Protein AF-A0A812YBV9-F1 (afdb_monomer)

Radius of gyration: 34.91 Å; Cα contacts (8 Å, |Δi|>4): 1517; chains: 1; bounding box: 94×102×87 Å

Solvent-accessible surface area (backbone atoms only — not comparable to full-atom values): 44296 Å² total; per-residue (Å²): 139,91,86,86,91,82,90,82,89,90,88,86,88,86,81,89,90,88,82,91,86,84,85,88,86,89,90,85,86,88,84,88,84,90,87,86,91,86,88,88,89,87,82,95,84,65,87,70,69,68,72,64,66,73,76,70,73,86,71,90,82,85,87,87,89,86,81,87,88,87,82,89,77,95,79,56,76,72,54,57,54,49,54,56,57,49,71,78,39,89,61,60,45,80,46,83,26,73,52,50,82,64,27,49,36,17,33,36,37,33,20,19,45,65,85,72,14,74,52,34,42,52,52,52,54,54,53,58,55,66,35,81,91,50,69,100,57,62,78,91,53,64,47,63,91,50,24,34,37,38,37,47,47,18,24,72,64,32,26,15,22,57,38,85,85,35,89,47,30,79,35,88,60,35,41,22,49,70,62,44,33,78,70,53,64,63,71,82,49,50,69,59,52,50,60,49,26,72,72,56,73,44,87,54,94,57,63,23,63,40,47,71,39,65,90,35,61,23,58,76,62,44,57,82,86,28,61,45,55,42,36,70,56,66,60,59,53,52,72,66,47,49,43,30,52,40,24,27,69,53,68,70,40,80,59,93,57,80,73,58,60,63,92,81,39,73,42,51,64,53,46,50,56,54,55,73,69,29,45,30,41,37,29,36,34,48,34,33,59,55,37,30,29,44,34,63,47,26,34,37,69,56,36,48,53,54,46,51,36,19,31,68,30,65,23,35,40,36,15,21,30,21,24,16,13,30,35,10,27,28,37,63,70,52,84,64,64,52,66,63,50,36,52,77,60,36,71,71,54,44,68,24,72,28,72,43,34,37,23,23,36,28,46,64,47,69,70,73,79,61,45,63,64,36,55,52,46,13,62,59,66,72,34,33,60,42,76,22,34,72,25,16,26,41,41,31,48,55,51,45,35,33,37,31,33,66,67,62,98,68,74,78,58,97,50,81,72,39,66,51,53,53,53,47,52,53,49,49,48,60,58,47,56,71,78,51,69,63,76,82,81,77,96,62,91,68,90,62,87,62,69,58,76,24,52,45,88,60,87,90,51,41,35,30,36,35,33,20,14,64,37,43,63,17,71,52,27,41,56,53,50,53,54,46,60,75,63,42,76,84,60,98,82,58,55,97,84,52,92,34,56,89,49,24,34,37,35,38,45,49,14,30,78,53,30,30,19,24,75,37,87,84,37,82,48,35,76,37,89,50,33,47,25,50,80,80,42,66,51,83,66,50,74,66,52,49,56,60,54,46,64,83,46,78,46,83,47,90,66,67,26,64,32,60,66,25,57,68,97,64,14,22,54,43,66,70,56,46,50,99,82,22,67,44,61,39,33,70,57,65,69,56,51,52,73,66,46,52,41,30,51,41,40,20,73,54,68,67,43,78,62,92,60,77,75,56,58,66,95,82,43,71,48,56,61,50,51,49,60,53,56,73,64,23,43,30,38,34,30,33,23,56,27,28,58,53,40,32,36,43,37,60,58,25,38,36,70,56,36,52,51,51,51,51,36,23,44,65,28,63,19,37,38,37,15,21,23,23,22,18,13,19,36,8,31,30,38,73,77,50,97,57,73,47,62,49,50,36,54,72,74,39,64,66,62,43,62,31,68,33,71,45,13,31,21,22,42,29,47,66,41,53,89,81,51,66,61,54,59,58,62,43,52,64,44,30,63,45,61,64,76,36,44,49,36,45,21,35,64,21,15,28,43,42,29,46,71,68,44,40,48,79,37,30,60,58,83,79,62,77,75,42,47,61,70,64,69,80,61,84,55,66,68,50,47,59,51,53,55,50,47,52,65,53,53,87

Nearest PDB structures (foldseek):
  6iru-assembly2_B  TM=7.506E-01  e=7.934E-06  Deinococcus radiodurans R1 = ATCC 13939 = DSM 20539
  6iru-assembly1_A  TM=7.597E-01  e=1.521E-05  Deinococcus radiodurans R1 = ATCC 13939 = DSM 20539
  6a4t-assembly1_B  TM=7.300E-01  e=1.292E-05  Deinococcus radiodurans R1 = ATCC 13939 = DSM 20539
  7c9b-assembly1_A-2  TM=6.785E-01  e=6.939E-05  Xenopus laevis
  6a4s-assembly1_B  TM=6.108E-01  e=1.071E-04  Salmonella enterica subsp. enterica serovar Typhimurium str. LT2

Sequence (796 aa):
MSWQQSETDSLTDVLSSVRTLRQEDDTTMRTDRSYVSSLPPWPRIATVALSLLLILGVVLFEGRPRAAISQISHRTAESDEIEAYVSELPNAEVVDCRLTLEHQRSLVMLASTALESPAAMRKFVAMVRKLPGRREADPPSLFSGLKVLFLEDAGLLKSSFWNPADANFNNSVGLNYQKMASRSGLRLNPKMISAWTKGFSGLDGGWSYDNGADVGIGGIGFDASDFTYASIFDLCATEQQAQALFELQSQHIVPWTPMLVDSQHPCIAKFEAMLSQVSIVFANGGNPDLLGFVLMKFAPQLGEMIKRRVQNGELLYMGRSAGAMAASRDFAMTYEPNPMLSEILLDGSTDGLSLAGSCALRPHASKKLWNVPGDVFGHAAGQQTVRVANGDGLFCDQGHCIVAGKTSRSEPDAFSTSKMHLERVVQAYRHVYRGYHPKRPNLVASSMPVTPNCRLVLSGKKPLVALASSGLEAPDAREAFDSLVRDLPPTEDASTTDHYQGLKVLVLDDGALLTSSFWNSLDQDFANPNAINYVKTGVRLSPEAVRLLTKGFSGLSPGWVLNAECSGACGGLGDLGFDDGAFTHVSAFDMCATFQQKEALFRLQSQSLEPEVDMTVETNSPCIEEFYTLLEKASVLVASSGNADLLGYVYRIFAPQFGEKIVQRVQQGSLIFLGLGAGGMAFGENFAATATPSPALQTSLLKGDLQGLKLAGQCAVIPGWDSSELLWDLTSSLFQDAMQGVDIVGLPDGALLLCKRQSCEIRGSVRQRPARVLDGPDSPGAHRGRLADVMAKVFG

pLDDT: mean 75.08, std 21.55, range [24.77, 98.44]

Secondary structure (DSSP, 8-state):
---------------------------------------------STTTSTTSSSSSSS-----------------HHHHHHHHHHHTSTT-EEE-----GGGTT-EEEEESSSS-SHHHHHHHHHHHHTSTT--S--GGGTTTT--EEEE-GGGTTSHHHH-TTSTTTT-TTB--HHHHHHHH--S--HHHHHHHSTT---SSS---B-TTSTTTGGGGT--TTSEEEE-HHHHH--HHHHHHHHHHHHH----SS-----TT-HHHHHHHHHHHT-SEEEEPSS-HHHHHHIIIIISHHHHHHHHHHHHTTSSEEEEETHHHHHHSSB-TT-SS--HHHHHHTTTT--B---TTTTEEEE-S--SGGGHHHHHHHHHHHT-EEEE--TT-EEEEETTEEEEESS--S-SPPSSTTHHHHHHHHHHHHHHHGGG--PPPP------S----------TTS--EEEEESS-S-SHHHHHHHHHHHTTSPPPTT--TT-SSTT--EEEEGGGGTTSHHHH-TTSTTTT-TTB--TTTTT-SS-HHHHHHHTTT---SSSS-PBPTT--STT--GGGGT--TTSEEEE-HHHHH--HHHHHHHHHHHHH-PPPSS--S--TT-HHHHHHHHHHTT-SEEEE-SS-HHHHHHIIIIISHHHHHHHHHHHHHTSSEEEEETHHHHHHSSB--S-SS--HHIIIIISTT--B---TTSSEEEEET--TT-HHHHHHHHHHHHHHSS-EEEEE-TTEEEEEETTEEEEEE---SSPPPBS--TTSS-TTTHHHHHHHHHHH-

Foldseek 3Di:
DDDDDDDDDDDDDDDDDDDDDDDDDDDDDDDDDDDDDDDDDDDDDDPPVPVVVVPPPPDDDDDDDDDDDDDDDDDPPVVVVVVVVVVVAPPKDWDPQVDDLLLLQFWEWQAQAFLQFPWSVVLVLVLLCLAPPRDDDPQLCSCPQAAEEEAEQQFPQALLQQPPPQPCVPPPQFHHVVNCCVQAVFDCHSVLLCVLLVPQNGLDRDGFTDQCDCVHVVVRNDDNVRYHYDHLCSLFDDSLLVSQVSNCQRPVDFRPDQLAGDPPGPSNVVLVVVVVSHQEYEYTDHHLLSVLLSCVQHYVVSVVVQLSCSSVNNHRYHYYHSGSQQQAQFNLLHPRDDVSSCVRRQVVGRGHSNSSRQEGEDRQPDACLCVLLQVLLCVLQVGHYDYAHHQKIWTRRSRIIMIHGDDDPPDCHPDVLCVLLSVLLVLLCCVLVVPDFFDFDDPDQPPDFDFALLFPPQPDFKFWEKEAQFAQPFPFSLVLNVVLLVLADDDPPDDPPASAELAAEEEACLQFLQACLQQPPVQPNVPPPFFHHCVVQVQPQDNVLSCVLCVQPPGLDPDGWGDLCDDDPRHHCVPRDHDPPRYHHDHLCRLFPDSLLSSQVSCCQRPVDFRPDDQAGDPPTPSVVVLVVNVLRHQEYEYIHHELLSVLLVCVPHYVVSLVVVLVCSSNSSYHYYYYNSRSQQQAQFNSLHPRYDPSSCCRRVVPPGGHSRSSPLEGEHRQDDPVPVSSLLSVVVSCSSNPSRFYWYHHHQKMWTRTDSGIGITGDCVDDDRHSRNDQPPPPPSRPSSVSSSSVSSD

Mean predicted aligned error: 15.51 Å

Structure (mmCIF, N/CA/C/O backbone):
data_AF-A0A812YBV9-F1
#
_entry.id   AF-A0A812YBV9-F1
#
loop_
_atom_site.group_PDB
_atom_site.id
_atom_site.type_symbol
_atom_site.label_atom_id
_atom_site.label_alt_id
_atom_site.label_comp_id
_atom_site.label_asym_id
_atom_site.label_entity_id
_atom_site.label_seq_id
_atom_site.pdbx_PDB_ins_code
_atom_site.Cartn_x
_atom_site.Cartn_y
_atom_site.Cartn_z
_atom_site.occupancy
_atom_site.B_iso_or_equiv
_atom_site.auth_seq_id
_atom_site.auth_comp_id
_atom_site.auth_asym_id
_atom_site.auth_atom_id
_atom_site.pdbx_PDB_model_num
ATOM 1 N N . MET A 1 1 ? -27.232 46.373 -35.231 1.00 33.00 1 MET A N 1
ATOM 2 C CA . MET A 1 1 ? -27.794 47.556 -34.536 1.00 33.00 1 MET A CA 1
ATOM 3 C C . MET A 1 1 ? -26.759 48.041 -33.532 1.00 33.00 1 MET A C 1
ATOM 5 O O . MET A 1 1 ? -25.986 47.211 -33.073 1.00 33.00 1 MET A O 1
ATOM 9 N N . SER A 1 2 ? -26.688 49.343 -33.256 1.00 28.05 2 SER A N 1
ATOM 10 C CA . SER A 1 2 ? -25.521 49.979 -32.619 1.00 28.05 2 SER A CA 1
ATOM 11 C C . SER A 1 2 ? -25.924 51.081 -31.635 1.00 28.05 2 SER A C 1
ATOM 13 O O . SER A 1 2 ? -26.549 52.049 -32.059 1.00 28.05 2 SER A O 1
ATOM 15 N N . TRP A 1 3 ? -25.529 50.938 -30.368 1.00 28.95 3 TRP A N 1
ATOM 16 C CA . TRP A 1 3 ? -25.634 51.916 -29.271 1.00 28.95 3 TRP A CA 1
ATOM 17 C C . TRP A 1 3 ? -24.586 51.550 -28.196 1.00 28.95 3 TRP A C 1
ATOM 19 O O . TRP A 1 3 ? -24.307 50.362 -28.052 1.00 28.95 3 TRP A O 1
ATOM 29 N N . GLN A 1 4 ? -24.040 52.442 -27.359 1.00 29.94 4 GLN A N 1
ATOM 30 C CA . GLN A 1 4 ? -23.498 53.801 -27.579 1.00 29.94 4 GLN A CA 1
ATOM 31 C C . GLN A 1 4 ? -22.487 54.095 -26.428 1.00 29.94 4 GLN A C 1
ATOM 33 O O . GLN A 1 4 ? -22.398 53.307 -25.489 1.00 29.94 4 GLN A O 1
ATOM 38 N N . GLN A 1 5 ? -21.697 55.175 -26.499 1.00 31.72 5 GLN A N 1
ATOM 39 C CA . GLN A 1 5 ? -20.648 55.532 -25.520 1.00 31.72 5 GLN A CA 1
ATOM 40 C C . GLN A 1 5 ? -21.085 56.576 -24.471 1.00 31.72 5 GLN A C 1
ATOM 42 O O . GLN A 1 5 ? -21.853 5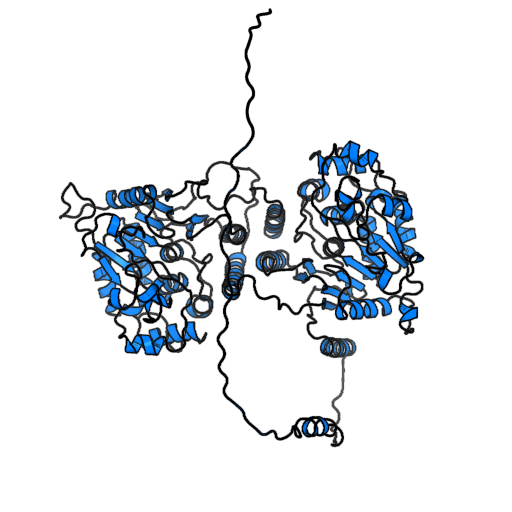7.478 -24.799 1.00 31.72 5 GLN A O 1
ATOM 47 N N . SER A 1 6 ? -20.459 56.514 -23.288 1.00 28.86 6 SER A N 1
ATOM 48 C CA . SER A 1 6 ? -20.091 57.630 -22.382 1.00 28.86 6 SER A CA 1
ATOM 49 C C . SER A 1 6 ? -18.997 57.098 -21.420 1.00 28.86 6 SER A C 1
ATOM 51 O O . SER A 1 6 ? -19.126 55.961 -20.974 1.00 28.86 6 SER A O 1
ATOM 53 N N . GLU A 1 7 ? -17.815 57.703 -21.218 1.00 30.58 7 GLU A N 1
ATOM 54 C CA . GLU A 1 7 ? -17.521 59.012 -20.577 1.00 30.58 7 GLU A CA 1
ATOM 55 C C . GLU A 1 7 ? -17.857 59.028 -19.063 1.00 30.58 7 GLU A C 1
ATOM 57 O O . GLU A 1 7 ? -18.971 58.655 -18.709 1.00 30.58 7 GLU A O 1
ATOM 62 N N . THR A 1 8 ? -16.985 59.429 -18.114 1.00 29.73 8 THR A N 1
ATOM 63 C CA . THR A 1 8 ? -15.513 59.691 -18.121 1.00 29.73 8 THR A CA 1
ATOM 64 C C . THR A 1 8 ? -14.950 59.629 -16.671 1.00 29.73 8 THR A C 1
ATOM 66 O O . THR A 1 8 ? -15.653 59.175 -15.775 1.00 29.73 8 THR A O 1
ATOM 69 N N . ASP A 1 9 ? -13.720 60.126 -16.457 1.00 28.02 9 ASP A N 1
ATOM 70 C CA . ASP A 1 9 ? -13.032 60.424 -15.180 1.00 28.02 9 ASP A CA 1
ATOM 71 C C . ASP A 1 9 ? -12.467 59.224 -14.378 1.00 28.02 9 ASP A C 1
ATOM 73 O O . ASP A 1 9 ? -13.123 58.200 -14.242 1.00 28.02 9 ASP A O 1
ATOM 77 N N . SER A 1 10 ? -11.247 59.184 -13.810 1.00 28.09 10 SER A N 1
ATOM 78 C CA . SER A 1 10 ? -10.091 60.095 -13.594 1.00 28.09 10 SER A CA 1
ATOM 79 C C . SER A 1 10 ? -9.799 60.299 -12.100 1.00 28.09 10 SER A C 1
ATOM 81 O O . SER A 1 10 ? -10.458 61.107 -11.452 1.00 28.09 10 SER A O 1
ATOM 83 N N . LEU A 1 11 ? -8.779 59.597 -11.577 1.00 24.77 11 LEU A N 1
ATOM 84 C CA . LEU A 1 11 ? -7.694 60.169 -10.754 1.00 24.77 11 LEU A CA 1
ATOM 85 C C . LEU A 1 11 ? -6.671 59.098 -10.322 1.00 24.77 11 LEU A C 1
ATOM 87 O O . LEU A 1 11 ? -7.027 57.984 -9.946 1.00 24.77 11 LEU A O 1
ATOM 91 N N . THR A 1 12 ? -5.391 59.469 -10.344 1.00 26.88 12 THR A N 1
ATOM 92 C CA . THR A 1 12 ? -4.252 58.720 -9.783 1.00 26.88 12 THR A CA 1
ATOM 93 C C . THR A 1 12 ? -3.672 59.486 -8.601 1.00 26.88 12 THR A C 1
ATOM 95 O O . THR A 1 12 ? -3.466 60.683 -8.769 1.00 26.88 12 THR A O 1
ATOM 98 N N . ASP A 1 13 ? -3.379 58.811 -7.480 1.00 28.62 13 ASP A N 1
ATOM 99 C CA . ASP A 1 13 ? -2.358 59.156 -6.457 1.00 28.62 13 ASP A CA 1
ATOM 100 C C . ASP A 1 13 ? -2.535 58.260 -5.199 1.00 28.62 13 ASP A C 1
ATOM 102 O O . ASP A 1 13 ? -3.599 57.671 -5.021 1.00 28.62 13 ASP A O 1
ATOM 106 N N . VAL A 1 14 ? -1.565 58.048 -4.291 1.00 27.23 14 VAL A N 1
ATOM 107 C CA . VAL A 1 14 ? -0.147 58.473 -4.239 1.00 27.23 14 VAL A CA 1
ATOM 108 C C . VAL A 1 14 ? 0.716 57.385 -3.561 1.00 27.23 14 VAL A C 1
ATOM 110 O O . VAL A 1 14 ? 0.198 56.524 -2.849 1.00 27.23 14 VAL A O 1
ATOM 113 N N . LEU A 1 15 ? 2.045 57.446 -3.716 1.00 26.20 15 LEU A N 1
ATOM 114 C CA . LEU A 1 15 ? 3.012 56.605 -2.990 1.00 26.20 15 LEU A CA 1
ATOM 115 C C . LEU A 1 15 ? 3.695 57.340 -1.820 1.00 26.20 15 LEU A C 1
ATOM 117 O O . LEU A 1 15 ? 4.182 58.453 -1.987 1.00 26.20 15 LEU A O 1
ATOM 121 N N . SER A 1 16 ? 3.910 56.609 -0.716 1.00 26.69 16 SER A N 1
ATOM 122 C CA . SER A 1 16 ? 4.919 56.835 0.347 1.00 26.69 16 SER A CA 1
ATOM 123 C C . SER A 1 16 ? 4.810 58.065 1.275 1.00 26.69 16 SER A C 1
ATOM 125 O O . SER A 1 16 ? 4.685 59.193 0.815 1.00 26.69 16 SER A O 1
ATOM 127 N N . SER A 1 17 ? 5.029 57.852 2.589 1.00 28.92 17 SER A N 1
ATOM 128 C CA . SER A 1 17 ? 6.101 58.499 3.399 1.00 28.92 17 SER A CA 1
ATOM 129 C C . SER A 1 17 ? 5.792 58.618 4.904 1.00 28.92 17 SER A C 1
ATOM 131 O O . SER A 1 17 ? 4.858 59.313 5.279 1.00 28.92 17 SER A O 1
ATOM 133 N N . VAL A 1 18 ? 6.682 58.095 5.764 1.00 27.64 18 VAL A N 1
ATOM 134 C CA . VAL A 1 18 ? 7.035 58.663 7.093 1.00 27.64 18 VAL A CA 1
ATOM 135 C C . VAL A 1 18 ? 8.533 58.398 7.336 1.00 27.64 18 VAL A C 1
ATOM 137 O O . VAL A 1 18 ? 9.039 57.355 6.920 1.00 27.64 18 VAL A O 1
ATOM 140 N N . ARG A 1 19 ? 9.270 59.331 7.968 1.00 32.72 19 ARG A N 1
ATOM 141 C CA . ARG A 1 19 ? 10.741 59.265 8.118 1.00 32.72 19 ARG A CA 1
ATOM 142 C C . ARG A 1 19 ? 11.244 59.859 9.455 1.00 32.72 19 ARG A C 1
ATOM 144 O O . ARG A 1 19 ? 10.968 61.014 9.743 1.00 32.72 19 ARG A O 1
ATOM 151 N N . THR A 1 20 ? 12.010 59.059 10.208 1.00 30.97 20 THR A N 1
ATOM 152 C CA . THR A 1 20 ? 13.187 59.378 11.073 1.00 30.97 20 THR A CA 1
ATOM 153 C C . THR A 1 20 ? 13.346 60.711 11.844 1.00 30.97 20 THR A C 1
ATOM 155 O O . THR A 1 20 ? 13.479 61.760 11.218 1.00 30.97 20 THR A O 1
ATOM 158 N N . LEU A 1 21 ? 13.587 60.600 13.168 1.00 29.22 21 LEU A N 1
ATOM 159 C CA . LEU A 1 21 ? 14.610 61.244 14.058 1.00 29.22 21 LEU A CA 1
ATOM 160 C C . LEU A 1 21 ? 14.295 60.821 15.525 1.00 29.22 21 LEU A C 1
ATOM 162 O O . LEU A 1 21 ? 13.163 60.414 15.765 1.00 29.22 21 LEU A O 1
ATOM 166 N N . ARG A 1 22 ? 15.152 60.834 16.566 1.00 25.98 22 ARG A N 1
ATOM 167 C CA . ARG A 1 22 ? 16.593 61.140 16.837 1.00 25.98 22 ARG A CA 1
ATOM 168 C C . ARG A 1 22 ? 17.301 59.831 17.347 1.00 25.98 22 ARG A C 1
ATOM 170 O O . ARG A 1 22 ? 16.642 58.799 17.318 1.00 25.98 22 ARG A O 1
ATOM 177 N N . GLN A 1 23 ? 18.590 59.662 17.715 1.00 27.61 23 GLN A N 1
ATOM 178 C CA . GLN A 1 23 ? 19.765 60.483 18.130 1.00 27.61 23 GLN A CA 1
ATOM 179 C C . GLN A 1 23 ? 19.870 60.838 19.646 1.00 27.61 23 GLN A C 1
ATOM 181 O O . GLN A 1 23 ? 18.860 61.143 20.264 1.00 27.61 23 GLN A O 1
ATOM 186 N N . GLU A 1 24 ? 21.113 60.864 20.171 1.00 28.58 24 GLU A N 1
ATOM 187 C CA . GLU A 1 24 ? 21.556 61.096 21.577 1.00 28.58 24 GLU A CA 1
ATOM 188 C C . GLU A 1 24 ? 21.202 59.931 22.552 1.00 28.58 24 GLU A C 1
ATOM 190 O O . GLU A 1 24 ? 20.131 59.343 22.441 1.00 28.58 24 GLU A O 1
ATOM 195 N N . ASP A 1 25 ? 22.069 59.472 23.473 1.00 29.44 25 ASP A N 1
ATOM 196 C CA . ASP A 1 25 ? 23.391 59.987 23.903 1.00 29.44 25 ASP A CA 1
ATOM 197 C C . ASP A 1 25 ? 24.413 58.877 24.312 1.00 29.44 25 ASP A C 1
ATOM 199 O O . ASP A 1 25 ? 24.128 57.684 24.194 1.00 29.44 25 ASP A O 1
ATOM 203 N N . ASP A 1 26 ? 25.622 59.279 24.728 1.00 30.64 26 ASP A N 1
ATOM 204 C CA . ASP A 1 26 ? 26.866 58.479 24.833 1.00 30.64 26 ASP A CA 1
ATOM 205 C C . ASP A 1 26 ? 27.174 57.850 26.231 1.00 30.64 26 ASP A C 1
ATOM 207 O O . ASP A 1 26 ? 26.501 58.113 27.228 1.00 30.64 26 ASP A O 1
ATOM 211 N N . THR A 1 27 ? 28.273 57.078 26.296 1.00 28.14 27 THR A N 1
ATOM 212 C CA . THR A 1 27 ? 29.226 56.802 27.408 1.00 28.14 27 THR A CA 1
ATOM 213 C C . THR A 1 27 ? 29.480 55.339 27.812 1.00 28.14 27 THR A C 1
ATOM 215 O O . THR A 1 27 ? 28.591 54.519 28.025 1.00 28.14 27 THR A O 1
ATOM 218 N N . THR A 1 28 ? 30.773 55.034 27.990 1.00 32.75 28 THR A N 1
ATOM 219 C CA . THR A 1 28 ? 31.313 53.787 28.562 1.00 32.75 28 THR A CA 1
ATOM 220 C C . THR A 1 28 ? 31.889 54.042 29.958 1.00 32.75 28 THR A C 1
ATOM 222 O O . THR A 1 28 ? 32.447 55.111 30.207 1.00 32.75 28 THR A O 1
ATOM 225 N N . MET A 1 29 ? 31.865 53.049 30.858 1.00 26.94 29 MET A N 1
ATOM 226 C CA . MET A 1 29 ? 32.710 53.089 32.061 1.00 26.94 29 MET A CA 1
ATOM 227 C C . MET A 1 29 ? 33.184 51.704 32.530 1.00 26.94 29 MET A C 1
ATOM 229 O O . MET A 1 29 ? 32.489 50.702 32.388 1.00 26.94 29 MET A O 1
ATOM 233 N N . ARG A 1 30 ? 34.406 51.666 33.077 1.00 31.64 30 ARG A N 1
ATOM 234 C CA . ARG A 1 30 ? 35.079 50.489 33.659 1.00 31.64 30 ARG A CA 1
ATOM 235 C C . ARG A 1 30 ? 34.723 50.294 35.134 1.00 31.64 30 ARG A C 1
ATOM 237 O O . ARG A 1 30 ? 34.649 51.282 35.859 1.00 31.64 30 ARG A O 1
ATOM 244 N N . THR A 1 31 ? 34.823 49.048 35.601 1.00 30.70 31 THR A N 1
ATOM 245 C CA . THR A 1 31 ? 35.398 48.732 36.925 1.00 30.70 31 THR A CA 1
ATOM 246 C C . THR A 1 31 ? 36.064 47.351 36.930 1.00 30.70 31 THR A C 1
ATOM 248 O O . THR A 1 31 ? 35.468 46.361 36.519 1.00 30.70 31 THR A O 1
ATOM 251 N N . ASP A 1 32 ? 37.303 47.278 37.419 1.00 31.11 32 ASP A N 1
ATOM 252 C CA . ASP A 1 32 ? 38.049 46.031 37.647 1.00 31.11 32 ASP A CA 1
ATOM 253 C C . ASP A 1 32 ? 37.768 45.436 39.042 1.00 31.11 32 ASP A C 1
ATOM 255 O O . ASP A 1 32 ? 37.546 46.198 39.986 1.00 31.11 32 ASP A O 1
ATOM 259 N N . ARG A 1 33 ? 37.936 44.105 39.210 1.00 30.12 33 ARG A N 1
ATOM 260 C CA . ARG A 1 33 ? 38.763 43.516 40.300 1.00 30.12 33 ARG A CA 1
ATOM 261 C C . ARG A 1 33 ? 38.971 41.987 40.234 1.00 30.12 33 ARG A C 1
ATOM 263 O O . ARG A 1 33 ? 38.121 41.196 40.618 1.00 30.12 33 ARG A O 1
ATOM 270 N N . SER A 1 34 ? 40.183 41.627 39.814 1.00 30.27 34 SER A N 1
ATOM 271 C CA . SER A 1 34 ? 41.064 40.529 40.277 1.00 30.27 34 SER A CA 1
ATOM 272 C C . SER A 1 34 ? 40.655 39.600 41.444 1.00 30.27 34 SER A C 1
ATOM 274 O O . SER A 1 34 ? 40.307 40.096 42.514 1.00 30.27 34 SER A O 1
ATOM 276 N N . TYR A 1 35 ? 40.995 38.302 41.325 1.00 31.16 35 TYR A N 1
ATOM 277 C CA . TYR A 1 35 ? 41.805 37.538 42.312 1.00 31.16 35 TYR A CA 1
ATOM 278 C C . TYR A 1 35 ? 42.536 36.336 41.636 1.00 31.16 35 TYR A C 1
ATOM 280 O O . TYR A 1 35 ? 42.328 36.098 40.450 1.00 31.16 35 TYR A O 1
ATOM 288 N N . VAL A 1 36 ? 43.474 35.660 42.325 1.00 32.19 36 VAL A N 1
ATOM 289 C CA . VAL A 1 36 ? 44.595 34.842 41.761 1.00 32.19 36 VAL A CA 1
ATOM 290 C C . VAL A 1 36 ? 44.923 33.649 42.711 1.00 32.19 36 VAL A C 1
ATOM 292 O O . VAL A 1 36 ? 44.682 33.802 43.905 1.00 32.19 36 VAL A O 1
ATOM 295 N N . SER A 1 37 ? 45.454 32.456 42.351 1.00 32.25 37 SER A N 1
ATOM 296 C CA . SER A 1 37 ? 46.045 31.914 41.095 1.00 32.25 37 SER A CA 1
ATOM 297 C C . SER A 1 37 ? 45.353 30.624 40.549 1.00 32.25 37 SER A C 1
ATOM 299 O O . SER A 1 37 ? 44.274 30.787 39.998 1.00 32.25 37 SER A O 1
ATOM 301 N N . SER A 1 38 ? 45.822 29.352 40.566 1.00 29.67 38 SER A N 1
ATOM 302 C CA . SER A 1 38 ? 46.951 28.644 41.233 1.00 29.67 38 SER A CA 1
ATOM 303 C C . SER A 1 38 ? 47.466 27.375 40.489 1.00 29.67 38 SER A C 1
ATOM 305 O O . SER A 1 38 ? 46.874 26.918 39.518 1.00 29.67 38 SER A O 1
ATOM 307 N N . LEU A 1 39 ? 48.610 26.847 40.958 1.00 31.62 39 LEU A N 1
ATOM 308 C CA . LEU A 1 39 ? 49.434 25.701 40.486 1.00 31.62 39 LEU A CA 1
ATOM 309 C C . LEU A 1 39 ? 49.022 24.327 41.097 1.00 31.62 39 LEU A C 1
ATOM 311 O O . LEU A 1 39 ? 48.274 24.365 42.076 1.00 31.62 39 LEU A O 1
ATOM 315 N N . PRO A 1 40 ? 49.579 23.145 40.688 1.00 43.44 40 PRO A N 1
ATOM 316 C CA . PRO A 1 40 ? 50.512 22.812 39.579 1.00 43.44 40 PRO A CA 1
ATOM 317 C C . PRO A 1 40 ? 50.067 21.603 38.676 1.00 43.44 40 PRO A C 1
ATOM 319 O O . PRO A 1 40 ? 49.039 20.985 38.943 1.00 43.44 40 PRO A O 1
ATOM 322 N N . PRO A 1 41 ? 50.834 21.211 37.625 1.00 57.03 41 PRO A N 1
ATOM 323 C CA . PRO A 1 41 ? 50.499 20.098 36.709 1.00 57.03 41 PRO A CA 1
ATOM 324 C C . PRO A 1 41 ? 51.338 18.805 36.885 1.00 57.03 41 PRO A C 1
ATOM 326 O O . PRO A 1 41 ? 52.509 18.880 37.248 1.00 57.03 41 PRO A O 1
ATOM 329 N N . TRP A 1 42 ? 50.785 17.633 36.517 1.00 31.58 42 TRP A N 1
ATOM 330 C CA . TRP A 1 42 ? 51.499 16.343 36.326 1.00 31.58 42 TRP A CA 1
ATOM 331 C C . TRP A 1 42 ? 51.012 15.598 35.045 1.00 31.58 42 TRP A C 1
ATOM 333 O O . TRP A 1 42 ? 49.977 15.979 34.492 1.00 31.58 42 TRP A O 1
ATOM 343 N N . PRO A 1 43 ? 51.767 14.619 34.486 1.00 47.38 43 PRO A N 1
ATOM 344 C CA . PRO A 1 43 ? 51.802 14.381 33.033 1.00 47.38 43 PRO A CA 1
ATOM 345 C C . PRO A 1 43 ? 51.012 13.167 32.499 1.00 47.38 43 PRO A C 1
ATOM 347 O O . PRO A 1 43 ? 50.704 12.211 33.206 1.00 47.38 43 PRO A O 1
ATOM 350 N N . ARG A 1 44 ? 50.771 13.169 31.178 1.00 45.00 44 ARG A N 1
ATOM 351 C CA . ARG A 1 44 ? 50.171 12.058 30.414 1.00 45.00 44 ARG A CA 1
ATOM 352 C C . ARG A 1 44 ? 51.214 10.999 30.015 1.00 45.00 44 ARG A C 1
ATOM 354 O O . ARG A 1 44 ? 51.853 11.148 28.977 1.00 45.00 44 ARG A O 1
ATOM 361 N N . ILE A 1 45 ? 51.321 9.897 30.760 1.00 40.22 45 ILE A N 1
ATOM 362 C CA . ILE A 1 45 ? 51.980 8.657 30.295 1.00 40.22 45 ILE A CA 1
ATOM 363 C C . ILE A 1 45 ? 51.107 7.452 30.686 1.00 40.22 45 ILE A C 1
ATOM 365 O O . ILE A 1 45 ? 51.241 6.912 31.777 1.00 40.22 45 ILE A O 1
ATOM 369 N N . ALA A 1 46 ? 50.184 7.056 29.802 1.00 38.50 46 ALA A N 1
ATOM 370 C CA . ALA A 1 46 ? 49.338 5.864 29.986 1.00 38.50 46 ALA A CA 1
ATOM 371 C C . ALA A 1 46 ? 48.796 5.291 28.659 1.00 38.50 46 ALA A C 1
ATOM 373 O O . ALA A 1 46 ? 48.817 4.085 28.438 1.00 38.50 46 ALA A O 1
ATOM 374 N N . THR A 1 47 ? 48.349 6.154 27.741 1.00 40.88 47 THR A N 1
ATOM 375 C CA . THR A 1 47 ? 47.506 5.771 26.587 1.00 40.88 47 THR A CA 1
ATOM 376 C C . THR A 1 47 ? 48.228 5.059 25.430 1.00 40.88 47 THR A C 1
ATOM 378 O O . THR A 1 47 ? 47.579 4.665 24.470 1.00 40.88 47 THR A O 1
ATOM 381 N N . VAL A 1 48 ? 49.554 4.889 25.487 1.00 40.25 48 VAL A N 1
ATOM 382 C CA . VAL A 1 48 ? 50.348 4.271 24.398 1.00 40.25 48 VAL A CA 1
ATOM 383 C C . VAL A 1 48 ? 50.694 2.801 24.681 1.00 40.25 48 VAL A C 1
ATOM 385 O O . VAL A 1 48 ? 50.864 2.020 23.750 1.00 40.25 48 VAL A O 1
ATOM 388 N N . ALA A 1 49 ? 50.751 2.387 25.952 1.00 36.88 49 ALA A N 1
ATOM 389 C CA . ALA A 1 49 ? 51.183 1.036 26.326 1.00 36.88 49 ALA A CA 1
ATOM 390 C C . ALA A 1 49 ? 50.134 -0.057 26.038 1.00 36.88 49 ALA A C 1
ATOM 392 O O . ALA A 1 49 ? 50.494 -1.207 25.799 1.00 36.88 49 ALA A O 1
ATOM 393 N N . LEU A 1 50 ? 48.841 0.289 26.041 1.00 39.16 50 LEU A N 1
ATOM 394 C CA . LEU A 1 50 ? 47.757 -0.693 25.908 1.00 39.16 50 LEU A CA 1
ATOM 395 C C . LEU A 1 50 ? 47.539 -1.160 24.454 1.00 39.16 50 LEU A C 1
ATOM 397 O O . LEU A 1 50 ? 47.139 -2.298 24.225 1.00 39.16 50 LEU A O 1
ATOM 401 N N . SER A 1 51 ? 47.855 -0.314 23.469 1.00 37.31 51 SER A N 1
ATOM 402 C CA . SER A 1 51 ? 47.603 -0.583 22.044 1.00 37.31 51 SER A CA 1
ATOM 403 C C . SER A 1 51 ? 48.592 -1.562 21.398 1.00 37.31 51 SER A C 1
ATOM 405 O O . SER A 1 51 ? 48.321 -2.075 20.317 1.00 37.31 51 SER A O 1
ATOM 407 N N . LEU A 1 52 ? 49.735 -1.831 22.040 1.00 36.00 52 LEU A N 1
ATOM 408 C CA . LEU A 1 52 ? 50.784 -2.722 21.519 1.00 36.00 52 LEU A CA 1
ATOM 409 C C . LEU A 1 52 ? 50.659 -4.179 21.997 1.00 36.00 52 LEU A C 1
ATOM 411 O O . LEU A 1 52 ? 51.222 -5.071 21.367 1.00 36.00 52 LEU A O 1
ATOM 415 N N . LEU A 1 53 ? 49.896 -4.444 23.063 1.00 38.91 53 LEU A N 1
ATOM 416 C CA . LEU A 1 53 ? 49.706 -5.799 23.602 1.00 38.91 53 LEU A CA 1
ATOM 417 C C . LEU A 1 53 ? 48.654 -6.631 22.847 1.00 38.91 53 LEU A C 1
ATOM 419 O O . LEU A 1 53 ? 48.683 -7.855 22.926 1.00 38.91 53 LEU A O 1
ATOM 423 N N . LEU A 1 54 ? 47.760 -5.997 22.081 1.00 40.12 54 LEU A N 1
ATOM 424 C CA . LEU A 1 54 ? 46.707 -6.684 21.316 1.00 40.12 54 LEU A CA 1
ATOM 425 C C . LEU A 1 54 ? 47.149 -7.186 19.928 1.00 40.12 54 LEU A C 1
ATOM 427 O O . LEU A 1 54 ? 46.427 -7.956 19.306 1.00 40.12 54 LEU A O 1
ATOM 431 N N . ILE A 1 55 ? 48.328 -6.784 19.441 1.00 40.84 55 ILE A N 1
ATOM 432 C CA . ILE A 1 55 ? 48.794 -7.080 18.070 1.00 40.84 55 ILE A CA 1
ATOM 433 C C . ILE A 1 55 ? 49.663 -8.357 18.000 1.00 40.84 55 ILE A C 1
ATOM 435 O O . ILE A 1 55 ? 49.871 -8.909 16.924 1.00 40.84 55 ILE A O 1
ATOM 439 N N . LEU A 1 56 ? 50.124 -8.880 19.143 1.00 31.31 56 LEU A N 1
ATOM 440 C CA . LEU A 1 56 ? 51.020 -10.049 19.228 1.00 31.31 56 LEU A CA 1
ATOM 441 C C . LEU A 1 56 ? 50.349 -11.348 19.723 1.00 31.31 56 LEU A C 1
ATOM 443 O O . LEU A 1 56 ? 51.032 -12.346 19.923 1.00 31.31 56 LEU A O 1
ATOM 447 N N . GLY A 1 57 ? 49.023 -11.358 19.904 1.00 35.22 57 GLY A N 1
ATOM 448 C CA . GLY A 1 57 ? 48.276 -12.485 20.490 1.00 35.22 57 GLY A CA 1
ATOM 449 C C . GLY A 1 57 ? 47.643 -13.487 19.511 1.00 35.22 57 GLY A C 1
ATOM 450 O O . GLY A 1 57 ? 46.869 -14.329 19.954 1.00 35.22 57 GLY A O 1
ATOM 451 N N . VAL A 1 58 ? 47.903 -13.383 18.201 1.00 34.44 58 VAL A N 1
ATOM 452 C CA . VAL A 1 58 ? 47.181 -14.144 17.145 1.00 34.44 58 VAL A CA 1
ATOM 453 C C . VAL A 1 58 ? 48.065 -15.193 16.440 1.00 34.44 58 VAL A C 1
ATOM 455 O O . VAL A 1 58 ? 47.602 -15.933 15.578 1.00 34.44 58 VAL A O 1
ATOM 458 N N . VAL A 1 59 ? 49.339 -15.314 16.824 1.00 38.78 59 VAL A N 1
ATOM 459 C CA . VAL A 1 59 ? 50.260 -16.337 16.300 1.00 38.78 59 VAL A CA 1
ATOM 460 C C . VAL A 1 59 ? 50.611 -17.318 17.421 1.00 38.78 59 VAL A C 1
ATOM 462 O O . VAL A 1 59 ? 50.906 -16.885 18.530 1.00 38.78 59 VAL A O 1
ATOM 465 N N . LEU A 1 60 ? 50.633 -18.618 17.091 1.00 31.31 60 LEU A N 1
ATOM 466 C CA . LEU A 1 60 ? 50.831 -19.785 17.973 1.00 31.31 60 LEU A CA 1
ATOM 467 C C . LEU A 1 60 ? 49.600 -20.224 18.796 1.00 31.31 60 LEU A C 1
ATOM 469 O O . LEU A 1 60 ? 49.452 -19.851 19.954 1.00 31.31 60 LEU A O 1
ATOM 473 N N . PHE A 1 61 ? 48.820 -21.168 18.251 1.00 33.25 61 PHE A N 1
ATOM 474 C CA . PHE A 1 61 ? 48.715 -22.498 18.878 1.00 33.25 61 PHE A CA 1
ATOM 475 C C . PHE A 1 61 ? 48.280 -23.592 17.883 1.00 33.25 61 PHE A C 1
ATOM 477 O O . PHE A 1 61 ? 47.469 -23.369 16.989 1.00 33.25 61 PHE A O 1
ATOM 484 N N . GLU A 1 62 ? 48.849 -24.785 18.051 1.00 31.19 62 GLU A N 1
ATOM 485 C CA . GLU A 1 62 ? 48.504 -26.035 17.351 1.00 31.19 62 GLU A CA 1
ATOM 486 C C . GLU A 1 62 ? 47.234 -26.659 17.991 1.00 31.19 62 GLU A C 1
ATOM 488 O O . GLU A 1 62 ? 46.912 -26.355 19.136 1.00 31.19 62 GLU A O 1
ATOM 493 N N . GLY A 1 63 ? 46.443 -27.555 17.388 1.00 26.27 63 GLY A N 1
ATOM 494 C CA . GLY A 1 63 ? 46.571 -28.294 16.126 1.00 26.27 63 GLY A CA 1
ATOM 495 C C . GLY A 1 63 ? 46.425 -29.814 16.350 1.00 26.27 63 GLY A C 1
ATOM 496 O O . GLY A 1 63 ? 47.251 -30.402 17.043 1.00 26.27 63 GLY A O 1
ATOM 497 N N . ARG A 1 64 ? 45.395 -30.476 15.781 1.00 28.56 64 ARG A N 1
ATOM 498 C CA . ARG A 1 64 ? 45.297 -31.958 15.644 1.00 28.56 64 ARG A CA 1
ATOM 499 C C . ARG A 1 64 ? 44.138 -32.405 14.721 1.00 28.56 64 ARG A C 1
ATOM 501 O O . ARG A 1 64 ? 43.124 -31.716 14.686 1.00 28.56 64 ARG A O 1
ATOM 508 N N . PRO A 1 65 ? 44.244 -33.552 14.010 1.00 41.72 65 PRO A N 1
ATOM 509 C CA . PRO A 1 65 ? 43.253 -33.986 13.015 1.00 41.72 65 PRO A CA 1
ATOM 510 C C . PRO A 1 65 ? 42.338 -35.142 13.472 1.00 41.72 65 PRO A C 1
ATOM 512 O O . PRO A 1 65 ? 42.692 -35.929 14.353 1.00 41.72 65 PRO A O 1
ATOM 515 N N . ARG A 1 66 ? 41.216 -35.329 12.761 1.00 28.31 66 ARG A N 1
ATOM 516 C CA . ARG A 1 66 ? 40.517 -36.620 12.574 1.00 28.31 66 ARG A CA 1
ATOM 517 C C . ARG A 1 66 ? 40.026 -36.740 11.126 1.00 28.31 66 ARG A C 1
ATOM 519 O O . ARG A 1 66 ? 39.948 -35.738 10.426 1.00 28.31 66 ARG A O 1
ATOM 526 N N . ALA A 1 67 ? 39.763 -37.966 10.673 1.00 29.45 67 ALA A N 1
ATOM 527 C CA . ALA A 1 67 ? 39.602 -38.294 9.256 1.00 29.45 67 ALA A CA 1
ATOM 528 C C . ALA A 1 67 ? 38.274 -38.999 8.926 1.00 29.45 67 ALA A C 1
ATOM 530 O O . ALA A 1 67 ? 37.707 -39.678 9.776 1.00 29.45 67 ALA A O 1
ATOM 531 N N . ALA A 1 68 ? 37.893 -38.884 7.649 1.00 29.61 68 ALA A N 1
ATOM 532 C CA . ALA A 1 68 ? 37.069 -39.796 6.847 1.00 29.61 68 ALA A CA 1
ATOM 533 C C . ALA A 1 68 ? 35.667 -40.220 7.345 1.00 29.61 68 ALA A C 1
ATOM 535 O O . ALA A 1 68 ? 35.529 -41.105 8.182 1.00 29.61 68 ALA A O 1
ATOM 536 N N . ILE A 1 69 ? 34.645 -39.756 6.616 1.00 28.42 69 ILE A N 1
ATOM 537 C CA . ILE A 1 69 ? 33.644 -40.620 5.956 1.00 28.42 69 ILE A CA 1
ATOM 538 C C . ILE A 1 69 ? 33.557 -40.159 4.488 1.00 28.42 69 ILE A C 1
ATOM 540 O O . ILE A 1 69 ? 33.796 -38.986 4.201 1.00 28.42 69 ILE A O 1
ATOM 544 N N . SER A 1 70 ? 33.249 -41.060 3.552 1.00 27.67 70 SER A N 1
ATOM 545 C CA . SER A 1 70 ? 33.084 -40.741 2.129 1.00 27.67 70 SER A CA 1
ATOM 546 C C . SER A 1 70 ? 31.894 -41.477 1.508 1.00 27.67 70 SER A C 1
ATOM 548 O O . SER A 1 70 ? 31.741 -42.673 1.738 1.00 27.67 70 SER A O 1
ATOM 550 N N . GLN A 1 71 ? 31.093 -40.763 0.700 1.00 28.88 71 GLN A N 1
ATOM 551 C CA . GLN A 1 71 ? 30.678 -41.109 -0.679 1.00 28.88 71 GLN A CA 1
ATOM 552 C C . GLN A 1 71 ? 29.366 -40.414 -1.106 1.00 28.88 71 GLN A C 1
ATOM 554 O O . GLN A 1 71 ? 28.356 -40.595 -0.446 1.00 28.88 71 GLN A O 1
ATOM 559 N N . ILE A 1 72 ? 29.404 -39.767 -2.289 1.00 28.88 72 ILE A N 1
ATOM 560 C CA . ILE A 1 72 ? 28.309 -39.615 -3.286 1.00 28.88 72 ILE A CA 1
ATOM 561 C C . ILE A 1 72 ? 27.061 -38.809 -2.811 1.00 28.88 72 ILE A C 1
ATOM 563 O O . ILE A 1 72 ? 26.448 -39.122 -1.805 1.00 28.88 72 ILE A O 1
ATOM 567 N N . SER A 1 73 ? 26.572 -37.764 -3.495 1.00 29.73 73 SER A N 1
ATOM 568 C CA . SER A 1 73 ? 26.636 -37.415 -4.928 1.00 29.73 73 SER A CA 1
ATOM 569 C C . SER A 1 73 ? 26.844 -35.906 -5.182 1.00 29.73 73 SER A C 1
ATOM 571 O O . SER A 1 73 ? 26.695 -35.086 -4.281 1.00 29.73 73 SER A O 1
ATOM 573 N N . HIS A 1 74 ? 27.170 -35.532 -6.423 1.00 32.38 74 HIS A N 1
ATOM 574 C CA . HIS A 1 74 ? 27.506 -34.162 -6.841 1.00 32.38 74 HIS A CA 1
ATOM 575 C C . HIS A 1 74 ? 26.357 -33.150 -6.650 1.00 32.38 74 HIS A C 1
ATOM 577 O O . HIS A 1 74 ? 25.355 -33.241 -7.363 1.00 32.38 74 HIS A O 1
ATOM 583 N N . ARG A 1 75 ? 26.539 -32.135 -5.781 1.0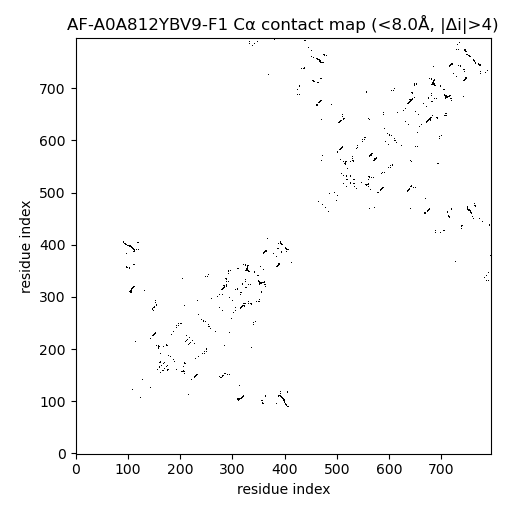0 40.09 75 ARG A N 1
ATOM 584 C CA . ARG A 1 75 ? 25.788 -30.856 -5.863 1.00 40.09 75 ARG A CA 1
ATOM 585 C C . ARG A 1 75 ? 26.308 -29.638 -5.071 1.00 40.09 75 ARG A C 1
ATOM 587 O O . ARG A 1 75 ? 25.702 -28.586 -5.207 1.00 40.09 75 ARG A O 1
ATOM 594 N N . THR A 1 76 ? 27.358 -29.742 -4.249 1.00 40.59 76 THR A N 1
ATOM 595 C CA . THR A 1 76 ? 27.667 -28.706 -3.232 1.00 40.59 76 THR A CA 1
ATOM 596 C C . THR A 1 76 ? 28.707 -27.647 -3.615 1.00 40.59 76 THR A C 1
ATOM 598 O O . THR A 1 76 ? 28.642 -26.550 -3.083 1.00 40.59 76 THR A O 1
ATOM 601 N N . ALA A 1 77 ? 29.634 -27.917 -4.542 1.00 40.91 77 ALA A N 1
ATOM 602 C CA . ALA A 1 77 ? 30.829 -27.073 -4.723 1.00 40.91 77 ALA A CA 1
ATOM 603 C C . ALA A 1 77 ? 30.553 -25.582 -5.037 1.00 40.91 77 ALA A C 1
ATOM 605 O O . ALA A 1 77 ? 31.253 -24.722 -4.517 1.00 40.91 77 ALA A O 1
ATOM 606 N N . GLU A 1 78 ? 29.524 -25.263 -5.833 1.00 45.56 78 GLU A N 1
ATOM 607 C CA . GLU A 1 78 ? 29.132 -23.867 -6.116 1.00 45.56 78 GLU A CA 1
ATOM 608 C C . GLU A 1 78 ? 28.363 -23.211 -4.951 1.00 45.56 78 GLU A C 1
ATOM 610 O O . GLU A 1 78 ? 28.360 -21.989 -4.825 1.00 45.56 78 GLU A O 1
ATOM 615 N N . SER A 1 79 ? 27.736 -24.000 -4.069 1.00 44.88 79 SER A N 1
ATOM 616 C CA . SER A 1 79 ? 27.031 -23.496 -2.880 1.00 44.88 79 SER A CA 1
ATOM 617 C C . SER A 1 79 ? 28.014 -22.927 -1.859 1.00 44.88 79 SER A C 1
ATOM 619 O O . SER A 1 79 ? 27.815 -21.830 -1.338 1.00 44.88 79 SER A O 1
ATOM 621 N N . ASP A 1 80 ? 29.093 -23.668 -1.608 1.00 42.81 80 ASP A N 1
ATOM 622 C CA . ASP A 1 80 ? 30.055 -23.367 -0.548 1.00 42.81 80 ASP A CA 1
ATOM 623 C C . ASP A 1 80 ? 30.873 -22.095 -0.882 1.00 42.81 80 ASP A C 1
ATOM 625 O O . ASP A 1 80 ? 31.163 -21.288 0.004 1.00 42.81 80 ASP A O 1
ATOM 629 N N . GLU A 1 81 ? 31.170 -21.847 -2.168 1.00 51.06 81 GLU A N 1
ATOM 630 C CA . GLU A 1 81 ? 31.769 -20.581 -2.629 1.00 51.06 81 GLU A CA 1
ATOM 631 C C . GLU A 1 81 ? 30.806 -19.387 -2.509 1.00 51.06 81 GLU A C 1
ATOM 633 O O . GLU A 1 81 ? 31.239 -18.279 -2.177 1.00 51.06 81 GLU A O 1
ATOM 638 N N . ILE A 1 82 ? 29.500 -19.586 -2.736 1.00 48.31 82 ILE A N 1
ATOM 639 C CA . ILE A 1 82 ? 28.497 -18.523 -2.577 1.00 48.31 82 ILE A CA 1
ATOM 640 C C . ILE A 1 82 ? 28.349 -18.136 -1.100 1.00 48.31 82 ILE A C 1
ATOM 642 O O . ILE A 1 82 ? 28.360 -16.940 -0.803 1.00 48.31 82 ILE A O 1
ATOM 646 N N . GLU A 1 83 ? 28.263 -19.094 -0.171 1.00 48.44 83 GLU A N 1
ATOM 647 C CA . GLU A 1 83 ? 28.201 -18.785 1.268 1.00 48.44 83 GLU A CA 1
ATOM 648 C C . GLU A 1 83 ? 29.479 -18.088 1.760 1.00 48.44 83 GLU A C 1
ATOM 650 O O . GLU A 1 83 ? 29.397 -17.059 2.441 1.00 48.44 83 GLU A O 1
ATOM 655 N N . ALA A 1 84 ? 30.658 -18.570 1.348 1.00 51.69 84 ALA A N 1
ATOM 656 C CA . ALA A 1 84 ? 31.931 -17.928 1.672 1.00 51.69 84 ALA A CA 1
ATOM 657 C C . ALA A 1 84 ? 31.987 -16.474 1.162 1.00 51.69 84 ALA A C 1
ATOM 659 O O . ALA A 1 84 ? 32.300 -15.563 1.932 1.00 51.69 84 ALA A O 1
ATOM 660 N N . TYR A 1 85 ? 31.608 -16.223 -0.095 1.00 49.16 85 TYR A N 1
ATOM 661 C CA . TYR A 1 85 ? 31.623 -14.879 -0.686 1.00 49.16 85 TYR A CA 1
ATOM 662 C C . TYR A 1 85 ? 30.543 -13.944 -0.112 1.00 49.16 85 TYR A C 1
ATOM 664 O O . TYR A 1 85 ? 30.739 -12.729 -0.042 1.00 49.16 85 TYR A O 1
ATOM 672 N N . VAL A 1 86 ? 29.391 -14.477 0.311 1.00 49.97 86 VAL A N 1
ATOM 673 C CA . VAL A 1 86 ? 28.359 -13.699 1.018 1.00 49.97 86 VAL A CA 1
ATOM 674 C C . VAL A 1 86 ? 28.859 -13.255 2.397 1.00 49.97 86 VAL A C 1
ATOM 676 O O . VAL A 1 86 ? 28.558 -12.133 2.804 1.00 49.97 86 VAL A O 1
ATOM 679 N N . SER A 1 87 ? 29.686 -14.057 3.079 1.00 51.25 87 SER A N 1
ATOM 680 C CA . SER A 1 87 ? 30.236 -13.701 4.398 1.00 51.25 87 SER A CA 1
ATOM 681 C C . SER A 1 87 ? 31.146 -12.457 4.392 1.00 51.25 87 SER A C 1
ATOM 683 O O . SER A 1 87 ? 31.194 -11.732 5.386 1.00 51.25 87 SER A O 1
ATOM 685 N N . GLU A 1 88 ? 31.803 -12.143 3.267 1.00 51.62 88 GLU A N 1
ATOM 686 C CA . GLU A 1 88 ? 32.643 -10.940 3.112 1.00 51.62 88 GLU A CA 1
ATOM 687 C C . GLU A 1 88 ? 31.846 -9.653 2.809 1.00 51.62 88 GLU A C 1
ATOM 689 O O . GLU A 1 88 ? 32.410 -8.553 2.771 1.00 51.62 88 GLU A O 1
ATOM 694 N N . LEU A 1 89 ? 30.534 -9.759 2.568 1.00 54.81 89 LEU A N 1
ATOM 695 C CA . LEU A 1 89 ? 29.666 -8.639 2.206 1.00 54.81 89 LEU A CA 1
ATOM 696 C C . LEU A 1 89 ? 28.628 -8.360 3.304 1.00 54.81 89 LEU A C 1
ATOM 698 O O . LEU A 1 89 ? 27.487 -8.821 3.199 1.00 54.81 89 LEU A O 1
ATOM 702 N N . PRO A 1 90 ? 28.957 -7.544 4.329 1.00 53.72 90 PRO A N 1
ATOM 703 C CA . PRO A 1 90 ? 27.939 -7.048 5.246 1.00 53.72 90 PRO A CA 1
ATOM 704 C C . PRO A 1 90 ? 26.828 -6.344 4.451 1.00 53.72 90 PRO A C 1
ATOM 706 O O . PRO A 1 90 ? 27.095 -5.428 3.670 1.00 53.72 90 PRO A O 1
ATOM 709 N N . ASN A 1 91 ? 25.584 -6.770 4.694 1.00 62.53 91 ASN A N 1
ATOM 710 C CA . ASN A 1 91 ? 24.346 -6.330 4.030 1.00 62.53 91 ASN A CA 1
ATOM 711 C C . ASN A 1 91 ? 24.063 -6.906 2.621 1.00 62.53 91 ASN A C 1
ATOM 713 O O . ASN A 1 91 ? 23.334 -6.280 1.853 1.00 62.53 91 ASN A O 1
ATOM 717 N N . ALA A 1 92 ? 24.578 -8.090 2.270 1.00 70.44 92 ALA A N 1
ATOM 718 C CA . ALA A 1 92 ? 24.052 -8.863 1.135 1.00 70.44 92 ALA A CA 1
ATOM 719 C C . ALA A 1 92 ? 22.788 -9.663 1.530 1.00 70.44 92 ALA A C 1
ATOM 721 O O . ALA A 1 92 ? 22.805 -10.406 2.508 1.00 70.44 92 ALA A O 1
ATOM 722 N N . GLU A 1 93 ? 21.703 -9.544 0.759 1.00 80.69 93 GLU A N 1
ATOM 723 C CA . GLU A 1 93 ? 20.421 -10.240 0.991 1.00 80.69 93 GLU A CA 1
ATOM 724 C C . GLU A 1 93 ? 20.134 -11.196 -0.178 1.00 80.69 93 GLU A C 1
ATOM 726 O O . GLU A 1 93 ? 19.966 -10.758 -1.316 1.00 80.69 93 GLU A O 1
ATOM 731 N N . VAL A 1 94 ? 20.105 -12.509 0.077 1.00 84.31 94 VAL A N 1
ATOM 732 C CA . VAL A 1 94 ? 19.763 -13.524 -0.939 1.00 84.31 94 VAL A CA 1
ATOM 733 C C . VAL A 1 94 ? 18.252 -13.514 -1.179 1.00 84.31 94 VAL A C 1
ATOM 735 O O . VAL A 1 94 ? 17.476 -13.505 -0.224 1.00 84.31 94 VAL A O 1
ATOM 738 N N . VAL A 1 95 ? 17.827 -13.539 -2.445 1.00 85.00 95 VAL A N 1
ATOM 739 C CA . VAL A 1 95 ? 16.411 -13.452 -2.835 1.00 85.00 95 VAL A CA 1
ATOM 740 C C . VAL A 1 95 ? 16.016 -14.641 -3.711 1.00 85.00 95 VAL A C 1
ATOM 742 O O . VAL A 1 95 ? 16.607 -14.863 -4.768 1.00 85.00 95 VAL A O 1
ATOM 745 N N . ASP A 1 96 ? 14.968 -15.369 -3.311 1.00 88.69 96 ASP A N 1
ATOM 746 C CA . ASP A 1 96 ? 14.342 -16.381 -4.168 1.00 88.69 96 ASP A CA 1
ATOM 747 C C . ASP A 1 96 ? 13.506 -15.718 -5.274 1.00 88.69 96 ASP A C 1
ATOM 749 O O . ASP A 1 96 ? 12.333 -15.384 -5.106 1.00 88.69 96 ASP A O 1
ATOM 753 N N . CYS A 1 97 ? 14.134 -15.547 -6.434 1.00 89.75 97 CYS A N 1
ATOM 754 C CA . CYS A 1 97 ? 13.483 -15.105 -7.664 1.00 89.75 97 CYS A CA 1
ATOM 755 C C . CYS A 1 97 ? 12.947 -16.264 -8.526 1.00 89.75 97 CYS A C 1
ATOM 757 O O . CYS A 1 97 ? 12.646 -16.052 -9.705 1.00 89.75 97 CYS A O 1
ATOM 759 N N . ARG A 1 98 ? 12.863 -17.487 -7.973 1.00 89.81 98 ARG A N 1
ATOM 760 C CA . ARG A 1 98 ? 12.383 -18.723 -8.623 1.00 89.81 98 ARG A CA 1
ATOM 761 C C . ARG A 1 98 ? 12.944 -18.922 -10.031 1.00 89.81 98 ARG A C 1
ATOM 763 O O . ARG A 1 98 ? 12.217 -19.197 -10.988 1.00 89.81 98 ARG A O 1
ATOM 770 N N . LEU A 1 99 ? 14.256 -18.728 -10.156 1.00 89.62 99 LEU A N 1
ATOM 771 C CA . LEU A 1 99 ? 14.965 -18.793 -11.427 1.00 89.62 99 LEU A CA 1
ATOM 772 C C . LEU A 1 99 ? 14.866 -20.202 -12.039 1.00 89.62 99 LEU A C 1
ATOM 774 O O . LEU A 1 99 ? 15.139 -21.210 -11.389 1.00 89.62 99 LEU A O 1
ATOM 778 N N . THR A 1 100 ? 14.448 -20.268 -13.304 1.00 90.50 100 THR A N 1
ATOM 779 C CA . THR A 1 100 ? 14.280 -21.529 -14.050 1.00 90.50 100 THR A CA 1
ATOM 780 C C . THR A 1 100 ? 15.595 -21.979 -14.701 1.00 90.50 100 THR A C 1
ATOM 782 O O . THR A 1 100 ? 16.591 -21.258 -14.674 1.00 90.50 100 THR A O 1
ATOM 785 N N . LEU A 1 101 ? 15.603 -23.146 -15.360 1.00 90.06 101 LEU A N 1
ATOM 786 C CA . LEU A 1 101 ? 16.768 -23.630 -16.122 1.00 90.06 101 LEU A CA 1
ATOM 787 C C . LEU A 1 101 ? 17.266 -22.621 -17.178 1.00 90.06 101 LEU A C 1
ATOM 789 O O . LEU A 1 101 ? 18.468 -22.514 -17.396 1.00 90.06 101 LEU A O 1
ATOM 793 N N . GLU A 1 102 ? 16.367 -21.827 -17.769 1.00 91.06 102 GLU A N 1
ATOM 794 C CA . GLU A 1 102 ? 16.706 -20.754 -18.722 1.00 91.06 102 GLU A CA 1
ATOM 795 C C . GLU A 1 102 ? 17.568 -19.639 -18.104 1.00 91.06 102 GLU A C 1
ATOM 797 O O . GLU A 1 102 ? 18.186 -18.864 -18.823 1.00 91.06 102 GLU A O 1
ATOM 802 N N . HIS A 1 103 ? 17.611 -19.541 -16.774 1.00 92.62 103 HIS A N 1
ATOM 803 C CA . HIS A 1 103 ? 18.305 -18.484 -16.042 1.00 92.62 103 HIS A CA 1
ATOM 804 C C . HIS A 1 103 ? 19.665 -18.933 -15.482 1.00 92.62 103 HIS A C 1
ATOM 806 O O . HIS A 1 103 ? 20.392 -18.123 -14.909 1.00 92.62 103 HIS A O 1
ATOM 812 N N . GLN A 1 104 ? 20.055 -20.201 -15.678 1.00 91.69 104 GLN A N 1
ATOM 813 C CA . GLN A 1 104 ? 21.326 -20.762 -15.187 1.00 91.69 104 GLN A CA 1
ATOM 814 C C . GLN A 1 104 ? 22.579 -20.161 -15.845 1.00 91.69 104 GLN A C 1
ATOM 816 O O . GLN A 1 104 ? 23.694 -20.433 -15.406 1.00 91.69 104 GLN A O 1
ATOM 821 N N . ARG A 1 105 ? 22.422 -19.341 -16.890 1.00 93.94 105 ARG A N 1
ATOM 822 C CA . ARG A 1 105 ? 23.513 -18.568 -17.507 1.00 93.94 105 ARG A CA 1
ATOM 823 C C . ARG A 1 105 ? 23.232 -17.066 -17.557 1.00 93.94 105 ARG A C 1
ATOM 825 O O . ARG A 1 105 ? 24.071 -16.322 -18.053 1.00 93.94 105 ARG A O 1
ATOM 832 N N . SER A 1 106 ? 22.092 -16.619 -17.025 1.00 95.19 106 SER A N 1
ATOM 833 C CA . SER A 1 106 ? 21.726 -15.205 -17.007 1.00 95.19 106 SER A CA 1
ATOM 834 C C . SER A 1 106 ? 22.734 -14.376 -16.220 1.00 95.19 106 SER A C 1
ATOM 836 O O . SER A 1 106 ? 23.093 -14.723 -15.094 1.00 95.19 106 SER A O 1
ATOM 838 N N . LEU A 1 107 ? 23.125 -13.246 -16.808 1.00 97.25 107 LEU A N 1
ATOM 839 C CA . LEU A 1 107 ? 23.884 -12.177 -16.167 1.00 97.25 107 LEU A CA 1
ATOM 840 C C . LEU A 1 107 ? 23.024 -10.907 -16.226 1.00 97.25 107 LEU A C 1
ATOM 842 O O . LEU A 1 107 ? 22.877 -10.293 -17.284 1.00 97.25 107 LEU A O 1
ATOM 846 N N . VAL A 1 108 ? 22.393 -10.550 -15.106 1.00 97.56 108 VAL A N 1
ATOM 847 C CA . VAL A 1 108 ? 21.363 -9.501 -15.029 1.00 97.56 108 VAL A CA 1
ATOM 848 C C . VAL A 1 108 ? 21.571 -8.625 -13.794 1.00 97.56 108 VAL A C 1
ATOM 850 O O . VAL A 1 108 ? 21.490 -9.100 -12.663 1.00 97.56 108 VAL A O 1
ATOM 853 N N . MET A 1 109 ? 21.803 -7.331 -13.997 1.00 96.12 109 MET A N 1
ATOM 854 C CA . MET A 1 109 ? 21.895 -6.329 -12.936 1.00 96.12 109 MET A CA 1
ATOM 855 C C . MET A 1 109 ? 20.726 -5.345 -13.036 1.00 96.12 109 MET A C 1
ATOM 857 O O . MET A 1 109 ? 20.593 -4.642 -14.034 1.00 96.12 109 MET A O 1
ATOM 861 N N . LEU A 1 110 ? 19.909 -5.247 -11.988 1.00 96.12 110 LEU A N 1
ATOM 862 C CA . LEU A 1 110 ? 18.748 -4.357 -11.907 1.00 96.12 110 LEU A CA 1
ATOM 863 C C . LEU A 1 110 ? 18.973 -3.326 -10.785 1.00 96.12 110 LEU A C 1
ATOM 865 O O . LEU A 1 110 ? 18.750 -3.602 -9.606 1.00 96.12 110 LEU A O 1
ATOM 869 N N . ALA A 1 111 ? 19.470 -2.144 -11.151 1.00 92.25 111 ALA A N 1
ATOM 870 C CA . ALA A 1 111 ? 19.895 -1.085 -10.237 1.00 92.25 111 ALA A CA 1
ATOM 871 C C . ALA A 1 111 ? 18.808 -0.026 -9.988 1.00 92.25 111 ALA A C 1
ATOM 873 O O . ALA A 1 111 ? 18.025 0.319 -10.877 1.00 92.25 111 ALA A O 1
ATOM 874 N N . SER A 1 112 ? 18.808 0.560 -8.790 1.00 88.94 112 SER A N 1
ATOM 875 C CA . SER A 1 112 ? 17.962 1.719 -8.483 1.00 88.94 112 SER A CA 1
ATOM 876 C C . SER A 1 112 ? 18.498 2.998 -9.140 1.00 88.94 112 SER A C 1
ATOM 878 O O . SER A 1 112 ? 17.851 3.569 -10.019 1.00 88.94 112 SER A O 1
ATOM 880 N N . THR A 1 113 ? 19.709 3.420 -8.764 1.00 86.38 113 THR A N 1
ATOM 881 C CA . THR A 1 113 ? 20.403 4.604 -9.305 1.00 86.38 113 THR A CA 1
ATOM 882 C C . THR A 1 113 ? 21.701 4.191 -10.011 1.00 86.38 113 THR A C 1
ATOM 884 O O . THR A 1 113 ? 21.740 3.140 -10.650 1.00 86.38 113 THR A O 1
ATOM 887 N N . ALA A 1 114 ? 22.745 5.024 -9.998 1.00 78.12 114 ALA A N 1
ATOM 888 C CA . ALA A 1 114 ? 24.027 4.671 -10.597 1.00 78.12 114 ALA A CA 1
ATOM 889 C C . ALA A 1 114 ? 24.783 3.631 -9.740 1.00 78.12 114 ALA A C 1
ATOM 891 O O . ALA A 1 114 ? 24.377 3.279 -8.630 1.00 78.12 114 ALA A O 1
ATOM 892 N N . LEU A 1 115 ? 25.911 3.144 -10.263 1.00 74.31 115 LEU A N 1
ATOM 893 C CA . LEU A 1 115 ? 26.784 2.139 -9.643 1.00 74.31 115 LEU A CA 1
ATOM 894 C C . LEU A 1 115 ? 27.624 2.727 -8.477 1.00 74.31 115 LEU A C 1
ATOM 896 O O . LEU A 1 115 ? 28.849 2.671 -8.455 1.00 74.31 115 LEU A O 1
ATOM 900 N N . GLU A 1 116 ? 26.949 3.339 -7.503 1.00 73.50 116 GLU A N 1
ATOM 901 C CA . GLU A 1 116 ? 27.543 4.239 -6.502 1.00 73.50 116 GLU A CA 1
ATOM 902 C C . GLU A 1 116 ? 28.137 3.547 -5.260 1.00 73.50 116 GLU A C 1
ATOM 904 O O . GLU A 1 116 ? 28.722 4.226 -4.413 1.00 73.50 116 GLU A O 1
ATOM 909 N N . SER A 1 117 ? 27.938 2.237 -5.078 1.00 79.62 117 SER A N 1
ATOM 910 C CA . SER A 1 117 ? 28.450 1.499 -3.913 1.00 79.62 117 SER A CA 1
ATOM 911 C C . SER A 1 117 ? 29.597 0.552 -4.281 1.00 79.62 117 SER A C 1
ATOM 913 O O . SER A 1 117 ? 29.514 -0.161 -5.285 1.00 79.62 117 SER A O 1
ATOM 915 N N . PRO A 1 118 ? 30.650 0.442 -3.444 1.00 83.00 118 PRO A N 1
ATOM 916 C CA . PRO A 1 118 ? 31.714 -0.539 -3.654 1.00 83.00 118 PRO A CA 1
ATOM 917 C C . PRO A 1 118 ? 31.216 -1.993 -3.690 1.00 83.00 118 PRO A C 1
ATOM 919 O O . PRO A 1 118 ? 31.828 -2.825 -4.353 1.00 83.00 118 PRO A O 1
ATOM 922 N N . ALA A 1 119 ? 30.111 -2.309 -3.003 1.00 82.88 119 ALA A N 1
ATOM 923 C CA . ALA A 1 119 ? 29.489 -3.633 -3.042 1.00 82.88 119 ALA A CA 1
ATOM 924 C C . ALA A 1 119 ? 28.854 -3.924 -4.414 1.00 82.88 119 ALA A C 1
ATOM 926 O O . ALA A 1 119 ? 29.167 -4.949 -5.024 1.00 82.88 119 ALA A O 1
ATOM 927 N N . ALA A 1 120 ? 28.042 -2.996 -4.936 1.00 82.81 120 ALA A N 1
ATOM 928 C CA . ALA A 1 120 ? 27.466 -3.099 -6.275 1.00 82.81 120 ALA A CA 1
ATOM 929 C C . ALA A 1 120 ? 28.550 -3.153 -7.364 1.00 82.81 120 ALA A C 1
ATOM 931 O O . ALA A 1 120 ? 28.469 -3.973 -8.277 1.00 82.81 120 ALA A O 1
ATOM 932 N N . MET A 1 121 ? 29.610 -2.348 -7.225 1.00 85.69 121 MET A N 1
ATOM 933 C CA . MET A 1 121 ? 30.747 -2.351 -8.148 1.00 85.69 121 MET A CA 1
ATOM 934 C C . MET A 1 121 ? 31.485 -3.696 -8.163 1.00 85.69 121 MET A C 1
ATOM 936 O O . MET A 1 121 ? 31.782 -4.219 -9.236 1.00 85.69 121 MET A O 1
ATOM 940 N N . ARG A 1 122 ? 31.737 -4.306 -6.993 1.00 86.62 122 ARG A N 1
ATOM 941 C CA . ARG A 1 122 ? 32.349 -5.646 -6.917 1.00 86.62 122 ARG A CA 1
ATOM 942 C C . ARG A 1 122 ? 31.483 -6.716 -7.585 1.00 86.62 122 ARG A C 1
ATOM 944 O O . ARG A 1 122 ? 32.031 -7.561 -8.289 1.00 86.62 122 ARG A O 1
ATOM 951 N N . LYS A 1 123 ? 30.155 -6.666 -7.421 1.00 88.44 123 LYS A N 1
ATOM 952 C CA . LYS A 1 123 ? 29.236 -7.590 -8.110 1.00 88.44 123 LYS A CA 1
ATOM 953 C C . LYS A 1 123 ? 29.221 -7.368 -9.628 1.00 88.44 123 LYS A C 1
ATOM 955 O O . LYS A 1 123 ? 29.364 -8.342 -10.358 1.00 88.44 123 LYS A O 1
ATOM 960 N N . PHE A 1 124 ? 29.172 -6.123 -10.108 1.00 89.38 124 PHE A N 1
ATOM 961 C CA . PHE A 1 124 ? 29.297 -5.814 -11.542 1.00 89.38 124 PHE A CA 1
ATOM 962 C C . PHE A 1 124 ? 30.618 -6.342 -12.136 1.00 89.38 124 PHE A C 1
ATOM 964 O O . PHE A 1 124 ? 30.605 -7.051 -13.140 1.00 89.38 124 PHE A O 1
ATOM 971 N N . VAL A 1 125 ? 31.751 -6.095 -11.468 1.00 90.00 125 VAL A N 1
ATOM 972 C CA . VAL A 1 125 ? 33.075 -6.629 -11.847 1.00 90.00 125 VAL A CA 1
ATOM 973 C C . VAL A 1 125 ? 33.094 -8.163 -11.890 1.00 90.00 125 VAL A C 1
ATOM 975 O O . VAL A 1 125 ? 33.664 -8.739 -12.817 1.00 90.00 125 VAL A O 1
ATOM 978 N N . ALA A 1 126 ? 32.464 -8.838 -10.924 1.00 89.81 126 ALA A N 1
ATOM 979 C CA . ALA A 1 126 ? 32.370 -10.298 -10.906 1.00 89.81 126 ALA A CA 1
ATOM 980 C C . ALA A 1 126 ? 31.544 -10.842 -12.087 1.00 89.81 126 ALA A C 1
ATOM 982 O O . ALA A 1 126 ? 31.978 -11.780 -12.751 1.00 89.81 126 ALA A O 1
ATOM 983 N N . MET A 1 127 ? 30.407 -10.218 -12.405 1.00 92.62 127 MET A N 1
ATOM 984 C CA . MET A 1 127 ? 29.564 -10.608 -13.543 1.00 92.62 127 MET A CA 1
ATOM 985 C C . MET A 1 127 ? 30.256 -10.349 -14.889 1.00 92.62 127 MET A C 1
ATOM 987 O O . MET A 1 127 ? 30.192 -11.185 -15.786 1.00 92.62 127 MET A O 1
ATOM 991 N N . VAL A 1 128 ? 30.992 -9.240 -15.023 1.00 92.50 128 VAL A N 1
ATOM 992 C CA . VAL A 1 128 ? 31.790 -8.942 -16.225 1.00 92.50 128 VAL A CA 1
ATOM 993 C C . VAL A 1 128 ? 32.880 -9.995 -16.466 1.00 92.50 128 VAL A C 1
ATOM 995 O O . VAL A 1 128 ? 33.136 -10.349 -17.615 1.00 92.50 128 VAL A O 1
ATOM 998 N N . ARG A 1 129 ? 33.481 -10.566 -15.411 1.00 91.50 129 ARG A N 1
ATOM 999 C CA . ARG A 1 129 ? 34.442 -11.682 -15.538 1.00 91.50 129 ARG A CA 1
ATOM 1000 C C . ARG A 1 129 ? 33.814 -12.985 -16.044 1.00 91.50 129 ARG A C 1
ATOM 1002 O O . ARG A 1 129 ? 34.546 -13.815 -16.572 1.00 91.50 129 ARG A O 1
ATOM 1009 N N . LYS A 1 130 ? 32.494 -13.160 -15.914 1.00 92.00 130 LYS A N 1
ATOM 1010 C CA . LYS A 1 130 ? 31.756 -14.337 -16.409 1.00 92.00 130 LYS A CA 1
ATOM 1011 C C . LYS A 1 130 ? 31.341 -14.230 -17.883 1.00 92.00 130 LYS A C 1
ATOM 1013 O O . LYS A 1 130 ? 30.857 -15.212 -18.441 1.00 92.00 130 LYS A O 1
ATOM 1018 N N . LEU A 1 131 ? 31.536 -13.075 -18.531 1.00 91.62 131 LEU A N 1
ATOM 1019 C CA . LEU A 1 131 ? 31.223 -12.907 -19.954 1.00 91.62 131 LEU A CA 1
ATOM 1020 C C . LEU A 1 131 ? 32.144 -13.764 -20.851 1.00 91.62 131 LEU A C 1
ATOM 1022 O O . LEU A 1 131 ? 33.350 -13.847 -20.592 1.00 91.62 131 LEU A O 1
ATOM 1026 N N . PRO A 1 132 ? 31.624 -14.359 -21.945 1.00 87.62 132 PRO A N 1
ATOM 1027 C CA . PRO A 1 132 ? 32.412 -15.192 -22.849 1.00 87.62 132 PRO A CA 1
ATOM 1028 C C . PRO A 1 132 ? 33.693 -14.514 -23.355 1.00 87.62 132 PRO A C 1
ATOM 1030 O O . PRO A 1 132 ? 33.705 -13.346 -23.738 1.00 87.62 132 PRO A O 1
ATOM 1033 N N . GLY A 1 133 ? 34.791 -15.273 -23.372 1.00 83.50 133 GLY A N 1
ATOM 1034 C CA . GLY A 1 133 ? 36.104 -14.800 -23.822 1.00 83.50 133 GLY A CA 1
ATOM 1035 C C . GLY A 1 133 ? 36.916 -14.027 -22.776 1.00 83.50 133 GLY A C 1
ATOM 1036 O O . GLY A 1 133 ? 38.105 -13.801 -23.001 1.00 83.50 133 GLY A O 1
ATOM 1037 N N . ARG A 1 134 ? 36.341 -13.671 -21.619 1.00 81.75 134 ARG A N 1
ATOM 1038 C CA . ARG A 1 134 ? 37.093 -13.074 -20.506 1.00 81.75 134 ARG A CA 1
ATOM 1039 C C . ARG A 1 134 ? 37.839 -14.174 -19.738 1.00 81.75 134 ARG A C 1
ATOM 1041 O O . ARG A 1 134 ? 37.254 -15.160 -19.302 1.00 81.75 134 ARG A O 1
ATOM 1048 N N . ARG A 1 135 ? 39.156 -14.013 -19.602 1.00 62.22 135 ARG A N 1
ATOM 1049 C CA . ARG A 1 135 ? 40.003 -14.748 -18.644 1.00 62.22 135 ARG A CA 1
ATOM 1050 C C . ARG A 1 135 ? 40.410 -13.793 -17.525 1.00 62.22 135 ARG A C 1
ATOM 1052 O O . ARG A 1 135 ? 40.182 -12.590 -17.640 1.00 62.22 135 ARG A O 1
ATOM 1059 N N . GLU A 1 136 ? 41.021 -14.316 -16.466 1.00 60.72 136 GLU A N 1
ATOM 1060 C CA . GLU A 1 136 ? 41.623 -13.488 -15.420 1.00 60.72 136 GLU A CA 1
ATOM 1061 C C . GLU A 1 136 ? 42.662 -12.540 -16.031 1.00 60.72 136 GLU A C 1
ATOM 1063 O O . GLU A 1 136 ? 43.703 -12.962 -16.530 1.00 60.72 136 GLU A O 1
ATOM 1068 N N . ALA A 1 137 ? 42.326 -11.254 -16.032 1.00 56.16 137 ALA A N 1
ATOM 1069 C CA . ALA A 1 137 ? 43.126 -10.175 -16.581 1.00 56.16 137 ALA A CA 1
ATOM 1070 C C . ALA A 1 137 ? 43.176 -9.037 -15.555 1.00 56.16 137 ALA A C 1
ATOM 1072 O O . ALA A 1 137 ? 42.219 -8.841 -14.792 1.00 56.16 137 ALA A O 1
ATOM 1073 N N . ASP A 1 138 ? 44.289 -8.303 -15.520 1.00 58.62 138 ASP A N 1
ATOM 1074 C CA . ASP A 1 138 ? 44.512 -7.253 -14.525 1.00 58.62 138 ASP A CA 1
ATOM 1075 C C . ASP A 1 138 ? 43.400 -6.191 -14.569 1.00 58.62 138 ASP A C 1
ATOM 1077 O O . ASP A 1 138 ? 42.933 -5.854 -15.664 1.00 58.62 138 ASP A O 1
ATOM 1081 N N . PRO A 1 139 ? 42.983 -5.613 -13.422 1.00 59.00 139 PRO A N 1
ATOM 1082 C CA . PRO A 1 139 ? 41.817 -4.730 -13.349 1.00 59.00 139 PRO A CA 1
ATOM 1083 C C . PRO A 1 139 ? 41.732 -3.612 -14.409 1.00 59.00 139 PRO A C 1
ATOM 1085 O O . PRO A 1 139 ? 40.637 -3.431 -14.939 1.00 59.00 139 PRO A O 1
ATOM 1088 N N . PRO A 1 140 ? 42.825 -2.916 -14.805 1.00 60.12 140 PRO A N 1
ATOM 1089 C CA . PRO A 1 140 ? 42.770 -1.889 -15.856 1.00 60.12 140 PRO A CA 1
ATOM 1090 C C . PRO A 1 140 ? 42.400 -2.420 -17.251 1.00 60.12 140 PRO A C 1
ATOM 1092 O O . PRO A 1 140 ? 41.996 -1.651 -18.113 1.00 60.12 140 PRO A O 1
ATOM 1095 N N . SER A 1 141 ? 42.552 -3.725 -17.490 1.00 68.44 141 SER A N 1
ATOM 1096 C CA . SER A 1 141 ? 42.255 -4.378 -18.771 1.00 68.44 141 SER A CA 1
ATOM 1097 C C . SER A 1 141 ? 40.877 -5.049 -18.819 1.00 68.44 141 SER A C 1
ATOM 1099 O O . SER A 1 141 ? 40.421 -5.423 -19.899 1.00 68.44 141 SER A O 1
ATOM 1101 N N . LEU A 1 142 ? 40.187 -5.177 -17.675 1.00 83.69 142 LEU A N 1
ATOM 1102 C CA . LEU A 1 142 ? 38.954 -5.963 -17.548 1.00 83.69 142 LEU A CA 1
ATOM 1103 C C . LEU A 1 142 ? 37.856 -5.523 -18.526 1.00 83.69 142 LEU A C 1
ATOM 1105 O O . LEU A 1 142 ? 37.212 -6.374 -19.144 1.00 83.69 142 LEU A O 1
ATOM 1109 N N . PHE A 1 143 ? 37.665 -4.210 -18.670 1.00 88.56 143 PHE A N 1
ATOM 1110 C CA . PHE A 1 143 ? 36.638 -3.623 -19.532 1.00 88.56 143 PHE A CA 1
ATOM 1111 C C . PHE A 1 143 ? 37.089 -3.445 -20.988 1.00 88.56 143 PHE A C 1
ATOM 1113 O O . PHE A 1 143 ? 36.250 -3.284 -21.870 1.00 88.56 143 PHE A O 1
ATOM 1120 N N . SER A 1 144 ? 38.393 -3.548 -21.270 1.00 86.44 144 SER A N 1
ATOM 1121 C CA . SER A 1 144 ? 38.953 -3.280 -22.598 1.00 86.44 144 SER A CA 1
ATOM 1122 C C . SER A 1 144 ? 38.315 -4.171 -23.670 1.00 86.44 144 SER A C 1
ATOM 1124 O O . SER A 1 144 ? 38.258 -5.401 -23.538 1.00 86.44 144 SER A O 1
ATOM 1126 N N . GLY A 1 145 ? 37.781 -3.552 -24.724 1.00 87.56 145 GLY A N 1
ATOM 1127 C CA . GLY A 1 145 ? 37.104 -4.255 -25.815 1.00 87.56 145 GLY A CA 1
ATOM 1128 C C . GLY A 1 145 ? 35.774 -4.920 -25.436 1.00 87.56 145 GLY A C 1
ATOM 1129 O O . GLY A 1 145 ? 35.290 -5.755 -26.199 1.00 87.56 145 GLY A O 1
ATOM 1130 N N . LEU A 1 146 ? 35.180 -4.606 -24.280 1.00 93.25 146 LEU A N 1
ATOM 1131 C CA . LEU A 1 146 ? 33.736 -4.772 -24.098 1.00 93.25 146 LEU A CA 1
ATOM 1132 C C . LEU A 1 146 ? 33.040 -3.627 -24.833 1.00 93.25 146 LEU A C 1
ATOM 1134 O O . LEU A 1 146 ? 33.459 -2.480 -24.723 1.00 93.25 146 LEU A O 1
ATOM 1138 N N . LYS A 1 147 ? 31.951 -3.919 -25.542 1.00 96.00 147 LYS A N 1
ATOM 1139 C CA . LYS A 1 147 ? 31.087 -2.888 -26.131 1.00 96.00 147 LYS A CA 1
ATOM 1140 C C . LYS A 1 147 ? 29.721 -2.897 -25.453 1.00 96.00 147 LYS A C 1
ATOM 1142 O O . LYS A 1 147 ? 29.240 -3.955 -25.034 1.00 96.00 147 LYS A O 1
ATOM 1147 N N . VAL A 1 148 ? 29.116 -1.720 -25.339 1.00 95.75 148 VAL A N 1
ATOM 1148 C CA . VAL A 1 148 ? 27.888 -1.463 -24.577 1.00 95.75 148 VAL A CA 1
ATOM 1149 C C . VAL A 1 148 ? 26.843 -0.824 -25.488 1.00 95.75 148 VAL A C 1
ATOM 1151 O O . VAL A 1 148 ? 27.146 0.144 -26.183 1.00 95.75 148 VAL A O 1
ATOM 1154 N N . LEU A 1 149 ? 25.610 -1.332 -25.467 1.00 96.38 149 LEU A N 1
ATOM 1155 C CA . LEU A 1 149 ? 24.461 -0.723 -26.142 1.00 96.38 149 LEU A CA 1
ATOM 1156 C C . LEU A 1 149 ? 23.549 -0.047 -25.113 1.00 96.38 149 LEU A C 1
ATOM 1158 O O . LEU A 1 149 ? 22.883 -0.735 -24.340 1.00 96.38 149 LEU A O 1
ATOM 1162 N N . PHE A 1 150 ? 23.496 1.284 -25.119 1.00 93.44 150 PHE A N 1
ATOM 1163 C CA . PHE A 1 150 ? 22.506 2.049 -24.362 1.00 93.44 150 PHE A CA 1
ATOM 1164 C C . PHE A 1 150 ? 21.149 2.042 -25.069 1.00 93.44 150 PHE A C 1
ATOM 1166 O O . PHE A 1 150 ? 21.063 2.383 -26.250 1.00 93.44 150 PHE A O 1
ATOM 1173 N N . LEU A 1 151 ? 20.097 1.698 -24.324 1.00 94.88 151 LEU A N 1
ATOM 1174 C CA . LEU A 1 151 ? 18.695 1.827 -24.716 1.00 94.88 151 LEU A CA 1
ATOM 1175 C C . LEU A 1 151 ? 18.076 3.003 -23.956 1.00 94.88 151 LEU A C 1
ATOM 1177 O O . LEU A 1 151 ? 17.903 2.951 -22.734 1.00 94.88 151 LEU A O 1
ATOM 1181 N N . GLU A 1 152 ? 17.762 4.062 -24.695 1.00 91.44 152 GLU A N 1
ATOM 1182 C CA . GLU A 1 152 ? 17.382 5.372 -24.152 1.00 91.44 152 GLU A CA 1
ATOM 1183 C C . GLU A 1 152 ? 15.870 5.651 -24.229 1.00 91.44 152 GLU A C 1
ATOM 1185 O O . GLU A 1 152 ? 15.407 6.722 -23.836 1.00 91.44 152 GLU A O 1
ATOM 1190 N N . ASP A 1 153 ? 15.079 4.685 -24.710 1.00 92.81 153 ASP A N 1
ATOM 1191 C CA . ASP A 1 153 ? 13.641 4.833 -24.976 1.00 92.81 153 ASP A CA 1
ATOM 1192 C C . ASP A 1 153 ? 12.832 5.329 -23.769 1.00 92.81 153 ASP A C 1
ATOM 1194 O O . ASP A 1 153 ? 11.919 6.132 -23.937 1.00 92.81 153 ASP A O 1
ATOM 1198 N N . ALA A 1 154 ? 13.209 4.942 -22.544 1.00 87.38 154 ALA A N 1
ATOM 1199 C CA . ALA A 1 154 ? 12.568 5.410 -21.311 1.00 87.38 154 ALA A CA 1
ATOM 1200 C C . ALA A 1 154 ? 12.581 6.949 -21.142 1.00 87.38 154 ALA A C 1
ATOM 1202 O O . ALA A 1 154 ? 11.783 7.487 -20.373 1.00 87.38 154 ALA A O 1
ATOM 1203 N N . GLY A 1 155 ? 13.483 7.666 -21.824 1.00 86.50 155 GLY A N 1
ATOM 1204 C CA . GLY A 1 155 ? 13.662 9.112 -21.677 1.00 86.50 155 GLY A CA 1
ATOM 1205 C C . GLY A 1 155 ? 12.878 10.001 -22.641 1.00 86.50 155 GLY A C 1
ATOM 1206 O O . GLY A 1 155 ? 12.746 11.193 -22.368 1.00 86.50 155 GLY A O 1
ATOM 1207 N N . LEU A 1 156 ? 12.331 9.460 -23.738 1.00 84.62 156 LEU A N 1
ATOM 1208 C CA . LEU A 1 156 ? 11.819 10.268 -24.863 1.00 84.62 156 LEU A CA 1
ATOM 1209 C C . LEU A 1 156 ? 10.668 11.227 -24.493 1.00 84.62 156 LEU A C 1
ATOM 1211 O O . LEU A 1 156 ? 10.468 12.234 -25.171 1.00 84.62 156 LEU A O 1
ATOM 1215 N N . LEU A 1 157 ? 9.908 10.911 -23.439 1.00 79.12 157 LEU A N 1
ATOM 1216 C CA . LEU A 1 157 ? 8.715 11.658 -23.012 1.00 79.12 157 LEU A CA 1
ATOM 1217 C C . LEU A 1 157 ? 8.970 12.703 -21.915 1.00 79.12 157 LEU A C 1
ATOM 1219 O O . LEU A 1 157 ? 8.072 13.498 -21.629 1.00 79.12 157 LEU A O 1
ATOM 1223 N N . LYS A 1 158 ? 10.169 12.750 -21.318 1.00 81.75 158 LYS A N 1
ATOM 1224 C CA . LYS A 1 158 ? 10.510 13.816 -20.362 1.00 81.75 158 LYS A CA 1
ATOM 1225 C C . LYS A 1 158 ? 10.734 15.124 -21.121 1.00 81.75 158 LYS A C 1
ATOM 1227 O O . LYS A 1 158 ? 11.393 15.141 -22.159 1.00 81.75 158 LYS A O 1
ATOM 1232 N N . SER A 1 159 ? 10.204 16.234 -20.617 1.00 81.31 159 SER A N 1
ATOM 1233 C CA . SER A 1 159 ? 10.297 17.558 -21.259 1.00 81.31 159 SER A CA 1
ATOM 1234 C C . SER A 1 159 ? 11.737 17.986 -21.523 1.00 81.31 159 SER A C 1
ATOM 1236 O O . SER A 1 159 ? 12.066 18.406 -22.631 1.00 81.31 159 SER A O 1
ATOM 1238 N N . SER A 1 160 ? 12.616 17.790 -20.542 1.00 84.19 160 SER A N 1
ATOM 1239 C CA . SER A 1 160 ? 14.059 18.041 -20.623 1.00 84.19 160 SER A CA 1
ATOM 1240 C C . SER A 1 160 ? 14.784 17.282 -21.738 1.00 84.19 160 SER A C 1
ATOM 1242 O O . SER A 1 160 ? 15.889 17.672 -22.116 1.00 84.19 160 SER A O 1
ATOM 1244 N N . PHE A 1 161 ? 14.172 16.245 -22.318 1.00 85.50 161 PHE A N 1
ATOM 1245 C CA . PHE A 1 161 ? 14.726 15.570 -23.481 1.00 85.50 161 PHE A CA 1
ATOM 1246 C C . PHE A 1 161 ? 14.648 16.443 -24.742 1.00 85.50 161 PHE A C 1
ATOM 1248 O O . PHE A 1 161 ? 15.619 16.529 -25.493 1.00 85.50 161 PHE A O 1
ATOM 1255 N N . TRP A 1 162 ? 13.517 17.108 -24.992 1.00 84.38 162 TRP A N 1
ATOM 1256 C CA . TRP A 1 162 ? 13.228 17.744 -26.286 1.00 84.38 162 TRP A CA 1
ATOM 1257 C C . TRP A 1 162 ? 12.906 19.243 -26.215 1.00 84.38 162 TRP A C 1
ATOM 1259 O O . TRP A 1 162 ? 13.040 19.920 -27.232 1.00 84.38 162 TRP A O 1
ATOM 1269 N N . ASN A 1 163 ? 12.517 19.781 -25.056 1.00 84.75 163 ASN A N 1
ATOM 1270 C CA . ASN A 1 163 ? 12.111 21.176 -24.874 1.00 84.75 163 ASN A CA 1
ATOM 1271 C C . ASN A 1 163 ? 13.275 22.051 -24.353 1.00 84.75 163 ASN A C 1
ATOM 1273 O O . ASN A 1 163 ? 13.618 21.946 -23.175 1.00 84.75 163 ASN A O 1
ATOM 1277 N N . PRO A 1 164 ? 13.841 22.981 -25.154 1.00 85.50 164 PRO A N 1
ATOM 1278 C CA . PRO A 1 164 ? 14.944 23.843 -24.715 1.00 85.50 164 PRO A CA 1
ATOM 1279 C C . PRO A 1 164 ? 14.583 24.868 -23.629 1.00 85.50 164 PRO A C 1
ATOM 1281 O O . PRO A 1 164 ? 15.485 25.513 -23.098 1.00 85.50 164 PRO A O 1
ATOM 1284 N N . ALA A 1 165 ? 13.293 25.050 -23.322 1.00 85.19 165 ALA A N 1
ATOM 1285 C CA . ALA A 1 165 ? 12.825 25.900 -22.227 1.00 85.19 165 ALA A CA 1
ATOM 1286 C C . ALA A 1 165 ? 12.742 25.163 -20.874 1.00 85.19 165 ALA A C 1
ATOM 1288 O O . ALA A 1 165 ? 12.493 25.801 -19.852 1.00 85.19 165 ALA A O 1
ATOM 1289 N N . ASP A 1 166 ? 12.951 23.841 -20.841 1.00 85.69 166 ASP A N 1
ATOM 1290 C CA . ASP A 1 166 ? 13.061 23.091 -19.589 1.00 85.69 166 ASP A CA 1
ATOM 1291 C C . ASP A 1 166 ? 14.390 23.417 -18.887 1.00 85.69 166 ASP A C 1
ATOM 1293 O O . ASP A 1 166 ? 15.462 23.348 -19.494 1.00 85.69 166 ASP A O 1
ATOM 1297 N N . ALA A 1 167 ? 14.336 23.730 -17.590 1.00 87.25 167 ALA A N 1
ATOM 1298 C CA . ALA A 1 167 ? 15.516 24.080 -16.795 1.00 87.25 167 ALA A CA 1
ATOM 1299 C C . ALA A 1 167 ? 16.599 22.980 -16.784 1.00 87.25 167 ALA A C 1
ATOM 1301 O O . ALA A 1 167 ? 17.782 23.274 -16.608 1.00 87.25 167 ALA A O 1
ATOM 1302 N N . ASN A 1 168 ? 16.215 21.721 -17.010 1.00 85.62 168 ASN A N 1
ATOM 1303 C CA . ASN A 1 168 ? 17.105 20.565 -17.036 1.00 85.62 168 ASN A CA 1
ATOM 1304 C C . ASN A 1 168 ? 17.591 20.204 -18.449 1.00 85.62 168 ASN A C 1
ATOM 1306 O O . ASN A 1 168 ? 18.457 19.340 -18.574 1.00 85.62 168 ASN A O 1
ATOM 1310 N N . PHE A 1 169 ? 17.101 20.853 -19.515 1.00 87.50 169 PHE A N 1
ATOM 1311 C CA . PHE A 1 169 ? 17.504 20.539 -20.895 1.00 87.50 169 PHE A CA 1
ATOM 1312 C C . PHE A 1 169 ? 19.019 20.668 -21.108 1.00 87.50 169 PHE A C 1
ATOM 1314 O O . PHE A 1 169 ? 19.637 19.835 -21.768 1.00 87.50 169 PHE A O 1
ATOM 1321 N N . ASN A 1 170 ? 19.638 21.688 -20.507 1.00 88.00 170 ASN A N 1
ATOM 1322 C CA . ASN A 1 170 ? 21.083 21.931 -20.579 1.00 88.00 170 ASN A CA 1
ATOM 1323 C C . ASN A 1 170 ? 21.879 21.258 -19.442 1.00 88.00 170 ASN A C 1
ATOM 1325 O O . ASN A 1 170 ? 23.054 21.572 -19.246 1.00 88.00 170 ASN A O 1
ATOM 1329 N N . ASN A 1 171 ? 21.273 20.340 -18.680 1.00 86.31 171 ASN A N 1
ATOM 1330 C CA . ASN A 1 171 ? 21.954 19.640 -17.592 1.00 86.31 171 ASN A CA 1
ATOM 1331 C C . ASN A 1 171 ? 23.148 18.831 -18.142 1.00 86.31 171 ASN A C 1
ATOM 1333 O O . ASN A 1 171 ? 23.019 18.054 -19.094 1.00 86.31 171 ASN A O 1
ATOM 1337 N N . SER A 1 172 ? 24.335 19.006 -17.555 1.00 84.94 172 SER A N 1
ATOM 1338 C CA . SER A 1 172 ? 25.564 18.337 -18.001 1.00 84.94 172 SER A CA 1
ATOM 1339 C C . SER A 1 172 ? 25.457 16.813 -17.905 1.00 84.94 172 SER A C 1
ATOM 1341 O O . SER A 1 172 ? 25.842 16.131 -18.855 1.00 84.94 172 SER A O 1
ATOM 1343 N N . VAL A 1 173 ? 24.837 16.298 -16.837 1.00 84.31 173 VAL A N 1
ATOM 1344 C CA . VAL A 1 173 ? 24.602 14.859 -16.608 1.00 84.31 173 VAL A CA 1
ATOM 1345 C C . VAL A 1 173 ? 23.254 14.370 -17.154 1.00 84.31 173 VAL A C 1
ATOM 1347 O O . VAL A 1 173 ? 22.929 13.192 -17.036 1.00 84.31 173 VAL A O 1
ATOM 1350 N N . GLY A 1 174 ? 22.447 15.259 -17.742 1.00 85.31 174 GLY A N 1
ATOM 1351 C CA . GLY A 1 174 ? 21.189 14.909 -18.401 1.00 85.31 174 GLY A CA 1
ATOM 1352 C C . GLY A 1 174 ? 21.381 14.516 -19.862 1.00 85.31 174 GLY A C 1
ATOM 1353 O O . GLY A 1 174 ? 22.177 15.119 -20.576 1.00 85.31 174 GLY A O 1
ATOM 1354 N N . LEU A 1 175 ? 20.640 13.521 -20.328 1.00 84.94 175 LEU A N 1
ATOM 1355 C CA . LEU A 1 175 ? 20.518 13.170 -21.733 1.00 84.94 175 LEU A CA 1
ATOM 1356 C C . LEU A 1 175 ? 19.398 14.007 -22.362 1.00 84.94 175 LEU A C 1
ATOM 1358 O O . LEU A 1 175 ? 18.297 14.090 -21.824 1.00 84.94 175 LEU A O 1
ATOM 1362 N N . ASN A 1 176 ? 19.677 14.598 -23.520 1.00 87.19 176 ASN A N 1
ATOM 1363 C CA . ASN A 1 176 ? 18.697 15.327 -24.317 1.00 87.19 176 ASN A CA 1
ATOM 1364 C C . ASN A 1 176 ? 18.806 14.924 -25.796 1.00 87.19 176 ASN A C 1
ATOM 1366 O O . ASN A 1 176 ? 19.750 14.235 -26.202 1.00 87.19 176 ASN A O 1
ATOM 1370 N N . TYR A 1 177 ? 17.867 15.392 -26.615 1.00 83.00 177 TYR A N 1
ATOM 1371 C CA . TYR A 1 177 ? 17.815 15.104 -28.042 1.00 83.00 177 TYR A CA 1
ATOM 1372 C C . TYR A 1 177 ? 19.107 15.497 -28.767 1.00 83.00 177 TYR A C 1
ATOM 1374 O O . TYR A 1 177 ? 19.553 14.772 -29.647 1.00 83.00 177 TYR A O 1
ATOM 1382 N N . GLN A 1 178 ? 19.749 16.614 -28.410 1.00 83.50 178 GLN A N 1
ATOM 1383 C CA . GLN A 1 178 ? 20.985 17.059 -29.068 1.00 83.50 178 GLN A CA 1
ATOM 1384 C C . GLN A 1 178 ? 22.154 16.103 -28.774 1.00 83.50 178 GLN A C 1
ATOM 1386 O O . GLN A 1 178 ? 22.907 15.745 -29.687 1.00 83.50 178 GLN A O 1
ATOM 1391 N N . LYS A 1 179 ? 22.273 15.629 -27.526 1.00 85.88 179 LYS A N 1
ATOM 1392 C CA . LYS A 1 179 ? 23.260 14.614 -27.120 1.00 85.88 179 LYS A CA 1
ATOM 1393 C C . LYS A 1 179 ? 22.979 13.262 -27.778 1.00 85.88 179 LYS A C 1
ATOM 1395 O O . LYS A 1 179 ? 23.905 12.633 -28.276 1.00 85.88 179 LYS A O 1
ATOM 1400 N N . MET A 1 180 ? 21.719 12.830 -27.859 1.00 82.94 180 MET A N 1
ATOM 1401 C CA . MET A 1 180 ? 21.385 11.589 -28.566 1.00 82.94 180 MET A CA 1
ATOM 1402 C C . MET A 1 180 ? 21.573 11.691 -30.082 1.00 82.94 180 MET A C 1
ATOM 1404 O O . MET A 1 180 ? 22.175 10.796 -30.670 1.00 82.94 180 MET A O 1
ATOM 1408 N N . ALA A 1 181 ? 21.098 12.751 -30.734 1.00 85.12 181 ALA A N 1
ATOM 1409 C CA . ALA A 1 181 ? 21.163 12.896 -32.188 1.00 85.12 181 ALA A CA 1
ATOM 1410 C C . ALA A 1 181 ? 22.609 12.947 -32.697 1.00 85.12 181 ALA A C 1
ATOM 1412 O O . ALA A 1 181 ? 22.917 12.319 -33.707 1.00 85.12 181 ALA A O 1
ATOM 1413 N N . SER A 1 182 ? 23.510 13.609 -31.961 1.00 83.94 182 SER A N 1
ATOM 1414 C CA . SER A 1 182 ? 24.946 13.639 -32.278 1.00 83.94 182 SER A CA 1
ATOM 1415 C C . SER A 1 182 ? 25.669 12.300 -32.057 1.00 83.94 182 SER A C 1
ATOM 1417 O O . SER A 1 182 ? 26.701 12.075 -32.684 1.00 83.94 182 SER A O 1
ATOM 1419 N N . ARG A 1 183 ? 25.130 11.397 -31.222 1.00 83.25 183 ARG A N 1
ATOM 1420 C CA . ARG A 1 183 ? 25.698 10.060 -30.939 1.00 83.25 183 ARG A CA 1
ATOM 1421 C C . ARG A 1 183 ? 25.086 8.918 -31.759 1.00 83.25 183 ARG A C 1
ATOM 1423 O O . ARG A 1 183 ? 25.779 7.955 -32.063 1.00 83.25 183 ARG A O 1
ATOM 1430 N N . SER A 1 184 ? 23.792 8.997 -32.071 1.00 75.12 184 SER A N 1
ATOM 1431 C CA . SER A 1 184 ? 22.983 7.880 -32.602 1.00 75.12 184 SER A CA 1
ATOM 1432 C C . SER A 1 184 ? 22.269 8.176 -33.926 1.00 75.12 184 SER A C 1
ATOM 1434 O O . SER A 1 184 ? 21.780 7.252 -34.574 1.00 75.12 184 SER A O 1
ATOM 1436 N N . GLY A 1 185 ? 22.222 9.444 -34.357 1.00 79.19 185 GLY A N 1
ATOM 1437 C CA . GLY A 1 185 ? 21.544 9.840 -35.593 1.00 79.19 185 GLY A CA 1
ATOM 1438 C C . GLY A 1 185 ? 20.014 9.782 -35.517 1.00 79.19 185 GLY A C 1
ATOM 1439 O O . GLY A 1 185 ? 19.390 9.352 -36.485 1.00 79.19 185 GLY A O 1
ATOM 1440 N N . LEU A 1 186 ? 19.428 10.192 -34.380 1.00 82.19 186 LEU A N 1
ATOM 1441 C CA . LEU A 1 186 ? 17.972 10.271 -34.188 1.00 82.19 186 LEU A CA 1
ATOM 1442 C C . LEU A 1 186 ? 17.254 10.998 -35.335 1.00 82.19 186 LEU A C 1
ATOM 1444 O O . LEU A 1 186 ? 17.738 12.010 -35.858 1.00 82.19 186 LEU A O 1
ATOM 1448 N N . ARG A 1 187 ? 16.057 10.511 -35.664 1.00 85.31 187 ARG A N 1
ATOM 1449 C CA . ARG A 1 187 ? 15.173 11.045 -36.709 1.00 85.31 187 ARG A CA 1
ATOM 1450 C C . ARG A 1 187 ? 14.184 12.089 -36.172 1.00 85.31 187 ARG A C 1
ATOM 1452 O O . ARG A 1 187 ? 13.858 13.041 -36.884 1.00 85.31 187 ARG A O 1
ATOM 1459 N N . LEU A 1 188 ? 13.703 11.929 -34.938 1.00 81.81 188 LEU A N 1
ATOM 1460 C CA . LEU A 1 188 ? 12.566 12.673 -34.370 1.00 81.81 188 LEU A CA 1
ATOM 1461 C C . LEU A 1 188 ? 12.924 14.079 -33.851 1.00 81.81 188 LEU A C 1
ATOM 1463 O O . LEU A 1 188 ? 12.934 14.332 -32.649 1.00 81.81 188 LEU A O 1
ATOM 1467 N N . ASN A 1 189 ? 13.215 15.022 -34.752 1.00 82.94 189 ASN A N 1
ATOM 1468 C CA . ASN A 1 189 ? 13.736 16.333 -34.344 1.00 82.94 189 ASN A CA 1
ATOM 1469 C C . ASN A 1 189 ? 12.759 17.179 -33.479 1.00 82.94 189 ASN A C 1
ATOM 1471 O O . ASN A 1 189 ? 11.539 17.097 -33.656 1.00 82.94 189 ASN A O 1
ATOM 1475 N N . PRO A 1 190 ? 13.262 18.081 -32.604 1.00 82.62 190 PRO A N 1
ATOM 1476 C CA . PRO A 1 190 ? 12.432 18.773 -31.611 1.00 82.62 190 PRO A CA 1
ATOM 1477 C C . PRO A 1 190 ? 11.334 19.682 -32.174 1.00 82.62 190 PRO A C 1
ATOM 1479 O O . PRO A 1 190 ? 10.381 19.983 -31.460 1.00 82.62 190 PRO A O 1
ATOM 1482 N N . LYS A 1 191 ? 11.428 20.122 -33.439 1.00 85.81 191 LYS A N 1
ATOM 1483 C CA . LYS A 1 191 ? 10.358 20.913 -34.073 1.00 85.81 191 LYS A CA 1
ATOM 1484 C C . LYS A 1 191 ? 9.138 20.054 -34.400 1.00 85.81 191 LYS A C 1
ATOM 1486 O O . LYS A 1 191 ? 8.023 20.555 -34.313 1.00 85.81 191 LYS A O 1
ATOM 1491 N N . MET A 1 192 ? 9.350 18.784 -34.755 1.00 88.75 192 MET A N 1
ATOM 1492 C CA . MET A 1 192 ? 8.272 17.815 -34.976 1.00 88.75 192 MET A CA 1
ATOM 1493 C C . MET A 1 192 ? 7.583 17.524 -33.644 1.00 88.75 192 MET A C 1
ATOM 1495 O O . MET A 1 192 ? 6.382 17.744 -33.519 1.00 88.75 192 MET A O 1
ATOM 1499 N N . ILE A 1 193 ? 8.372 17.178 -32.617 1.00 85.56 193 ILE A N 1
ATOM 1500 C CA . ILE A 1 193 ? 7.865 16.933 -31.261 1.00 85.56 193 ILE A CA 1
ATOM 1501 C C . ILE A 1 193 ? 7.073 18.148 -30.753 1.00 85.56 193 ILE A C 1
ATOM 1503 O O . ILE A 1 193 ? 5.905 17.994 -30.425 1.00 85.56 193 ILE A O 1
ATOM 1507 N N . SER A 1 194 ? 7.629 19.365 -30.787 1.00 83.50 194 SER A N 1
ATOM 1508 C CA . SER A 1 194 ? 6.933 20.592 -30.354 1.00 83.50 194 SER A CA 1
ATOM 1509 C C . SER A 1 194 ? 5.660 20.924 -31.148 1.00 83.50 194 SER A C 1
ATOM 1511 O O . SER A 1 194 ? 4.820 21.663 -30.632 1.00 83.50 194 SER A O 1
ATOM 1513 N N . ALA A 1 195 ? 5.505 20.433 -32.382 1.00 88.06 195 ALA A N 1
ATOM 1514 C CA . ALA A 1 195 ? 4.282 20.618 -33.163 1.00 88.06 195 ALA A CA 1
ATOM 1515 C C . ALA A 1 195 ? 3.205 19.604 -32.745 1.00 88.06 195 ALA A C 1
ATOM 1517 O O . ALA A 1 195 ? 2.053 19.985 -32.535 1.00 88.06 195 ALA A O 1
ATOM 1518 N N . TRP A 1 196 ? 3.591 18.340 -32.554 1.00 89.75 196 TRP A N 1
ATOM 1519 C CA . TRP A 1 196 ? 2.713 17.263 -32.084 1.00 89.75 196 TRP A CA 1
ATOM 1520 C C . TRP A 1 196 ? 2.291 17.442 -30.619 1.00 89.75 196 TRP A C 1
ATOM 1522 O O . TRP A 1 196 ? 1.146 17.171 -30.268 1.00 89.75 196 TRP A O 1
ATOM 1532 N N . THR A 1 197 ? 3.181 17.948 -29.761 1.00 82.00 197 THR A N 1
ATOM 1533 C CA . THR A 1 197 ? 2.903 18.165 -28.333 1.00 82.00 197 THR A CA 1
ATOM 1534 C C . THR A 1 197 ? 2.163 19.467 -28.035 1.00 82.00 197 THR A C 1
ATOM 1536 O O . THR A 1 197 ? 1.721 19.664 -26.906 1.00 82.00 197 THR A O 1
ATOM 1539 N N . LYS A 1 198 ? 2.032 20.377 -29.013 1.00 82.50 198 LYS A N 1
ATOM 1540 C CA . LYS A 1 198 ? 1.338 21.679 -28.896 1.00 82.50 198 LYS A CA 1
ATOM 1541 C C . LYS A 1 198 ? 1.750 22.522 -27.670 1.00 82.50 198 LYS A C 1
ATOM 1543 O O . LYS A 1 198 ? 0.970 23.339 -27.188 1.00 82.50 198 LYS A O 1
ATOM 1548 N N . GLY A 1 199 ? 2.982 22.347 -27.181 1.00 70.81 199 GLY A N 1
ATOM 1549 C CA . GLY A 1 199 ? 3.516 23.044 -26.002 1.00 70.81 199 GLY A CA 1
ATOM 1550 C C . GLY A 1 199 ? 3.343 22.321 -24.657 1.00 70.81 199 GLY A C 1
ATOM 1551 O O . GLY A 1 199 ? 3.681 22.899 -23.628 1.00 70.81 199 GLY A O 1
ATOM 1552 N N . PHE A 1 200 ? 2.859 21.074 -24.642 1.00 74.12 200 PHE A N 1
ATOM 1553 C CA . PHE A 1 200 ? 2.795 20.225 -23.444 1.00 74.12 200 PHE A CA 1
ATOM 1554 C C . PHE A 1 200 ? 4.163 20.092 -22.755 1.00 74.12 200 PHE A C 1
ATOM 1556 O O . PHE A 1 200 ? 5.170 19.775 -23.386 1.00 74.12 200 PHE A O 1
ATOM 1563 N N . SER A 1 201 ? 4.191 20.311 -21.440 1.00 65.94 201 SER A N 1
ATOM 1564 C CA . SER A 1 201 ? 5.408 20.434 -20.629 1.00 65.94 201 SER A CA 1
ATOM 1565 C C . SER A 1 201 ? 5.968 19.107 -20.102 1.00 65.94 201 SER A C 1
ATOM 1567 O O . SER A 1 201 ? 6.684 19.120 -19.107 1.00 65.94 201 SER A O 1
ATOM 1569 N N . GLY A 1 202 ? 5.657 17.974 -20.740 1.00 64.56 202 GLY A N 1
ATOM 1570 C CA . GLY A 1 202 ? 6.038 16.643 -20.254 1.00 64.56 202 GLY A CA 1
ATOM 1571 C C . GLY A 1 202 ? 5.168 16.136 -19.095 1.00 64.56 202 GLY A C 1
ATOM 1572 O O . GLY A 1 202 ? 4.360 16.868 -18.527 1.00 64.56 202 GLY A O 1
ATOM 1573 N N . LEU A 1 203 ? 5.336 14.852 -18.769 1.00 56.47 203 LEU A N 1
ATOM 1574 C CA . LEU A 1 203 ? 4.624 14.151 -17.686 1.00 56.47 203 LEU A CA 1
ATOM 1575 C C . LEU A 1 203 ? 5.113 14.513 -16.288 1.00 56.47 203 LEU A C 1
ATOM 1577 O O . LEU A 1 203 ? 4.348 14.507 -15.327 1.00 56.47 203 LEU A O 1
ATOM 1581 N N . ASP A 1 204 ? 6.419 14.721 -16.180 1.00 58.56 204 ASP A N 1
ATOM 1582 C CA . ASP A 1 204 ? 7.147 14.773 -14.928 1.00 58.56 204 ASP A CA 1
ATOM 1583 C C . ASP A 1 204 ? 8.266 15.812 -15.007 1.00 58.56 204 ASP A C 1
ATOM 1585 O O . ASP A 1 204 ? 8.802 16.104 -16.078 1.00 58.56 204 ASP A O 1
ATOM 1589 N N . GLY A 1 205 ? 8.611 16.372 -13.849 1.00 57.38 205 GLY A N 1
ATOM 1590 C CA . GLY A 1 205 ? 9.807 17.187 -13.698 1.00 57.38 205 GLY A CA 1
ATOM 1591 C C . GLY A 1 205 ? 11.013 16.290 -13.443 1.00 57.38 205 GLY A C 1
ATOM 1592 O O . GLY A 1 205 ? 11.100 15.655 -12.393 1.00 57.38 205 GLY A O 1
ATOM 1593 N N . GLY A 1 206 ? 11.965 16.273 -14.370 1.00 67.94 206 GLY A N 1
ATOM 1594 C CA . GLY A 1 206 ? 13.171 15.462 -14.249 1.00 67.94 206 GLY A CA 1
ATOM 1595 C C . GLY A 1 206 ? 13.957 15.393 -15.550 1.00 67.94 206 GLY A C 1
ATOM 1596 O O . GLY A 1 206 ? 13.738 16.174 -16.476 1.00 67.94 206 GLY A O 1
ATOM 1597 N N . TRP A 1 207 ? 14.893 14.450 -15.627 1.00 75.25 207 TRP A N 1
ATOM 1598 C CA . TRP A 1 207 ? 15.661 14.146 -16.834 1.00 75.25 207 TRP A CA 1
ATOM 1599 C C . TRP A 1 207 ? 16.120 12.689 -16.820 1.00 75.25 207 TRP A C 1
ATOM 1601 O O . TRP A 1 207 ? 16.397 12.123 -15.761 1.00 75.25 207 TRP A O 1
ATOM 1611 N N . SER A 1 208 ? 16.258 12.078 -17.997 1.00 83.12 208 SER A N 1
ATOM 1612 C CA . SER A 1 208 ? 17.015 10.830 -18.111 1.00 83.12 208 SER A CA 1
ATOM 1613 C C . SER A 1 208 ? 18.495 11.162 -18.012 1.00 83.12 208 SER A C 1
ATOM 1615 O O . SER A 1 208 ? 18.990 12.030 -18.718 1.00 83.12 208 SER A O 1
ATOM 1617 N N . TYR A 1 209 ? 19.210 10.531 -17.088 1.00 85.62 209 TYR A N 1
ATOM 1618 C CA . TYR A 1 209 ? 20.620 10.833 -16.830 1.00 85.62 209 TYR A CA 1
ATOM 1619 C C . TYR A 1 209 ? 21.525 10.027 -17.776 1.00 85.62 209 TYR A C 1
ATOM 1621 O O . TYR A 1 209 ? 21.289 8.835 -17.981 1.00 85.62 209 TYR A O 1
ATOM 1629 N N . ASP A 1 210 ? 22.561 10.667 -18.314 1.00 86.38 210 ASP A N 1
ATOM 1630 C CA . ASP A 1 210 ? 23.509 10.143 -19.304 1.00 86.38 210 ASP A CA 1
ATOM 1631 C C . ASP A 1 210 ? 24.545 9.205 -18.655 1.00 86.38 210 ASP A C 1
ATOM 1633 O O . ASP A 1 210 ? 25.561 9.642 -18.118 1.00 86.38 210 ASP A O 1
ATOM 1637 N N . ASN A 1 211 ? 24.279 7.894 -18.665 1.00 83.06 211 ASN A N 1
ATOM 1638 C CA . ASN A 1 211 ? 25.144 6.914 -17.992 1.00 83.06 211 ASN A CA 1
ATOM 1639 C C . ASN A 1 211 ? 26.461 6.639 -18.732 1.00 83.06 211 ASN A C 1
ATOM 1641 O O . ASN A 1 211 ? 27.339 6.012 -18.145 1.00 83.06 211 ASN A O 1
ATOM 1645 N N . GLY A 1 212 ? 26.607 7.064 -19.990 1.00 82.38 212 GLY A N 1
ATOM 1646 C CA . GLY A 1 212 ? 27.852 6.903 -20.747 1.00 82.38 212 GLY A CA 1
ATOM 1647 C C . GLY A 1 212 ? 28.885 7.998 -20.480 1.00 82.38 212 GLY A C 1
ATOM 1648 O O . GLY A 1 212 ? 30.027 7.875 -20.910 1.00 82.38 212 GLY A O 1
ATOM 1649 N N . ALA A 1 213 ? 28.503 9.058 -19.763 1.00 81.50 213 ALA A N 1
ATOM 1650 C CA . ALA A 1 213 ? 29.421 10.092 -19.304 1.00 81.50 213 ALA A CA 1
ATOM 1651 C C . ALA A 1 213 ? 30.308 9.610 -18.137 1.00 81.50 213 ALA A C 1
ATOM 1653 O O . ALA A 1 213 ? 29.997 8.632 -17.452 1.00 81.50 213 ALA A O 1
ATOM 1654 N N . ASP A 1 214 ? 31.371 10.366 -17.855 1.00 74.56 214 ASP A N 1
ATOM 1655 C CA . ASP A 1 214 ? 32.369 10.134 -16.795 1.00 74.56 214 ASP A CA 1
ATOM 1656 C C . ASP A 1 214 ? 31.767 9.954 -15.388 1.00 74.56 214 ASP A C 1
ATOM 1658 O O . ASP A 1 214 ? 32.381 9.360 -14.509 1.00 74.56 214 ASP A O 1
ATOM 1662 N N . VAL A 1 215 ? 30.556 10.469 -15.159 1.00 72.00 215 VAL A N 1
ATOM 1663 C CA . VAL A 1 215 ? 29.816 10.348 -13.889 1.00 72.00 215 VAL A CA 1
ATOM 1664 C C . VAL A 1 215 ? 29.000 9.050 -13.767 1.00 72.00 215 VAL A C 1
ATOM 1666 O O . VAL A 1 215 ? 28.540 8.716 -12.676 1.00 72.00 215 VAL A O 1
ATOM 1669 N N . GLY A 1 216 ? 28.805 8.333 -14.877 1.00 79.62 216 GLY A N 1
ATOM 1670 C CA . GLY A 1 216 ? 28.131 7.038 -14.957 1.00 79.62 216 GLY A CA 1
ATOM 1671 C C . GLY A 1 216 ? 29.121 5.883 -15.130 1.00 79.62 216 GLY A C 1
ATOM 1672 O O . GLY A 1 216 ? 30.158 5.832 -14.473 1.00 79.62 216 GLY A O 1
ATOM 1673 N N . ILE A 1 217 ? 28.817 4.945 -16.033 1.00 81.00 217 ILE A N 1
ATOM 1674 C CA . ILE A 1 217 ? 29.710 3.821 -16.358 1.00 81.00 217 ILE A CA 1
ATOM 1675 C C . ILE A 1 217 ? 30.862 4.202 -17.306 1.00 81.00 217 ILE A C 1
ATOM 1677 O O . ILE A 1 217 ? 31.736 3.375 -17.543 1.00 81.00 217 ILE A O 1
ATOM 1681 N N . GLY A 1 218 ? 30.935 5.447 -17.795 1.00 81.81 218 GLY A N 1
ATOM 1682 C CA . GLY A 1 218 ? 32.177 5.972 -18.379 1.00 81.81 218 GLY A CA 1
ATOM 1683 C C . GLY A 1 218 ? 33.301 6.043 -17.336 1.00 81.81 218 GLY A C 1
ATOM 1684 O O . GLY A 1 218 ? 34.415 5.579 -17.570 1.00 81.81 218 GLY A O 1
ATOM 1685 N N . GLY A 1 219 ? 32.985 6.507 -16.121 1.00 82.19 219 GLY A N 1
ATOM 1686 C CA . GLY A 1 219 ? 33.955 6.724 -15.038 1.00 82.19 219 GLY A CA 1
ATOM 1687 C C . GLY A 1 219 ? 34.605 5.476 -14.434 1.00 82.19 219 GLY A C 1
ATOM 1688 O O . GLY A 1 219 ? 35.425 5.611 -13.528 1.00 82.19 219 GLY A O 1
ATOM 1689 N N . ILE A 1 220 ? 34.247 4.270 -14.891 1.00 82.31 220 ILE A N 1
ATOM 1690 C CA . ILE A 1 220 ? 34.730 3.001 -14.315 1.00 82.31 220 ILE A CA 1
ATOM 1691 C C . ILE A 1 220 ? 35.718 2.247 -15.216 1.00 82.31 220 ILE A C 1
ATOM 1693 O O . ILE A 1 220 ? 36.145 1.155 -14.850 1.00 82.31 220 ILE A O 1
ATOM 1697 N N . GLY A 1 221 ? 36.127 2.836 -16.348 1.00 82.25 221 GLY A N 1
ATOM 1698 C CA . GLY A 1 221 ? 37.184 2.299 -17.218 1.00 82.25 221 GLY A CA 1
ATOM 1699 C C . GLY A 1 221 ? 36.725 1.782 -18.585 1.00 82.25 221 GLY A C 1
ATOM 1700 O O . GLY A 1 221 ? 37.426 0.965 -19.175 1.00 82.25 221 GLY A O 1
ATOM 1701 N N . PHE A 1 222 ? 35.572 2.239 -19.078 1.00 87.69 222 PHE A N 1
ATOM 1702 C CA . PHE A 1 222 ? 35.174 2.099 -20.484 1.00 87.69 222 PHE A CA 1
ATOM 1703 C C . PHE A 1 222 ? 35.611 3.341 -21.267 1.00 87.69 222 PHE A C 1
ATOM 1705 O O . PHE A 1 222 ? 35.471 4.461 -20.770 1.00 87.69 222 PHE A O 1
ATOM 1712 N N . ASP A 1 223 ? 36.080 3.170 -22.501 1.00 88.00 223 ASP A N 1
ATOM 1713 C CA . ASP A 1 223 ? 36.354 4.304 -23.383 1.00 88.00 223 ASP A CA 1
ATOM 1714 C C . ASP A 1 223 ? 35.046 4.883 -23.937 1.00 88.00 223 ASP A C 1
ATOM 1716 O O . ASP A 1 223 ? 34.077 4.168 -24.194 1.00 88.00 223 ASP A O 1
ATOM 1720 N N . ALA A 1 224 ? 35.036 6.177 -24.275 1.00 86.31 224 ALA A N 1
ATOM 1721 C CA . ALA A 1 224 ? 33.896 6.800 -24.961 1.00 86.31 224 ALA A CA 1
ATOM 1722 C C . ALA A 1 224 ? 33.529 6.104 -26.297 1.00 86.31 224 ALA A C 1
ATOM 1724 O O . ALA A 1 224 ? 32.402 6.230 -26.772 1.00 86.31 224 ALA A O 1
ATOM 1725 N N . SER A 1 225 ? 34.468 5.350 -26.889 1.00 90.25 225 SER A N 1
ATOM 1726 C CA . SER A 1 225 ? 34.265 4.538 -28.100 1.00 90.25 225 SER A CA 1
ATOM 1727 C C . SER A 1 225 ? 33.654 3.150 -27.846 1.00 90.25 225 SER A C 1
ATOM 1729 O O . SER A 1 225 ? 33.395 2.409 -28.800 1.00 90.25 225 SER A O 1
ATOM 1731 N N . ASP A 1 226 ? 33.440 2.759 -26.587 1.00 92.38 226 ASP A N 1
ATOM 1732 C CA . ASP A 1 226 ? 32.800 1.490 -26.220 1.00 92.38 226 ASP A CA 1
ATOM 1733 C C . ASP A 1 226 ? 31.268 1.568 -26.221 1.00 92.38 226 ASP A C 1
ATOM 1735 O O . ASP A 1 226 ? 30.595 0.537 -26.291 1.00 92.38 226 ASP A O 1
ATOM 1739 N N . PHE A 1 227 ? 30.714 2.783 -26.212 1.00 92.25 227 PHE A N 1
ATOM 1740 C CA . PHE A 1 227 ? 29.282 3.045 -26.111 1.00 92.25 227 PHE A CA 1
ATOM 1741 C C . PHE A 1 227 ? 28.616 3.262 -27.476 1.00 92.25 227 PHE A C 1
ATOM 1743 O O . PHE A 1 227 ? 28.872 4.245 -28.171 1.00 92.25 227 PHE A O 1
ATOM 1750 N N . THR A 1 228 ? 27.682 2.379 -27.821 1.00 92.75 228 THR A N 1
ATOM 1751 C CA . THR A 1 228 ? 26.678 2.593 -28.873 1.00 92.75 228 THR A CA 1
ATOM 1752 C C . THR A 1 228 ? 25.374 3.043 -28.218 1.00 92.75 228 THR A C 1
ATOM 1754 O O . THR A 1 228 ? 24.973 2.481 -27.204 1.00 92.75 228 THR A O 1
ATOM 1757 N N . TYR A 1 229 ? 24.692 4.037 -28.787 1.00 91.56 229 TYR A N 1
ATOM 1758 C CA . TYR A 1 229 ? 23.436 4.573 -28.250 1.00 91.56 229 TYR A CA 1
ATOM 1759 C C . TYR A 1 229 ? 22.292 4.305 -29.226 1.00 91.56 229 TYR A C 1
ATOM 1761 O O . TYR A 1 229 ? 22.442 4.541 -30.427 1.00 91.56 229 TYR A O 1
ATOM 1769 N N . ALA A 1 230 ? 21.146 3.858 -28.719 1.00 92.75 230 ALA A N 1
ATOM 1770 C CA . ALA A 1 23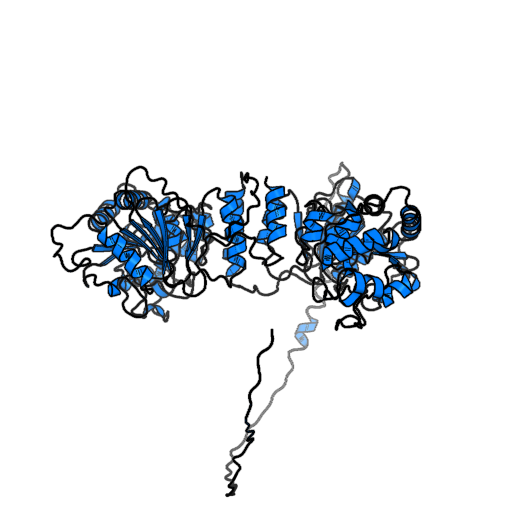0 ? 19.943 3.636 -29.507 1.00 92.75 230 ALA A CA 1
ATOM 1771 C C . ALA A 1 230 ? 18.672 4.034 -28.742 1.00 92.75 230 ALA A C 1
ATOM 1773 O O . ALA A 1 230 ? 18.572 3.900 -27.524 1.00 92.75 230 ALA A O 1
ATOM 1774 N N . SER A 1 231 ? 17.667 4.463 -29.500 1.00 93.62 231 SER A N 1
ATOM 1775 C CA . SER A 1 231 ? 16.261 4.313 -29.134 1.00 93.62 231 SER A CA 1
ATOM 1776 C C . SER A 1 231 ? 15.667 3.323 -30.129 1.00 93.62 231 SER A C 1
ATOM 1778 O O . SER A 1 231 ? 15.764 3.541 -31.337 1.00 93.62 231 SER A O 1
ATOM 1780 N N . ILE A 1 232 ? 15.087 2.225 -29.649 1.00 95.62 232 ILE A N 1
ATOM 1781 C CA . ILE A 1 232 ? 14.373 1.257 -30.493 1.00 95.62 232 ILE A CA 1
ATOM 1782 C C . ILE A 1 232 ? 13.156 1.929 -31.142 1.00 95.62 232 ILE A C 1
ATOM 1784 O O . ILE A 1 232 ? 12.862 1.672 -32.312 1.00 95.62 232 ILE A O 1
ATOM 1788 N N . PHE A 1 233 ? 12.488 2.839 -30.429 1.00 95.44 233 PHE A N 1
ATOM 1789 C CA . PHE A 1 233 ? 11.366 3.599 -30.964 1.00 95.44 233 PHE A CA 1
ATOM 1790 C C . PHE A 1 233 ? 11.787 4.516 -32.123 1.00 95.44 233 PHE A C 1
ATOM 1792 O O . PHE A 1 233 ? 11.257 4.365 -33.220 1.00 95.44 233 PHE A O 1
ATOM 1799 N N . ASP A 1 234 ? 12.790 5.387 -31.957 1.00 92.69 234 ASP A N 1
ATOM 1800 C CA . ASP A 1 234 ? 13.299 6.223 -33.061 1.00 92.69 234 ASP A CA 1
ATOM 1801 C C . ASP A 1 234 ? 13.907 5.380 -34.195 1.00 92.69 234 ASP A C 1
ATOM 1803 O O . ASP A 1 234 ? 13.781 5.743 -35.363 1.00 92.69 234 ASP A O 1
ATOM 1807 N N . LEU A 1 235 ? 14.492 4.213 -33.902 1.00 93.44 235 LEU A N 1
ATOM 1808 C CA . LEU A 1 235 ? 15.053 3.314 -34.915 1.00 93.44 235 LEU A CA 1
ATOM 1809 C C . LEU A 1 235 ? 13.981 2.634 -35.785 1.00 93.44 235 LEU A C 1
ATOM 1811 O O . LEU A 1 235 ? 14.218 2.420 -36.976 1.00 93.44 235 LEU A O 1
ATOM 1815 N N . CYS A 1 236 ? 12.828 2.283 -35.209 1.00 96.06 236 CYS A N 1
ATOM 1816 C CA . CYS A 1 236 ? 11.800 1.477 -35.872 1.00 96.06 236 CYS A CA 1
ATOM 1817 C C . CYS A 1 236 ? 10.534 2.245 -36.279 1.00 96.06 236 CYS A C 1
ATOM 1819 O O . CYS A 1 236 ? 9.911 1.864 -37.266 1.00 96.06 236 CYS A O 1
ATOM 1821 N N . ALA A 1 237 ? 10.140 3.306 -35.573 1.00 96.00 237 ALA A N 1
ATOM 1822 C CA . ALA A 1 237 ? 8.866 3.984 -35.810 1.00 96.00 237 ALA A CA 1
ATOM 1823 C C . ALA A 1 237 ? 8.800 4.695 -37.168 1.00 96.00 237 ALA A C 1
ATOM 1825 O O . ALA A 1 237 ? 9.767 5.282 -37.659 1.00 96.00 237 ALA A O 1
ATOM 1826 N N . THR A 1 238 ? 7.618 4.695 -37.767 1.00 95.06 238 THR A N 1
ATOM 1827 C CA . THR A 1 238 ? 7.252 5.681 -38.786 1.00 95.06 238 THR A CA 1
ATOM 1828 C C . THR A 1 238 ? 7.007 7.043 -38.133 1.00 95.06 238 THR A C 1
ATOM 1830 O O . THR A 1 238 ? 6.695 7.133 -36.945 1.00 95.06 238 THR A O 1
ATOM 1833 N N . GLU A 1 239 ? 7.088 8.118 -38.919 1.00 94.38 239 GLU A N 1
ATOM 1834 C CA . GLU A 1 239 ? 6.730 9.466 -38.455 1.00 94.38 239 GLU A CA 1
ATOM 1835 C C . GLU A 1 239 ? 5.295 9.517 -37.898 1.00 94.38 239 GLU A C 1
ATOM 1837 O O . GLU A 1 239 ? 5.052 10.149 -36.877 1.00 94.38 239 GLU A O 1
ATOM 1842 N N . GLN A 1 240 ? 4.372 8.760 -38.503 1.00 95.62 240 GLN A N 1
ATOM 1843 C CA . GLN A 1 240 ? 2.982 8.644 -38.057 1.00 95.62 240 GLN A CA 1
ATOM 1844 C C . GLN A 1 240 ? 2.852 7.953 -36.693 1.00 95.62 240 GLN A C 1
ATOM 1846 O O . GLN A 1 240 ? 2.078 8.411 -35.860 1.00 95.62 240 GLN A O 1
ATOM 1851 N N . GLN A 1 241 ? 3.606 6.875 -36.439 1.00 96.00 241 GLN A N 1
ATOM 1852 C CA . GLN A 1 241 ? 3.621 6.202 -35.131 1.00 96.00 241 GLN A CA 1
ATOM 1853 C C . GLN A 1 241 ? 4.250 7.091 -34.050 1.00 96.00 241 GLN A C 1
ATOM 1855 O O . GLN A 1 241 ? 3.770 7.117 -32.920 1.00 96.00 241 GLN A O 1
ATOM 1860 N N . ALA A 1 242 ? 5.292 7.855 -34.389 1.00 93.62 242 ALA A N 1
ATOM 1861 C CA . ALA A 1 242 ? 5.891 8.808 -33.461 1.00 93.62 242 ALA A CA 1
ATOM 1862 C C . ALA A 1 242 ? 4.951 9.978 -33.142 1.00 93.62 242 ALA A C 1
ATOM 1864 O O . ALA A 1 242 ? 4.755 10.289 -31.968 1.00 93.62 242 ALA A O 1
ATOM 1865 N N . GLN A 1 243 ? 4.307 10.563 -34.156 1.00 93.25 243 GLN A N 1
ATOM 1866 C CA . GLN A 1 243 ? 3.254 11.558 -33.968 1.00 93.25 243 GLN A CA 1
ATOM 1867 C C . GLN A 1 243 ? 2.134 11.006 -33.078 1.00 93.25 243 GLN A C 1
ATOM 1869 O O . GLN A 1 243 ? 1.781 11.641 -32.090 1.00 93.25 243 GLN A O 1
ATOM 1874 N N . ALA A 1 244 ? 1.627 9.806 -33.370 1.00 93.88 244 ALA A N 1
ATOM 1875 C CA . ALA A 1 244 ? 0.566 9.180 -32.588 1.00 93.88 244 ALA A CA 1
ATOM 1876 C C . ALA A 1 244 ? 0.975 8.896 -31.133 1.00 93.88 244 ALA A C 1
ATOM 1878 O O . ALA A 1 244 ? 0.160 9.097 -30.237 1.00 93.88 244 ALA A O 1
ATOM 1879 N N . LEU A 1 245 ? 2.232 8.508 -30.866 1.00 91.69 245 LEU A N 1
ATOM 1880 C CA . LEU A 1 245 ? 2.744 8.400 -29.495 1.00 91.69 245 LEU A CA 1
ATOM 1881 C C . LEU A 1 245 ? 2.722 9.762 -28.788 1.00 91.69 245 LEU A C 1
ATOM 1883 O O . LEU A 1 245 ? 2.189 9.860 -27.686 1.00 91.69 245 LEU A O 1
ATOM 1887 N N . PHE A 1 246 ? 3.272 10.814 -29.403 1.00 88.25 246 PHE A N 1
ATOM 1888 C CA . PHE A 1 246 ? 3.324 12.141 -28.781 1.00 88.25 246 PHE A CA 1
ATOM 1889 C C . PHE A 1 246 ? 1.938 12.790 -28.633 1.00 88.25 246 PHE A C 1
ATOM 1891 O O . PHE A 1 246 ? 1.715 13.483 -27.641 1.00 88.25 246 PHE A O 1
ATOM 1898 N N . GLU A 1 247 ? 0.991 12.554 -29.544 1.00 88.44 247 GLU A N 1
ATOM 1899 C CA . GLU A 1 247 ? -0.390 13.057 -29.451 1.00 88.44 247 GLU A CA 1
ATOM 1900 C C . GLU A 1 247 ? -1.246 12.272 -28.444 1.00 88.44 247 GLU A C 1
ATOM 1902 O O . GLU A 1 247 ? -1.984 12.890 -27.672 1.00 88.44 247 GLU A O 1
ATOM 1907 N N . LEU A 1 248 ? -1.083 10.946 -28.345 1.00 84.94 248 LEU A N 1
ATOM 1908 C CA . LEU A 1 248 ? -1.626 10.158 -27.230 1.00 84.94 248 LEU A CA 1
ATOM 1909 C C . LEU A 1 248 ? -1.155 10.720 -25.893 1.00 84.94 248 LEU A C 1
ATOM 1911 O O . LEU A 1 248 ? -1.932 10.826 -24.946 1.00 84.94 248 LEU A O 1
ATOM 1915 N N . GLN A 1 249 ? 0.118 11.100 -25.819 1.00 78.19 249 GLN A N 1
ATOM 1916 C CA . GLN A 1 249 ? 0.704 11.521 -24.564 1.00 78.19 249 GLN A CA 1
ATOM 1917 C C . GLN A 1 249 ? 0.340 12.958 -24.160 1.00 78.19 249 GLN A C 1
ATOM 1919 O O . GLN A 1 249 ? -0.040 13.200 -23.020 1.00 78.19 249 GLN A O 1
ATOM 1924 N N . SER A 1 250 ? 0.424 13.904 -25.094 1.00 80.12 250 SER A N 1
ATOM 1925 C CA . SER A 1 250 ? 0.209 15.336 -24.830 1.00 80.12 250 SER A CA 1
ATOM 1926 C C . SER A 1 250 ? -1.248 15.795 -24.921 1.00 80.12 250 SER A C 1
ATOM 1928 O O . SER A 1 250 ? -1.591 16.844 -24.378 1.00 80.12 250 SER A O 1
ATOM 1930 N N . GLN A 1 251 ? -2.091 15.055 -25.646 1.00 81.25 251 GLN A N 1
ATOM 1931 C CA . GLN A 1 251 ? -3.464 15.452 -25.984 1.00 81.25 251 GLN A CA 1
ATOM 1932 C C . GLN A 1 251 ? -4.495 14.339 -25.735 1.00 81.25 251 GLN A C 1
ATOM 1934 O O . GLN A 1 251 ? -5.672 14.532 -26.031 1.00 81.25 251 GLN A O 1
ATOM 1939 N N . HIS A 1 252 ? -4.070 13.185 -25.208 1.00 81.69 252 HIS A N 1
ATOM 1940 C CA . HIS A 1 252 ? -4.922 12.018 -24.946 1.00 81.69 252 HIS A CA 1
ATOM 1941 C C . HIS A 1 252 ? -5.599 11.434 -26.208 1.00 81.69 252 HIS A C 1
ATOM 1943 O O . HIS A 1 252 ? -6.644 10.790 -26.126 1.00 81.69 252 HIS A O 1
ATOM 1949 N N . ILE A 1 253 ? -4.997 11.636 -27.388 1.00 82.06 253 ILE A N 1
ATOM 1950 C CA . ILE A 1 253 ? -5.529 11.168 -28.678 1.00 82.06 253 ILE A CA 1
ATOM 1951 C C . ILE A 1 253 ? -5.130 9.705 -28.921 1.00 82.06 253 ILE A C 1
ATOM 1953 O O . ILE A 1 253 ? -3.955 9.393 -29.092 1.00 82.06 253 ILE A O 1
ATOM 1957 N N . VAL A 1 254 ? -6.111 8.801 -28.987 1.00 85.19 254 VAL A N 1
ATOM 1958 C CA . VAL A 1 254 ? -5.884 7.378 -29.306 1.00 85.19 254 VAL A CA 1
ATOM 1959 C C . VAL A 1 254 ? -5.171 7.233 -30.669 1.00 85.19 254 VAL A C 1
ATOM 1961 O O . VAL A 1 254 ? -5.628 7.830 -31.648 1.00 85.19 254 VAL A O 1
ATOM 1964 N N . PRO A 1 255 ? -4.089 6.433 -30.777 1.00 90.69 255 PRO A N 1
ATOM 1965 C CA . PRO A 1 255 ? -3.370 6.221 -32.030 1.00 90.69 255 PRO A CA 1
ATOM 1966 C C . PRO A 1 255 ? -4.253 5.703 -33.169 1.00 90.69 255 PRO A C 1
ATOM 1968 O O . PRO A 1 255 ? -4.854 4.635 -33.093 1.00 90.69 255 PRO A O 1
ATOM 1971 N N . TRP A 1 256 ? -4.257 6.438 -34.279 1.00 91.94 256 TRP A N 1
ATOM 1972 C CA . TRP A 1 256 ? -4.941 6.087 -35.532 1.00 91.94 256 TRP A CA 1
ATOM 1973 C C . TRP A 1 256 ? -4.114 5.163 -36.445 1.00 91.94 256 TRP A C 1
ATOM 1975 O O . TRP A 1 256 ? -4.514 4.884 -37.574 1.00 91.94 256 TRP A O 1
ATOM 1985 N N . THR A 1 257 ? -2.937 4.724 -35.992 1.00 95.19 257 THR A N 1
ATOM 1986 C CA . THR A 1 257 ? -1.992 3.891 -36.748 1.00 95.19 257 THR A CA 1
ATOM 1987 C C . THR A 1 257 ? -1.520 2.714 -35.885 1.00 95.19 257 THR A C 1
ATOM 1989 O O . THR A 1 257 ? -1.370 2.897 -34.674 1.00 95.19 257 THR A O 1
ATOM 1992 N N . PRO A 1 258 ? -1.297 1.505 -36.442 1.00 94.50 258 PRO A N 1
ATOM 1993 C CA . PRO A 1 258 ? -0.875 0.346 -35.657 1.00 94.50 258 PRO A CA 1
ATOM 1994 C C . PRO A 1 258 ? 0.458 0.579 -34.939 1.00 94.50 258 PRO A C 1
ATOM 1996 O O . PRO A 1 258 ? 1.479 0.862 -35.565 1.00 94.50 258 PRO A O 1
ATOM 1999 N N . MET A 1 259 ? 0.471 0.404 -33.620 1.00 95.81 259 MET A N 1
ATOM 2000 C CA . MET A 1 259 ? 1.642 0.640 -32.768 1.00 95.81 259 MET A CA 1
ATOM 2001 C C . MET A 1 259 ? 2.479 -0.638 -32.578 1.00 95.81 259 MET A C 1
ATOM 2003 O O . MET A 1 259 ? 2.816 -1.018 -31.461 1.00 95.81 259 MET A O 1
ATOM 2007 N N . LEU A 1 260 ? 2.805 -1.294 -33.697 1.00 96.00 260 LEU A N 1
ATOM 2008 C CA . LEU A 1 260 ? 3.573 -2.541 -33.798 1.00 96.00 260 LEU A CA 1
ATOM 2009 C C . LEU A 1 260 ? 4.582 -2.447 -34.959 1.00 96.00 260 LEU A C 1
ATOM 2011 O O . LEU A 1 260 ? 4.307 -1.823 -35.987 1.00 96.00 260 LEU A O 1
ATOM 2015 N N . VAL A 1 261 ? 5.737 -3.090 -34.801 1.00 95.62 261 VAL A N 1
ATOM 2016 C CA . VAL A 1 261 ? 6.798 -3.230 -35.806 1.00 95.62 261 VAL A CA 1
ATOM 2017 C C . VAL A 1 261 ? 6.706 -4.611 -36.459 1.00 95.62 261 VAL A C 1
ATOM 2019 O O . VAL A 1 261 ? 6.678 -5.641 -35.779 1.00 95.62 261 VAL A O 1
ATOM 2022 N N . ASP A 1 262 ? 6.682 -4.633 -37.793 1.00 93.75 262 ASP A N 1
ATOM 2023 C CA . ASP A 1 262 ? 6.706 -5.873 -38.571 1.00 93.75 262 ASP A CA 1
ATOM 2024 C C . ASP A 1 262 ? 8.043 -6.619 -38.402 1.00 93.75 262 ASP A C 1
ATOM 2026 O O . ASP A 1 262 ? 9.111 -6.006 -38.331 1.00 93.75 262 ASP A O 1
ATOM 2030 N N . SER A 1 263 ? 8.007 -7.954 -38.367 1.00 92.62 263 SER A N 1
ATOM 2031 C CA . SER A 1 263 ? 9.203 -8.785 -38.160 1.00 92.62 263 SER A CA 1
ATOM 2032 C C . SER A 1 263 ? 10.235 -8.694 -39.292 1.00 92.62 263 SER A C 1
ATOM 2034 O O . SER A 1 263 ? 11.400 -9.021 -39.070 1.00 92.62 263 SER A O 1
ATOM 2036 N N . GLN A 1 264 ? 9.837 -8.230 -40.478 1.00 95.56 264 GLN A N 1
ATOM 2037 C CA . GLN A 1 264 ? 10.700 -7.981 -41.636 1.00 95.56 264 GLN A CA 1
ATOM 2038 C C . GLN A 1 264 ? 11.152 -6.513 -41.733 1.00 95.56 264 GLN A C 1
ATOM 2040 O O . GLN A 1 264 ? 11.867 -6.149 -42.671 1.00 95.56 264 GLN A O 1
ATOM 2045 N N . HIS A 1 265 ? 10.747 -5.642 -40.799 1.00 96.44 265 HIS A N 1
ATOM 2046 C CA . HIS A 1 265 ? 11.083 -4.222 -40.859 1.00 96.44 265 HIS A CA 1
ATOM 2047 C C . HIS A 1 265 ? 12.613 -4.013 -40.785 1.00 96.44 265 HIS A C 1
ATOM 2049 O O . HIS A 1 265 ? 13.255 -4.566 -39.889 1.00 96.44 265 HIS A O 1
ATOM 2055 N N . PRO A 1 266 ? 13.239 -3.183 -41.649 1.00 96.69 266 PRO A N 1
ATOM 2056 C CA . PRO A 1 266 ? 14.703 -3.061 -41.711 1.00 96.69 266 PRO A CA 1
ATOM 2057 C C . PRO A 1 266 ? 15.397 -2.628 -40.409 1.00 96.69 266 PRO A C 1
ATOM 2059 O O . PRO A 1 266 ? 16.599 -2.850 -40.254 1.00 96.69 266 PRO A O 1
ATOM 2062 N N . CYS A 1 267 ? 14.665 -2.041 -39.453 1.00 96.38 267 CYS A N 1
ATOM 2063 C CA . CYS A 1 267 ? 15.216 -1.759 -38.128 1.00 96.38 267 CYS A CA 1
ATOM 2064 C C . CYS A 1 267 ? 15.610 -3.031 -37.359 1.00 96.38 267 CYS A C 1
ATOM 2066 O O . CYS A 1 267 ? 16.542 -2.964 -36.562 1.00 96.38 267 CYS A O 1
ATOM 2068 N N . ILE A 1 268 ? 14.948 -4.170 -37.606 1.00 97.56 268 ILE A N 1
ATOM 2069 C CA . ILE A 1 268 ? 15.165 -5.425 -36.878 1.00 97.56 268 ILE A CA 1
ATOM 2070 C C . ILE A 1 268 ? 16.580 -5.942 -37.149 1.00 97.56 268 ILE A C 1
ATOM 2072 O O . ILE A 1 268 ? 17.378 -6.058 -36.224 1.00 97.56 268 ILE A O 1
ATOM 2076 N N . ALA A 1 269 ? 16.940 -6.118 -38.425 1.00 96.94 269 ALA A N 1
ATOM 2077 C CA . ALA A 1 269 ? 18.289 -6.520 -38.829 1.00 96.94 269 ALA A CA 1
ATOM 2078 C C . ALA A 1 269 ? 19.362 -5.483 -38.434 1.00 96.94 269 ALA A C 1
ATOM 2080 O O . ALA A 1 269 ? 20.481 -5.847 -38.073 1.00 96.94 269 ALA A O 1
ATOM 2081 N N . LYS A 1 270 ? 19.032 -4.179 -38.449 1.00 96.38 270 LYS A N 1
ATOM 2082 C CA . LYS A 1 270 ? 19.945 -3.127 -37.967 1.00 96.38 270 LYS A CA 1
ATOM 2083 C C . LYS A 1 270 ? 20.174 -3.218 -36.451 1.00 96.38 270 LYS A C 1
ATOM 2085 O O . LYS A 1 270 ? 21.302 -3.017 -36.005 1.00 96.38 270 LYS A O 1
ATOM 2090 N N . PHE A 1 271 ? 19.143 -3.522 -35.663 1.00 96.75 271 PHE A N 1
ATOM 2091 C CA . PHE A 1 271 ? 19.269 -3.716 -34.219 1.00 96.75 271 PHE A CA 1
ATOM 2092 C C . PHE A 1 271 ? 20.014 -5.008 -33.887 1.00 96.75 271 PHE A C 1
ATOM 2094 O O . PHE A 1 271 ? 20.921 -4.975 -33.063 1.00 96.75 271 PHE A O 1
ATOM 2101 N N . GLU A 1 272 ? 19.707 -6.113 -34.566 1.00 97.31 272 GLU A N 1
ATOM 2102 C CA . GLU A 1 272 ? 20.424 -7.386 -34.436 1.00 97.31 272 GLU A CA 1
ATOM 2103 C C . GLU A 1 272 ? 21.925 -7.217 -34.722 1.00 97.31 272 GLU A C 1
ATOM 2105 O O . GLU A 1 272 ? 22.758 -7.672 -33.937 1.00 97.31 272 GLU A O 1
ATOM 2110 N N . ALA A 1 273 ? 22.284 -6.469 -35.772 1.00 96.94 273 ALA A N 1
ATOM 2111 C CA . ALA A 1 273 ? 23.675 -6.148 -36.080 1.00 96.94 273 ALA A CA 1
ATOM 2112 C C . ALA A 1 273 ? 24.366 -5.355 -34.952 1.00 96.94 273 ALA A C 1
ATOM 2114 O O . ALA A 1 273 ? 25.480 -5.711 -34.570 1.00 96.94 273 ALA A O 1
ATOM 2115 N N . MET A 1 274 ? 23.712 -4.341 -34.367 1.00 96.31 274 MET A N 1
ATOM 2116 C CA . MET A 1 274 ? 24.254 -3.613 -33.204 1.00 96.31 274 MET A CA 1
ATOM 2117 C C . MET A 1 274 ? 24.367 -4.520 -31.970 1.00 96.31 274 MET A C 1
ATOM 2119 O O . MET A 1 274 ? 25.402 -4.537 -31.306 1.00 96.31 274 MET A O 1
ATOM 2123 N N . LEU A 1 275 ? 23.335 -5.320 -31.690 1.00 97.38 275 LEU A N 1
ATOM 2124 C CA . LEU A 1 275 ? 23.287 -6.241 -30.556 1.00 97.38 275 LEU A CA 1
ATOM 2125 C C . LEU A 1 275 ? 24.405 -7.292 -30.650 1.00 97.38 275 LEU A C 1
ATOM 2127 O O . LEU A 1 275 ? 25.055 -7.588 -29.650 1.00 97.38 275 LEU A O 1
ATOM 2131 N N . SER A 1 276 ? 24.675 -7.824 -31.847 1.00 96.62 276 SER A N 1
ATOM 2132 C CA . SER A 1 276 ? 25.722 -8.830 -32.090 1.00 96.62 276 SER A CA 1
ATOM 2133 C C . SER A 1 276 ? 27.141 -8.353 -31.754 1.00 96.62 276 SER A C 1
ATOM 2135 O O . SER A 1 276 ? 28.009 -9.175 -31.471 1.00 96.62 276 SER A O 1
ATOM 2137 N N . GLN A 1 277 ? 27.373 -7.036 -31.749 1.00 96.06 277 GLN A N 1
ATOM 2138 C CA . GLN A 1 277 ? 28.682 -6.425 -31.503 1.00 96.06 277 GLN A CA 1
ATOM 2139 C C . GLN A 1 277 ? 28.907 -6.044 -30.032 1.00 96.06 277 GLN A C 1
ATOM 2141 O O . GLN A 1 277 ? 30.025 -5.672 -29.679 1.00 96.06 277 GLN A O 1
ATOM 2146 N N . VAL A 1 278 ? 27.884 -6.137 -29.171 1.00 97.25 278 VAL A N 1
ATOM 2147 C CA . VAL A 1 278 ? 27.966 -5.735 -27.757 1.00 97.25 278 VAL A CA 1
ATOM 2148 C C . VAL A 1 278 ? 27.972 -6.908 -26.782 1.00 97.25 278 VAL A C 1
ATOM 2150 O O . VAL A 1 278 ? 27.376 -7.963 -27.009 1.00 97.25 278 VAL A O 1
ATOM 2153 N N . SER A 1 279 ? 28.661 -6.686 -25.663 1.00 96.88 279 SER A N 1
ATOM 2154 C CA . SER A 1 279 ? 28.763 -7.594 -24.514 1.00 96.88 279 SER A CA 1
ATOM 2155 C C . SER A 1 279 ? 27.829 -7.187 -23.370 1.00 96.88 279 SER A C 1
ATOM 2157 O O . SER A 1 279 ? 27.556 -7.995 -22.483 1.00 96.88 279 SER A O 1
ATOM 2159 N N . ILE A 1 280 ? 27.342 -5.940 -23.386 1.00 97.31 280 ILE A N 1
ATOM 2160 C CA . ILE A 1 280 ? 26.437 -5.370 -22.383 1.00 97.31 280 ILE A CA 1
ATOM 2161 C C . ILE A 1 280 ? 25.297 -4.624 -23.093 1.00 97.31 280 ILE A C 1
ATOM 2163 O O . ILE A 1 280 ? 25.551 -3.808 -23.980 1.00 97.31 280 ILE A O 1
ATOM 2167 N N . VAL A 1 281 ? 24.051 -4.847 -22.675 1.00 97.69 281 VAL A N 1
ATOM 2168 C CA . VAL A 1 281 ? 22.926 -3.929 -22.930 1.00 97.69 281 VAL A CA 1
ATOM 2169 C C . VAL A 1 281 ? 22.650 -3.154 -21.649 1.00 97.69 281 VAL A C 1
ATOM 2171 O O . VAL A 1 281 ? 22.455 -3.760 -20.598 1.00 97.69 281 VAL A O 1
ATOM 2174 N N . PHE A 1 282 ? 22.614 -1.825 -21.738 1.00 96.00 282 PHE A N 1
ATOM 2175 C CA . PHE A 1 282 ? 22.250 -0.941 -20.636 1.00 96.00 282 PHE A CA 1
ATOM 2176 C C . PHE A 1 282 ? 20.923 -0.243 -20.949 1.00 96.00 282 PHE A C 1
ATOM 2178 O O . PHE A 1 282 ? 20.865 0.594 -21.846 1.00 96.00 282 PHE A O 1
ATOM 2185 N N . ALA A 1 283 ? 19.861 -0.523 -20.197 1.00 95.44 283 ALA A N 1
ATOM 2186 C CA . ALA A 1 283 ? 18.589 0.188 -20.315 1.00 95.44 283 ALA A CA 1
ATOM 2187 C C . ALA A 1 283 ? 18.483 1.327 -19.295 1.00 95.44 283 ALA A C 1
ATOM 2189 O O . ALA A 1 283 ? 18.672 1.128 -18.088 1.00 95.44 283 ALA A O 1
ATOM 2190 N N . ASN A 1 284 ? 18.181 2.530 -19.782 1.00 90.62 284 ASN A N 1
ATOM 2191 C CA . ASN A 1 284 ? 18.187 3.729 -18.956 1.00 90.62 284 ASN A CA 1
ATOM 2192 C C . ASN A 1 284 ? 16.928 3.870 -18.070 1.00 90.62 284 ASN A C 1
ATOM 2194 O O . ASN A 1 284 ? 15.886 3.254 -18.288 1.00 90.62 284 ASN A O 1
ATOM 2198 N N . GLY A 1 285 ? 17.051 4.719 -17.051 1.00 88.38 285 GLY A N 1
ATOM 2199 C CA . GLY A 1 285 ? 15.954 5.220 -16.238 1.00 88.38 285 GLY A CA 1
ATOM 2200 C C . GLY A 1 285 ? 15.175 6.331 -16.940 1.00 88.38 285 GLY A C 1
ATOM 2201 O O . GLY A 1 285 ? 15.702 7.069 -17.778 1.00 88.38 285 GLY A O 1
ATOM 2202 N N . GLY A 1 286 ? 13.912 6.451 -16.556 1.00 87.44 286 GLY A N 1
ATOM 2203 C CA . GLY A 1 286 ? 12.913 7.312 -17.167 1.00 87.44 286 GLY A CA 1
ATOM 2204 C C . GLY A 1 286 ? 11.532 6.721 -16.897 1.00 87.44 286 GLY A C 1
ATOM 2205 O O . GLY A 1 286 ? 11.341 6.102 -15.852 1.00 87.44 286 GLY A O 1
ATOM 2206 N N . ASN A 1 287 ? 10.617 6.824 -17.856 1.00 87.38 287 ASN A N 1
ATOM 2207 C CA . ASN A 1 287 ? 9.297 6.214 -17.753 1.00 87.38 287 ASN A CA 1
ATOM 2208 C C . ASN A 1 287 ? 9.343 4.707 -18.123 1.00 87.38 287 ASN A C 1
ATOM 2210 O O . ASN A 1 287 ? 9.767 4.372 -19.235 1.00 87.38 287 ASN A O 1
ATOM 2214 N N . PRO A 1 288 ? 8.908 3.780 -17.242 1.00 90.25 288 PRO A N 1
ATOM 2215 C CA . PRO A 1 288 ? 8.951 2.343 -17.528 1.00 90.25 288 PRO A CA 1
ATOM 2216 C C . PRO A 1 288 ? 7.874 1.872 -18.501 1.00 90.25 288 PRO A C 1
ATOM 2218 O O . PRO A 1 288 ? 8.076 0.850 -19.145 1.00 90.25 288 PRO A O 1
ATOM 2221 N N . ASP A 1 289 ? 6.773 2.606 -18.655 1.00 88.31 289 ASP A N 1
ATOM 2222 C CA . ASP A 1 289 ? 5.656 2.188 -19.509 1.00 88.31 289 ASP A CA 1
ATOM 2223 C C . ASP A 1 289 ? 6.008 2.342 -20.976 1.00 88.31 289 ASP A C 1
ATOM 2225 O O . ASP A 1 289 ? 5.679 1.478 -21.781 1.00 88.31 289 ASP A O 1
ATOM 2229 N N . LEU A 1 290 ? 6.737 3.408 -21.318 1.00 92.12 290 LEU A N 1
ATOM 2230 C CA . LEU A 1 290 ? 7.295 3.571 -22.652 1.00 92.12 290 LEU A CA 1
ATOM 2231 C C . LEU A 1 290 ? 8.315 2.470 -22.961 1.00 92.12 290 LEU A C 1
ATOM 2233 O O . LEU A 1 290 ? 8.248 1.872 -24.030 1.00 92.12 290 LEU A O 1
ATOM 2237 N N . LEU A 1 291 ? 9.225 2.153 -22.035 1.00 94.75 291 LEU A N 1
ATOM 2238 C CA . LEU A 1 291 ? 10.211 1.093 -22.262 1.00 94.75 291 LEU A CA 1
ATOM 2239 C C . LEU A 1 291 ? 9.559 -0.301 -22.339 1.00 94.75 291 LEU A C 1
ATOM 2241 O O . LEU A 1 291 ? 9.930 -1.104 -23.194 1.00 94.75 291 LEU A O 1
ATOM 2245 N N . GLY A 1 292 ? 8.560 -0.570 -21.496 1.00 94.06 292 GLY A N 1
ATOM 2246 C CA . GLY A 1 292 ? 7.735 -1.776 -21.543 1.00 94.06 292 GLY A CA 1
ATOM 2247 C C . GLY A 1 292 ? 6.951 -1.878 -22.851 1.00 94.06 292 GLY A C 1
ATOM 2248 O O . GLY A 1 292 ? 7.044 -2.885 -23.542 1.00 94.06 292 GLY A O 1
ATOM 2249 N N . PHE A 1 293 ? 6.262 -0.816 -23.272 1.00 95.25 293 PHE A N 1
ATOM 2250 C CA . PHE A 1 293 ? 5.595 -0.763 -24.576 1.00 95.25 293 PHE A CA 1
ATOM 2251 C C . PHE A 1 293 ? 6.586 -1.047 -25.715 1.00 95.25 293 PHE A C 1
ATOM 2253 O O . PHE A 1 293 ? 6.333 -1.924 -26.542 1.00 95.25 293 PHE A O 1
ATOM 2260 N N . VAL A 1 294 ? 7.742 -0.376 -25.720 1.00 97.38 294 VAL A N 1
ATOM 2261 C CA . VAL A 1 294 ? 8.780 -0.539 -26.748 1.00 97.38 294 VAL A CA 1
ATOM 2262 C C . VAL A 1 294 ? 9.271 -1.988 -26.844 1.00 97.38 294 VAL A C 1
ATOM 2264 O O . VAL A 1 294 ? 9.375 -2.519 -27.951 1.00 97.38 294 VAL A O 1
ATOM 2267 N N . LEU A 1 295 ? 9.525 -2.643 -25.707 1.00 97.38 295 LEU A N 1
ATOM 2268 C CA . LEU A 1 295 ? 10.102 -3.991 -25.650 1.00 97.38 295 LEU A CA 1
ATOM 2269 C C . LEU A 1 295 ? 9.081 -5.144 -25.696 1.00 97.38 295 LEU A C 1
ATOM 2271 O O . LEU A 1 295 ? 9.483 -6.245 -26.059 1.00 97.38 295 LEU A O 1
ATOM 2275 N N . MET A 1 296 ? 7.803 -4.925 -25.351 1.00 95.94 296 MET A N 1
ATOM 2276 C CA . MET A 1 296 ? 6.782 -5.993 -25.239 1.00 95.94 296 MET A CA 1
ATOM 2277 C C . MET A 1 296 ? 5.653 -5.920 -26.271 1.00 95.94 296 MET A C 1
ATOM 2279 O O . MET A 1 296 ? 4.989 -6.927 -26.517 1.00 95.94 296 MET A O 1
ATOM 2283 N N . LYS A 1 297 ? 5.382 -4.740 -26.839 1.00 95.69 297 LYS A N 1
ATOM 2284 C CA . LYS A 1 297 ? 4.203 -4.489 -27.693 1.00 95.69 297 LYS A CA 1
ATOM 2285 C C . LYS A 1 297 ? 4.588 -3.907 -29.047 1.00 95.69 297 LYS A C 1
ATOM 2287 O O . LYS A 1 297 ? 4.117 -4.385 -30.070 1.00 95.69 297 LYS A O 1
ATOM 2292 N N . PHE A 1 298 ? 5.482 -2.922 -29.052 1.00 97.62 298 PHE A N 1
ATOM 2293 C CA . PHE A 1 298 ? 5.942 -2.243 -30.257 1.00 97.62 298 PHE A CA 1
ATOM 2294 C C . PHE A 1 298 ? 6.929 -3.094 -31.057 1.00 97.62 298 PHE A C 1
ATOM 2296 O O . PHE A 1 298 ? 6.670 -3.399 -32.215 1.00 97.62 298 PHE A O 1
ATOM 2303 N N . ALA A 1 299 ? 8.044 -3.505 -30.448 1.00 97.69 299 ALA A N 1
ATOM 2304 C CA . ALA A 1 299 ? 9.074 -4.328 -31.081 1.00 97.69 299 ALA A CA 1
ATOM 2305 C C . ALA A 1 299 ? 9.386 -5.586 -30.238 1.00 97.69 299 ALA A C 1
ATOM 2307 O O . ALA A 1 299 ? 10.540 -5.791 -29.842 1.00 97.69 299 ALA A O 1
ATOM 2308 N N . PRO A 1 300 ? 8.383 -6.445 -29.944 1.00 96.88 300 PRO A N 1
ATOM 2309 C CA . PRO A 1 300 ? 8.537 -7.611 -29.062 1.00 96.88 300 PRO A CA 1
ATOM 2310 C C . PRO A 1 300 ? 9.639 -8.579 -29.506 1.00 96.88 300 PRO A C 1
ATOM 2312 O O . PRO A 1 300 ? 10.273 -9.237 -28.682 1.00 96.88 300 PRO A O 1
ATOM 2315 N N . GLN A 1 301 ? 9.917 -8.636 -30.810 1.00 97.38 301 GLN A N 1
ATOM 2316 C CA . GLN A 1 301 ? 10.984 -9.450 -31.385 1.00 97.38 301 GLN A CA 1
ATOM 2317 C C . GLN A 1 301 ? 12.368 -9.005 -30.876 1.00 97.38 301 GLN A C 1
ATOM 2319 O O . GLN A 1 301 ? 13.237 -9.847 -30.666 1.00 97.38 301 GLN A O 1
ATOM 2324 N N . LEU A 1 302 ? 12.569 -7.704 -30.633 1.00 98.12 302 LEU A N 1
ATOM 2325 C CA . LEU A 1 302 ? 13.831 -7.151 -30.129 1.00 98.12 302 LEU A CA 1
ATOM 2326 C C . LEU A 1 302 ? 13.985 -7.346 -28.615 1.00 98.12 302 LEU A C 1
ATOM 2328 O O . LEU A 1 302 ? 15.082 -7.661 -28.153 1.00 98.12 302 LEU A O 1
ATOM 2332 N N . GLY A 1 303 ? 12.890 -7.242 -27.854 1.00 97.81 303 GLY A N 1
ATOM 2333 C CA . GLY A 1 303 ? 12.865 -7.631 -26.439 1.00 97.81 303 GLY A CA 1
ATOM 2334 C C . GLY A 1 303 ? 13.248 -9.102 -26.247 1.00 97.81 303 GLY A C 1
ATOM 2335 O O . GLY A 1 303 ? 14.120 -9.420 -25.437 1.00 97.81 303 GLY A O 1
ATOM 2336 N N . GLU A 1 304 ? 12.682 -9.990 -27.067 1.00 98.06 304 GLU A N 1
ATOM 2337 C CA . GLU A 1 304 ? 13.007 -11.421 -27.090 1.00 98.06 304 GLU A CA 1
ATOM 2338 C C . GLU A 1 304 ? 14.455 -11.704 -27.548 1.00 98.06 304 GLU A C 1
ATOM 2340 O O . GLU A 1 304 ? 15.114 -12.567 -26.967 1.00 98.06 304 GLU A O 1
ATOM 2345 N N . MET A 1 305 ? 15.010 -10.958 -28.515 1.00 98.25 305 MET A N 1
ATOM 2346 C CA . MET A 1 305 ? 16.437 -11.066 -28.881 1.00 98.25 305 MET A CA 1
ATOM 2347 C C . MET A 1 305 ? 17.370 -10.730 -27.709 1.00 98.25 305 MET A C 1
ATOM 2349 O O . MET A 1 305 ? 18.328 -11.465 -27.458 1.00 98.25 305 MET A O 1
ATOM 2353 N N . ILE A 1 306 ? 17.092 -9.640 -26.981 1.00 98.44 306 ILE A N 1
ATOM 2354 C CA . ILE A 1 306 ? 17.857 -9.256 -25.783 1.00 98.44 306 ILE A CA 1
ATOM 2355 C C . ILE A 1 306 ? 17.732 -10.360 -24.730 1.00 98.44 306 ILE A C 1
ATOM 2357 O O . ILE A 1 306 ? 18.745 -10.890 -24.271 1.00 98.44 306 ILE A O 1
ATOM 2361 N N . LYS A 1 307 ? 16.496 -10.750 -24.393 1.00 98.25 307 LYS A N 1
ATOM 2362 C CA . LYS A 1 307 ? 16.195 -11.780 -23.392 1.00 98.25 307 LYS A CA 1
ATOM 2363 C C . LYS A 1 307 ? 16.929 -13.089 -23.671 1.00 98.25 307 LYS A C 1
ATOM 2365 O O . LYS A 1 307 ? 17.602 -13.600 -22.780 1.00 98.25 307 LYS A O 1
ATOM 2370 N N . ARG A 1 308 ? 16.858 -13.604 -24.899 1.00 98.00 308 ARG A N 1
ATOM 2371 C CA . ARG A 1 308 ? 17.479 -14.880 -25.275 1.00 98.00 308 ARG A CA 1
ATOM 2372 C C . ARG A 1 308 ? 18.997 -14.860 -25.124 1.00 98.00 308 ARG A C 1
ATOM 2374 O O . ARG A 1 308 ? 19.565 -15.801 -24.578 1.00 98.00 308 ARG A O 1
ATOM 2381 N N . ARG A 1 309 ? 19.665 -13.786 -25.560 1.00 97.88 309 ARG A N 1
ATOM 2382 C CA . ARG A 1 309 ? 21.129 -13.672 -25.428 1.00 97.88 309 ARG A CA 1
ATOM 2383 C C . ARG A 1 309 ? 21.574 -13.509 -23.974 1.00 97.88 309 ARG A C 1
ATOM 2385 O O . ARG A 1 309 ? 22.623 -14.033 -23.604 1.00 97.88 309 ARG A O 1
ATOM 2392 N N . VAL A 1 310 ? 20.756 -12.868 -23.139 1.00 97.69 310 VAL A N 1
ATOM 2393 C CA . VAL A 1 310 ? 20.955 -12.826 -21.682 1.00 97.69 310 VAL A CA 1
ATOM 2394 C C . VAL A 1 310 ? 20.797 -14.220 -21.070 1.00 97.69 310 VAL A C 1
ATOM 2396 O O . VAL A 1 310 ? 21.712 -14.680 -20.395 1.00 97.69 310 VAL A O 1
ATOM 2399 N N . GLN A 1 311 ? 19.698 -14.926 -21.355 1.00 96.12 311 GLN A N 1
ATOM 2400 C CA . GLN A 1 311 ? 19.435 -16.288 -20.863 1.00 96.12 311 GLN A CA 1
ATOM 2401 C C . GLN A 1 311 ? 20.505 -17.305 -21.311 1.00 96.12 311 GLN A C 1
ATOM 2403 O O . GLN A 1 311 ? 20.862 -18.208 -20.557 1.00 96.12 311 GLN A O 1
ATOM 2408 N N . ASN A 1 312 ? 21.095 -17.127 -22.498 1.00 95.94 312 ASN A N 1
ATOM 2409 C CA . ASN A 1 312 ? 22.217 -17.941 -22.975 1.00 95.94 312 ASN A CA 1
ATOM 2410 C C . ASN A 1 312 ? 23.556 -17.659 -22.258 1.00 95.94 312 ASN A C 1
ATOM 2412 O O . ASN A 1 312 ? 24.465 -18.490 -22.347 1.00 95.94 312 ASN A O 1
ATOM 2416 N N . GLY A 1 313 ? 23.697 -16.518 -21.572 1.00 95.19 313 GLY A N 1
ATOM 2417 C CA . GLY A 1 313 ? 24.963 -16.023 -21.011 1.00 95.19 313 GLY A CA 1
ATOM 2418 C C . GLY A 1 313 ? 25.885 -15.335 -22.025 1.00 95.19 313 GLY A C 1
ATOM 2419 O O . GLY A 1 313 ? 27.078 -15.183 -21.778 1.00 95.19 313 GLY A O 1
ATOM 2420 N N . GLU A 1 314 ? 25.359 -14.921 -23.179 1.00 96.19 314 GLU A N 1
ATOM 2421 C CA . GLU A 1 314 ? 26.113 -14.215 -24.227 1.00 96.19 314 GLU A CA 1
ATOM 2422 C C . GLU A 1 314 ? 26.185 -12.696 -24.008 1.00 96.19 314 GLU A C 1
ATOM 2424 O O . GLU A 1 314 ? 26.930 -12.007 -24.708 1.00 96.19 314 GLU A O 1
ATOM 2429 N N . LEU A 1 315 ? 25.350 -12.168 -23.110 1.00 97.12 315 LEU A N 1
ATOM 2430 C CA . LEU A 1 315 ? 25.070 -10.745 -22.964 1.00 97.12 315 LEU A CA 1
ATOM 2431 C C . LEU A 1 315 ? 24.756 -10.417 -21.499 1.00 97.12 315 LEU A C 1
ATOM 2433 O O . LEU A 1 315 ? 23.864 -11.022 -20.907 1.00 97.12 315 LEU A O 1
ATOM 2437 N N . LEU A 1 316 ? 25.449 -9.431 -20.928 1.00 97.69 316 LEU A N 1
ATOM 2438 C CA . LEU A 1 316 ? 25.085 -8.848 -19.635 1.00 97.69 316 LEU A CA 1
ATOM 2439 C C . LEU A 1 316 ? 23.939 -7.852 -19.847 1.00 97.69 316 LEU A C 1
ATOM 2441 O O . LEU A 1 316 ? 24.077 -6.912 -20.632 1.00 97.69 316 LEU A O 1
ATOM 2445 N N . TYR A 1 317 ? 22.834 -8.012 -19.124 1.00 98.00 317 TYR A N 1
ATOM 2446 C CA . TYR A 1 317 ? 21.828 -6.956 -19.017 1.00 98.00 317 TYR A CA 1
ATOM 2447 C C . TYR A 1 317 ? 22.105 -6.081 -17.799 1.00 98.00 317 TYR A C 1
ATOM 2449 O O . TYR A 1 317 ? 22.252 -6.589 -16.687 1.00 98.00 317 TYR A O 1
ATOM 2457 N N . MET A 1 318 ? 22.098 -4.766 -17.987 1.00 96.25 318 MET A N 1
ATOM 2458 C CA . MET A 1 318 ? 22.091 -3.786 -16.911 1.00 96.25 318 MET A CA 1
ATOM 2459 C C . MET A 1 318 ? 20.889 -2.853 -17.077 1.00 96.25 318 MET A C 1
ATOM 2461 O O . MET A 1 318 ? 20.748 -2.176 -18.087 1.00 96.25 318 MET A O 1
ATOM 2465 N N . GLY A 1 319 ? 20.011 -2.798 -16.085 1.00 95.06 319 GLY A N 1
ATOM 2466 C CA . GLY A 1 319 ? 18.885 -1.871 -16.047 1.00 95.06 319 GLY A CA 1
ATOM 2467 C C . GLY A 1 319 ? 19.050 -0.870 -14.915 1.00 95.06 319 GLY A C 1
ATOM 2468 O O . GLY A 1 319 ? 19.456 -1.257 -13.819 1.00 95.06 319 GLY A O 1
ATOM 2469 N N . ARG A 1 320 ? 18.692 0.398 -15.140 1.00 91.94 320 ARG A N 1
ATOM 2470 C CA . ARG A 1 320 ? 18.563 1.407 -14.075 1.00 91.94 320 ARG A CA 1
ATOM 2471 C C . ARG A 1 320 ? 17.135 1.931 -14.001 1.00 91.94 320 ARG A C 1
ATOM 2473 O O . ARG A 1 320 ? 16.593 2.330 -15.027 1.00 91.94 320 ARG A O 1
ATOM 2480 N N . SER A 1 321 ? 16.557 2.017 -12.801 1.00 91.75 321 SER A N 1
ATOM 2481 C CA . SER A 1 321 ? 15.211 2.573 -12.581 1.00 91.75 321 SER A CA 1
ATOM 2482 C C . SER A 1 321 ? 14.181 1.922 -13.526 1.00 91.75 321 SER A C 1
ATOM 2484 O O . SER A 1 321 ? 14.011 0.708 -13.450 1.00 91.75 321 SER A O 1
ATOM 2486 N N . ALA A 1 322 ? 13.556 2.641 -14.465 1.00 91.56 322 ALA A N 1
ATOM 2487 C CA . ALA A 1 322 ? 12.699 2.048 -15.503 1.00 91.56 322 ALA A CA 1
ATOM 2488 C C . ALA A 1 322 ? 13.324 0.863 -16.262 1.00 91.56 322 ALA A C 1
ATOM 2490 O O . ALA A 1 322 ? 12.675 -0.174 -16.398 1.00 91.56 322 ALA A O 1
ATOM 2491 N N . GLY A 1 323 ? 14.586 0.967 -16.689 1.00 95.38 323 GLY A N 1
ATOM 2492 C CA . GLY A 1 323 ? 15.320 -0.144 -17.304 1.00 95.38 323 GLY A CA 1
ATOM 2493 C C . GLY A 1 323 ? 15.505 -1.344 -16.376 1.00 95.38 323 GLY A C 1
ATOM 2494 O O . GLY A 1 323 ? 15.590 -2.477 -16.832 1.00 95.38 323 GLY A O 1
ATOM 2495 N N . ALA A 1 324 ? 15.516 -1.120 -15.062 1.00 96.00 324 ALA A N 1
ATOM 2496 C CA . ALA A 1 324 ? 15.550 -2.187 -14.069 1.00 96.00 324 ALA A CA 1
ATOM 2497 C C . ALA A 1 324 ? 14.161 -2.835 -13.881 1.00 96.00 324 ALA A C 1
ATOM 2499 O O . ALA A 1 324 ? 14.058 -4.049 -13.718 1.00 96.00 324 ALA A O 1
ATOM 2500 N N . MET A 1 325 ? 13.087 -2.0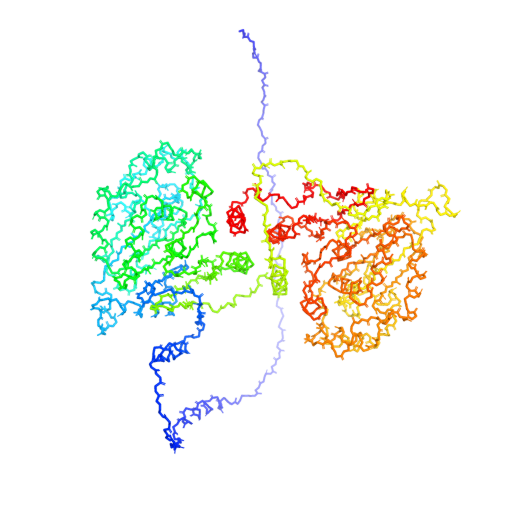41 -13.955 1.00 95.06 325 MET A N 1
ATOM 2501 C CA . MET A 1 325 ? 11.702 -2.511 -13.833 1.00 95.06 325 MET A CA 1
ATOM 2502 C C . MET A 1 325 ? 11.242 -3.316 -15.053 1.00 95.06 325 MET A C 1
ATOM 2504 O O . MET A 1 325 ? 10.778 -4.442 -14.889 1.00 95.06 325 MET A O 1
ATOM 2508 N N . ALA A 1 326 ? 11.425 -2.787 -16.267 1.00 96.19 326 ALA A N 1
ATOM 2509 C CA . ALA A 1 326 ? 10.997 -3.430 -17.516 1.00 96.19 326 ALA A CA 1
ATOM 2510 C C . ALA A 1 326 ? 11.731 -4.758 -17.806 1.00 96.19 326 ALA A C 1
ATOM 2512 O O . ALA A 1 326 ? 11.239 -5.592 -18.564 1.00 96.19 326 ALA A O 1
ATOM 2513 N N . ALA A 1 327 ? 12.894 -4.975 -17.184 1.00 97.31 327 ALA A N 1
ATOM 2514 C CA . ALA A 1 327 ? 13.639 -6.232 -17.232 1.00 97.31 327 ALA A CA 1
ATOM 2515 C C . ALA A 1 327 ? 13.277 -7.236 -16.129 1.00 97.31 327 ALA A C 1
ATOM 2517 O O . ALA A 1 327 ? 13.585 -8.424 -16.250 1.00 97.31 327 ALA A O 1
ATOM 2518 N N . SER A 1 328 ? 12.639 -6.767 -15.056 1.00 96.44 328 SER A N 1
ATOM 2519 C CA . SER A 1 328 ? 12.121 -7.615 -13.984 1.00 96.44 328 SER A CA 1
ATOM 2520 C C . SER A 1 328 ? 10.883 -8.397 -14.457 1.00 96.44 328 SER A C 1
ATOM 2522 O O . SER A 1 328 ? 10.552 -8.401 -15.646 1.00 96.44 328 SER A O 1
ATOM 2524 N N . ARG A 1 329 ? 10.203 -9.103 -13.552 1.00 95.44 329 ARG A N 1
ATOM 2525 C CA . ARG A 1 329 ? 8.955 -9.806 -13.865 1.00 95.44 329 ARG A CA 1
ATOM 2526 C C . ARG A 1 329 ? 7.821 -8.851 -14.244 1.00 95.44 329 ARG A C 1
ATOM 2528 O O .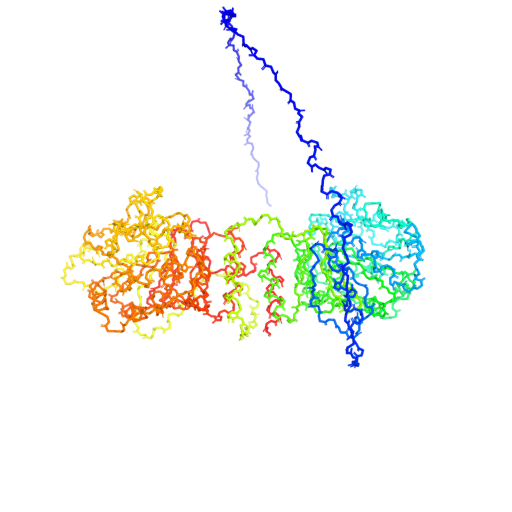 ARG A 1 329 ? 7.042 -9.176 -15.133 1.00 95.44 329 ARG A O 1
ATOM 2535 N N . ASP A 1 330 ? 7.732 -7.705 -13.572 1.00 92.12 330 ASP A N 1
ATOM 2536 C CA . ASP A 1 330 ? 6.585 -6.801 -13.655 1.00 92.12 330 ASP A CA 1
ATOM 2537 C C . ASP A 1 330 ? 6.987 -5.362 -13.288 1.00 92.12 330 ASP A C 1
ATOM 2539 O O . ASP A 1 330 ? 7.723 -5.145 -12.320 1.00 92.12 330 ASP A O 1
ATOM 2543 N N . PHE A 1 331 ? 6.516 -4.374 -14.053 1.00 90.81 331 PHE A N 1
ATOM 2544 C CA . PHE A 1 331 ? 6.806 -2.950 -13.849 1.00 90.81 331 PHE A CA 1
ATOM 2545 C C . PHE A 1 331 ? 5.640 -2.135 -13.251 1.00 90.81 331 PHE A C 1
ATOM 2547 O O . PHE A 1 331 ? 5.722 -0.905 -13.187 1.00 90.81 331 PHE A O 1
ATOM 2554 N N . ALA A 1 332 ? 4.589 -2.785 -12.735 1.00 83.88 332 ALA A N 1
ATOM 2555 C CA . ALA A 1 332 ? 3.440 -2.124 -12.103 1.00 83.88 332 ALA A CA 1
ATOM 2556 C C . ALA A 1 332 ? 3.812 -1.193 -10.937 1.00 83.88 332 ALA A C 1
ATOM 2558 O O . ALA A 1 332 ? 3.188 -0.148 -10.759 1.00 83.88 332 ALA A O 1
ATOM 2559 N N . MET A 1 333 ? 4.849 -1.536 -10.164 1.00 79.12 333 MET A N 1
ATOM 2560 C CA . MET A 1 333 ? 5.288 -0.813 -8.959 1.00 79.12 333 MET A CA 1
ATOM 2561 C C . MET A 1 333 ? 6.034 0.511 -9.248 1.00 79.12 333 MET A C 1
ATOM 2563 O O . MET A 1 333 ? 6.956 0.886 -8.524 1.00 79.12 333 MET A O 1
ATOM 2567 N N . THR A 1 334 ? 5.694 1.216 -10.326 1.00 77.38 334 THR A N 1
ATOM 2568 C CA . THR A 1 334 ? 6.348 2.478 -10.703 1.00 77.38 334 THR A CA 1
ATOM 2569 C C . THR A 1 334 ? 5.780 3.673 -9.935 1.00 77.38 334 THR A C 1
ATOM 2571 O O . THR A 1 334 ? 4.631 3.671 -9.502 1.00 77.38 334 THR A O 1
ATOM 2574 N N . TYR A 1 335 ? 6.593 4.722 -9.785 1.00 66.75 335 TYR A N 1
ATOM 2575 C CA . TYR A 1 335 ? 6.142 6.034 -9.312 1.00 66.75 335 TYR A CA 1
ATOM 2576 C C . TYR A 1 335 ? 5.828 7.011 -10.456 1.00 66.75 335 TYR A C 1
ATOM 2578 O O . TYR A 1 335 ? 5.215 8.042 -10.203 1.00 66.75 335 TYR A O 1
ATOM 2586 N N . GLU A 1 336 ? 6.182 6.674 -11.701 1.00 64.75 336 GLU A N 1
ATOM 2587 C CA . GLU A 1 336 ? 5.866 7.446 -12.913 1.00 64.75 336 GLU A CA 1
ATOM 2588 C C . GLU A 1 336 ? 4.841 6.698 -13.795 1.00 64.75 336 GLU A C 1
ATOM 2590 O O . GLU A 1 336 ? 5.158 6.375 -14.942 1.00 64.75 336 GLU A O 1
ATOM 2595 N N . PRO A 1 337 ? 3.640 6.329 -13.300 1.00 65.44 337 PRO A N 1
ATOM 2596 C CA . PRO A 1 337 ? 2.651 5.686 -14.148 1.00 65.44 337 PRO A CA 1
ATOM 2597 C C . PRO A 1 337 ? 2.068 6.677 -15.153 1.00 65.44 337 PRO A C 1
ATOM 2599 O O . PRO A 1 337 ? 1.659 7.785 -14.808 1.00 65.44 337 PRO A O 1
ATOM 2602 N N . ASN A 1 338 ? 1.990 6.241 -16.401 1.00 70.44 338 ASN A N 1
ATOM 2603 C CA . ASN A 1 338 ? 1.321 6.920 -17.493 1.00 70.44 338 ASN A CA 1
ATOM 2604 C C . ASN A 1 338 ? 0.044 6.141 -17.864 1.00 70.44 338 ASN A C 1
ATOM 2606 O O . ASN A 1 338 ? 0.146 5.138 -18.580 1.00 70.44 338 ASN A O 1
ATOM 2610 N N . PRO A 1 339 ? -1.149 6.558 -17.391 1.00 64.06 339 PRO A N 1
ATOM 2611 C CA . PRO A 1 339 ? -2.396 5.828 -17.626 1.00 64.06 339 PRO A CA 1
ATOM 2612 C C . PRO A 1 339 ? -2.677 5.593 -19.113 1.00 64.06 339 PRO A C 1
ATOM 2614 O O . PRO A 1 339 ? -2.975 4.470 -19.504 1.00 64.06 339 PRO A O 1
ATOM 2617 N N . MET A 1 340 ? -2.452 6.605 -19.958 1.00 71.06 340 MET A N 1
ATOM 2618 C CA . MET A 1 340 ? -2.714 6.522 -21.399 1.00 71.06 340 MET A CA 1
ATOM 2619 C C . MET A 1 340 ? -1.833 5.481 -22.107 1.00 71.06 340 MET A C 1
ATOM 2621 O O . MET A 1 340 ? -2.322 4.758 -22.971 1.00 71.06 340 MET A O 1
ATOM 2625 N N . LEU A 1 341 ? -0.552 5.344 -21.731 1.00 76.44 341 LEU A N 1
ATOM 2626 C CA . LEU A 1 341 ? 0.286 4.244 -22.240 1.00 76.44 341 LEU A CA 1
ATOM 2627 C C . LEU A 1 341 ? -0.161 2.892 -21.659 1.00 76.44 341 LEU A C 1
ATOM 2629 O O . LEU A 1 341 ? -0.199 1.898 -22.382 1.00 76.44 341 LEU A O 1
ATOM 2633 N N . SER A 1 342 ? -0.529 2.866 -20.372 1.00 73.31 342 SER A N 1
ATOM 2634 C CA . SER A 1 342 ? -1.016 1.679 -19.651 1.00 73.31 342 SER A CA 1
ATOM 2635 C C . SER A 1 342 ? -2.235 1.039 -20.308 1.00 73.31 342 SER A C 1
ATOM 2637 O O . SER A 1 342 ? -2.298 -0.181 -20.445 1.00 73.31 342 SER A O 1
ATOM 2639 N N . GLU A 1 343 ? -3.212 1.863 -20.669 1.00 72.44 343 GLU A N 1
ATOM 2640 C CA . GLU A 1 343 ? -4.513 1.426 -21.159 1.00 72.44 343 GLU A CA 1
ATOM 2641 C C . GLU A 1 343 ? -4.460 1.136 -22.662 1.00 72.44 343 GLU A C 1
ATOM 2643 O O . GLU A 1 343 ? -4.812 0.040 -23.088 1.00 72.44 343 GLU A O 1
ATOM 2648 N N . ILE A 1 344 ? -3.950 2.082 -23.461 1.00 77.06 344 ILE A N 1
ATOM 2649 C CA . ILE A 1 344 ? -4.122 2.087 -24.925 1.00 77.06 344 ILE A CA 1
ATOM 2650 C C . ILE A 1 344 ? -2.953 1.446 -25.688 1.00 77.06 344 ILE A C 1
ATOM 2652 O O . ILE A 1 344 ? -3.143 1.001 -26.817 1.00 77.06 344 ILE A O 1
ATOM 2656 N N . LEU A 1 345 ? -1.745 1.390 -25.110 1.00 85.88 345 LEU A N 1
ATOM 2657 C CA . LEU A 1 345 ? -0.575 0.765 -25.756 1.00 85.88 345 LEU A CA 1
ATOM 2658 C C . LEU A 1 345 ? -0.115 -0.538 -25.095 1.00 85.88 345 LEU A C 1
ATOM 2660 O O . LEU A 1 345 ? 0.556 -1.349 -25.735 1.00 85.88 345 LEU A O 1
ATOM 2664 N N . LEU A 1 346 ? -0.442 -0.729 -23.819 1.00 82.69 346 LEU A N 1
ATOM 2665 C CA . LEU A 1 346 ? -0.066 -1.906 -23.040 1.00 82.69 346 LEU A CA 1
ATOM 2666 C C . LEU A 1 346 ? -1.235 -2.878 -22.797 1.00 82.69 346 LEU A C 1
ATOM 2668 O O . LEU A 1 346 ? -0.985 -4.011 -22.382 1.00 82.69 346 LEU A O 1
ATOM 2672 N N . ASP A 1 347 ? -2.484 -2.495 -23.077 1.00 80.94 347 ASP A N 1
ATOM 2673 C CA . ASP A 1 347 ? -3.700 -3.278 -22.783 1.00 80.94 347 ASP A CA 1
ATOM 2674 C C . ASP A 1 347 ? -3.791 -3.710 -21.299 1.00 80.94 347 ASP A C 1
ATOM 2676 O O . ASP A 1 347 ? -4.178 -4.837 -20.977 1.00 80.94 347 ASP A O 1
ATOM 2680 N N . GLY A 1 348 ? -3.322 -2.869 -20.370 1.00 71.25 348 GLY A N 1
ATOM 2681 C CA . GLY A 1 348 ? -3.220 -3.213 -18.947 1.00 71.25 348 GLY A CA 1
ATOM 2682 C C . GLY A 1 348 ? -2.184 -4.305 -18.624 1.00 71.25 348 GLY A C 1
ATOM 2683 O O . GLY A 1 348 ? -2.252 -4.935 -17.565 1.00 71.25 348 GLY A O 1
ATOM 2684 N N . SER A 1 349 ? -1.231 -4.591 -19.518 1.00 83.94 349 SER A N 1
ATOM 2685 C CA . SER A 1 349 ? -0.056 -5.425 -19.227 1.00 83.94 349 SER A CA 1
ATOM 2686 C C . SER A 1 349 ? 1.079 -4.587 -18.641 1.00 83.94 349 SER A C 1
ATOM 2688 O O . SER A 1 349 ? 1.483 -3.572 -19.198 1.00 83.94 349 SER A O 1
ATOM 2690 N N . THR A 1 350 ? 1.616 -5.049 -17.517 1.00 88.62 350 THR A N 1
ATOM 2691 C CA . THR A 1 350 ? 2.844 -4.541 -16.894 1.00 88.62 350 THR A CA 1
ATOM 2692 C C . THR A 1 350 ? 3.944 -5.606 -16.904 1.00 88.62 350 THR A C 1
ATOM 2694 O O . THR A 1 350 ? 4.927 -5.501 -16.175 1.00 88.62 350 THR A O 1
ATOM 2697 N N . ASP A 1 351 ? 3.781 -6.645 -17.730 1.00 92.50 351 ASP A N 1
ATOM 2698 C CA . ASP A 1 351 ? 4.685 -7.787 -17.830 1.00 92.50 351 ASP A CA 1
ATOM 2699 C C . ASP A 1 351 ? 6.064 -7.337 -18.347 1.00 92.50 351 ASP A C 1
ATOM 2701 O O . ASP A 1 351 ? 6.186 -6.749 -19.423 1.00 92.50 351 ASP A O 1
ATOM 2705 N N . GLY A 1 352 ? 7.117 -7.607 -17.575 1.00 95.06 352 GLY A N 1
ATOM 2706 C CA . GLY A 1 352 ? 8.501 -7.323 -17.954 1.00 95.06 352 GLY A CA 1
ATOM 2707 C C . GLY A 1 352 ? 9.179 -8.496 -18.673 1.00 95.06 352 GLY A C 1
ATOM 2708 O O . GLY A 1 352 ? 8.646 -9.609 -18.740 1.00 95.06 352 GLY A O 1
ATOM 2709 N N . LEU A 1 353 ? 10.419 -8.289 -19.147 1.00 97.19 353 LEU A N 1
ATOM 2710 C CA . LEU A 1 353 ? 11.216 -9.321 -19.842 1.00 97.19 353 LEU A CA 1
ATOM 2711 C C . LEU A 1 353 ? 11.419 -10.583 -18.980 1.00 97.19 353 LEU A C 1
ATOM 2713 O O . LEU A 1 353 ? 11.779 -11.637 -19.508 1.00 97.19 353 LEU A O 1
ATOM 2717 N N . SER A 1 354 ? 11.188 -10.485 -17.663 1.00 96.38 354 SER A N 1
ATOM 2718 C CA . SER A 1 354 ? 11.334 -11.567 -16.689 1.00 96.38 354 SER A CA 1
ATOM 2719 C C . SER A 1 354 ? 12.768 -12.107 -16.610 1.00 96.38 354 SER A C 1
ATOM 2721 O O . SER A 1 354 ? 12.967 -13.277 -16.307 1.00 96.38 354 SER A O 1
ATOM 2723 N N . LEU A 1 355 ? 13.783 -11.260 -16.846 1.00 97.12 355 LEU A N 1
ATOM 2724 C CA . LEU A 1 355 ? 15.204 -11.656 -16.805 1.00 97.12 355 LEU A CA 1
ATOM 2725 C C . LEU A 1 355 ? 15.658 -12.071 -15.394 1.00 97.12 355 LEU A C 1
ATOM 2727 O O . LEU A 1 355 ? 16.627 -12.812 -15.243 1.00 97.12 355 LEU A O 1
ATOM 2731 N N . ALA A 1 356 ? 14.940 -11.604 -14.370 1.00 95.81 356 ALA A N 1
ATOM 2732 C CA . ALA A 1 356 ? 15.067 -12.017 -12.976 1.00 95.81 356 ALA A CA 1
ATOM 2733 C C . ALA A 1 356 ? 13.944 -12.996 -12.555 1.00 95.81 356 ALA A C 1
ATOM 2735 O O . ALA A 1 356 ? 13.460 -12.933 -11.427 1.00 95.81 356 ALA A O 1
ATOM 2736 N N . GLY A 1 357 ? 13.481 -13.872 -13.455 1.00 94.56 357 GLY A N 1
ATOM 2737 C CA . GLY A 1 357 ? 12.465 -14.892 -13.167 1.00 94.56 357 GLY A CA 1
ATOM 2738 C C . GLY A 1 357 ? 11.155 -14.311 -12.633 1.00 94.56 357 GLY A C 1
ATOM 2739 O O . GLY A 1 357 ? 10.495 -13.532 -13.319 1.00 94.56 357 GLY A O 1
ATOM 2740 N N . SER A 1 358 ? 10.769 -14.690 -11.410 1.00 93.56 358 SER A N 1
ATOM 2741 C CA . SER A 1 358 ? 9.558 -14.193 -10.740 1.00 93.56 358 SER A CA 1
ATOM 2742 C C . SER A 1 358 ? 9.770 -12.926 -9.904 1.00 93.56 358 SER A C 1
ATOM 2744 O O . SER A 1 358 ? 8.844 -12.530 -9.197 1.00 93.56 358 SER A O 1
ATOM 2746 N N . CYS A 1 359 ? 10.953 -12.302 -9.923 1.00 94.62 359 CYS A N 1
ATOM 2747 C CA . CYS A 1 359 ? 11.203 -11.078 -9.158 1.00 94.62 359 CYS A CA 1
ATOM 2748 C C . CYS A 1 359 ? 10.730 -9.821 -9.893 1.00 94.62 359 CYS A C 1
ATOM 2750 O O . CYS A 1 359 ? 11.236 -9.511 -10.971 1.00 94.62 359 CYS A O 1
ATOM 2752 N N . ALA A 1 360 ? 9.821 -9.061 -9.280 1.00 93.44 360 ALA A N 1
ATOM 2753 C CA . ALA A 1 360 ? 9.409 -7.733 -9.736 1.00 93.44 360 ALA A CA 1
ATOM 2754 C C . ALA A 1 360 ? 10.104 -6.645 -8.913 1.00 93.44 360 ALA A C 1
ATOM 2756 O O . ALA A 1 360 ? 10.201 -6.747 -7.685 1.00 93.44 360 ALA A O 1
ATOM 2757 N N . LEU A 1 361 ? 10.615 -5.608 -9.579 1.00 92.00 361 LEU A N 1
ATOM 2758 C CA . LEU A 1 361 ? 11.523 -4.649 -8.950 1.00 92.00 361 LEU A CA 1
ATOM 2759 C C . LEU A 1 361 ? 10.838 -3.323 -8.597 1.00 92.00 361 LEU A C 1
ATOM 2761 O O . LEU A 1 361 ? 10.273 -2.653 -9.460 1.00 92.00 361 LEU A O 1
ATOM 2765 N N . ARG A 1 362 ? 11.002 -2.878 -7.348 1.00 90.12 362 ARG A N 1
ATOM 2766 C CA . ARG A 1 362 ? 10.793 -1.489 -6.926 1.00 90.12 362 ARG A CA 1
ATOM 2767 C C . ARG A 1 362 ? 12.157 -0.801 -6.743 1.00 90.12 362 ARG A C 1
ATOM 2769 O O . ARG A 1 362 ? 12.737 -0.917 -5.660 1.00 90.12 362 ARG A O 1
ATOM 2776 N N . PRO A 1 363 ? 12.680 -0.077 -7.754 1.00 86.62 363 PRO A N 1
ATOM 2777 C CA . PRO A 1 363 ? 13.789 0.857 -7.556 1.00 86.62 363 PRO A CA 1
ATOM 2778 C C . PRO A 1 363 ? 13.324 2.044 -6.700 1.00 86.62 363 PRO A C 1
ATOM 2780 O O . PRO A 1 363 ? 12.125 2.212 -6.473 1.00 86.62 363 PRO A O 1
ATOM 2783 N N . HIS A 1 364 ? 14.249 2.893 -6.256 1.00 83.44 364 HIS A N 1
ATOM 2784 C CA . HIS A 1 364 ? 13.982 4.079 -5.429 1.00 83.44 364 HIS A CA 1
ATOM 2785 C C . HIS A 1 364 ? 13.142 3.784 -4.174 1.00 83.44 364 HIS A C 1
ATOM 2787 O O . HIS A 1 364 ? 12.260 4.561 -3.804 1.00 83.44 364 HIS A O 1
ATOM 2793 N N . ALA A 1 365 ? 13.405 2.651 -3.519 1.00 77.12 365 ALA A N 1
ATOM 2794 C CA . ALA A 1 365 ? 12.722 2.237 -2.298 1.00 77.12 365 ALA A CA 1
ATOM 2795 C C . ALA A 1 365 ? 13.217 3.015 -1.060 1.00 77.12 365 ALA A C 1
ATOM 2797 O O . ALA A 1 365 ? 13.809 2.442 -0.147 1.00 77.12 365 ALA A O 1
ATOM 2798 N N . SER A 1 366 ? 12.974 4.327 -1.029 1.00 63.81 366 SER A N 1
ATOM 2799 C CA . SER A 1 366 ? 13.047 5.130 0.194 1.00 63.81 366 SER A CA 1
ATOM 2800 C C . SER A 1 366 ? 11.706 5.085 0.936 1.00 63.81 366 SER A C 1
ATOM 2802 O O . SER A 1 366 ? 10.640 5.157 0.319 1.00 63.81 366 SER A O 1
ATOM 2804 N N . LYS A 1 367 ? 11.767 5.011 2.274 1.00 54.56 367 LYS A N 1
ATOM 2805 C CA . LYS A 1 367 ? 10.619 4.881 3.199 1.00 54.56 367 LYS A CA 1
ATOM 2806 C C . LYS A 1 367 ? 9.821 3.567 3.054 1.00 54.56 367 LYS A C 1
ATOM 2808 O O . LYS A 1 367 ? 9.646 3.007 1.976 1.00 54.56 367 LYS A O 1
ATOM 2813 N N . LYS A 1 368 ? 9.230 3.101 4.162 1.00 53.78 368 LYS A N 1
ATOM 2814 C CA . LYS A 1 368 ? 8.441 1.849 4.229 1.00 53.78 368 LYS A CA 1
ATOM 2815 C C . LYS A 1 368 ? 7.082 1.881 3.506 1.00 53.78 368 LYS A C 1
ATOM 2817 O O . LYS A 1 368 ? 6.368 0.883 3.529 1.00 53.78 368 LYS A O 1
ATOM 2822 N N . LEU A 1 369 ? 6.715 2.986 2.849 1.00 53.56 369 LEU A N 1
ATOM 2823 C CA . LEU A 1 369 ? 5.403 3.170 2.208 1.00 53.56 369 LEU A CA 1
ATOM 2824 C C . LEU A 1 369 ? 5.108 2.107 1.127 1.00 53.56 369 LEU A C 1
ATOM 2826 O O . LEU A 1 369 ? 3.971 1.682 0.966 1.00 53.56 369 LEU A O 1
ATOM 2830 N N . TRP A 1 370 ? 6.146 1.626 0.433 1.00 63.53 370 TRP A N 1
ATOM 2831 C CA . TRP A 1 370 ? 6.045 0.575 -0.590 1.00 63.53 370 TRP A CA 1
ATOM 2832 C C . TRP A 1 370 ? 6.158 -0.855 -0.031 1.00 63.53 370 TRP A C 1
ATOM 2834 O O . TRP A 1 370 ? 6.225 -1.815 -0.804 1.00 63.53 370 TRP A O 1
ATOM 2844 N N . ASN A 1 371 ? 6.168 -1.030 1.296 1.00 67.25 371 ASN A N 1
ATOM 2845 C CA . ASN A 1 371 ? 6.181 -2.356 1.915 1.00 67.25 371 ASN A CA 1
ATOM 2846 C C . ASN A 1 371 ? 4.821 -3.036 1.734 1.00 67.25 371 ASN A C 1
ATOM 2848 O O . ASN A 1 371 ? 4.734 -3.933 0.901 1.00 67.25 371 ASN A O 1
ATOM 2852 N N . VAL A 1 372 ? 3.751 -2.553 2.383 1.00 61.97 372 VAL A N 1
ATOM 2853 C CA . VAL A 1 372 ? 2.411 -3.169 2.266 1.00 61.97 372 VAL A CA 1
ATOM 2854 C C . VAL A 1 372 ? 1.984 -3.374 0.806 1.00 61.97 372 VAL A C 1
ATOM 2856 O O . VAL A 1 372 ? 1.746 -4.525 0.441 1.00 61.97 372 VAL A O 1
ATOM 2859 N N . PRO A 1 373 ? 1.956 -2.348 -0.073 1.00 64.44 373 PRO A N 1
ATOM 2860 C CA . PRO A 1 373 ? 1.382 -2.527 -1.405 1.00 64.44 373 PRO A CA 1
ATOM 2861 C C . PRO A 1 373 ? 2.213 -3.487 -2.266 1.00 64.44 373 PRO A C 1
ATOM 2863 O O . PRO A 1 373 ? 1.660 -4.275 -3.024 1.00 64.44 373 PRO A O 1
ATOM 2866 N N . GLY A 1 374 ? 3.541 -3.485 -2.098 1.00 73.56 374 GLY A N 1
ATOM 2867 C CA . GLY A 1 374 ? 4.430 -4.412 -2.796 1.00 73.56 374 GLY A CA 1
ATOM 2868 C C . GLY A 1 374 ? 4.383 -5.851 -2.263 1.00 73.56 374 GLY A C 1
ATOM 2869 O O . GLY A 1 374 ? 4.549 -6.782 -3.045 1.00 73.56 374 GLY A O 1
ATOM 2870 N N . ASP A 1 375 ? 4.159 -6.066 -0.961 1.00 68.62 375 ASP A N 1
ATOM 2871 C CA . ASP A 1 375 ? 4.098 -7.416 -0.373 1.00 68.62 375 ASP A CA 1
ATOM 2872 C C . ASP A 1 375 ? 2.767 -8.086 -0.725 1.00 68.62 375 ASP A C 1
ATOM 2874 O O . ASP A 1 375 ? 2.737 -9.270 -1.057 1.00 68.62 375 ASP A O 1
ATOM 2878 N N . VAL A 1 376 ? 1.685 -7.302 -0.723 1.00 65.44 376 VAL A N 1
ATOM 2879 C CA . VAL A 1 376 ? 0.360 -7.723 -1.191 1.00 65.44 376 VAL A CA 1
ATOM 2880 C C . VAL A 1 376 ? 0.407 -8.036 -2.686 1.00 65.44 376 VAL A C 1
ATOM 2882 O O . VAL A 1 376 ? 0.012 -9.132 -3.069 1.00 65.44 376 VAL A O 1
ATOM 2885 N N . PHE A 1 377 ? 0.978 -7.147 -3.511 1.00 69.62 377 PHE A N 1
ATOM 2886 C CA . PHE A 1 377 ? 1.132 -7.371 -4.953 1.00 69.62 377 PHE A CA 1
ATOM 2887 C C . PHE A 1 377 ? 1.944 -8.636 -5.263 1.00 69.62 377 PHE A C 1
ATOM 2889 O O . PHE A 1 377 ? 1.496 -9.480 -6.036 1.00 69.62 377 PHE A O 1
ATOM 2896 N N . GLY A 1 378 ? 3.110 -8.800 -4.627 1.00 73.38 378 GLY A N 1
ATOM 2897 C CA . GLY A 1 378 ? 3.959 -9.974 -4.829 1.00 73.38 378 GLY A CA 1
ATOM 2898 C C . GLY A 1 378 ? 3.234 -11.267 -4.457 1.00 73.38 378 GLY A C 1
ATOM 2899 O O . GLY A 1 378 ? 3.176 -12.200 -5.258 1.00 73.38 378 GLY A O 1
ATOM 2900 N N . HIS A 1 379 ? 2.596 -11.301 -3.282 1.00 65.25 379 HIS A N 1
ATOM 2901 C CA . HIS A 1 379 ? 1.822 -12.462 -2.845 1.00 65.25 379 HIS A CA 1
ATOM 2902 C C . HIS A 1 379 ? 0.681 -12.801 -3.816 1.00 65.25 379 HIS A C 1
ATOM 2904 O O . HIS A 1 379 ? 0.546 -13.959 -4.209 1.00 65.25 379 HIS A O 1
ATOM 2910 N N . ALA A 1 380 ? -0.083 -11.791 -4.237 1.00 60.62 380 ALA A N 1
ATOM 2911 C CA . ALA A 1 380 ? -1.214 -11.926 -5.147 1.00 60.62 380 ALA A CA 1
ATOM 2912 C C . ALA A 1 380 ? -0.796 -12.450 -6.528 1.00 60.62 380 ALA A C 1
ATOM 2914 O O . ALA A 1 380 ? -1.358 -13.420 -7.030 1.00 60.62 380 ALA A O 1
ATOM 2915 N N . ALA A 1 381 ? 0.241 -11.853 -7.121 1.00 69.00 381 ALA A N 1
ATOM 2916 C CA . ALA A 1 381 ? 0.710 -12.194 -8.461 1.00 69.00 381 ALA A CA 1
ATOM 2917 C C . ALA A 1 381 ? 1.556 -13.482 -8.503 1.00 69.00 381 ALA A C 1
ATOM 2919 O O . ALA A 1 381 ? 2.034 -13.881 -9.568 1.00 69.00 381 ALA A O 1
ATOM 2920 N N . GLY A 1 382 ? 1.798 -14.115 -7.349 1.00 76.50 382 GLY A N 1
ATOM 2921 C CA . GLY A 1 382 ? 2.729 -15.234 -7.208 1.00 76.50 382 GLY A CA 1
ATOM 2922 C C . GLY A 1 382 ? 4.195 -14.839 -7.433 1.00 76.50 382 GLY A C 1
ATOM 2923 O O . GLY A 1 382 ? 5.024 -15.715 -7.684 1.00 76.50 382 GLY A O 1
ATOM 2924 N N . GLN A 1 383 ? 4.519 -13.549 -7.351 1.00 86.25 383 GLN A N 1
ATOM 2925 C CA . GLN A 1 383 ? 5.821 -12.947 -7.643 1.00 86.25 383 GLN A CA 1
ATOM 2926 C C . GLN A 1 383 ? 6.613 -12.654 -6.356 1.00 86.25 383 GLN A C 1
ATOM 2928 O O . GLN A 1 383 ? 6.068 -12.634 -5.254 1.00 86.25 383 GLN A O 1
ATOM 2933 N N . GLN A 1 384 ? 7.913 -12.392 -6.486 1.00 87.69 384 GLN A N 1
ATOM 2934 C CA . GLN A 1 384 ? 8.741 -11.898 -5.385 1.00 87.69 384 GLN A CA 1
ATOM 2935 C C . GLN A 1 384 ? 9.003 -10.402 -5.580 1.00 87.69 384 GLN A C 1
ATOM 2937 O O . GLN A 1 384 ? 9.737 -9.998 -6.479 1.00 87.69 384 GLN A O 1
ATOM 2942 N N . THR A 1 385 ? 8.426 -9.562 -4.726 1.00 89.19 385 THR A N 1
ATOM 2943 C CA . THR A 1 385 ? 8.708 -8.122 -4.751 1.00 89.19 385 THR A CA 1
ATOM 2944 C C . THR A 1 385 ? 10.091 -7.846 -4.172 1.00 89.19 385 THR A C 1
ATOM 2946 O O . THR A 1 385 ? 10.382 -8.217 -3.032 1.00 89.19 385 THR A O 1
ATOM 2949 N N . VAL A 1 386 ? 10.941 -7.163 -4.938 1.00 90.31 386 VAL A N 1
ATOM 2950 C CA . VAL A 1 386 ? 12.296 -6.776 -4.528 1.00 90.31 386 VAL A CA 1
ATOM 2951 C C . VAL A 1 386 ? 12.394 -5.262 -4.449 1.00 90.31 386 VAL A C 1
ATOM 2953 O O . VAL A 1 386 ? 12.166 -4.560 -5.432 1.00 90.31 386 VAL A O 1
ATOM 2956 N N . ARG A 1 387 ? 12.742 -4.749 -3.268 1.00 88.06 387 ARG A N 1
ATOM 2957 C CA . ARG A 1 387 ? 12.830 -3.313 -2.978 1.00 88.06 387 ARG A CA 1
ATOM 2958 C C . ARG A 1 387 ? 14.288 -2.896 -2.918 1.00 88.06 387 ARG A C 1
ATOM 2960 O O . ARG A 1 387 ? 15.051 -3.467 -2.147 1.00 88.06 387 ARG A O 1
ATOM 2967 N N . VAL A 1 388 ? 14.658 -1.908 -3.724 1.00 87.00 388 VAL A N 1
ATOM 2968 C CA . VAL A 1 388 ? 16.049 -1.499 -3.935 1.00 87.00 388 VAL A CA 1
ATOM 2969 C C . VAL A 1 388 ? 16.181 0.003 -3.676 1.00 87.00 388 VAL A C 1
ATOM 2971 O O . VAL A 1 388 ? 15.554 0.816 -4.363 1.00 87.00 388 VAL A O 1
ATOM 2974 N N . ALA A 1 389 ? 16.969 0.382 -2.668 1.00 84.50 389 ALA A N 1
ATOM 2975 C CA . ALA A 1 389 ? 17.222 1.782 -2.324 1.00 84.50 389 ALA A CA 1
ATOM 2976 C C . ALA A 1 389 ? 18.254 2.425 -3.274 1.00 84.50 389 ALA A C 1
ATOM 2978 O O . ALA A 1 389 ? 18.805 1.778 -4.163 1.00 84.50 389 ALA A O 1
ATOM 2979 N N . ASN A 1 390 ? 18.485 3.733 -3.158 1.00 84.81 390 ASN A N 1
ATOM 2980 C CA . ASN A 1 390 ? 19.430 4.441 -4.032 1.00 84.81 390 ASN A CA 1
ATOM 2981 C C . ASN A 1 390 ? 20.886 4.045 -3.704 1.00 84.81 390 ASN A C 1
ATOM 2983 O O . ASN A 1 390 ? 21.299 4.083 -2.549 1.00 84.81 390 ASN A O 1
ATOM 2987 N N . GLY A 1 391 ? 21.666 3.687 -4.727 1.00 83.81 391 GLY A N 1
ATOM 2988 C CA . GLY A 1 391 ? 23.002 3.087 -4.599 1.00 83.81 391 GLY A CA 1
ATOM 2989 C C . GLY A 1 391 ? 23.022 1.556 -4.454 1.00 83.81 391 GLY A C 1
ATOM 2990 O O . GLY A 1 391 ? 24.113 0.973 -4.380 1.00 83.81 391 GLY A O 1
ATOM 2991 N N . ASP A 1 392 ? 21.846 0.919 -4.459 1.00 88.25 392 ASP A N 1
ATOM 2992 C CA . ASP A 1 392 ? 21.660 -0.531 -4.354 1.00 88.25 392 ASP A CA 1
ATOM 2993 C C . ASP A 1 392 ? 21.208 -1.139 -5.702 1.00 88.25 392 ASP A C 1
ATOM 2995 O O . ASP A 1 392 ? 20.719 -0.442 -6.606 1.00 88.25 392 ASP A O 1
ATOM 2999 N N . GLY A 1 393 ? 21.347 -2.461 -5.837 1.00 91.06 393 GLY A N 1
ATOM 3000 C CA . GLY A 1 393 ? 20.874 -3.237 -6.987 1.00 91.06 393 GLY A CA 1
ATOM 3001 C C . GLY A 1 393 ? 20.508 -4.680 -6.633 1.00 91.06 393 GLY A C 1
ATOM 3002 O O . GLY A 1 393 ? 21.004 -5.226 -5.648 1.00 91.06 393 GLY A O 1
ATOM 3003 N N . LEU A 1 394 ? 19.660 -5.297 -7.459 1.00 94.31 394 LEU A N 1
ATOM 3004 C CA . LEU A 1 394 ? 19.469 -6.748 -7.521 1.00 94.31 394 LEU A CA 1
ATOM 3005 C C . LEU A 1 394 ? 20.415 -7.320 -8.587 1.00 94.31 394 LEU A C 1
ATOM 3007 O O . LEU A 1 394 ? 20.400 -6.880 -9.737 1.00 94.31 394 LEU A O 1
ATOM 3011 N N . PHE A 1 395 ? 21.222 -8.302 -8.206 1.00 94.81 395 PHE A N 1
ATOM 3012 C CA . PHE A 1 395 ? 22.206 -8.969 -9.055 1.00 94.81 395 PHE A CA 1
ATOM 3013 C C . PHE A 1 395 ? 21.791 -10.425 -9.212 1.00 94.81 395 PHE A C 1
ATOM 3015 O O . PHE A 1 395 ? 21.825 -11.173 -8.235 1.00 94.81 395 PHE A O 1
ATOM 3022 N N . CYS A 1 396 ? 21.392 -10.812 -10.419 1.00 95.31 396 CYS A N 1
ATOM 3023 C CA . CYS A 1 396 ? 21.033 -12.178 -10.766 1.00 95.31 396 CYS A CA 1
ATOM 3024 C C . CYS A 1 396 ? 22.097 -12.771 -11.698 1.00 95.31 396 CYS A C 1
ATOM 3026 O O . CYS A 1 396 ? 22.405 -12.214 -12.755 1.00 95.31 396 CYS A O 1
ATOM 3028 N N . ASP A 1 397 ? 22.684 -13.879 -11.264 1.00 91.31 397 ASP A N 1
ATOM 3029 C CA . ASP A 1 397 ? 23.907 -14.471 -11.796 1.00 91.31 397 ASP A CA 1
ATOM 3030 C C . ASP A 1 397 ? 23.799 -16.000 -11.664 1.00 91.31 397 ASP A C 1
ATOM 3032 O O . ASP A 1 397 ? 23.627 -16.522 -10.560 1.00 91.31 397 ASP A O 1
ATOM 3036 N N . GLN A 1 398 ? 23.827 -16.709 -12.797 1.00 84.75 398 GLN A N 1
ATOM 3037 C CA . GLN A 1 398 ? 23.870 -18.180 -12.883 1.00 84.75 398 GLN A CA 1
ATOM 3038 C C . GLN A 1 398 ? 22.831 -18.928 -12.015 1.00 84.75 398 GLN A C 1
ATOM 3040 O O . GLN A 1 398 ? 23.127 -19.939 -11.386 1.00 84.75 398 GLN A O 1
ATOM 3045 N N . GLY A 1 399 ? 21.580 -18.459 -11.995 1.00 83.06 399 GLY A N 1
ATOM 3046 C CA . GLY A 1 399 ? 20.496 -19.101 -11.237 1.00 83.06 399 GLY A CA 1
ATOM 3047 C C . GLY A 1 399 ? 20.324 -18.622 -9.788 1.00 83.06 399 GLY A C 1
ATOM 3048 O O . GLY A 1 399 ? 19.378 -19.056 -9.133 1.00 83.06 399 GLY A O 1
ATOM 3049 N N . HIS A 1 400 ? 21.142 -17.680 -9.310 1.00 89.12 400 HIS A N 1
ATOM 3050 C CA . HIS A 1 400 ? 21.013 -17.058 -7.985 1.00 89.12 400 HIS A CA 1
ATOM 3051 C C . HIS A 1 400 ? 20.763 -15.548 -8.092 1.00 89.12 400 HIS A C 1
ATOM 3053 O O . HIS A 1 400 ? 21.284 -14.905 -8.999 1.00 89.12 400 HIS A O 1
ATOM 3059 N N . CYS A 1 401 ? 20.006 -14.964 -7.155 1.00 93.00 401 CYS A N 1
ATOM 3060 C CA . CYS A 1 401 ? 19.785 -13.516 -7.068 1.00 93.00 401 CYS A CA 1
ATOM 3061 C C . CYS A 1 401 ? 20.124 -12.972 -5.671 1.00 93.00 401 CYS A C 1
ATOM 3063 O O . CYS A 1 401 ? 19.767 -13.570 -4.654 1.00 93.00 401 CYS A O 1
ATOM 3065 N N . ILE A 1 402 ? 20.807 -11.826 -5.618 1.00 90.69 402 ILE A N 1
ATOM 3066 C CA . ILE A 1 402 ? 21.266 -11.168 -4.384 1.00 90.69 402 ILE A CA 1
ATOM 3067 C C . ILE A 1 402 ? 21.037 -9.656 -4.492 1.00 90.69 402 ILE A C 1
ATOM 3069 O O . ILE A 1 402 ? 21.413 -9.053 -5.497 1.00 90.69 402 ILE A O 1
ATOM 3073 N N . VAL A 1 403 ? 20.481 -9.020 -3.460 1.00 87.94 403 VAL A N 1
ATOM 3074 C CA . VAL A 1 403 ? 20.493 -7.555 -3.306 1.00 87.94 403 VAL A CA 1
ATOM 3075 C C . VAL A 1 403 ? 21.782 -7.129 -2.600 1.00 87.94 403 VAL A C 1
ATOM 3077 O O . VAL A 1 403 ? 22.169 -7.721 -1.592 1.00 87.94 403 VAL A O 1
ATOM 3080 N N . ALA A 1 404 ? 22.458 -6.110 -3.133 1.00 86.12 404 ALA A N 1
ATOM 3081 C CA . ALA A 1 404 ? 23.668 -5.526 -2.548 1.00 86.12 404 ALA A CA 1
ATOM 3082 C C . ALA A 1 404 ? 23.748 -4.017 -2.835 1.00 86.12 404 ALA A C 1
ATOM 3084 O O . ALA A 1 404 ? 23.249 -3.552 -3.864 1.00 86.12 404 ALA A O 1
ATOM 3085 N N . GLY A 1 405 ? 24.393 -3.239 -1.958 1.00 80.69 405 GLY A N 1
ATOM 3086 C CA . GLY A 1 405 ? 24.355 -1.782 -2.095 1.00 80.69 405 GLY A CA 1
ATOM 3087 C C . GLY A 1 405 ? 25.080 -0.953 -1.031 1.00 80.69 405 GLY A C 1
ATOM 3088 O O . GLY A 1 405 ? 26.058 -1.405 -0.431 1.00 80.69 405 GLY A O 1
ATOM 3089 N N . LYS A 1 406 ? 24.612 0.287 -0.834 1.00 66.56 406 LYS A N 1
ATOM 3090 C CA . LYS A 1 406 ? 25.020 1.210 0.241 1.00 66.56 406 LYS A CA 1
ATOM 3091 C C . LYS A 1 406 ? 24.339 0.880 1.568 1.00 66.56 406 LYS A C 1
ATOM 3093 O O . LYS A 1 406 ? 24.950 1.063 2.619 1.00 66.56 406 LYS A O 1
ATOM 3098 N N . THR A 1 407 ? 23.076 0.463 1.522 1.00 57.53 407 THR A N 1
ATOM 3099 C CA . THR A 1 407 ? 22.185 0.498 2.687 1.00 57.53 407 THR A CA 1
ATOM 3100 C C . THR A 1 407 ? 21.970 -0.868 3.336 1.00 57.53 407 THR A C 1
ATOM 3102 O O . THR A 1 407 ? 21.325 -1.748 2.775 1.00 57.53 407 THR A O 1
ATOM 3105 N N . SER A 1 408 ? 22.359 -0.995 4.609 1.00 47.72 408 SER A N 1
ATOM 3106 C CA . SER A 1 408 ? 21.445 -1.654 5.548 1.00 47.72 408 SER A CA 1
ATOM 3107 C C . SER A 1 408 ? 20.180 -0.789 5.652 1.00 47.72 408 SER A C 1
ATOM 3109 O O . SER A 1 408 ? 20.232 0.423 5.434 1.00 47.72 408 SER A O 1
ATOM 3111 N N . ARG A 1 409 ? 19.015 -1.376 5.952 1.00 52.59 409 ARG A N 1
ATOM 3112 C CA . ARG A 1 409 ? 17.734 -0.637 6.008 1.00 52.59 409 ARG A CA 1
ATOM 3113 C C . ARG A 1 409 ? 17.623 0.189 7.306 1.00 52.59 409 ARG A C 1
ATOM 3115 O O . ARG A 1 409 ? 16.768 -0.087 8.142 1.00 52.59 409 ARG A O 1
ATOM 3122 N N . SER A 1 410 ? 18.538 1.145 7.487 1.00 40.56 410 SER A N 1
ATOM 3123 C CA . SER A 1 410 ? 18.812 1.862 8.741 1.00 40.56 410 SER A CA 1
ATOM 3124 C C . SER A 1 410 ? 18.574 3.376 8.684 1.00 40.56 410 SER A C 1
ATOM 3126 O O . SER A 1 410 ? 19.027 4.086 9.582 1.00 40.56 410 SER A O 1
ATOM 3128 N N . GLU A 1 411 ? 17.885 3.895 7.661 1.00 43.00 411 GLU A N 1
ATOM 3129 C CA . GLU A 1 411 ? 17.227 5.198 7.817 1.00 43.00 411 GLU A CA 1
ATOM 3130 C C . GLU A 1 411 ? 16.269 5.099 9.019 1.00 43.00 411 GLU A C 1
ATOM 3132 O O . GLU A 1 411 ? 15.500 4.132 9.085 1.00 43.00 411 GLU A O 1
ATOM 3137 N N . PRO A 1 412 ? 16.295 6.045 9.978 1.00 39.47 412 PRO A N 1
ATOM 3138 C CA . PRO A 1 412 ? 15.308 6.076 11.046 1.00 39.47 412 PRO A CA 1
ATOM 3139 C C . PRO A 1 412 ? 13.904 6.117 10.448 1.00 39.47 412 PRO A C 1
ATOM 3141 O O . PRO A 1 412 ? 13.642 6.887 9.522 1.00 39.47 412 PRO A O 1
ATOM 3144 N N . ASP A 1 413 ? 12.999 5.292 10.972 1.00 41.44 413 ASP A N 1
ATOM 3145 C CA . ASP A 1 413 ? 11.621 5.282 10.499 1.00 41.44 413 ASP A CA 1
ATOM 3146 C C . ASP A 1 413 ? 11.012 6.685 10.604 1.00 41.44 413 ASP A C 1
ATOM 3148 O O . ASP A 1 413 ? 10.940 7.253 11.694 1.00 41.44 413 ASP A O 1
ATOM 3152 N N . ALA A 1 414 ? 10.477 7.197 9.488 1.00 39.91 414 ALA A N 1
ATOM 3153 C CA . ALA A 1 414 ? 9.696 8.442 9.448 1.00 39.91 414 ALA A CA 1
ATOM 3154 C C . ALA A 1 414 ? 8.457 8.413 10.373 1.00 39.91 414 ALA A C 1
ATOM 3156 O O . ALA A 1 414 ? 7.835 9.437 10.626 1.00 39.91 414 ALA A O 1
ATOM 3157 N N . PHE A 1 415 ? 8.134 7.229 10.889 1.00 43.44 415 PHE A N 1
ATOM 3158 C CA . PHE A 1 415 ? 7.243 6.979 12.004 1.00 43.44 415 PHE A CA 1
ATOM 3159 C C . PHE A 1 415 ? 7.836 5.844 12.855 1.00 43.44 415 PHE A C 1
ATOM 3161 O O . PHE A 1 415 ? 7.618 4.663 12.581 1.00 43.44 415 PHE A O 1
ATOM 3168 N N . SER A 1 416 ? 8.608 6.196 13.887 1.00 38.94 416 SER A N 1
ATOM 3169 C CA . SER A 1 416 ? 9.261 5.265 14.829 1.00 38.94 416 SER A CA 1
ATOM 3170 C C . SER A 1 416 ? 8.271 4.419 15.644 1.00 38.94 416 SER A C 1
ATOM 3172 O O . SER A 1 416 ? 8.636 3.366 16.161 1.00 38.94 416 SER A O 1
ATOM 3174 N N . THR A 1 417 ? 7.003 4.829 15.690 1.00 44.31 417 THR A N 1
ATOM 3175 C CA . THR A 1 417 ? 5.852 4.060 16.189 1.00 44.31 417 THR A CA 1
ATOM 3176 C C . THR A 1 417 ? 5.297 3.041 15.176 1.00 44.31 417 THR A C 1
ATOM 3178 O O . THR A 1 417 ? 4.711 2.031 15.568 1.00 44.31 417 THR A O 1
ATOM 3181 N N . SER A 1 418 ? 5.510 3.242 13.867 1.00 43.16 418 SER A N 1
ATOM 3182 C CA . SER A 1 418 ? 4.800 2.510 12.799 1.00 43.16 418 SER A CA 1
ATOM 3183 C C . SER A 1 418 ? 5.176 1.050 12.617 1.00 43.16 418 SER A C 1
ATOM 3185 O O . SER A 1 418 ? 4.452 0.342 11.918 1.00 43.16 418 SER A O 1
ATOM 3187 N N . LYS A 1 419 ? 6.279 0.564 13.203 1.00 44.94 419 LYS A N 1
ATOM 3188 C CA . LYS A 1 419 ? 6.671 -0.844 13.035 1.00 44.94 419 LYS A CA 1
ATOM 3189 C C . LYS A 1 419 ? 5.524 -1.778 13.460 1.00 44.94 419 LYS A C 1
ATOM 3191 O O . LYS A 1 419 ? 5.228 -2.737 12.752 1.00 44.94 419 LYS A O 1
ATOM 3196 N N . MET A 1 420 ? 4.817 -1.406 14.530 1.00 47.06 420 MET A N 1
ATOM 3197 C CA . MET A 1 420 ? 3.615 -2.089 15.015 1.00 47.06 420 MET A CA 1
ATOM 3198 C C . MET A 1 420 ? 2.436 -1.991 14.031 1.00 47.06 420 MET A C 1
ATOM 3200 O O . MET A 1 420 ? 1.776 -2.994 13.769 1.00 47.06 420 MET A O 1
ATOM 3204 N N . HIS A 1 421 ? 2.191 -0.813 13.440 1.00 47.94 421 HIS A N 1
ATOM 3205 C CA . HIS A 1 421 ? 1.144 -0.630 12.423 1.00 47.94 421 HIS A CA 1
ATOM 3206 C C . HIS A 1 421 ? 1.426 -1.467 11.164 1.00 47.94 421 HIS A C 1
ATOM 3208 O O . HIS A 1 421 ? 0.530 -2.125 10.646 1.00 47.94 421 HIS A O 1
ATOM 3214 N N . LEU A 1 422 ? 2.673 -1.480 10.679 1.00 50.31 422 LEU A N 1
ATOM 3215 C CA . LEU A 1 422 ? 3.069 -2.217 9.479 1.00 50.31 422 LEU A CA 1
ATOM 3216 C C . LEU A 1 422 ? 2.886 -3.729 9.664 1.00 50.31 422 LEU A C 1
ATOM 3218 O O . LEU A 1 422 ? 2.305 -4.387 8.802 1.00 50.31 422 LEU A O 1
ATOM 3222 N N . GLU A 1 423 ? 3.348 -4.273 10.790 1.00 53.44 423 GLU A N 1
ATOM 3223 C CA . GLU A 1 423 ? 3.186 -5.695 11.109 1.00 53.44 423 GLU A CA 1
ATOM 3224 C C . GLU A 1 423 ? 1.701 -6.067 11.249 1.00 53.44 423 GLU A C 1
ATOM 3226 O O . GLU A 1 423 ? 1.276 -7.081 10.687 1.00 53.44 423 GLU A O 1
ATOM 3231 N N . ARG A 1 424 ? 0.880 -5.206 11.872 1.00 53.94 424 ARG A N 1
ATOM 3232 C CA . ARG A 1 424 ? -0.582 -5.365 11.919 1.00 53.94 424 ARG A CA 1
ATOM 3233 C C . ARG A 1 424 ? -1.226 -5.384 10.540 1.00 53.94 424 ARG A C 1
ATOM 3235 O O . ARG A 1 424 ? -2.004 -6.294 10.271 1.00 53.94 424 ARG A O 1
ATOM 3242 N N . VAL A 1 425 ? -0.942 -4.397 9.689 1.00 52.75 425 VAL A N 1
ATOM 3243 C CA . VAL A 1 425 ? -1.559 -4.289 8.357 1.00 52.75 425 VAL A CA 1
ATOM 3244 C C . VAL A 1 425 ? -1.192 -5.514 7.519 1.00 52.75 425 VAL A C 1
ATOM 3246 O O . VAL A 1 425 ? -2.071 -6.135 6.927 1.00 52.75 425 VAL A O 1
ATOM 3249 N N . VAL A 1 426 ? 0.068 -5.959 7.560 1.00 53.72 426 VAL A N 1
ATOM 3250 C CA . VAL A 1 426 ? 0.495 -7.202 6.896 1.00 53.72 426 VAL A CA 1
ATOM 3251 C C . VAL A 1 426 ? -0.229 -8.436 7.459 1.00 53.72 426 VAL A C 1
ATOM 3253 O O . VAL A 1 426 ? -0.626 -9.301 6.679 1.00 53.72 426 VAL A O 1
ATOM 3256 N N . GLN A 1 427 ? -0.452 -8.540 8.774 1.00 56.41 427 GLN A N 1
ATOM 3257 C CA . GLN A 1 427 ? -1.250 -9.631 9.355 1.00 56.41 427 GLN A CA 1
ATOM 3258 C C . GLN A 1 427 ? -2.728 -9.581 8.924 1.00 56.41 427 GLN A C 1
ATOM 3260 O O . GLN A 1 427 ? -3.267 -10.605 8.507 1.00 56.41 427 GLN A O 1
ATOM 3265 N N . ALA A 1 428 ? -3.372 -8.412 8.987 1.00 55.09 428 ALA A N 1
ATOM 3266 C CA . ALA A 1 428 ? -4.777 -8.231 8.619 1.00 55.09 428 ALA A CA 1
ATOM 3267 C C . ALA A 1 428 ? -5.017 -8.583 7.142 1.00 55.09 428 ALA A C 1
ATOM 3269 O O . ALA A 1 428 ? -5.934 -9.337 6.819 1.00 55.09 428 ALA A O 1
ATOM 3270 N N . TYR A 1 429 ? -4.126 -8.140 6.251 1.00 59.19 429 TYR A N 1
ATOM 3271 C CA . TYR A 1 429 ? -4.165 -8.510 4.838 1.00 59.19 429 TYR A CA 1
ATOM 3272 C C . TYR A 1 429 ? -3.943 -10.014 4.636 1.00 59.19 429 TYR A C 1
ATOM 3274 O O . TYR A 1 429 ? -4.715 -10.643 3.920 1.00 59.19 429 TYR A O 1
ATOM 3282 N N . ARG A 1 430 ? -2.953 -10.629 5.303 1.00 55.22 430 ARG A N 1
ATOM 3283 C CA . ARG A 1 430 ? -2.723 -12.090 5.241 1.00 55.22 430 ARG A CA 1
ATOM 3284 C C . ARG A 1 430 ? -3.907 -12.918 5.745 1.00 55.22 430 ARG A C 1
ATOM 3286 O O . ARG A 1 430 ? -4.054 -14.060 5.317 1.00 55.22 430 ARG A O 1
ATOM 3293 N N . HIS A 1 431 ? -4.717 -12.381 6.657 1.00 56.09 431 HIS A N 1
ATOM 3294 C CA . HIS A 1 431 ? -5.950 -13.021 7.107 1.00 56.09 431 HIS A CA 1
ATOM 3295 C C . HIS A 1 431 ? -7.031 -12.933 6.021 1.00 56.09 431 HIS A C 1
ATOM 3297 O O . HIS A 1 431 ? -7.548 -13.960 5.587 1.00 56.09 431 HIS A O 1
ATOM 3303 N N . VAL A 1 432 ? -7.346 -11.720 5.556 1.00 54.94 432 VAL A N 1
ATOM 3304 C CA . VAL A 1 432 ? -8.496 -11.471 4.670 1.00 54.94 432 VAL A CA 1
ATOM 3305 C C . VAL A 1 432 ? -8.246 -11.947 3.230 1.00 54.94 432 VAL A C 1
ATOM 3307 O O . VAL A 1 432 ? -9.115 -12.579 2.634 1.00 54.94 432 VAL A O 1
ATOM 3310 N N . TYR A 1 433 ? -7.040 -11.765 2.682 1.00 53.50 433 TYR A N 1
ATOM 3311 C CA . TYR A 1 433 ? -6.707 -12.205 1.318 1.00 53.50 433 TYR A CA 1
ATOM 3312 C C . TYR A 1 433 ? -6.513 -13.724 1.159 1.00 53.50 433 TYR A C 1
ATOM 3314 O O . TYR A 1 433 ? -6.326 -14.200 0.041 1.00 53.50 433 TYR A O 1
ATOM 3322 N N . ARG A 1 434 ? -6.595 -14.519 2.237 1.00 48.72 434 ARG A N 1
ATOM 3323 C CA . ARG A 1 434 ? -6.278 -15.964 2.230 1.00 48.72 434 ARG A CA 1
ATOM 3324 C C . ARG A 1 434 ? -7.229 -16.839 1.391 1.00 48.72 434 ARG A C 1
ATOM 3326 O O . ARG A 1 434 ? -6.953 -18.020 1.197 1.00 48.72 434 ARG A O 1
ATOM 3333 N N . GLY A 1 435 ? -8.330 -16.271 0.906 1.00 43.50 435 GLY A N 1
ATOM 3334 C CA . GLY A 1 435 ? -9.290 -16.904 -0.006 1.00 43.50 435 GLY A CA 1
ATOM 3335 C C . GLY A 1 435 ? -10.121 -15.879 -0.781 1.00 43.50 435 GLY A C 1
ATOM 3336 O O . GLY A 1 435 ? -11.307 -16.097 -1.011 1.00 43.50 435 GLY A O 1
ATOM 3337 N N . TYR A 1 436 ? -9.530 -14.724 -1.097 1.00 39.88 436 TYR A N 1
ATOM 3338 C CA . TYR A 1 436 ? -10.239 -13.600 -1.703 1.00 39.88 436 TYR A CA 1
ATOM 3339 C C . TYR A 1 436 ? -10.426 -13.766 -3.217 1.00 39.88 436 TYR A C 1
ATOM 3341 O O . TYR A 1 436 ? -9.471 -14.040 -3.942 1.00 39.88 436 TYR A O 1
ATOM 3349 N N . HIS A 1 437 ? -11.650 -13.518 -3.689 1.00 38.72 437 HIS A N 1
ATOM 3350 C CA . HIS A 1 437 ? -11.993 -13.417 -5.109 1.00 38.72 437 HIS A CA 1
ATOM 3351 C C . HIS A 1 437 ? -12.814 -12.134 -5.346 1.00 38.72 437 HIS A C 1
ATOM 3353 O O . HIS A 1 437 ? -13.981 -12.091 -4.938 1.00 38.72 437 HIS A O 1
ATOM 3359 N N . PRO A 1 438 ? -12.244 -11.077 -5.952 1.00 36.78 438 PRO A N 1
ATOM 3360 C CA . PRO A 1 438 ? -12.928 -9.819 -6.204 1.00 36.78 438 PRO A CA 1
ATOM 3361 C C . PRO A 1 438 ? -14.048 -10.015 -7.223 1.00 36.78 438 PRO A C 1
ATOM 3363 O O . PRO A 1 438 ? -14.080 -10.965 -8.007 1.00 36.78 438 PRO A O 1
ATOM 3366 N N . LYS A 1 439 ? -14.955 -9.045 -7.262 1.00 36.69 439 LYS A N 1
ATOM 3367 C CA . LYS A 1 439 ? -15.852 -8.861 -8.403 1.00 36.69 439 LYS A CA 1
ATOM 3368 C C . LYS A 1 439 ? -15.198 -7.838 -9.320 1.00 36.69 439 LYS A C 1
ATOM 3370 O O . LYS A 1 439 ? -14.676 -6.842 -8.830 1.00 36.69 439 LYS A O 1
ATOM 3375 N N . ARG A 1 440 ? -15.233 -8.075 -10.634 1.00 31.64 440 ARG A N 1
ATOM 3376 C CA . ARG A 1 440 ? -14.692 -7.125 -11.617 1.00 31.64 440 ARG A CA 1
ATOM 3377 C C . ARG A 1 440 ? -15.294 -5.731 -11.388 1.00 31.64 440 ARG A C 1
ATOM 3379 O O . ARG A 1 440 ? -16.522 -5.647 -11.280 1.00 31.64 440 ARG A O 1
ATOM 3386 N N . PRO A 1 441 ? -14.482 -4.662 -11.328 1.00 31.94 441 PRO A N 1
ATOM 3387 C CA . PRO A 1 441 ? -15.007 -3.315 -11.180 1.00 31.94 441 PRO A CA 1
ATOM 3388 C C . PRO A 1 441 ? -15.826 -2.940 -12.419 1.00 31.94 441 PRO A C 1
ATOM 3390 O O . PRO A 1 441 ? -15.357 -3.041 -13.552 1.00 31.94 441 PRO A O 1
ATOM 3393 N N . ASN A 1 442 ? -17.060 -2.484 -12.204 1.00 27.23 442 ASN A N 1
ATOM 3394 C CA . ASN A 1 442 ? -17.793 -1.758 -13.234 1.00 27.23 442 ASN A CA 1
ATOM 3395 C C . ASN A 1 442 ? -17.248 -0.329 -13.255 1.00 27.23 442 ASN A C 1
ATOM 3397 O O . ASN A 1 442 ? -17.532 0.439 -12.337 1.00 27.23 442 ASN A O 1
ATOM 3401 N N . LEU A 1 443 ? -16.487 0.017 -14.295 1.00 25.95 443 LEU A N 1
ATOM 3402 C CA . LEU A 1 443 ? -15.946 1.361 -14.522 1.00 25.95 443 LEU A CA 1
ATOM 3403 C C . LEU A 1 443 ? -17.080 2.361 -14.809 1.00 25.95 443 LEU A C 1
ATOM 3405 O O . LEU A 1 443 ? -17.410 2.657 -15.957 1.00 25.95 443 LEU A O 1
ATOM 3409 N N . VAL A 1 444 ? -17.707 2.861 -13.744 1.00 27.39 444 VAL A N 1
ATOM 3410 C CA . VAL A 1 444 ? -18.731 3.909 -13.773 1.00 27.39 444 VAL A CA 1
ATOM 3411 C C . VAL A 1 444 ? -18.397 4.918 -12.680 1.00 27.39 444 VAL A C 1
ATOM 3413 O O . VAL A 1 444 ? -18.700 4.695 -11.510 1.00 27.39 444 VAL A O 1
ATOM 3416 N N . ALA A 1 445 ? -17.790 6.038 -13.077 1.00 29.22 445 ALA A N 1
ATOM 3417 C CA . ALA A 1 445 ? -17.418 7.137 -12.189 1.00 29.22 445 ALA A CA 1
ATOM 3418 C C . ALA A 1 445 ? -18.667 7.793 -11.560 1.00 29.22 445 ALA A C 1
ATOM 3420 O O . ALA A 1 445 ? -19.243 8.748 -12.088 1.00 29.22 445 ALA A O 1
ATOM 3421 N N . SER A 1 446 ? -19.112 7.250 -10.428 1.00 28.03 446 SER A N 1
ATOM 3422 C CA . SER A 1 446 ? -20.302 7.692 -9.701 1.00 28.03 446 SER A CA 1
ATOM 3423 C C . SER A 1 446 ? -19.957 8.832 -8.743 1.00 28.03 446 SER A C 1
ATOM 3425 O O . SER A 1 446 ? -19.750 8.617 -7.552 1.00 28.03 446 SER A O 1
ATOM 3427 N N . SER A 1 447 ? -19.971 10.069 -9.242 1.00 27.95 447 SER A N 1
ATOM 3428 C CA . SER A 1 447 ? -19.732 11.297 -8.460 1.00 27.95 447 SER A CA 1
ATOM 3429 C C . SER A 1 447 ? -20.851 11.676 -7.467 1.00 27.95 447 SER A C 1
ATOM 3431 O O . SER A 1 447 ? -20.909 12.812 -6.993 1.00 27.95 447 SER A O 1
ATOM 3433 N N . MET A 1 448 ? -21.745 10.741 -7.133 1.00 29.27 448 MET A N 1
ATOM 3434 C CA . MET A 1 448 ? -22.739 10.912 -6.071 1.00 29.27 448 MET A CA 1
ATOM 3435 C C . MET A 1 448 ? -22.110 10.636 -4.697 1.00 29.27 448 MET A C 1
ATOM 3437 O O . MET A 1 448 ? -21.303 9.714 -4.582 1.00 29.27 448 MET A O 1
ATOM 3441 N N . PRO A 1 449 ? -22.484 11.380 -3.637 1.00 37.00 449 PRO A N 1
ATOM 3442 C CA . PRO A 1 449 ? -22.052 11.061 -2.282 1.00 37.00 449 PRO A CA 1
ATOM 3443 C C . PRO A 1 449 ? -22.609 9.688 -1.891 1.00 37.00 449 PRO A C 1
ATOM 3445 O O . PRO A 1 449 ? -23.819 9.523 -1.729 1.00 37.00 449 PRO A O 1
ATOM 3448 N N . VAL A 1 450 ? -21.725 8.698 -1.773 1.00 46.75 450 VAL A N 1
ATOM 3449 C CA . VAL A 1 450 ? -22.097 7.340 -1.377 1.00 46.75 450 VAL A CA 1
ATOM 3450 C C . VAL A 1 450 ? -22.530 7.371 0.085 1.00 46.75 450 VAL A C 1
ATOM 3452 O O . VAL A 1 450 ? -21.699 7.462 0.987 1.00 46.75 450 VAL A O 1
ATOM 3455 N N . THR A 1 451 ? -23.839 7.291 0.328 1.00 56.00 451 THR A N 1
ATOM 3456 C CA . THR A 1 451 ? -24.358 6.903 1.642 1.00 56.00 451 THR A CA 1
ATOM 3457 C C . THR A 1 451 ? -23.780 5.523 1.957 1.00 56.00 451 THR A C 1
ATOM 3459 O O . THR A 1 451 ? -23.975 4.620 1.136 1.00 56.00 451 THR A O 1
ATOM 3462 N N . PRO A 1 452 ? -23.067 5.330 3.082 1.00 61.34 452 PRO A N 1
ATOM 3463 C CA . PRO A 1 452 ? -22.435 4.052 3.368 1.00 61.34 452 PRO A CA 1
ATOM 3464 C C . PRO A 1 452 ? -23.490 2.949 3.397 1.00 61.34 452 PRO A C 1
ATOM 3466 O O . PRO A 1 452 ? -24.521 3.060 4.067 1.00 61.34 452 PRO A O 1
ATOM 3469 N N . ASN A 1 453 ? -23.233 1.870 2.666 1.00 70.44 453 ASN A N 1
ATOM 3470 C CA . ASN A 1 453 ? -24.108 0.713 2.533 1.00 70.44 453 ASN A CA 1
ATOM 3471 C C . ASN A 1 453 ? -23.933 -0.203 3.761 1.00 70.44 453 ASN A C 1
ATOM 3473 O O . ASN A 1 453 ? -23.826 -1.424 3.642 1.00 70.44 453 ASN A O 1
ATOM 3477 N N . CYS A 1 454 ? -23.969 0.412 4.953 1.00 76.25 454 CYS A N 1
ATOM 3478 C CA . CYS A 1 454 ? -24.011 -0.202 6.277 1.00 76.25 454 CYS A CA 1
ATOM 3479 C C . CYS A 1 454 ? -25.301 -1.009 6.437 1.00 76.25 454 CYS A C 1
ATOM 3481 O O . CYS A 1 454 ? -26.245 -0.615 7.130 1.00 76.25 454 CYS A O 1
ATOM 3483 N N . ARG A 1 455 ? -25.380 -2.150 5.754 1.00 71.94 455 ARG A N 1
ATOM 3484 C CA . ARG A 1 455 ? -26.511 -3.062 5.860 1.00 71.94 455 ARG A CA 1
ATOM 3485 C C . ARG A 1 455 ? -26.487 -3.666 7.248 1.00 71.94 455 ARG A C 1
ATOM 3487 O O . ARG A 1 455 ? -25.765 -4.617 7.532 1.00 71.94 455 ARG A O 1
ATOM 3494 N N . LEU A 1 456 ? -27.303 -3.088 8.116 1.00 65.88 456 LEU A N 1
ATOM 3495 C CA . LEU A 1 456 ? -27.683 -3.669 9.389 1.00 65.88 456 LEU A CA 1
ATOM 3496 C C . LEU A 1 456 ? -28.377 -5.002 9.076 1.00 65.88 456 LEU A C 1
ATOM 3498 O O . LEU A 1 456 ? -29.545 -5.023 8.690 1.00 65.88 456 LEU A O 1
ATOM 3502 N N . VAL A 1 457 ? -27.652 -6.119 9.229 1.00 56.19 457 VAL A N 1
ATOM 3503 C CA . VAL A 1 457 ? -28.111 -7.508 8.976 1.00 56.19 457 VAL A CA 1
ATOM 3504 C C . VAL A 1 457 ? -29.113 -7.973 10.058 1.00 56.19 457 VAL A C 1
ATOM 3506 O O . VAL A 1 457 ? -29.164 -9.129 10.466 1.00 56.19 457 VAL A O 1
ATOM 3509 N N . LEU A 1 458 ? -29.893 -7.029 10.582 1.00 57.31 458 LEU A N 1
ATOM 3510 C CA . LEU A 1 458 ? -30.641 -7.096 11.826 1.00 57.31 458 LEU A CA 1
ATOM 3511 C C . LEU A 1 458 ? -32.132 -7.135 11.486 1.00 57.31 458 LEU A C 1
ATOM 3513 O O . LEU A 1 458 ? -32.770 -6.118 11.189 1.00 57.31 458 LEU A O 1
ATOM 3517 N N . SER A 1 459 ? -32.683 -8.345 11.465 1.00 51.00 459 SER A N 1
ATOM 3518 C CA . SER A 1 459 ? -34.046 -8.610 11.016 1.00 51.00 459 SER A CA 1
ATOM 3519 C C . SER A 1 459 ? -35.101 -8.053 11.983 1.00 51.00 459 SER A C 1
ATOM 3521 O O . SER A 1 459 ? -35.369 -8.598 13.051 1.00 51.00 459 SER A O 1
ATOM 3523 N N . GLY A 1 460 ? -35.772 -6.977 11.560 1.00 57.75 460 GLY A N 1
ATOM 3524 C CA . GLY A 1 460 ? -37.085 -6.584 12.085 1.00 57.75 460 GLY A CA 1
ATOM 3525 C C . GLY A 1 460 ? -37.118 -5.703 13.339 1.00 57.75 460 GLY A C 1
ATOM 3526 O O . GLY A 1 460 ? -38.184 -5.592 13.941 1.00 57.75 460 GLY A O 1
ATOM 3527 N N . LYS A 1 461 ? -36.012 -5.062 13.744 1.00 66.12 461 LYS A N 1
ATOM 3528 C CA . LYS A 1 461 ? -35.990 -4.123 14.887 1.00 66.12 461 LYS A CA 1
ATOM 3529 C C . LYS A 1 461 ? -35.238 -2.819 14.582 1.00 66.12 461 LYS A C 1
ATOM 3531 O O . LYS A 1 461 ? -34.636 -2.676 13.520 1.00 66.12 461 LYS A O 1
ATOM 3536 N N . LYS A 1 462 ? -35.330 -1.846 15.497 1.00 83.00 462 LYS A N 1
ATOM 3537 C CA . LYS A 1 462 ? -34.738 -0.503 15.382 1.00 83.00 462 LYS A CA 1
ATOM 3538 C C . LYS A 1 462 ? -33.455 -0.402 16.235 1.00 83.00 462 LYS A C 1
ATOM 3540 O O . LYS A 1 462 ? -33.567 -0.047 17.405 1.00 83.00 462 LYS A O 1
ATOM 3545 N N . PRO A 1 463 ? -32.256 -0.679 15.694 1.00 88.25 463 PRO A N 1
ATOM 3546 C CA . PRO A 1 463 ? -31.022 -0.352 16.401 1.00 88.25 463 PRO A CA 1
ATOM 3547 C C . PRO A 1 463 ? -30.872 1.167 16.558 1.00 88.25 463 PRO A C 1
ATOM 3549 O O . PRO A 1 463 ? -31.316 1.925 15.686 1.00 88.25 463 PRO A O 1
ATOM 3552 N N . LEU A 1 464 ? -30.246 1.580 17.663 1.00 92.69 464 LEU A N 1
ATOM 3553 C CA . LEU A 1 464 ? -29.914 2.967 18.000 1.00 92.69 464 LEU A CA 1
ATOM 3554 C C . LEU A 1 464 ? -28.410 3.051 18.290 1.00 92.69 464 LEU A C 1
ATOM 3556 O O . LEU A 1 464 ? -27.958 2.718 19.384 1.00 92.69 464 LEU A O 1
ATOM 3560 N N . VAL A 1 465 ? -27.626 3.428 17.281 1.00 93.88 465 VAL A N 1
ATOM 3561 C CA . VAL A 1 465 ? -26.158 3.366 17.315 1.00 93.88 465 VAL A CA 1
ATOM 3562 C C . VAL A 1 465 ? -25.571 4.676 16.797 1.00 93.88 465 VAL A C 1
ATOM 3564 O O . VAL A 1 465 ? -25.987 5.173 15.752 1.00 93.88 465 VAL A O 1
ATOM 3567 N N . ALA A 1 466 ? -24.569 5.201 17.493 1.00 94.19 466 ALA A N 1
ATOM 3568 C CA . ALA A 1 466 ? -23.678 6.249 17.015 1.00 94.19 466 ALA A CA 1
ATOM 3569 C C . ALA A 1 466 ? -22.223 5.798 17.204 1.00 94.19 466 ALA A C 1
ATOM 3571 O O . ALA A 1 466 ? -21.845 5.357 18.289 1.00 94.19 466 ALA A O 1
ATOM 3572 N N . LEU A 1 467 ? -21.400 5.908 16.162 1.00 91.81 467 LEU A N 1
ATOM 3573 C CA . LEU A 1 467 ? -19.948 5.712 16.245 1.00 91.81 467 LEU A CA 1
ATOM 3574 C C . LEU A 1 467 ? -19.284 7.051 15.904 1.00 91.81 467 LEU A C 1
ATOM 3576 O O . LEU A 1 467 ? -19.443 7.518 14.781 1.00 91.81 467 LEU A O 1
ATOM 3580 N N . ALA A 1 468 ? -18.601 7.687 16.853 1.00 88.88 468 ALA A N 1
ATOM 3581 C CA . ALA A 1 468 ? -18.032 9.030 16.723 1.00 88.88 468 ALA A CA 1
ATOM 3582 C C . ALA A 1 468 ? -16.496 9.014 16.728 1.00 88.88 468 ALA A C 1
ATOM 3584 O O . ALA A 1 468 ? -15.881 8.122 17.318 1.00 88.88 468 ALA A O 1
ATOM 3585 N N . SER A 1 469 ? -15.880 10.019 16.098 1.00 84.06 469 SER A N 1
ATOM 3586 C CA . SER A 1 469 ? -14.418 10.169 16.076 1.00 84.06 469 SER A CA 1
ATOM 3587 C C . SER A 1 469 ? -13.837 10.381 17.477 1.00 84.06 469 SER A C 1
ATOM 3589 O O . SER A 1 469 ? -13.028 9.592 17.969 1.00 84.06 469 SER A O 1
ATOM 3591 N N . SER A 1 470 ? -14.318 11.440 18.122 1.00 78.81 470 SER A N 1
ATOM 3592 C CA . SER A 1 470 ? -13.739 12.092 19.295 1.00 78.81 470 SER A CA 1
ATOM 3593 C C . SER A 1 470 ? -14.798 12.238 20.390 1.00 78.81 470 SER A C 1
ATOM 3595 O O . SER A 1 470 ? -14.714 11.590 21.435 1.00 78.81 470 SER A O 1
ATOM 3597 N N . GLY A 1 471 ? -15.834 13.026 20.102 1.00 81.12 471 GLY A N 1
ATOM 3598 C CA . GLY A 1 471 ? -16.992 13.289 20.948 1.00 81.12 471 GLY A CA 1
ATOM 3599 C C . GLY A 1 471 ? -18.186 13.783 20.124 1.00 81.12 471 GLY A C 1
ATOM 3600 O O . GLY A 1 471 ? -18.377 13.392 18.969 1.00 81.12 471 GLY A O 1
ATOM 3601 N N . LEU A 1 472 ? -19.012 14.628 20.742 1.00 85.81 472 LEU A N 1
ATOM 3602 C CA . LEU A 1 472 ? -20.185 15.282 20.156 1.00 85.81 472 LEU A CA 1
ATOM 3603 C C . LEU A 1 472 ? -20.016 16.815 20.159 1.00 85.81 472 LEU A C 1
ATOM 3605 O O . LEU A 1 472 ? -20.957 17.569 20.396 1.00 85.81 472 LEU A O 1
ATOM 3609 N N . GLU A 1 473 ? -18.807 17.319 19.917 1.00 81.88 473 GLU A N 1
ATOM 3610 C CA . GLU A 1 473 ? -18.485 18.752 19.876 1.00 81.88 473 GLU A CA 1
ATOM 3611 C C . GLU A 1 473 ? -19.185 19.517 18.735 1.00 81.88 473 GLU A C 1
ATOM 3613 O O . GLU A 1 473 ? -19.413 20.722 18.844 1.00 81.88 473 GLU A O 1
ATOM 3618 N N . ALA A 1 474 ? -19.576 18.833 17.656 1.00 84.50 474 ALA A N 1
ATOM 3619 C CA . ALA A 1 474 ? -20.286 19.439 16.531 1.00 84.50 474 ALA A CA 1
ATOM 3620 C C . ALA A 1 474 ? -21.806 19.538 16.785 1.00 84.50 474 ALA A C 1
ATOM 3622 O O . ALA A 1 474 ? -22.415 18.526 17.137 1.00 84.50 474 ALA A O 1
ATOM 3623 N N . PRO A 1 475 ? -22.467 20.685 16.521 1.00 87.31 475 PRO A N 1
ATOM 3624 C CA . PRO A 1 475 ? -23.920 20.824 16.683 1.00 87.31 475 PRO A CA 1
ATOM 3625 C C . PRO A 1 475 ? -24.728 19.753 15.933 1.00 87.31 475 PRO A C 1
ATOM 3627 O O . PRO A 1 475 ? -25.587 19.105 16.523 1.00 87.31 475 PRO A O 1
ATOM 3630 N N . ASP A 1 476 ? -24.380 19.488 14.673 1.00 85.25 476 ASP A N 1
ATOM 3631 C CA . ASP A 1 476 ? -24.988 18.459 13.823 1.00 85.25 476 ASP A CA 1
ATOM 3632 C C . ASP A 1 476 ? -24.828 17.033 14.399 1.00 85.25 476 ASP A C 1
ATOM 3634 O O . ASP A 1 476 ? -25.659 16.161 14.145 1.00 85.25 476 ASP A O 1
ATOM 3638 N N . ALA A 1 477 ? -23.769 16.779 15.179 1.00 86.81 477 ALA A N 1
ATOM 3639 C CA . ALA A 1 477 ? -23.553 15.509 15.878 1.00 86.81 477 ALA A CA 1
ATOM 3640 C C . ALA A 1 477 ? -24.398 15.412 17.163 1.00 86.81 477 ALA A C 1
ATOM 3642 O O . ALA A 1 477 ? -24.919 14.337 17.467 1.00 86.81 477 ALA A O 1
ATOM 3643 N N . ARG A 1 478 ? -24.609 16.531 17.875 1.00 90.00 478 ARG A N 1
ATOM 3644 C CA . ARG A 1 478 ? -25.546 16.608 19.013 1.00 90.00 478 ARG A CA 1
ATOM 3645 C C . ARG A 1 478 ? -26.982 16.367 18.560 1.00 90.00 478 ARG A C 1
ATOM 3647 O O . ARG A 1 478 ? -27.634 15.479 19.094 1.00 90.00 478 ARG A O 1
ATOM 3654 N N . GLU A 1 479 ? -27.439 17.050 17.508 1.00 90.94 479 GLU A N 1
ATOM 3655 C CA . GLU A 1 479 ? -28.792 16.861 16.956 1.00 90.94 479 GLU A CA 1
ATOM 3656 C C . GLU A 1 479 ? -29.023 15.413 16.476 1.00 90.94 479 GLU A C 1
ATOM 3658 O O . GLU A 1 479 ? -30.098 14.834 16.679 1.00 90.94 479 GLU A O 1
ATOM 3663 N N . ALA A 1 480 ? -27.996 14.796 15.880 1.00 90.25 480 ALA A N 1
ATOM 3664 C CA . ALA A 1 480 ? -28.016 13.390 15.492 1.00 90.25 480 ALA A CA 1
ATOM 3665 C C . ALA A 1 480 ? -28.187 12.456 16.705 1.00 90.25 480 ALA A C 1
ATOM 3667 O O . ALA A 1 480 ? -29.004 11.530 16.647 1.00 90.25 480 ALA A O 1
ATOM 3668 N N . PHE A 1 481 ? -27.478 12.722 17.808 1.00 93.19 481 PHE A N 1
ATOM 3669 C CA . PHE A 1 481 ? -27.590 11.961 19.053 1.00 93.19 481 PHE A CA 1
ATOM 3670 C C . PHE A 1 481 ? -28.931 12.191 19.770 1.00 93.19 481 PHE A C 1
ATOM 3672 O O . PHE A 1 481 ? -29.592 11.212 20.124 1.00 93.19 481 PHE A O 1
ATOM 3679 N N . ASP A 1 482 ? -29.421 13.435 19.858 1.00 92.81 482 ASP A N 1
ATOM 3680 C CA . ASP A 1 482 ? -30.782 13.743 20.331 1.00 92.81 482 ASP A CA 1
ATOM 3681 C C . ASP A 1 482 ? -31.831 12.925 19.559 1.00 92.81 482 ASP A C 1
ATOM 3683 O O . ASP A 1 482 ? -32.864 12.516 20.094 1.00 92.81 482 ASP A O 1
ATOM 3687 N N . SER A 1 483 ? -31.594 12.687 18.263 1.00 92.81 483 SER A N 1
ATOM 3688 C CA . SER A 1 483 ? -32.491 11.886 17.434 1.00 92.81 483 SER A CA 1
ATOM 3689 C C . SER A 1 483 ? -32.543 10.415 17.864 1.00 92.81 483 SER A C 1
ATOM 3691 O O . SER A 1 483 ? -33.576 9.782 17.643 1.00 92.81 483 SER A O 1
ATOM 3693 N N . LEU A 1 484 ? -31.490 9.860 18.474 1.00 92.88 484 LEU A N 1
ATOM 3694 C CA . LEU A 1 484 ? -31.526 8.525 19.084 1.00 92.88 484 LEU A CA 1
ATOM 3695 C C . LEU A 1 484 ? -32.322 8.551 20.389 1.00 92.88 484 LEU A C 1
ATOM 3697 O O . LEU A 1 484 ? -33.185 7.698 20.583 1.00 92.88 484 LEU A O 1
ATOM 3701 N N . VAL A 1 485 ? -32.087 9.561 21.234 1.00 93.12 485 VAL A N 1
ATOM 3702 C CA . VAL A 1 485 ? -32.787 9.751 22.517 1.00 93.12 485 VAL A CA 1
ATOM 3703 C C . VAL A 1 485 ? -34.299 9.865 22.305 1.00 93.12 485 VAL A C 1
ATOM 3705 O O . VAL A 1 485 ? -35.068 9.154 22.945 1.00 93.12 485 VAL A O 1
ATOM 3708 N N . ARG A 1 486 ? -34.735 10.641 21.305 1.00 91.38 486 ARG A N 1
ATOM 3709 C CA . ARG A 1 486 ? -36.149 10.760 20.893 1.00 91.38 486 ARG A CA 1
ATOM 3710 C C . ARG A 1 486 ? -36.760 9.485 20.274 1.00 91.38 486 ARG A C 1
ATOM 3712 O O . ARG A 1 486 ? -37.953 9.485 19.978 1.00 91.38 486 ARG A O 1
ATOM 3719 N N . ASP A 1 487 ? -35.983 8.422 20.041 1.00 90.25 487 ASP A N 1
ATOM 3720 C CA . ASP A 1 487 ? -36.466 7.113 19.560 1.00 90.25 487 ASP A CA 1
ATOM 3721 C C . ASP A 1 487 ? -36.437 6.005 20.635 1.00 90.25 487 ASP A C 1
ATOM 3723 O O . ASP A 1 487 ? -36.914 4.901 20.350 1.00 90.25 487 ASP A O 1
ATOM 3727 N N . LEU A 1 488 ? -35.923 6.278 21.844 1.00 89.19 488 LEU A N 1
ATOM 3728 C CA . LEU A 1 488 ? -36.029 5.362 22.987 1.00 89.19 488 LEU A CA 1
ATOM 3729 C C . LEU A 1 488 ? -37.499 5.179 23.426 1.00 89.19 488 LEU A C 1
ATOM 3731 O O . LEU A 1 488 ? -38.333 6.066 23.218 1.00 89.19 488 LEU A O 1
ATOM 3735 N N . PRO A 1 489 ? -37.842 4.049 24.075 1.00 86.62 489 PRO A N 1
ATOM 3736 C CA . PRO A 1 489 ? -39.089 3.933 24.824 1.00 86.62 489 PRO A CA 1
ATOM 3737 C C . PRO A 1 489 ? -39.154 5.001 25.932 1.00 86.62 489 PRO A C 1
ATOM 3739 O O . PRO A 1 489 ? -38.143 5.217 26.603 1.00 86.62 489 PRO A O 1
ATOM 3742 N N . PRO A 1 490 ? -40.310 5.650 26.167 1.00 80.88 490 PRO A N 1
ATOM 3743 C CA . PRO A 1 490 ? -40.451 6.595 27.271 1.00 80.88 490 PRO A CA 1
ATOM 3744 C C . PRO A 1 490 ? -40.284 5.880 28.618 1.00 80.88 490 PRO A C 1
ATOM 3746 O O . PRO A 1 490 ? -40.865 4.815 28.836 1.00 80.88 490 PRO A O 1
ATOM 3749 N N . THR A 1 491 ? -39.506 6.475 29.520 1.00 78.44 491 THR A N 1
ATOM 3750 C CA . THR A 1 491 ? -39.402 6.052 30.923 1.00 78.44 491 THR A CA 1
ATOM 3751 C C . THR A 1 491 ? -40.613 6.548 31.719 1.00 78.44 491 THR A C 1
ATOM 3753 O O . THR A 1 491 ? -41.233 7.550 31.362 1.00 78.44 491 THR A O 1
ATOM 3756 N N . GLU A 1 492 ? -40.969 5.853 32.805 1.00 74.56 492 GLU A N 1
ATOM 3757 C CA . GLU A 1 492 ? -42.159 6.191 33.609 1.00 74.56 492 GLU A CA 1
ATOM 3758 C C . GLU A 1 492 ? -42.042 7.563 34.311 1.00 74.56 492 GLU A C 1
ATOM 3760 O O . GLU A 1 492 ? -43.057 8.210 34.559 1.00 74.56 492 GLU A O 1
ATOM 3765 N N . ASP A 1 493 ? -40.812 8.039 34.543 1.00 67.69 493 ASP A N 1
ATOM 3766 C CA . ASP A 1 493 ? -40.493 9.324 35.185 1.00 67.69 493 ASP A CA 1
ATOM 3767 C C . ASP A 1 493 ? -40.283 10.503 34.202 1.00 67.69 493 ASP A C 1
ATOM 3769 O O . ASP A 1 493 ? -39.977 11.618 34.630 1.00 67.69 493 ASP A O 1
ATOM 3773 N N . ALA A 1 494 ? -40.418 10.296 32.884 1.00 61.44 494 ALA A N 1
ATOM 3774 C CA . ALA A 1 494 ? -40.087 11.306 31.871 1.00 61.44 494 ALA A CA 1
ATOM 3775 C C . ALA A 1 494 ? -41.037 12.524 31.885 1.00 61.44 494 ALA A C 1
ATOM 3777 O O . ALA A 1 494 ? -42.091 12.532 31.239 1.00 61.44 494 ALA A O 1
ATOM 3778 N N . SER A 1 495 ? -40.640 13.599 32.575 1.00 60.97 495 SER A N 1
ATOM 3779 C CA . SER A 1 495 ? -41.339 14.887 32.496 1.00 60.97 495 SER A CA 1
ATOM 3780 C C . SER A 1 495 ? -41.213 15.492 31.088 1.00 60.97 495 SER A C 1
ATOM 3782 O O . SER A 1 495 ? -40.166 15.423 30.449 1.00 60.97 495 SER A O 1
ATOM 3784 N N . THR A 1 496 ? -42.290 16.078 30.557 1.00 59.66 496 THR A N 1
ATOM 3785 C CA . THR A 1 496 ? -42.447 16.292 29.102 1.00 59.66 496 THR A CA 1
ATOM 3786 C C . THR A 1 496 ? -41.625 17.444 28.498 1.00 59.66 496 THR A C 1
ATOM 3788 O O . THR A 1 496 ? -41.949 17.904 27.403 1.00 59.66 496 THR A O 1
ATOM 3791 N N . THR A 1 497 ? -40.617 17.962 29.200 1.00 69.06 497 THR A N 1
ATOM 3792 C CA . THR A 1 497 ? -39.839 19.153 28.800 1.00 69.06 497 THR A CA 1
ATOM 3793 C C . THR A 1 497 ? -38.331 18.945 28.732 1.00 69.06 497 THR A C 1
ATOM 3795 O O . THR A 1 497 ? -37.654 19.795 28.163 1.00 69.06 497 THR A O 1
ATOM 3798 N N . ASP A 1 498 ? -37.807 17.845 29.271 1.00 80.62 498 ASP A N 1
ATOM 3799 C CA . ASP A 1 498 ? -36.386 17.503 29.200 1.00 80.62 498 ASP A CA 1
ATOM 3800 C C . ASP A 1 498 ? -36.245 16.034 28.784 1.00 80.62 498 ASP A C 1
ATOM 3802 O O . ASP A 1 498 ? -36.882 15.152 29.357 1.00 80.62 498 ASP A O 1
ATOM 3806 N N . HIS A 1 499 ? -35.464 15.777 27.736 1.00 83.44 499 HIS A N 1
ATOM 3807 C CA . HIS A 1 499 ? -35.289 14.439 27.171 1.00 83.44 499 HIS A CA 1
ATOM 3808 C C . HIS A 1 499 ? -34.169 13.634 27.843 1.00 83.44 499 HIS A C 1
ATOM 3810 O O . HIS A 1 499 ? -34.044 12.446 27.548 1.00 83.44 499 HIS A O 1
ATOM 3816 N N . TYR A 1 500 ? -33.365 14.256 28.710 1.00 88.31 500 TYR A N 1
ATOM 3817 C CA . TYR A 1 500 ? -32.169 13.650 29.298 1.00 88.31 500 TYR A CA 1
ATOM 3818 C C . TYR A 1 500 ? -32.323 13.267 30.776 1.00 88.31 500 TYR A C 1
ATOM 3820 O O . TYR A 1 500 ? -31.679 12.317 31.229 1.00 88.31 500 TYR A O 1
ATOM 3828 N N . GLN A 1 501 ? -33.212 13.941 31.511 1.00 86.31 501 GLN A N 1
ATOM 3829 C CA . GLN A 1 501 ? -33.480 13.662 32.927 1.00 86.31 501 GLN A CA 1
ATOM 3830 C C . GLN A 1 501 ? -33.915 12.210 33.168 1.00 86.31 501 GLN A C 1
ATOM 3832 O O . GLN A 1 501 ? -34.774 11.665 32.470 1.00 86.31 501 GLN A O 1
ATOM 3837 N N . GLY A 1 502 ? -33.324 11.574 34.181 1.00 86.81 502 GLY A N 1
ATOM 3838 C CA . GLY A 1 502 ? -33.650 10.200 34.574 1.00 86.81 502 GLY A CA 1
ATOM 3839 C C . GLY A 1 502 ? -33.059 9.100 33.682 1.00 86.81 502 GLY A C 1
ATOM 3840 O O . GLY A 1 502 ? -33.034 7.943 34.111 1.00 86.81 502 GLY A O 1
ATOM 3841 N N . LEU A 1 503 ? -32.518 9.419 32.498 1.00 93.06 503 LEU A N 1
ATOM 3842 C CA . LEU A 1 503 ? -31.746 8.456 31.707 1.00 93.06 503 LEU A CA 1
ATOM 3843 C C . LEU A 1 503 ? -30.473 8.043 32.457 1.00 93.06 503 LEU A C 1
ATOM 3845 O O . LEU A 1 503 ? -29.890 8.827 33.210 1.00 93.06 503 LEU A O 1
ATOM 3849 N N . LYS A 1 504 ? -30.019 6.804 32.240 1.00 95.88 504 LYS A N 1
ATOM 3850 C CA . LYS A 1 504 ? -28.777 6.290 32.840 1.00 95.88 504 LYS A CA 1
ATOM 3851 C C . LYS A 1 504 ? -27.755 5.893 31.787 1.00 95.88 504 LYS A C 1
ATOM 3853 O O . LYS A 1 504 ? -28.089 5.243 30.794 1.00 95.88 504 LYS A O 1
ATOM 3858 N N . VAL A 1 505 ? -26.513 6.294 32.030 1.00 95.69 505 VAL A N 1
ATOM 3859 C CA . VAL A 1 505 ? -25.369 6.136 31.134 1.00 95.69 505 VAL A CA 1
ATOM 3860 C C . VAL A 1 505 ? -24.378 5.174 31.777 1.00 95.69 505 VAL A C 1
ATOM 3862 O O . VAL A 1 505 ? -23.834 5.461 32.840 1.00 95.69 505 VAL A O 1
ATOM 3865 N N . LEU A 1 506 ? -24.127 4.036 31.135 1.00 96.31 506 LEU A N 1
ATOM 3866 C CA . LEU A 1 506 ? -23.050 3.122 31.515 1.00 96.31 506 LEU A CA 1
ATOM 3867 C C . LEU A 1 506 ? -21.838 3.406 30.620 1.00 96.31 506 LEU A C 1
ATOM 3869 O O . LEU A 1 506 ? -21.983 3.428 29.397 1.00 96.31 506 LEU A O 1
ATOM 3873 N N . VAL A 1 507 ? -20.665 3.641 31.204 1.00 94.94 507 VAL A N 1
ATOM 3874 C CA . VAL A 1 507 ? -19.432 3.989 30.478 1.00 94.94 507 VAL A CA 1
ATOM 3875 C C . VAL A 1 507 ? -18.431 2.843 30.596 1.00 94.94 507 VAL A C 1
ATOM 3877 O O . VAL A 1 507 ? -18.101 2.426 31.702 1.00 94.94 507 VAL A O 1
ATOM 3880 N N . LEU A 1 508 ? -17.978 2.315 29.456 1.00 94.88 508 LEU A N 1
ATOM 3881 C CA . LEU A 1 508 ? -17.058 1.182 29.362 1.00 94.88 508 LEU A CA 1
ATOM 3882 C C . LEU A 1 508 ? -15.612 1.673 29.221 1.00 94.88 508 LEU A C 1
ATOM 3884 O O . LEU A 1 508 ? -15.177 2.087 28.142 1.00 94.88 508 LEU A O 1
ATOM 3888 N N . ASP A 1 509 ? -14.859 1.584 30.313 1.00 92.12 509 ASP A N 1
ATOM 3889 C CA . ASP A 1 509 ? -13.510 2.145 30.457 1.00 92.12 509 ASP A CA 1
ATOM 3890 C C . ASP A 1 509 ? -12.383 1.186 30.050 1.00 92.12 509 ASP A C 1
ATOM 3892 O O . ASP A 1 509 ? -11.206 1.537 30.130 1.00 92.12 509 ASP A O 1
ATOM 3896 N N . ASP A 1 510 ? -12.711 -0.026 29.592 1.00 92.31 510 ASP A N 1
ATOM 3897 C CA . ASP A 1 510 ? -11.726 -1.059 29.234 1.00 92.31 510 ASP A CA 1
ATOM 3898 C C . ASP A 1 510 ? -10.698 -0.579 28.192 1.00 92.31 510 ASP A C 1
ATOM 3900 O O . ASP A 1 510 ? -9.537 -0.978 28.244 1.00 92.31 510 ASP A O 1
ATOM 3904 N N . GLY A 1 511 ? -11.089 0.329 27.290 1.00 84.00 511 GLY A N 1
ATOM 3905 C CA . GLY A 1 511 ? -10.186 0.945 26.311 1.00 84.00 511 GLY A CA 1
ATOM 3906 C C . GLY A 1 511 ? -9.074 1.804 26.932 1.00 84.00 511 GLY A C 1
ATOM 3907 O O . GLY A 1 511 ? -8.012 1.948 26.320 1.00 84.00 511 GLY A O 1
ATOM 3908 N N . ALA A 1 512 ? -9.274 2.330 28.145 1.00 85.12 512 ALA A N 1
ATOM 3909 C CA . ALA A 1 512 ? -8.336 3.221 28.830 1.00 85.12 512 ALA A CA 1
ATOM 3910 C C . ALA A 1 512 ? -7.233 2.491 29.611 1.00 85.12 512 ALA A C 1
ATOM 3912 O O . ALA A 1 512 ? -6.167 3.065 29.823 1.00 85.12 512 ALA A O 1
ATOM 3913 N N . LEU A 1 513 ? -7.433 1.220 29.985 1.00 83.75 513 LEU A N 1
ATOM 3914 C CA . LEU A 1 513 ? -6.540 0.464 30.886 1.00 83.75 513 LEU A CA 1
ATOM 3915 C C . LEU A 1 513 ? -5.052 0.428 30.464 1.00 83.75 513 LEU A C 1
ATOM 3917 O O . LEU A 1 513 ? -4.189 0.157 31.300 1.00 83.75 513 LEU A O 1
ATOM 3921 N N . LEU A 1 514 ? -4.742 0.675 29.184 1.00 78.38 514 LEU A N 1
ATOM 3922 C CA . LEU A 1 514 ? -3.391 0.595 28.609 1.00 78.38 514 LEU A CA 1
ATOM 3923 C C . LEU A 1 514 ? -2.757 1.952 28.236 1.00 78.38 514 LEU A C 1
ATOM 3925 O O . LEU A 1 514 ? -1.624 1.966 27.738 1.00 78.38 514 LEU A O 1
ATOM 3929 N N . THR A 1 515 ? -3.427 3.088 28.472 1.00 78.75 515 THR A N 1
ATOM 3930 C CA . THR A 1 515 ? -2.792 4.415 28.333 1.00 78.75 515 THR A CA 1
ATOM 3931 C C . THR A 1 515 ? -1.996 4.752 29.594 1.00 78.75 515 THR A C 1
ATOM 3933 O O . THR A 1 515 ? -2.371 4.349 30.692 1.00 78.75 515 THR A O 1
ATOM 3936 N N . SER A 1 516 ? -0.882 5.481 29.472 1.00 75.94 516 SER A N 1
ATOM 3937 C CA . SER A 1 516 ? -0.098 5.919 30.641 1.00 75.94 516 SER A CA 1
ATOM 3938 C C . SER A 1 516 ? -0.924 6.831 31.552 1.00 75.94 516 SER A C 1
ATOM 3940 O O . SER A 1 516 ? -0.991 6.614 32.760 1.00 75.94 516 SER A O 1
ATOM 3942 N N . SER A 1 517 ? -1.635 7.777 30.944 1.00 77.75 517 SER A N 1
ATOM 3943 C CA . SER A 1 517 ? -2.567 8.731 31.553 1.00 77.75 517 SER A CA 1
ATOM 3944 C C . SER A 1 517 ? -3.659 8.110 32.432 1.00 77.75 517 SER A C 1
ATOM 3946 O O . SER A 1 517 ? -4.133 8.772 33.353 1.00 77.75 517 SER A O 1
ATOM 3948 N N . PHE A 1 518 ? -4.035 6.843 32.217 1.00 82.44 518 PHE A N 1
ATOM 3949 C CA . PHE A 1 518 ? -5.038 6.172 33.046 1.00 82.44 518 PHE A CA 1
ATOM 3950 C C . PHE A 1 518 ? -4.508 5.777 34.435 1.00 82.44 518 PHE A C 1
ATOM 3952 O O . PHE A 1 518 ? -5.269 5.772 35.406 1.00 82.44 518 PHE A O 1
ATOM 3959 N N . TRP A 1 519 ? -3.217 5.437 34.549 1.00 82.25 519 TRP A N 1
ATOM 3960 C CA . TRP A 1 519 ? -2.636 4.813 35.749 1.00 82.25 519 TRP A CA 1
ATOM 3961 C C . TRP A 1 519 ? -1.412 5.528 36.337 1.00 82.25 519 TRP A C 1
ATOM 3963 O O . TRP A 1 519 ? -1.125 5.376 37.526 1.00 82.25 519 TRP A O 1
ATOM 3973 N N . ASN A 1 520 ? -0.677 6.301 35.540 1.00 81.06 520 ASN A N 1
ATOM 3974 C CA . ASN A 1 520 ? 0.546 6.974 35.957 1.00 81.06 520 ASN A CA 1
ATOM 3975 C C . ASN A 1 520 ? 0.242 8.376 36.498 1.00 81.06 520 ASN A C 1
ATOM 3977 O O . ASN A 1 520 ? 0.095 9.317 35.728 1.00 81.06 520 ASN A O 1
ATOM 3981 N N . SER A 1 521 ? 0.252 8.560 37.819 1.00 82.50 521 SER A N 1
ATOM 3982 C CA . SER A 1 521 ? 0.030 9.878 38.439 1.00 82.50 521 SER A CA 1
ATOM 3983 C C . SER A 1 521 ? 1.163 10.899 38.233 1.00 82.50 521 SER A C 1
ATOM 3985 O O . SER A 1 521 ? 1.113 11.981 38.814 1.00 82.50 521 SER A O 1
ATOM 3987 N N . LEU A 1 522 ? 2.208 10.551 37.472 1.00 81.75 522 LEU A N 1
ATOM 3988 C CA . LEU A 1 522 ? 3.254 11.468 36.996 1.00 81.75 522 LEU A CA 1
ATOM 3989 C C . LEU A 1 522 ? 3.055 11.876 35.525 1.00 81.75 522 LEU A C 1
ATOM 3991 O O . LEU A 1 522 ? 3.818 12.692 35.014 1.00 81.75 522 LEU A O 1
ATOM 3995 N N . ASP A 1 523 ? 2.069 11.295 34.839 1.00 80.75 523 ASP A N 1
ATOM 3996 C CA . ASP A 1 523 ? 1.644 11.726 33.511 1.00 80.75 523 ASP A CA 1
ATOM 3997 C C . ASP A 1 523 ? 0.886 13.057 33.634 1.00 80.75 523 ASP A C 1
ATOM 3999 O O . ASP A 1 523 ? 0.026 13.212 34.506 1.00 80.75 523 ASP A O 1
ATOM 4003 N N . GLN A 1 524 ? 1.207 14.027 32.774 1.00 81.75 524 GLN A N 1
ATOM 4004 C CA . GLN A 1 524 ? 0.586 15.356 32.803 1.00 81.75 524 GLN A CA 1
ATOM 4005 C C . GLN A 1 524 ? -0.940 15.281 32.628 1.00 81.75 524 GLN A C 1
ATOM 4007 O O . GLN A 1 524 ? -1.669 16.082 33.216 1.00 81.75 524 GLN A O 1
ATOM 4012 N N . ASP A 1 525 ? -1.422 14.295 31.866 1.00 79.94 525 ASP A N 1
ATOM 4013 C CA . ASP A 1 525 ? -2.837 14.153 31.548 1.00 79.94 525 ASP A CA 1
ATOM 4014 C C . ASP A 1 525 ? -3.604 13.346 32.608 1.00 79.94 525 ASP A C 1
ATOM 4016 O O . ASP A 1 525 ? -4.831 13.397 32.638 1.00 79.94 525 ASP A O 1
ATOM 4020 N N . PHE A 1 526 ? -2.929 12.676 33.552 1.00 83.00 526 PHE A N 1
ATOM 4021 C CA . PHE A 1 526 ? -3.601 11.979 34.662 1.00 83.00 526 PHE A CA 1
ATOM 4022 C C . PHE A 1 526 ? -4.415 12.945 35.539 1.00 83.00 526 PHE A C 1
ATOM 4024 O O . PHE A 1 526 ? -5.491 12.600 36.031 1.00 83.00 526 PHE A O 1
ATOM 4031 N N . ALA A 1 527 ? -3.902 14.165 35.731 1.00 83.94 527 ALA A N 1
ATOM 4032 C CA . ALA A 1 527 ? -4.545 15.223 36.510 1.00 83.94 527 ALA A CA 1
ATOM 4033 C C . ALA A 1 527 ? -5.539 16.076 35.694 1.00 83.94 527 ALA A C 1
ATOM 4035 O O . ALA A 1 527 ? -6.198 16.950 36.258 1.00 83.94 527 ALA A O 1
ATOM 4036 N N . ASN A 1 528 ? -5.663 15.840 34.384 1.00 81.38 528 ASN A N 1
ATOM 4037 C CA . ASN A 1 528 ? -6.591 16.566 33.524 1.00 81.38 528 ASN A CA 1
ATOM 4038 C C . ASN A 1 528 ? -8.042 16.280 33.981 1.00 81.38 528 ASN A C 1
ATOM 4040 O O . ASN A 1 528 ? -8.420 15.107 34.102 1.00 81.38 528 ASN A O 1
ATOM 4044 N N . PRO A 1 529 ? -8.887 17.298 34.251 1.00 80.75 529 PRO A N 1
ATOM 4045 C CA . PRO A 1 529 ? -10.278 17.079 34.662 1.00 80.75 529 PRO A CA 1
ATOM 4046 C C . PRO A 1 529 ? -11.058 16.249 33.634 1.00 80.75 529 PRO A C 1
ATOM 4048 O O . PRO A 1 529 ? -11.875 15.414 34.021 1.00 80.75 529 PRO A O 1
ATOM 4051 N N . ASN A 1 530 ? -10.707 16.375 32.356 1.00 80.69 530 ASN A N 1
ATOM 4052 C CA . ASN A 1 530 ? -11.401 15.763 31.231 1.00 80.69 530 ASN A CA 1
ATOM 4053 C C . ASN A 1 530 ? -10.972 14.305 30.970 1.00 80.69 530 ASN A C 1
ATOM 4055 O O . ASN A 1 530 ? -11.651 13.606 30.224 1.00 80.69 530 ASN A O 1
ATOM 4059 N N . ALA A 1 531 ? -9.858 13.840 31.550 1.00 80.56 531 ALA A N 1
ATOM 4060 C CA . ALA A 1 531 ? -9.296 12.513 31.282 1.00 80.56 531 ALA A CA 1
ATOM 4061 C C . ALA A 1 531 ? -9.866 11.409 32.181 1.00 80.56 531 ALA A C 1
ATOM 4063 O O . ALA A 1 531 ? -10.060 11.621 33.378 1.00 80.56 531 ALA A O 1
ATOM 4064 N N . ILE A 1 532 ? -10.068 10.209 31.637 1.00 82.00 532 ILE A N 1
ATOM 4065 C CA . ILE A 1 532 ? -10.386 9.009 32.423 1.00 82.00 532 ILE A CA 1
ATOM 4066 C C . ILE A 1 532 ? -9.111 8.482 33.102 1.00 82.00 532 ILE A C 1
ATOM 4068 O O . ILE A 1 532 ? -8.084 8.296 32.451 1.00 82.00 532 ILE A O 1
ATOM 4072 N N . ASN A 1 533 ? -9.183 8.207 34.407 1.00 84.69 533 ASN A N 1
ATOM 4073 C CA . ASN A 1 533 ? -8.124 7.550 35.178 1.00 84.69 533 ASN A CA 1
ATOM 4074 C C . ASN A 1 533 ? -8.724 6.591 36.225 1.00 84.69 533 ASN A C 1
ATOM 4076 O O . ASN A 1 533 ? -9.909 6.701 36.551 1.00 84.69 533 ASN A O 1
ATOM 4080 N N . TYR A 1 534 ? -7.918 5.675 36.775 1.00 82.06 534 TYR A N 1
ATOM 4081 C CA . TYR A 1 534 ? -8.408 4.624 37.688 1.00 82.06 534 TYR A CA 1
ATOM 4082 C C . TYR A 1 534 ? -9.091 5.146 38.968 1.00 82.06 534 TYR A C 1
ATOM 4084 O O . TYR A 1 534 ? -9.887 4.431 39.574 1.00 82.06 534 TYR A O 1
ATOM 4092 N N . VAL A 1 535 ? -8.787 6.381 39.386 1.00 79.94 535 VAL A N 1
ATOM 4093 C CA . VAL A 1 535 ? -9.385 7.014 40.574 1.00 79.94 535 VAL A CA 1
ATOM 4094 C C . VAL A 1 535 ? -10.802 7.499 40.269 1.00 79.94 535 VAL A C 1
ATOM 4096 O O . VAL A 1 535 ? -11.685 7.350 41.110 1.00 79.94 535 VAL A O 1
ATOM 4099 N N . LYS A 1 536 ? -11.036 8.045 39.068 1.00 79.44 536 LYS A N 1
ATOM 4100 C CA . LYS A 1 536 ? -12.365 8.498 38.624 1.00 79.44 536 LYS A CA 1
ATOM 4101 C C . LYS A 1 536 ? -13.300 7.329 38.310 1.00 79.44 536 LYS A C 1
ATOM 4103 O O . LYS A 1 536 ? -14.473 7.392 38.651 1.00 79.44 536 LYS A O 1
ATOM 4108 N N . THR A 1 537 ? -12.786 6.252 37.712 1.00 78.19 537 THR A N 1
ATOM 4109 C CA . THR A 1 537 ? -13.608 5.103 37.288 1.00 78.19 537 THR A CA 1
ATOM 4110 C C . THR A 1 537 ? -14.012 4.152 38.415 1.00 78.19 537 THR A C 1
ATOM 4112 O O . THR A 1 537 ? -14.757 3.206 38.172 1.00 78.19 537 THR A O 1
ATOM 4115 N N . GLY A 1 538 ? -13.512 4.346 39.642 1.00 72.56 538 GLY A N 1
ATOM 4116 C CA . GLY A 1 538 ? -13.797 3.447 40.767 1.00 72.56 538 GLY A CA 1
ATOM 4117 C C . GLY A 1 538 ? -13.256 2.021 40.580 1.00 72.56 538 GLY A C 1
ATOM 4118 O O . GLY A 1 538 ? -13.797 1.078 41.160 1.00 72.56 538 GLY A O 1
ATOM 4119 N N . VAL A 1 539 ? -12.212 1.855 39.759 1.00 76.06 539 VAL A N 1
ATOM 4120 C CA . VAL A 1 539 ? -11.600 0.555 39.437 1.00 76.06 539 VAL A CA 1
ATOM 4121 C C . VAL A 1 539 ? -11.113 -0.168 40.703 1.00 76.06 539 VAL A C 1
ATOM 4123 O O . VAL A 1 539 ? -10.559 0.435 41.621 1.00 76.06 539 VAL A O 1
ATOM 4126 N N . ARG A 1 540 ? -11.322 -1.490 40.758 1.00 78.19 540 ARG A N 1
ATOM 4127 C CA . ARG A 1 540 ? -11.126 -2.347 41.944 1.00 78.19 540 ARG A CA 1
ATOM 4128 C C . ARG A 1 540 ? -9.653 -2.621 42.274 1.00 78.19 540 ARG A C 1
ATOM 4130 O O . ARG A 1 540 ? -9.359 -3.150 43.346 1.00 78.19 540 ARG A O 1
ATOM 4137 N N . LEU A 1 541 ? -8.720 -2.296 41.377 1.00 75.19 541 LEU A N 1
ATOM 4138 C CA . LEU A 1 541 ? -7.280 -2.338 41.652 1.00 75.19 541 LEU A CA 1
ATOM 4139 C C . LEU A 1 541 ? -6.866 -1.184 42.581 1.00 75.19 541 LEU A C 1
ATOM 4141 O O . LEU A 1 541 ? -7.078 -0.018 42.259 1.00 75.19 541 LEU A O 1
ATOM 4145 N N . SER A 1 542 ? -6.193 -1.492 43.696 1.00 78.06 542 SER A N 1
ATOM 4146 C CA . SER A 1 542 ? -5.605 -0.449 44.552 1.00 78.06 542 SER A CA 1
ATOM 4147 C C . SER A 1 542 ? -4.448 0.282 43.844 1.00 78.06 542 SER A C 1
ATOM 4149 O O . SER A 1 542 ? -3.807 -0.311 42.968 1.00 78.06 542 SER A O 1
ATOM 4151 N N . PRO A 1 543 ? -4.098 1.520 44.248 1.00 75.50 543 PRO A N 1
ATOM 4152 C CA . PRO A 1 543 ? -2.937 2.244 43.718 1.00 75.50 543 PRO A CA 1
ATOM 4153 C C . PRO A 1 543 ? -1.635 1.427 43.745 1.00 75.50 543 PRO A C 1
ATOM 4155 O O . PRO A 1 543 ? -0.820 1.495 42.825 1.00 75.50 543 PRO A O 1
ATOM 4158 N N . GLU A 1 544 ? -1.432 0.622 44.790 1.00 79.56 544 GLU A N 1
ATOM 4159 C CA . GLU A 1 544 ? -0.269 -0.252 44.955 1.00 79.56 544 GLU A CA 1
ATOM 4160 C C . GLU A 1 544 ? -0.295 -1.424 43.977 1.00 79.56 544 GLU A C 1
ATOM 4162 O O . GLU A 1 544 ? 0.756 -1.767 43.433 1.00 79.56 544 GLU A O 1
ATOM 4167 N N . ALA A 1 545 ? -1.472 -2.015 43.745 1.00 79.00 545 ALA A N 1
ATOM 4168 C CA . ALA A 1 545 ? -1.661 -3.070 42.758 1.00 79.00 545 ALA A CA 1
ATOM 4169 C C . ALA A 1 545 ? -1.406 -2.527 41.348 1.00 79.00 545 ALA A C 1
ATOM 4171 O O . ALA A 1 545 ? -0.568 -3.078 40.640 1.00 79.00 545 ALA A O 1
ATOM 4172 N N . VAL A 1 546 ? -2.021 -1.397 40.980 1.00 73.62 546 VAL A N 1
ATOM 4173 C CA . VAL A 1 546 ? -1.761 -0.693 39.713 1.00 73.62 546 VAL A CA 1
ATOM 4174 C C . VAL A 1 546 ? -0.257 -0.459 39.529 1.00 73.62 546 VAL A C 1
ATOM 4176 O O . VAL A 1 546 ? 0.324 -0.950 38.566 1.00 73.62 546 VAL A O 1
ATOM 4179 N N . ARG A 1 547 ? 0.408 0.190 40.496 1.00 76.19 547 ARG A N 1
ATOM 4180 C CA . ARG A 1 547 ? 1.851 0.493 40.448 1.00 76.19 547 ARG A CA 1
ATOM 4181 C C . ARG A 1 547 ? 2.746 -0.754 40.403 1.00 76.19 547 ARG A C 1
ATOM 4183 O O . ARG A 1 547 ? 3.876 -0.671 39.925 1.00 76.19 547 ARG A O 1
ATOM 4190 N N . LEU A 1 548 ? 2.296 -1.889 40.941 1.00 79.56 548 LEU A N 1
ATOM 4191 C CA . LEU A 1 548 ? 3.021 -3.159 40.861 1.00 79.56 548 LEU A CA 1
ATOM 4192 C C . LEU A 1 548 ? 2.891 -3.777 39.465 1.00 79.56 548 LEU A C 1
ATOM 4194 O O . LEU A 1 548 ? 3.903 -4.175 38.891 1.00 79.56 548 LEU A O 1
ATOM 4198 N N . LEU A 1 549 ? 1.673 -3.814 38.918 1.00 75.62 549 LEU A N 1
ATOM 4199 C CA . LEU A 1 549 ? 1.374 -4.398 37.610 1.00 75.62 549 LEU A CA 1
ATOM 4200 C C . LEU A 1 549 ? 1.965 -3.580 36.452 1.00 75.62 549 LEU A C 1
ATOM 4202 O O . LEU A 1 549 ? 2.455 -4.154 35.484 1.00 75.62 549 LEU A O 1
ATOM 4206 N N . THR A 1 550 ? 1.990 -2.249 36.561 1.00 71.00 550 THR A N 1
ATOM 4207 C CA . THR A 1 550 ? 2.553 -1.353 35.533 1.00 71.00 550 THR A CA 1
ATOM 4208 C C . THR A 1 550 ? 4.047 -1.067 35.719 1.00 71.00 550 THR A C 1
ATOM 4210 O O . THR A 1 550 ? 4.622 -0.241 35.008 1.00 71.00 550 THR A O 1
ATOM 4213 N N . LYS A 1 551 ? 4.727 -1.750 36.650 1.00 77.44 551 LYS A N 1
ATOM 4214 C CA . LYS A 1 551 ? 6.147 -1.528 36.954 1.00 77.44 551 LYS A CA 1
ATOM 4215 C C . LYS A 1 551 ? 7.047 -1.872 35.757 1.00 77.44 551 LYS A C 1
ATOM 4217 O O . LYS A 1 551 ? 7.416 -3.025 35.555 1.00 77.44 551 LYS A O 1
ATOM 4222 N N . GLY A 1 552 ? 7.474 -0.845 35.023 1.00 67.94 552 GLY A N 1
ATOM 4223 C CA . GLY A 1 552 ? 8.291 -0.980 33.809 1.00 67.94 552 GLY A CA 1
ATOM 4224 C C . GLY A 1 552 ? 7.485 -0.950 32.507 1.00 67.94 552 GLY A C 1
ATOM 4225 O O . GLY A 1 552 ? 8.077 -0.999 31.434 1.00 67.94 552 GLY A O 1
ATOM 4226 N N . PHE A 1 553 ? 6.160 -0.816 32.585 1.00 71.81 553 PHE A N 1
ATOM 4227 C CA . PHE A 1 553 ? 5.316 -0.459 31.449 1.00 71.81 553 PHE A CA 1
ATOM 4228 C C . PHE A 1 553 ? 5.382 1.057 31.208 1.00 71.81 553 PHE A C 1
ATOM 4230 O O . PHE A 1 553 ? 5.455 1.835 32.157 1.00 71.81 553 PHE A O 1
ATOM 4237 N N . SER A 1 554 ? 5.340 1.487 29.946 1.00 64.62 554 SER A N 1
ATOM 4238 C CA . SER A 1 554 ? 5.345 2.906 29.552 1.00 64.62 554 SER A CA 1
ATOM 4239 C C . SER A 1 554 ? 3.987 3.424 29.064 1.00 64.62 554 SER A C 1
ATOM 4241 O O . SER A 1 554 ? 3.877 4.601 28.739 1.00 64.62 554 SER A O 1
ATOM 4243 N N . GLY A 1 555 ? 2.970 2.558 28.971 1.00 62.38 555 GLY A N 1
ATOM 4244 C CA . GLY A 1 555 ? 1.781 2.809 28.151 1.00 62.38 555 GLY A CA 1
ATOM 4245 C C . GLY A 1 555 ? 2.039 2.532 26.662 1.00 62.38 555 GLY A C 1
ATOM 4246 O O . GLY A 1 555 ? 3.190 2.488 26.220 1.00 62.38 555 GLY A O 1
ATOM 4247 N N . LEU A 1 556 ? 0.962 2.323 25.895 1.00 56.28 556 LEU A N 1
ATOM 4248 C CA . LEU A 1 556 ? 1.024 2.075 24.440 1.00 56.28 556 LEU A CA 1
ATOM 4249 C C . LEU A 1 556 ? 0.948 3.346 23.578 1.00 56.28 556 LEU A C 1
ATOM 4251 O O . LEU A 1 556 ? 1.347 3.319 22.417 1.00 56.28 556 LEU A O 1
ATOM 4255 N N . SER A 1 557 ? 0.413 4.439 24.123 1.00 54.94 557 SER A N 1
ATOM 4256 C CA . SER A 1 557 ? 0.231 5.710 23.418 1.00 54.94 557 SER A CA 1
ATOM 4257 C C . SER A 1 557 ? 0.433 6.877 24.384 1.00 54.94 557 SER A C 1
ATOM 4259 O O . SER A 1 557 ? -0.050 6.783 25.516 1.00 54.94 557 SER A O 1
ATOM 4261 N N . PRO A 1 558 ? 1.072 7.983 23.958 1.00 47.09 558 PRO A N 1
ATOM 4262 C CA . PRO A 1 558 ? 0.872 9.273 24.608 1.00 47.09 558 PRO A CA 1
ATOM 4263 C C . PRO A 1 558 ? -0.588 9.732 24.433 1.00 47.09 558 PRO A C 1
ATOM 4265 O O . PRO A 1 558 ? -1.272 9.302 23.498 1.00 47.09 558 PRO A O 1
ATOM 4268 N N . GLY A 1 559 ? -1.045 10.625 25.311 1.00 56.88 559 GLY A N 1
ATOM 4269 C CA . GLY A 1 559 ? -2.408 11.162 25.312 1.00 56.88 559 GLY A CA 1
ATOM 4270 C C . GLY A 1 559 ? -3.357 10.453 26.282 1.00 56.88 559 GLY A C 1
ATOM 4271 O O . GLY A 1 559 ? -2.978 9.538 27.018 1.00 56.88 559 GLY A O 1
ATOM 4272 N N . TRP A 1 560 ? -4.609 10.908 26.304 1.00 65.12 560 TRP A N 1
ATOM 4273 C CA . TRP A 1 560 ? -5.617 10.545 27.301 1.00 65.12 560 TRP A CA 1
ATOM 4274 C C . TRP A 1 560 ? -6.940 10.115 26.680 1.00 65.12 560 TRP A C 1
ATOM 4276 O O . TRP A 1 560 ? -7.310 10.546 25.591 1.00 65.12 560 TRP A O 1
ATOM 4286 N N . VAL A 1 561 ? -7.663 9.261 27.406 1.00 76.12 561 VAL A N 1
ATOM 4287 C CA . VAL A 1 561 ? -9.035 8.885 27.058 1.00 76.12 561 VAL A CA 1
ATOM 4288 C C . VAL A 1 561 ? -9.983 9.963 27.567 1.00 76.12 561 VAL A C 1
ATOM 4290 O O . VAL A 1 561 ? -9.953 10.311 28.748 1.00 76.12 561 VAL A O 1
ATOM 4293 N N . LEU A 1 562 ? -10.812 10.490 26.666 1.00 78.19 562 LEU A N 1
ATOM 4294 C CA . LEU A 1 562 ? -11.856 11.468 26.969 1.00 78.19 562 LEU A CA 1
ATOM 4295 C C . LEU A 1 562 ? -12.906 10.861 27.902 1.00 78.19 562 LEU A C 1
ATOM 4297 O O . LEU A 1 562 ? -13.478 9.817 27.592 1.00 78.19 562 LEU A O 1
ATOM 4301 N N . ASN A 1 563 ? -13.185 11.534 29.018 1.00 82.12 563 ASN A N 1
ATOM 4302 C CA . ASN A 1 563 ? -14.321 11.203 29.866 1.00 82.12 563 ASN A CA 1
ATOM 4303 C C . ASN A 1 563 ? -15.630 11.545 29.138 1.00 82.12 563 ASN A C 1
ATOM 4305 O O . ASN A 1 563 ? -15.816 12.676 28.687 1.00 82.12 563 ASN A O 1
ATOM 4309 N N . ALA A 1 564 ? -16.548 10.580 29.064 1.00 82.81 564 ALA A N 1
ATOM 4310 C CA . ALA A 1 564 ? -17.876 10.760 28.489 1.00 82.81 564 ALA A CA 1
ATOM 4311 C C . ALA A 1 564 ? -18.698 11.842 29.217 1.00 82.81 564 ALA A C 1
ATOM 4313 O O . ALA A 1 564 ? -19.523 12.496 28.586 1.00 82.81 564 ALA A O 1
ATOM 4314 N N . GLU A 1 565 ? -18.446 12.076 30.507 1.00 85.25 565 GLU A N 1
ATOM 4315 C CA . GLU A 1 565 ? -19.083 13.124 31.324 1.00 85.25 565 GLU A CA 1
ATOM 4316 C C . GLU A 1 565 ? -18.638 14.553 30.943 1.00 85.25 565 GLU A C 1
ATOM 4318 O O . GLU A 1 565 ? -19.248 15.531 31.367 1.00 85.25 565 GLU A O 1
ATOM 4323 N N . CYS A 1 566 ? -17.551 14.700 30.178 1.00 79.88 566 CYS A N 1
ATOM 4324 C CA . CYS A 1 566 ? -16.842 15.969 30.024 1.00 79.88 566 CYS A CA 1
ATOM 4325 C C . CYS A 1 566 ? -17.680 17.076 29.351 1.00 79.88 566 CYS A C 1
ATOM 4327 O O . CYS A 1 566 ? -18.278 16.860 28.297 1.00 79.88 566 CYS A O 1
ATOM 4329 N N . SER A 1 567 ? -17.660 18.286 29.920 1.00 71.25 567 SER A N 1
ATOM 4330 C CA . SER A 1 567 ? -18.409 19.456 29.439 1.00 71.25 567 SER A CA 1
ATOM 4331 C C . SER A 1 567 ? -17.522 20.575 28.869 1.00 71.25 567 SER A C 1
ATOM 4333 O O . SER A 1 567 ? -16.323 20.689 29.143 1.00 71.25 567 SER A O 1
ATOM 4335 N N . GLY A 1 568 ? -18.113 21.421 28.029 1.00 74.75 568 GLY A N 1
ATOM 4336 C CA . GLY A 1 568 ? -17.460 22.513 27.322 1.00 74.75 568 GLY A CA 1
ATOM 4337 C C . GLY A 1 568 ? -16.588 22.035 26.159 1.00 74.75 568 GLY A C 1
ATOM 4338 O O . GLY A 1 568 ? -17.046 21.362 25.238 1.00 74.75 568 GLY A O 1
ATOM 4339 N N . ALA A 1 569 ? -15.309 22.419 26.175 1.00 59.78 569 ALA A N 1
ATOM 4340 C CA . ALA A 1 569 ? -14.403 22.331 25.021 1.00 59.78 569 ALA A CA 1
ATOM 4341 C C . ALA A 1 569 ? -14.067 20.902 24.531 1.00 59.78 569 ALA A C 1
ATOM 4343 O O . ALA A 1 569 ? -13.401 20.755 23.511 1.00 59.78 569 ALA A O 1
ATOM 4344 N N . CYS A 1 570 ? -14.502 19.869 25.252 1.00 66.94 570 CYS A N 1
ATOM 4345 C CA . CYS A 1 570 ? -14.320 18.449 24.932 1.00 66.94 570 CYS A CA 1
ATOM 4346 C C . CYS A 1 570 ? -15.549 17.784 24.286 1.00 66.94 570 CYS A C 1
ATOM 4348 O O . CYS A 1 570 ? -15.425 16.673 23.782 1.00 66.94 570 CYS A O 1
ATOM 4350 N N . GLY A 1 571 ? -16.728 18.421 24.319 1.00 67.00 571 GLY A N 1
ATOM 4351 C CA . GLY A 1 571 ? -17.933 17.917 23.653 1.00 67.00 571 GLY A CA 1
ATOM 4352 C C . GLY A 1 571 ? -18.456 16.551 24.119 1.00 67.00 571 GLY A C 1
ATOM 4353 O O . GLY A 1 571 ? -19.004 15.820 23.297 1.00 67.00 571 GLY A O 1
ATOM 4354 N N . GLY A 1 572 ? -18.292 16.186 25.394 1.00 79.31 572 GLY A N 1
ATOM 4355 C CA . GLY A 1 572 ? -18.883 14.968 25.959 1.00 79.31 572 GLY A CA 1
ATOM 4356 C C . GLY A 1 572 ? -20.399 15.073 26.184 1.00 79.31 572 GLY A C 1
ATOM 4357 O O . GLY A 1 572 ? -21.047 16.055 25.822 1.00 79.31 572 GLY A O 1
ATOM 4358 N N . LEU A 1 573 ? -20.982 14.045 26.803 1.00 85.19 573 LEU A N 1
ATOM 4359 C CA . LEU A 1 573 ? -22.418 13.964 27.093 1.00 85.19 573 LEU A CA 1
ATOM 4360 C C . LEU A 1 573 ? -22.873 14.940 28.188 1.00 85.19 573 LEU A C 1
ATOM 4362 O O . LEU A 1 573 ? -24.045 15.308 28.196 1.00 85.19 573 LEU A O 1
ATOM 4366 N N . GLY A 1 574 ? -21.982 15.403 29.073 1.00 83.50 574 GLY A N 1
ATOM 4367 C CA . GLY A 1 574 ? -22.325 16.403 30.099 1.00 83.50 574 GLY A CA 1
ATOM 4368 C C . GLY A 1 574 ? -22.869 17.715 29.515 1.00 83.50 574 GLY A C 1
ATOM 4369 O O . GLY A 1 574 ? -23.674 18.397 30.140 1.00 83.50 574 GLY A O 1
ATOM 4370 N N . ASP A 1 575 ? -22.511 18.025 28.267 1.00 84.12 575 ASP A N 1
ATOM 4371 C CA . ASP A 1 575 ? -23.011 19.177 27.510 1.00 84.12 575 ASP A CA 1
ATOM 4372 C C . ASP A 1 575 ? -24.467 19.042 27.016 1.00 84.12 575 ASP A C 1
ATOM 4374 O O . ASP A 1 575 ? -25.014 20.006 26.477 1.00 84.12 575 ASP A O 1
ATOM 4378 N N . LEU A 1 576 ? -25.083 17.860 27.145 1.00 84.81 576 LEU A N 1
ATOM 4379 C CA . LEU A 1 576 ? -26.433 17.571 26.642 1.00 84.81 576 LEU A CA 1
ATOM 4380 C C . LEU A 1 576 ? -27.532 17.672 27.713 1.00 84.81 576 LEU A C 1
ATOM 4382 O O . LEU A 1 576 ? -28.706 17.627 27.364 1.00 84.81 576 LEU A O 1
ATOM 4386 N N . GLY A 1 577 ? -27.176 17.844 28.992 1.00 86.06 577 GLY A N 1
ATOM 4387 C CA . GLY A 1 577 ? -28.149 17.967 30.089 1.00 86.06 577 GLY A CA 1
ATOM 4388 C C . GLY A 1 577 ? -28.494 16.659 30.813 1.00 86.06 577 GLY A C 1
ATOM 4389 O O . GLY A 1 577 ? -29.542 16.572 31.444 1.00 86.06 577 GLY A O 1
ATOM 4390 N N . PHE A 1 578 ? -27.628 15.642 30.750 1.00 88.88 578 PHE A N 1
ATOM 4391 C CA . PHE A 1 578 ? -27.712 14.503 31.673 1.00 88.88 578 PHE A CA 1
ATOM 4392 C C . PHE A 1 578 ? -27.474 14.955 33.125 1.00 88.88 578 PHE A C 1
ATOM 4394 O O . PHE A 1 578 ? -26.644 15.827 33.374 1.00 88.88 578 PHE A O 1
ATOM 4401 N N . ASP A 1 579 ? -28.156 14.321 34.084 1.00 86.44 579 ASP A N 1
ATOM 4402 C CA . ASP A 1 579 ? -27.943 14.565 35.517 1.00 86.44 579 ASP A CA 1
ATOM 4403 C C . ASP A 1 579 ? -26.486 14.260 35.940 1.00 86.44 579 ASP A C 1
ATOM 4405 O O . ASP A 1 579 ? -25.915 13.261 35.499 1.00 86.44 579 ASP A O 1
ATOM 4409 N N . ASP A 1 580 ? -25.933 14.999 36.914 1.00 79.50 580 ASP A N 1
ATOM 4410 C CA . ASP A 1 580 ? -24.619 14.699 37.536 1.00 79.50 580 ASP A CA 1
ATOM 4411 C C . ASP A 1 580 ? -24.530 13.255 38.094 1.00 79.50 580 ASP A C 1
ATOM 4413 O O . ASP A 1 580 ? -23.449 12.699 38.270 1.00 79.50 580 ASP A O 1
ATOM 4417 N N . GLY A 1 581 ? -25.683 12.635 38.386 1.00 87.69 581 GLY A N 1
ATOM 4418 C CA . GLY A 1 581 ? -25.839 11.239 38.816 1.00 87.69 581 GLY A CA 1
ATOM 4419 C C . GLY A 1 581 ? -26.447 10.313 37.751 1.00 87.69 581 GLY A C 1
ATOM 4420 O O . GLY A 1 581 ? -27.129 9.337 38.092 1.00 87.69 581 GLY A O 1
ATOM 4421 N N . ALA A 1 582 ? -26.309 10.636 36.463 1.00 91.50 582 ALA A N 1
ATOM 4422 C CA . ALA A 1 582 ? -26.731 9.778 35.353 1.00 91.50 582 ALA A CA 1
ATOM 4423 C C . ALA A 1 582 ? -25.693 8.704 34.999 1.00 91.50 582 ALA A C 1
ATOM 4425 O O . ALA A 1 582 ? -26.067 7.632 34.518 1.00 91.50 582 ALA A O 1
ATOM 4426 N N . PHE A 1 583 ? -24.413 8.992 35.234 1.00 93.44 583 PHE A N 1
ATOM 4427 C CA . PHE A 1 583 ? -23.284 8.195 34.770 1.00 93.44 583 PHE A CA 1
ATOM 4428 C C . PHE A 1 583 ? -22.896 7.084 35.753 1.00 93.44 583 PHE A C 1
ATOM 4430 O O . PHE A 1 583 ? -23.095 7.164 36.966 1.00 93.44 583 PHE A O 1
ATOM 4437 N N . THR A 1 584 ? -22.356 5.994 35.218 1.00 94.50 584 THR A N 1
ATOM 4438 C CA . THR A 1 584 ? -21.747 4.901 35.976 1.00 94.50 584 THR A CA 1
ATOM 4439 C C . THR A 1 584 ? -20.585 4.354 35.161 1.00 94.50 584 THR A C 1
ATOM 4441 O O . THR A 1 584 ? -20.782 3.833 34.065 1.00 94.50 584 THR A O 1
ATOM 4444 N N . HIS A 1 585 ? -19.378 4.486 35.699 1.00 92.75 585 HIS A N 1
ATOM 4445 C CA . HIS A 1 585 ? -18.151 3.978 35.097 1.00 92.75 585 HIS A CA 1
ATOM 4446 C C . HIS A 1 585 ? -17.943 2.494 35.416 1.00 92.75 585 HIS A C 1
ATOM 4448 O O . HIS A 1 585 ? -18.270 2.031 36.514 1.00 92.75 585 HIS A O 1
ATOM 4454 N N . VAL A 1 586 ? -17.428 1.733 34.449 1.00 93.44 586 VAL A N 1
ATOM 4455 C CA . VAL A 1 586 ? -17.124 0.310 34.607 1.00 93.44 586 VAL A CA 1
ATOM 4456 C C . VAL A 1 586 ? -16.044 -0.145 33.624 1.00 93.44 586 VAL A C 1
ATOM 4458 O O . VAL A 1 586 ? -16.084 0.150 32.434 1.00 93.44 586 VAL A O 1
ATOM 4461 N N . SER A 1 587 ? -15.107 -0.962 34.099 1.00 93.62 587 SER A N 1
ATOM 4462 C CA . SER A 1 587 ? -14.298 -1.830 33.239 1.00 93.62 587 SER A CA 1
ATOM 4463 C C . SER A 1 587 ? -14.769 -3.266 33.447 1.00 93.62 587 SER A C 1
ATOM 4465 O O . SER A 1 587 ? -14.718 -3.786 34.565 1.00 93.62 587 SER A O 1
ATOM 4467 N N . ALA A 1 588 ? -15.247 -3.913 32.383 1.00 93.81 588 ALA A N 1
ATOM 4468 C CA . ALA A 1 588 ? -15.673 -5.309 32.439 1.00 93.81 588 ALA A CA 1
ATOM 4469 C C . ALA A 1 588 ? -14.486 -6.248 32.702 1.00 93.81 588 ALA A C 1
ATOM 4471 O O . ALA A 1 588 ? -14.625 -7.231 33.434 1.00 93.81 588 ALA A O 1
ATOM 4472 N N . PHE A 1 589 ? -13.303 -5.925 32.169 1.00 94.50 589 PHE A N 1
ATOM 4473 C CA . PHE A 1 589 ? -12.080 -6.658 32.476 1.00 94.50 589 PHE A CA 1
ATOM 4474 C C . PHE A 1 589 ? -11.682 -6.492 33.945 1.00 94.50 589 PHE A C 1
ATOM 4476 O O . PHE A 1 589 ? -11.419 -7.484 34.618 1.00 94.50 589 PHE A O 1
ATOM 4483 N N . ASP A 1 590 ? -11.691 -5.275 34.493 1.00 92.12 590 ASP A N 1
ATOM 4484 C CA . ASP A 1 590 ? -11.335 -5.069 35.898 1.00 92.12 590 ASP A CA 1
ATOM 4485 C C . ASP A 1 590 ? -12.356 -5.681 36.874 1.00 92.12 590 ASP A C 1
ATOM 4487 O O . ASP A 1 590 ? -11.960 -6.269 37.884 1.00 92.12 590 ASP A O 1
ATOM 4491 N N . MET A 1 591 ? -13.653 -5.614 36.565 1.00 92.56 591 MET A N 1
ATOM 4492 C CA . MET A 1 591 ? -14.700 -6.206 37.403 1.00 92.56 591 MET A CA 1
ATOM 4493 C C . MET A 1 591 ? -14.562 -7.733 37.516 1.00 92.56 591 MET A C 1
ATOM 4495 O O . MET A 1 591 ? -14.775 -8.279 38.602 1.00 92.56 591 MET A O 1
ATOM 4499 N N . CYS A 1 592 ? -14.227 -8.403 36.408 1.00 95.25 592 CYS A N 1
ATOM 4500 C CA . CYS A 1 592 ? -14.289 -9.860 36.278 1.00 95.25 592 CYS A CA 1
ATOM 4501 C C . CYS A 1 592 ? -12.942 -10.592 36.341 1.00 95.25 592 CYS A C 1
ATOM 4503 O O . CYS A 1 592 ? -12.923 -11.765 36.712 1.00 95.25 592 CYS A O 1
ATOM 4505 N N . ALA A 1 593 ? -11.833 -9.968 35.937 1.00 94.31 593 ALA A N 1
ATOM 4506 C CA . ALA A 1 593 ? -10.553 -10.662 35.830 1.00 94.31 593 ALA A CA 1
ATOM 4507 C C . ALA A 1 593 ? -9.937 -10.952 37.206 1.00 94.31 593 ALA A C 1
ATOM 4509 O O . ALA A 1 593 ? -9.954 -10.125 38.124 1.00 94.31 593 ALA A O 1
ATOM 4510 N N . THR A 1 594 ? -9.308 -12.117 37.325 1.00 93.38 594 THR A N 1
ATOM 4511 C CA . THR A 1 594 ? -8.445 -12.450 38.464 1.00 93.38 594 THR A CA 1
ATOM 4512 C C . THR A 1 594 ? -7.206 -11.548 38.496 1.00 93.38 594 THR A C 1
ATOM 4514 O O . THR A 1 594 ? -6.805 -10.972 37.482 1.00 93.38 594 THR A O 1
ATOM 4517 N N . PHE A 1 595 ? -6.544 -11.439 39.654 1.00 89.88 595 PHE A N 1
ATOM 4518 C CA . PHE A 1 595 ? -5.288 -10.684 39.760 1.00 89.88 595 PHE A CA 1
ATOM 4519 C C . PHE A 1 595 ? -4.228 -11.208 38.773 1.00 89.88 595 PHE A C 1
ATOM 4521 O O . PHE A 1 595 ? -3.536 -10.424 38.130 1.00 89.88 595 PHE A O 1
ATOM 4528 N N . GLN A 1 596 ? -4.163 -12.529 38.596 1.00 92.38 596 GLN A N 1
ATOM 4529 C CA . GLN A 1 596 ? -3.249 -13.212 37.685 1.00 92.38 596 GLN A CA 1
ATOM 4530 C C . GLN A 1 596 ? -3.540 -12.886 36.213 1.00 92.38 596 GLN A C 1
ATOM 4532 O O . GLN A 1 596 ? -2.605 -12.661 35.453 1.00 92.38 596 GLN A O 1
ATOM 4537 N N . GLN A 1 597 ? -4.811 -12.799 35.807 1.00 94.69 597 GLN A N 1
ATOM 4538 C CA . GLN A 1 597 ? -5.192 -12.375 34.450 1.00 94.69 597 GLN A CA 1
ATOM 4539 C C . GLN A 1 597 ? -4.839 -10.907 34.185 1.00 94.69 597 GLN A C 1
ATOM 4541 O O . GLN A 1 597 ? -4.356 -10.570 33.103 1.00 94.69 597 GLN A O 1
ATOM 4546 N N . LYS A 1 598 ? -5.021 -10.029 35.181 1.00 91.06 598 LYS A N 1
ATOM 4547 C CA . LYS A 1 598 ? -4.591 -8.623 35.095 1.00 91.06 598 LYS A CA 1
ATOM 4548 C C . LYS A 1 598 ? -3.070 -8.528 34.969 1.00 91.06 598 LYS A C 1
ATOM 4550 O O . LYS A 1 598 ? -2.574 -7.817 34.099 1.00 91.06 598 LYS A O 1
ATOM 4555 N N . GLU A 1 599 ? -2.324 -9.289 35.770 1.00 87.12 599 GLU A N 1
ATOM 4556 C CA . GLU A 1 599 ? -0.865 -9.355 35.668 1.00 87.12 599 GLU A CA 1
ATOM 4557 C C . GLU A 1 599 ? -0.395 -9.918 34.321 1.00 87.12 599 GLU A C 1
ATOM 4559 O O . GLU A 1 599 ? 0.491 -9.332 33.700 1.00 87.12 599 GLU A O 1
ATOM 4564 N N . ALA A 1 600 ? -1.019 -10.985 33.819 1.00 90.38 600 ALA A N 1
ATOM 4565 C CA . ALA A 1 600 ? -0.726 -11.541 32.502 1.00 90.38 600 ALA A CA 1
ATOM 4566 C C . ALA A 1 600 ? -0.972 -10.521 31.378 1.00 90.38 600 ALA A C 1
ATOM 4568 O O . ALA A 1 600 ? -0.133 -10.397 30.488 1.00 90.38 600 ALA A O 1
ATOM 4569 N N . LEU A 1 601 ? -2.051 -9.728 31.445 1.00 89.31 601 LEU A N 1
ATOM 4570 C CA . LEU A 1 601 ? -2.299 -8.643 30.490 1.00 89.31 601 LEU A CA 1
ATOM 4571 C C . LEU A 1 601 ? -1.169 -7.598 30.518 1.00 89.31 601 LEU A C 1
ATOM 4573 O O . LEU A 1 601 ? -0.594 -7.295 29.473 1.00 89.31 601 LEU A O 1
ATOM 4577 N N . PHE A 1 602 ? -0.802 -7.074 31.693 1.00 84.12 602 PHE A N 1
ATOM 4578 C CA . PHE A 1 602 ? 0.263 -6.066 31.791 1.00 84.12 602 PHE A CA 1
ATOM 4579 C C . PHE A 1 602 ? 1.655 -6.622 31.437 1.00 84.12 602 PHE A C 1
ATOM 4581 O O . PHE A 1 602 ? 2.446 -5.908 30.813 1.00 84.12 602 PHE A O 1
ATOM 4588 N N . ARG A 1 603 ? 1.962 -7.892 31.739 1.00 82.62 603 ARG A N 1
ATOM 4589 C CA . ARG A 1 603 ? 3.188 -8.574 31.272 1.00 82.62 603 ARG A CA 1
ATOM 4590 C C . ARG A 1 603 ? 3.200 -8.737 29.749 1.00 82.62 603 ARG A C 1
ATOM 4592 O O . ARG A 1 603 ? 4.199 -8.393 29.121 1.00 82.62 603 ARG A O 1
ATOM 4599 N N . LEU A 1 604 ? 2.092 -9.166 29.144 1.00 82.81 604 LEU A N 1
ATOM 4600 C CA . LEU A 1 604 ? 1.956 -9.275 27.688 1.00 82.81 604 LEU A CA 1
ATOM 4601 C C . LEU A 1 604 ? 2.179 -7.919 27.000 1.00 82.81 604 LEU A C 1
ATOM 4603 O O . LEU A 1 604 ? 2.862 -7.859 25.984 1.00 82.81 604 LEU A O 1
ATOM 4607 N N . GLN A 1 605 ? 1.665 -6.820 27.564 1.00 76.94 605 GLN A N 1
ATOM 4608 C CA . GLN A 1 605 ? 1.845 -5.480 26.982 1.00 76.94 605 GLN A CA 1
ATOM 4609 C C . GLN A 1 605 ? 3.229 -4.865 27.220 1.00 76.94 605 GLN A C 1
ATOM 4611 O O . GLN A 1 605 ? 3.734 -4.159 26.352 1.00 76.94 605 GLN A O 1
ATOM 4616 N N . SER A 1 606 ? 3.848 -5.104 28.379 1.00 72.06 606 SER A N 1
ATOM 4617 C CA . SER A 1 606 ? 5.153 -4.513 28.721 1.00 72.06 606 SER A CA 1
ATOM 4618 C C . SER A 1 606 ? 6.355 -5.318 28.223 1.00 72.06 606 SER A C 1
ATOM 4620 O O . SER A 1 606 ? 7.423 -4.745 28.021 1.00 72.06 606 SER A O 1
ATOM 4622 N N . GLN A 1 607 ? 6.207 -6.635 28.062 1.00 78.25 607 GLN A N 1
ATOM 4623 C CA . GLN A 1 607 ? 7.319 -7.570 27.840 1.00 78.25 607 GLN A CA 1
ATOM 4624 C C . GLN A 1 607 ? 7.077 -8.549 26.676 1.00 78.25 607 GLN A C 1
ATOM 4626 O O . GLN A 1 607 ? 7.957 -9.356 26.384 1.00 78.25 607 GLN A O 1
ATOM 4631 N N . SER A 1 608 ? 5.913 -8.502 26.012 1.00 77.00 608 SER A N 1
ATOM 4632 C CA . SER A 1 608 ? 5.504 -9.462 24.968 1.00 77.00 608 SER A CA 1
ATOM 4633 C C . SER A 1 608 ? 5.549 -10.929 25.425 1.00 77.00 608 SER A C 1
ATOM 4635 O O . SER A 1 608 ? 5.840 -11.827 24.636 1.00 77.00 608 SER A O 1
ATOM 4637 N N . LEU A 1 609 ? 5.280 -11.175 26.712 1.00 80.12 609 LEU A N 1
ATOM 4638 C CA . LEU A 1 609 ? 5.189 -12.518 27.286 1.00 80.12 609 LEU A CA 1
ATOM 4639 C C . LEU A 1 609 ? 3.781 -13.087 27.096 1.00 80.12 609 LEU A C 1
ATOM 4641 O O . LEU A 1 609 ? 2.802 -12.452 27.484 1.00 80.12 609 LEU A O 1
ATOM 4645 N N . GLU A 1 610 ? 3.694 -14.295 26.539 1.00 87.44 610 GLU A N 1
ATOM 4646 C CA . GLU A 1 610 ? 2.440 -15.051 26.440 1.00 87.44 610 GLU A CA 1
ATOM 4647 C C . GLU A 1 610 ? 1.798 -15.264 27.830 1.00 87.44 610 GLU A C 1
ATOM 4649 O O . GLU A 1 610 ? 2.522 -15.509 28.801 1.00 87.44 610 GLU A O 1
ATOM 4654 N N . PRO A 1 611 ? 0.458 -15.203 27.957 1.00 92.25 611 PRO A N 1
ATOM 4655 C CA . PRO A 1 611 ? -0.229 -15.451 29.222 1.00 92.25 611 PRO A CA 1
ATOM 4656 C C . PRO A 1 611 ? 0.031 -16.853 29.792 1.00 92.25 611 PRO A C 1
ATOM 4658 O O . PRO A 1 611 ? -0.197 -17.865 29.135 1.00 92.25 611 PRO A O 1
ATOM 4661 N N . GLU A 1 612 ? 0.425 -16.912 31.065 1.00 93.88 612 GLU A N 1
ATOM 4662 C CA . GLU A 1 612 ? 0.604 -18.161 31.829 1.00 93.88 612 GLU A CA 1
ATOM 4663 C C . GLU A 1 612 ? -0.727 -18.733 32.378 1.00 93.88 612 GLU A C 1
ATOM 4665 O O . GLU A 1 612 ? -0.740 -19.789 33.011 1.00 93.88 612 GLU A O 1
ATOM 4670 N N . VAL A 1 613 ? -1.848 -18.034 32.164 1.00 95.62 613 VAL A N 1
ATOM 4671 C CA . VAL A 1 613 ? -3.192 -18.361 32.673 1.00 95.62 613 VAL A CA 1
ATOM 4672 C C . VAL A 1 613 ? -4.235 -18.299 31.558 1.00 95.62 613 VAL A C 1
ATOM 4674 O O . VAL A 1 613 ? -4.006 -17.665 30.528 1.00 95.62 613 VAL A O 1
ATOM 4677 N N . ASP A 1 614 ? -5.396 -18.924 31.770 1.00 95.19 614 ASP A N 1
ATOM 4678 C CA . ASP A 1 614 ? -6.545 -18.750 30.876 1.00 95.19 614 ASP A CA 1
ATOM 4679 C C . ASP A 1 614 ? -6.983 -17.275 30.867 1.00 95.19 614 ASP A C 1
ATOM 4681 O O . ASP A 1 614 ? -7.060 -16.628 31.914 1.00 95.19 614 ASP A O 1
ATOM 4685 N N . MET A 1 615 ? -7.258 -16.742 29.680 1.00 96.06 615 MET A N 1
ATOM 4686 C CA . MET A 1 615 ? -7.609 -15.343 29.427 1.00 96.06 615 MET A CA 1
ATOM 4687 C C . MET A 1 615 ? -9.084 -15.225 29.009 1.00 96.06 615 MET A C 1
ATOM 4689 O O . MET A 1 615 ? -9.443 -14.506 28.078 1.00 96.06 615 MET A O 1
ATOM 4693 N N . THR A 1 616 ? -9.939 -15.958 29.722 1.00 95.56 616 THR A N 1
ATOM 4694 C CA . THR A 1 616 ? -11.404 -15.936 29.629 1.00 95.56 616 THR A CA 1
ATOM 4695 C C . THR A 1 616 ? -12.033 -15.805 31.021 1.00 95.56 616 THR A C 1
ATOM 4697 O O . THR A 1 616 ? -11.393 -16.092 32.037 1.00 95.56 616 THR A O 1
ATOM 4700 N N . VAL A 1 617 ? -13.277 -15.326 31.102 1.00 95.00 617 VAL A N 1
ATOM 4701 C CA . VAL A 1 617 ? -14.054 -15.308 32.350 1.00 95.00 617 VAL A CA 1
ATOM 4702 C C . VAL A 1 617 ? -14.863 -16.598 32.493 1.00 95.00 617 VAL A C 1
ATOM 470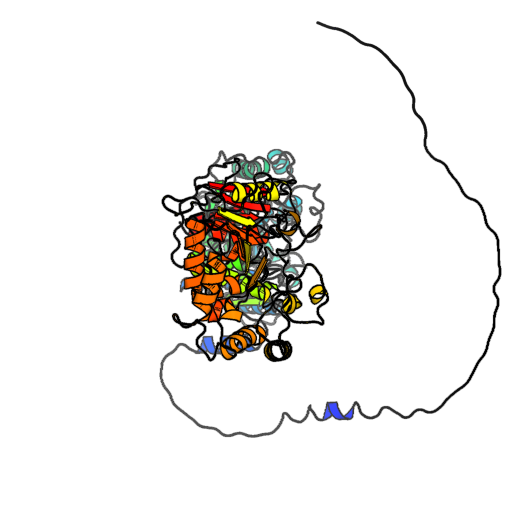4 O O . VAL A 1 617 ? -15.461 -17.082 31.533 1.00 95.00 617 VAL A O 1
ATOM 4707 N N . GLU A 1 618 ? -14.939 -17.139 33.708 1.00 91.88 618 GLU A N 1
ATOM 4708 C CA . GLU A 1 618 ? -15.827 -18.265 34.003 1.00 91.88 618 GLU A CA 1
ATOM 4709 C C . GLU A 1 618 ? -17.295 -17.874 33.762 1.00 91.88 618 GLU A C 1
ATOM 4711 O O . GLU A 1 618 ? -17.771 -16.867 34.292 1.00 91.88 618 GLU A O 1
ATOM 4716 N N . THR A 1 619 ? -18.044 -18.695 33.018 1.00 90.06 619 THR A N 1
ATOM 4717 C CA . THR A 1 619 ? -19.433 -18.403 32.593 1.00 90.06 619 THR A CA 1
ATOM 4718 C C . THR A 1 619 ? -20.422 -18.205 33.741 1.00 90.06 619 THR A C 1
ATOM 4720 O O . THR A 1 619 ? -21.511 -17.684 33.526 1.00 90.06 619 THR A O 1
ATOM 4723 N N . ASN A 1 620 ? -20.052 -18.639 34.947 1.00 90.94 620 ASN A N 1
ATOM 4724 C CA . ASN A 1 620 ? -20.872 -18.589 36.155 1.00 90.94 620 ASN A CA 1
ATOM 4725 C C . ASN A 1 620 ? -20.325 -17.572 37.180 1.00 90.94 620 ASN A C 1
ATOM 4727 O O . ASN A 1 620 ? -20.716 -17.604 38.348 1.00 90.94 620 ASN A O 1
ATOM 4731 N N . SER A 1 621 ? -19.385 -16.706 36.779 1.00 93.06 621 SER A N 1
ATOM 4732 C CA . SER A 1 621 ? -18.777 -15.710 37.664 1.00 93.06 621 SER A CA 1
ATOM 4733 C C . SER A 1 621 ? -19.815 -14.686 38.154 1.00 93.06 621 SER A C 1
ATOM 4735 O O . SER A 1 621 ? -20.526 -14.112 37.326 1.00 93.06 621 SER A O 1
ATOM 4737 N N . PRO A 1 622 ? -19.883 -14.367 39.465 1.00 94.31 622 PRO A N 1
ATOM 4738 C CA . PRO A 1 622 ? -20.821 -13.374 40.002 1.00 94.31 622 PRO A CA 1
ATOM 4739 C C . PRO A 1 622 ? -20.720 -11.975 39.372 1.00 94.31 622 PRO A C 1
ATOM 4741 O O . PRO A 1 622 ? -21.696 -11.228 39.394 1.00 94.31 622 PRO A O 1
ATOM 4744 N N . CYS A 1 623 ? -19.575 -11.626 38.770 1.00 95.69 623 CYS A N 1
ATOM 4745 C CA . CYS A 1 623 ? -19.418 -10.367 38.037 1.00 95.69 623 CYS A CA 1
ATOM 4746 C C . CYS A 1 623 ? -20.342 -10.271 36.804 1.00 95.69 623 CYS A C 1
ATOM 4748 O O . CYS A 1 623 ? -20.637 -9.173 36.343 1.00 95.69 623 CYS A O 1
ATOM 4750 N N . ILE A 1 624 ? -20.820 -11.401 36.265 1.00 95.75 624 ILE A N 1
ATOM 4751 C CA . ILE A 1 624 ? -21.692 -11.422 35.084 1.00 95.75 624 ILE A CA 1
ATOM 4752 C C . ILE A 1 624 ? -23.077 -10.876 35.435 1.00 95.75 624 ILE A C 1
ATOM 4754 O O . ILE A 1 624 ? -23.581 -9.990 34.749 1.00 95.75 624 ILE A O 1
ATOM 4758 N N . GLU A 1 625 ? -23.649 -11.333 36.550 1.00 95.56 625 GLU A N 1
ATOM 4759 C CA . GLU A 1 625 ? -24.919 -10.822 37.078 1.00 95.56 625 GLU A CA 1
ATOM 4760 C C . GLU A 1 625 ? -24.795 -9.365 37.554 1.00 95.56 625 GLU A C 1
ATOM 4762 O O . GLU A 1 625 ? -25.728 -8.576 37.393 1.00 95.56 625 GLU A O 1
ATOM 4767 N N . GLU A 1 626 ? -23.631 -8.970 38.083 1.00 96.19 626 GLU A N 1
ATOM 4768 C CA . GLU A 1 626 ? -23.331 -7.573 38.421 1.00 96.19 626 GLU A CA 1
ATOM 4769 C C . GLU A 1 626 ? -23.323 -6.682 37.164 1.00 96.19 626 GLU A C 1
ATOM 4771 O O . GLU A 1 626 ? -24.064 -5.698 37.104 1.00 96.19 626 GLU A O 1
ATOM 4776 N N . PHE A 1 627 ? -22.574 -7.058 36.121 1.00 96.38 627 PHE A N 1
ATOM 4777 C CA . PHE A 1 627 ? -22.533 -6.328 34.851 1.00 96.38 627 PHE A CA 1
ATOM 4778 C C . PHE A 1 627 ? -23.904 -6.286 34.159 1.00 96.38 627 PHE A C 1
ATOM 4780 O O . PHE A 1 627 ? -24.314 -5.229 33.680 1.00 96.38 627 PHE A O 1
ATOM 4787 N N . TYR A 1 628 ? -24.664 -7.385 34.156 1.00 97.31 628 TYR A N 1
ATOM 4788 C CA . TYR A 1 628 ? -26.040 -7.399 33.645 1.00 97.31 628 TYR A CA 1
ATOM 4789 C C . TYR A 1 628 ? -26.977 -6.495 34.460 1.00 97.31 628 TYR A C 1
ATOM 4791 O O . TYR A 1 628 ? -27.801 -5.795 33.873 1.00 97.31 628 TYR A O 1
ATOM 4799 N N . THR A 1 629 ? -26.820 -6.428 35.785 1.00 97.19 629 THR A N 1
ATOM 4800 C CA . THR A 1 629 ? -27.599 -5.528 36.656 1.00 97.19 629 THR A CA 1
ATOM 4801 C C . THR A 1 629 ? -27.300 -4.048 36.393 1.00 97.19 629 THR A C 1
ATOM 4803 O O . THR A 1 629 ? -28.191 -3.209 36.551 1.00 97.19 629 THR A O 1
ATOM 4806 N N . LEU A 1 630 ? -26.073 -3.705 35.987 1.00 96.94 630 LEU A N 1
ATOM 4807 C CA . LEU A 1 630 ? -25.724 -2.359 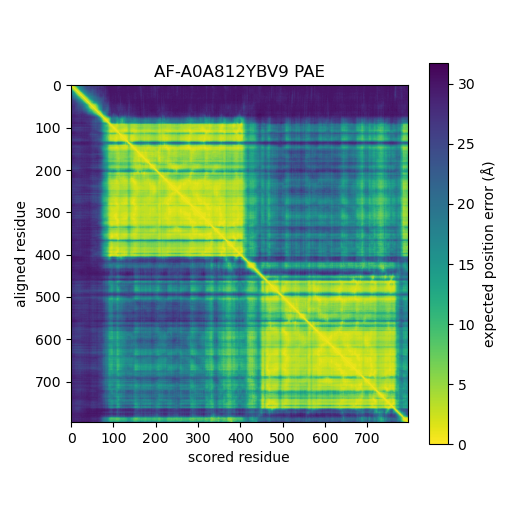35.518 1.00 96.94 630 LEU A CA 1
ATOM 4808 C C . LEU A 1 630 ? -26.292 -2.099 34.114 1.00 96.94 630 LEU A C 1
ATOM 4810 O O . LEU A 1 630 ? -26.973 -1.099 33.891 1.00 96.94 630 LEU A O 1
ATOM 4814 N N . LEU A 1 631 ? -26.068 -3.027 33.181 1.00 97.25 631 LEU A N 1
ATOM 4815 C CA . LEU A 1 631 ? -26.454 -2.892 31.778 1.00 97.25 631 LEU A CA 1
ATOM 4816 C C . LEU A 1 631 ? -27.974 -2.836 31.571 1.00 97.25 631 LEU A C 1
ATOM 4818 O O . LEU A 1 631 ? -28.424 -2.112 30.688 1.00 97.25 631 LEU A O 1
ATOM 4822 N N . GLU A 1 632 ? -28.779 -3.543 32.370 1.00 96.44 632 GLU A N 1
ATOM 4823 C CA . GLU A 1 632 ? -30.246 -3.470 32.271 1.00 96.44 632 GLU A CA 1
ATOM 4824 C C . GLU A 1 632 ? -30.830 -2.144 32.783 1.00 96.44 632 GLU A C 1
ATOM 4826 O O . GLU A 1 632 ? -31.902 -1.740 32.334 1.00 96.44 632 GLU A O 1
ATOM 4831 N N . LYS A 1 633 ? -30.119 -1.428 33.663 1.00 95.88 633 LYS A N 1
ATOM 4832 C CA . LYS A 1 633 ? -30.507 -0.075 34.105 1.00 95.88 633 LYS A CA 1
ATOM 4833 C C . LYS A 1 633 ? -30.121 1.006 33.095 1.00 95.88 633 LYS A C 1
ATOM 4835 O O . LYS A 1 633 ? -30.693 2.090 33.127 1.00 95.88 633 LYS A O 1
ATOM 4840 N N . ALA A 1 634 ? -29.153 0.732 32.221 1.00 96.94 634 ALA A N 1
ATOM 4841 C CA . ALA A 1 634 ? -28.638 1.699 31.263 1.00 96.94 634 ALA A CA 1
ATOM 4842 C C . ALA A 1 634 ? -29.639 1.980 30.127 1.00 96.94 634 ALA A C 1
ATOM 4844 O O . ALA A 1 634 ? -30.155 1.058 29.487 1.00 96.94 634 ALA A O 1
ATOM 4845 N N . SER A 1 635 ? -29.856 3.265 29.848 1.00 96.38 635 SER A N 1
ATOM 4846 C CA . SER A 1 635 ? -30.545 3.793 28.660 1.00 96.38 635 SER A CA 1
ATOM 4847 C C . SER A 1 635 ? -29.549 4.085 27.529 1.00 96.38 635 SER A C 1
ATOM 4849 O O . SER A 1 635 ? -29.871 3.937 26.348 1.00 96.38 635 SER A O 1
ATOM 4851 N N . VAL A 1 636 ? -28.324 4.470 27.903 1.00 97.00 636 VAL A N 1
ATOM 4852 C CA . VAL A 1 636 ? -27.185 4.740 27.018 1.00 97.00 636 VAL A CA 1
ATOM 4853 C C . VAL A 1 636 ? -25.986 3.913 27.481 1.00 97.00 636 VAL A C 1
ATOM 4855 O O . VAL A 1 636 ? -25.698 3.839 28.675 1.00 97.00 636 VAL A O 1
ATOM 4858 N N . LEU A 1 637 ? -25.269 3.315 26.536 1.00 97.44 637 LEU A N 1
ATOM 4859 C CA . LEU A 1 637 ? -23.985 2.658 26.744 1.00 97.44 637 LEU A CA 1
ATOM 4860 C C . LEU A 1 637 ? -22.916 3.387 25.933 1.00 97.44 637 LEU A C 1
ATOM 4862 O O . LEU A 1 637 ? -23.027 3.468 24.709 1.00 97.44 637 LEU A O 1
ATOM 4866 N N . VAL A 1 638 ? -21.883 3.886 26.603 1.00 96.06 638 VAL A N 1
ATOM 4867 C CA . VAL A 1 638 ? -20.733 4.533 25.968 1.00 96.06 638 VAL A CA 1
ATOM 4868 C C . VAL A 1 638 ? -19.549 3.575 25.988 1.00 96.06 638 VAL A C 1
ATOM 4870 O O . VAL A 1 638 ? -19.184 3.083 27.050 1.00 96.06 638 VAL A O 1
ATOM 4873 N N . ALA A 1 639 ? -18.924 3.329 24.839 1.00 95.06 639 ALA A N 1
ATOM 4874 C CA . ALA A 1 639 ? -17.606 2.704 24.777 1.00 95.06 639 ALA A CA 1
ATOM 4875 C C . ALA A 1 639 ? -16.548 3.792 24.577 1.00 95.06 639 ALA A C 1
ATOM 4877 O O . ALA A 1 639 ? -16.536 4.459 23.538 1.00 95.06 639 ALA A O 1
ATOM 4878 N N . SER A 1 640 ? -15.689 3.979 25.578 1.00 90.12 640 SER A N 1
ATOM 4879 C CA . SER A 1 640 ? -14.674 5.037 25.606 1.00 90.12 640 SER A CA 1
ATOM 4880 C C . SER A 1 640 ? -13.570 4.829 24.556 1.00 90.12 640 SER A C 1
ATOM 4882 O O . SER A 1 640 ? -13.398 3.740 23.998 1.00 90.12 640 SER A O 1
ATOM 4884 N N . SER A 1 641 ? -12.796 5.884 24.286 1.00 86.81 641 SER A N 1
ATOM 4885 C CA . SER A 1 641 ? -11.624 5.813 23.405 1.00 86.81 641 SER A CA 1
ATOM 4886 C C . SER A 1 641 ? -10.423 5.119 24.086 1.00 86.81 641 SER A C 1
ATOM 4888 O O . SER A 1 641 ? -10.542 4.577 25.184 1.00 86.81 641 SER A O 1
ATOM 4890 N N . GLY A 1 642 ? -9.265 5.063 23.413 1.00 86.00 642 GLY A N 1
ATOM 4891 C CA . GLY A 1 642 ? -8.065 4.367 23.901 1.00 86.00 642 GLY A CA 1
ATOM 4892 C C . GLY A 1 642 ? -7.606 3.245 22.965 1.00 86.00 642 GLY A C 1
ATOM 4893 O O . GLY A 1 642 ? -7.282 3.506 21.805 1.00 86.00 642 GLY A O 1
ATOM 4894 N N . ASN A 1 643 ? -7.536 2.005 23.456 1.00 86.94 643 ASN A N 1
ATOM 4895 C CA . ASN A 1 643 ? -7.050 0.848 22.696 1.00 86.94 643 ASN A CA 1
ATOM 4896 C C . ASN A 1 643 ? -8.195 -0.061 22.194 1.00 86.94 643 ASN A C 1
ATOM 4898 O O . ASN A 1 643 ? -8.895 -0.704 22.978 1.00 86.94 643 ASN A O 1
ATOM 4902 N N . ALA A 1 644 ? -8.355 -0.145 20.869 1.00 89.12 644 ALA A N 1
ATOM 4903 C CA . ALA A 1 644 ? -9.423 -0.926 20.234 1.00 89.12 644 ALA A CA 1
ATOM 4904 C C . ALA A 1 644 ? -9.209 -2.449 20.322 1.00 89.12 644 ALA A C 1
ATOM 4906 O O . ALA A 1 644 ? -10.183 -3.195 20.381 1.00 89.12 644 ALA A O 1
ATOM 4907 N N . ASP A 1 645 ? -7.955 -2.913 20.373 1.00 87.75 645 ASP A N 1
ATOM 4908 C CA . ASP A 1 645 ? -7.639 -4.343 20.481 1.00 87.75 645 ASP A CA 1
ATOM 4909 C C . ASP A 1 645 ? -8.063 -4.923 21.834 1.00 87.75 645 ASP A C 1
ATOM 4911 O O . ASP A 1 645 ? -8.588 -6.035 21.891 1.00 87.75 645 ASP A O 1
ATOM 4915 N N . LEU A 1 646 ? -7.885 -4.162 22.919 1.00 91.88 646 LEU A N 1
ATOM 4916 C CA . LEU A 1 646 ? -8.331 -4.548 24.252 1.00 91.88 646 LEU A CA 1
ATOM 4917 C C . LEU A 1 646 ? -9.859 -4.598 24.321 1.00 91.88 646 LEU A C 1
ATOM 4919 O O . LEU A 1 646 ? -10.394 -5.595 24.791 1.00 91.88 646 LEU A O 1
ATOM 4923 N N . LEU A 1 647 ? -10.565 -3.598 23.783 1.00 93.69 647 LEU A N 1
ATOM 4924 C CA . LEU A 1 647 ? -12.030 -3.630 23.675 1.00 93.69 647 LEU A CA 1
ATOM 4925 C C . LEU A 1 647 ? -12.514 -4.845 22.865 1.00 93.69 647 LEU A C 1
ATOM 4927 O O . LEU A 1 647 ? -13.395 -5.578 23.316 1.00 93.69 647 LEU A O 1
ATOM 4931 N N . GLY A 1 648 ? -11.900 -5.104 21.707 1.00 92.06 648 GLY A N 1
ATOM 4932 C CA . GLY A 1 648 ? -12.208 -6.264 20.872 1.00 92.06 648 GLY A CA 1
ATOM 4933 C C . GLY A 1 648 ? -12.003 -7.594 21.602 1.00 92.06 648 GLY A C 1
ATOM 4934 O O . GLY A 1 648 ? -12.887 -8.447 21.579 1.00 92.06 648 GLY A O 1
ATOM 4935 N N . TYR A 1 649 ? -10.881 -7.762 22.306 1.00 95.19 649 TYR A N 1
ATOM 4936 C CA . TYR A 1 649 ? -10.614 -8.960 23.108 1.00 95.19 649 TYR A CA 1
ATOM 4937 C C . TYR A 1 649 ? -11.579 -9.083 24.300 1.00 95.19 649 TYR A C 1
ATOM 4939 O O . TYR A 1 649 ? -12.124 -10.168 24.514 1.00 95.19 649 TYR A O 1
ATOM 4947 N N . VAL A 1 650 ? -11.846 -7.999 25.040 1.00 96.94 650 VAL A N 1
ATOM 4948 C CA . VAL A 1 650 ? -12.704 -8.030 26.238 1.00 96.94 650 VAL A CA 1
ATOM 4949 C C . VAL A 1 650 ? -14.113 -8.504 25.890 1.00 96.94 650 VAL A C 1
ATOM 4951 O O . VAL A 1 650 ? -14.615 -9.440 26.512 1.00 96.94 650 VAL A O 1
ATOM 4954 N N . TYR A 1 651 ? -14.725 -7.920 24.858 1.00 97.25 651 TYR A N 1
ATOM 4955 C CA . TYR A 1 651 ? -16.130 -8.175 24.531 1.00 97.25 651 TYR A CA 1
ATOM 4956 C C . TYR A 1 651 ? -16.362 -9.285 23.489 1.00 97.25 651 TYR A C 1
ATOM 4958 O O . TYR A 1 651 ? -17.518 -9.592 23.198 1.00 97.25 651 TYR A O 1
ATOM 4966 N N . ARG A 1 652 ? -15.307 -9.920 22.946 1.00 95.50 652 ARG A N 1
ATOM 4967 C CA . ARG A 1 652 ? -15.426 -11.085 22.036 1.00 95.50 652 ARG A CA 1
ATOM 4968 C C . ARG A 1 652 ? -14.738 -12.370 22.499 1.00 95.50 652 ARG A C 1
ATOM 4970 O O . ARG A 1 652 ? -15.113 -13.432 22.014 1.00 95.50 652 ARG A O 1
ATOM 4977 N N . ILE A 1 653 ? -13.727 -12.294 23.367 1.00 95.12 653 ILE A N 1
ATOM 4978 C CA . ILE A 1 653 ? -12.917 -13.458 23.775 1.00 95.12 653 ILE A CA 1
ATOM 4979 C C . ILE A 1 653 ? -12.931 -13.632 25.291 1.00 95.12 653 ILE A C 1
ATOM 4981 O O . ILE A 1 653 ? -13.234 -14.722 25.764 1.00 95.12 653 ILE A O 1
ATOM 4985 N N . PHE A 1 654 ? -12.647 -12.573 26.052 1.00 96.88 654 PHE A N 1
ATOM 4986 C CA . PHE A 1 654 ? -12.618 -12.653 27.512 1.00 96.88 654 PHE A CA 1
ATOM 4987 C C . PHE A 1 654 ? -14.013 -12.898 28.098 1.00 96.88 654 PHE A C 1
ATOM 4989 O O . PHE A 1 654 ? -14.196 -13.835 28.868 1.00 96.88 654 PHE A O 1
ATOM 4996 N N . ALA A 1 655 ? -14.990 -12.068 27.720 1.00 96.06 655 ALA A N 1
ATOM 4997 C CA . ALA A 1 655 ? -16.371 -12.122 28.196 1.00 96.06 655 ALA A CA 1
ATOM 4998 C C . ALA A 1 655 ? -17.374 -11.930 27.032 1.00 96.06 655 ALA A C 1
ATOM 5000 O O . ALA A 1 655 ? -18.101 -10.931 26.996 1.00 96.06 655 ALA A O 1
ATOM 5001 N N . PRO A 1 656 ? -17.427 -12.859 26.053 1.00 96.06 656 PRO A N 1
ATOM 5002 C CA . PRO A 1 656 ? -18.283 -12.743 24.864 1.00 96.06 656 PRO A CA 1
ATOM 5003 C C . PRO A 1 656 ? -19.765 -12.517 25.192 1.00 96.06 656 PRO A C 1
ATOM 5005 O O . PRO A 1 656 ? -20.434 -11.744 24.509 1.00 96.06 656 PRO A O 1
ATOM 5008 N N . GLN A 1 657 ? -20.266 -13.100 26.284 1.00 96.12 657 GLN A N 1
ATOM 5009 C CA . GLN A 1 657 ? -21.641 -12.933 26.759 1.00 96.12 657 GLN A CA 1
ATOM 5010 C C . GLN A 1 657 ? -22.002 -11.471 27.101 1.00 96.12 657 GLN A C 1
ATOM 5012 O O . GLN A 1 657 ? -23.169 -11.087 27.026 1.00 96.12 657 GLN A O 1
ATOM 5017 N N . PHE A 1 658 ? -21.018 -10.614 27.406 1.00 97.12 658 PHE A N 1
ATOM 5018 C CA . PHE A 1 658 ? -21.242 -9.170 27.534 1.00 97.12 658 PHE A CA 1
ATOM 5019 C C . PHE A 1 658 ? -21.466 -8.522 26.169 1.00 97.12 658 PHE A C 1
ATOM 5021 O O . PHE A 1 658 ? -22.436 -7.781 26.006 1.00 97.12 658 PHE A O 1
ATOM 5028 N N . GLY A 1 659 ? -20.637 -8.851 25.174 1.00 96.25 659 GLY A N 1
ATOM 5029 C CA . GLY A 1 659 ? -20.835 -8.425 23.789 1.00 96.25 659 GLY A CA 1
ATOM 5030 C C . GLY A 1 659 ? -22.202 -8.858 23.253 1.00 96.25 659 GLY A C 1
ATOM 5031 O O . GLY A 1 659 ? -22.963 -8.023 22.768 1.00 96.25 659 GLY A O 1
ATOM 5032 N N . GLU A 1 660 ? -22.570 -10.128 23.432 1.00 95.88 660 GLU A N 1
ATOM 5033 C CA . GLU A 1 660 ? -23.883 -10.670 23.050 1.00 95.88 660 GLU A CA 1
ATOM 5034 C C . GLU A 1 660 ? -25.048 -9.930 23.724 1.00 95.88 660 GLU A C 1
ATOM 5036 O O . GLU A 1 660 ? -26.030 -9.583 23.059 1.00 95.88 660 GLU A O 1
ATOM 5041 N N . LYS A 1 661 ? -24.951 -9.640 25.029 1.00 96.94 661 LYS A N 1
ATOM 5042 C CA . LYS A 1 661 ? -26.000 -8.929 25.773 1.00 96.94 661 LYS A CA 1
ATOM 5043 C C . LYS A 1 661 ? -26.133 -7.464 25.347 1.00 96.94 661 LYS A C 1
ATOM 5045 O O . LYS A 1 661 ? -27.256 -6.969 25.219 1.00 96.94 661 LYS A O 1
ATOM 5050 N N . ILE A 1 662 ? -25.018 -6.783 25.081 1.00 97.00 662 ILE A N 1
ATOM 5051 C CA . ILE A 1 662 ? -24.998 -5.419 24.529 1.00 97.00 662 ILE A CA 1
ATOM 5052 C C . ILE A 1 662 ? -25.666 -5.415 23.151 1.00 97.00 662 ILE A C 1
ATOM 5054 O O . ILE A 1 662 ? -26.640 -4.690 22.938 1.00 97.00 662 ILE A O 1
ATOM 5058 N N . VAL A 1 663 ? -25.206 -6.288 22.249 1.00 95.06 663 VAL A N 1
ATOM 5059 C CA . VAL A 1 663 ? -25.768 -6.485 20.905 1.00 95.06 663 VAL A CA 1
ATOM 5060 C C . VAL A 1 663 ? -27.274 -6.759 20.982 1.00 95.06 663 VAL A C 1
ATOM 5062 O O . VAL A 1 663 ? -28.041 -6.137 20.248 1.00 95.06 663 VAL A O 1
ATOM 5065 N N . GLN A 1 664 ? -27.727 -7.601 21.916 1.00 94.62 664 GLN A N 1
ATOM 5066 C CA . GLN A 1 664 ? -29.145 -7.890 22.139 1.00 94.62 664 GLN A CA 1
ATOM 5067 C C . GLN A 1 664 ? -29.962 -6.637 22.510 1.00 94.62 664 GLN A C 1
ATOM 5069 O O . GLN A 1 664 ? -31.010 -6.413 21.899 1.00 94.62 664 GLN A O 1
ATOM 5074 N N . ARG A 1 665 ? -29.536 -5.826 23.491 1.00 95.31 665 ARG A N 1
ATOM 5075 C CA . ARG A 1 665 ? -30.302 -4.633 23.924 1.00 95.31 665 ARG A CA 1
ATOM 5076 C C . ARG A 1 665 ? -30.294 -3.529 22.862 1.00 95.31 665 ARG A C 1
ATOM 5078 O O . ARG A 1 665 ? -31.339 -2.946 22.573 1.00 95.31 665 ARG A O 1
ATOM 5085 N N . VAL A 1 666 ? -29.155 -3.316 22.201 1.00 94.31 666 VAL A N 1
ATOM 5086 C CA . VAL A 1 666 ? -29.032 -2.363 21.083 1.00 94.31 666 VAL A CA 1
ATOM 5087 C C . VAL A 1 666 ? -29.930 -2.778 19.916 1.00 94.31 666 VAL A C 1
ATOM 5089 O O . VAL A 1 666 ? -30.700 -1.960 19.418 1.00 94.31 666 VAL A O 1
ATOM 5092 N N . GLN A 1 667 ? -29.932 -4.058 19.522 1.00 90.44 667 GLN A N 1
ATOM 5093 C CA . GLN A 1 667 ? -30.863 -4.589 18.514 1.00 90.44 667 GLN A CA 1
ATOM 5094 C C . GLN A 1 667 ? -32.333 -4.420 18.912 1.00 90.44 667 GLN A C 1
ATOM 5096 O O . GLN A 1 667 ? -33.187 -4.254 18.043 1.00 90.44 667 GLN A O 1
ATOM 5101 N N . GLN A 1 668 ? -32.657 -4.492 20.205 1.00 91.94 668 GLN A N 1
ATOM 5102 C CA . GLN A 1 668 ? -34.020 -4.300 20.701 1.00 91.94 668 GLN A CA 1
ATOM 5103 C C . GLN A 1 668 ? -34.481 -2.837 20.672 1.00 91.94 668 GLN A C 1
ATOM 5105 O O . GLN A 1 668 ? -35.689 -2.607 20.720 1.00 91.94 668 GLN A O 1
ATOM 5110 N N . GLY A 1 669 ? -33.562 -1.872 20.560 1.00 92.12 669 GLY A N 1
ATOM 5111 C CA . GLY A 1 669 ? -33.863 -0.445 20.701 1.00 92.12 669 GLY A CA 1
ATOM 5112 C C . GLY A 1 669 ? -34.131 -0.023 22.152 1.00 92.12 669 GLY A C 1
ATOM 5113 O O . GLY A 1 669 ? -34.668 1.056 22.376 1.00 92.12 669 GLY A O 1
ATOM 5114 N N . SER A 1 670 ? -33.779 -0.865 23.132 1.00 94.25 670 SER A N 1
ATOM 5115 C CA . SER A 1 670 ? -33.864 -0.566 24.573 1.00 94.25 670 SER A CA 1
ATOM 5116 C C . SER A 1 670 ? -32.575 0.040 25.141 1.00 94.25 670 SER A C 1
ATOM 5118 O O . SER A 1 670 ? -32.489 0.299 26.339 1.00 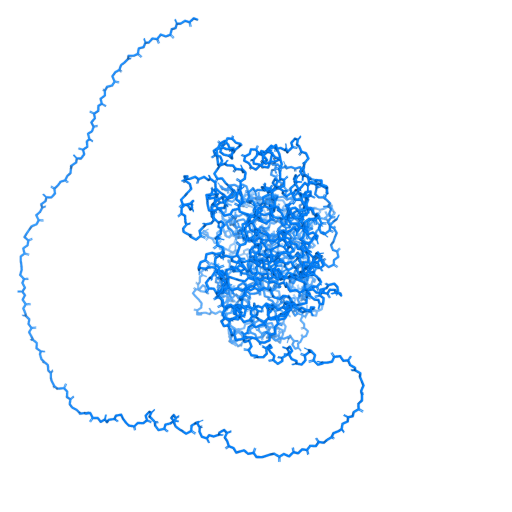94.25 670 SER A O 1
ATOM 5120 N N . LEU A 1 671 ? -31.571 0.245 24.285 1.00 96.12 671 LEU A N 1
ATOM 5121 C CA . LEU A 1 671 ? -30.265 0.792 24.623 1.00 96.12 671 LEU A CA 1
ATOM 5122 C C . LEU A 1 671 ? -29.713 1.575 23.429 1.00 96.12 671 LEU A C 1
ATOM 5124 O O . LEU A 1 671 ? -29.622 1.029 22.327 1.00 96.12 671 LEU A O 1
ATOM 5128 N N . ILE A 1 672 ? -29.311 2.824 23.656 1.00 96.88 672 ILE A N 1
ATOM 5129 C CA . ILE A 1 672 ? -28.459 3.569 22.722 1.00 96.88 672 ILE A CA 1
ATOM 5130 C C . ILE A 1 672 ? -27.016 3.109 22.915 1.00 96.88 672 ILE A C 1
ATOM 5132 O O . ILE A 1 672 ? -26.545 3.045 24.049 1.00 96.88 672 ILE A O 1
ATOM 5136 N N . PHE A 1 673 ? -26.297 2.848 21.826 1.00 97.25 673 PHE A N 1
ATOM 5137 C CA . PHE A 1 673 ? -24.843 2.687 21.857 1.00 97.25 673 PHE A CA 1
ATOM 5138 C C . PHE A 1 673 ? -24.132 3.926 21.305 1.00 97.25 673 PHE A C 1
ATOM 5140 O O . PHE A 1 673 ? -24.464 4.382 20.209 1.00 97.25 673 PHE A O 1
ATOM 5147 N N . LEU A 1 674 ? -23.124 4.416 22.027 1.00 96.50 674 LEU A N 1
ATOM 5148 C CA . LEU A 1 674 ? -22.200 5.463 21.594 1.00 96.50 674 LEU A CA 1
ATOM 5149 C C . LEU A 1 674 ? -20.755 4.950 21.670 1.00 96.50 674 LEU A C 1
ATOM 5151 O O . LEU A 1 674 ? -20.190 4.827 22.753 1.00 96.50 674 LEU A O 1
ATOM 5155 N N . GLY A 1 675 ? -20.140 4.660 20.528 1.00 95.06 675 GLY A N 1
ATOM 5156 C CA . GLY A 1 675 ? -18.723 4.297 20.461 1.00 95.06 675 GLY A CA 1
ATOM 5157 C C . GLY A 1 675 ? -17.861 5.520 20.174 1.00 95.06 675 GLY A C 1
ATOM 5158 O O . GLY A 1 675 ? -18.018 6.114 19.111 1.00 95.06 675 GLY A O 1
ATOM 5159 N N . LEU A 1 676 ? -16.943 5.878 21.073 1.00 91.00 676 LEU A N 1
ATOM 5160 C CA . LEU A 1 676 ? -16.003 6.990 20.896 1.00 91.00 676 LEU A CA 1
ATOM 5161 C C . LEU A 1 676 ? -14.632 6.457 20.470 1.00 91.00 676 LEU A C 1
ATOM 5163 O O . LEU A 1 676 ? -14.025 5.654 21.183 1.00 91.00 676 LEU A O 1
ATOM 5167 N N . GLY A 1 677 ? -14.124 6.876 19.312 1.00 88.75 677 GLY A N 1
ATOM 5168 C CA . GLY A 1 677 ? -12.798 6.494 18.824 1.00 88.75 677 GLY A CA 1
ATOM 5169 C C . GLY A 1 677 ? -12.606 4.973 18.756 1.00 88.75 677 GLY A C 1
ATOM 5170 O O . GLY A 1 677 ? -13.214 4.287 17.935 1.00 88.75 677 GLY A O 1
ATOM 5171 N N . ALA A 1 678 ? -11.781 4.428 19.655 1.00 88.75 678 ALA A N 1
ATOM 5172 C CA . ALA A 1 678 ? -11.570 2.986 19.808 1.00 88.75 678 ALA A CA 1
ATOM 5173 C C . ALA A 1 678 ? -12.867 2.196 20.084 1.00 88.75 678 ALA A C 1
ATOM 5175 O O . ALA A 1 678 ? -13.035 1.102 19.541 1.00 88.75 678 ALA A O 1
ATOM 5176 N N . GLY A 1 679 ? -13.804 2.759 20.855 1.00 92.12 679 GLY A N 1
ATOM 5177 C CA . GLY A 1 679 ? -15.146 2.203 21.042 1.00 92.12 679 GLY A CA 1
ATOM 5178 C C . GLY A 1 679 ? -15.977 2.210 19.757 1.00 92.12 679 GLY A C 1
ATOM 5179 O O . GLY A 1 679 ? -16.757 1.291 19.524 1.00 92.12 679 GLY A O 1
ATOM 5180 N N . GLY A 1 680 ? -15.758 3.195 18.881 1.00 90.94 680 GLY A N 1
ATOM 5181 C CA . GLY A 1 680 ? -16.311 3.215 17.527 1.00 90.94 680 GLY A CA 1
ATOM 5182 C C . GLY A 1 680 ? -15.788 2.047 16.686 1.00 90.94 680 GLY A C 1
ATOM 5183 O O . GLY A 1 680 ? -16.575 1.281 16.130 1.00 90.94 680 GLY A O 1
ATOM 5184 N N . MET A 1 681 ? -14.463 1.865 16.649 1.00 89.31 681 MET A N 1
ATOM 5185 C CA . MET A 1 681 ? -13.812 0.779 15.900 1.00 89.31 681 MET A CA 1
ATOM 5186 C C . MET A 1 681 ? -14.270 -0.611 16.377 1.00 89.31 681 MET A C 1
ATOM 5188 O O . MET A 1 681 ? -14.745 -1.421 15.581 1.00 89.31 681 MET A O 1
ATOM 5192 N N . ALA A 1 682 ? -14.127 -0.903 17.676 1.00 92.00 682 ALA A N 1
ATOM 5193 C CA . ALA A 1 682 ? -14.281 -2.255 18.224 1.00 92.00 682 ALA A CA 1
ATOM 5194 C C . ALA A 1 682 ? -15.727 -2.786 18.170 1.00 92.00 682 ALA A C 1
ATOM 5196 O O . ALA A 1 682 ? -15.947 -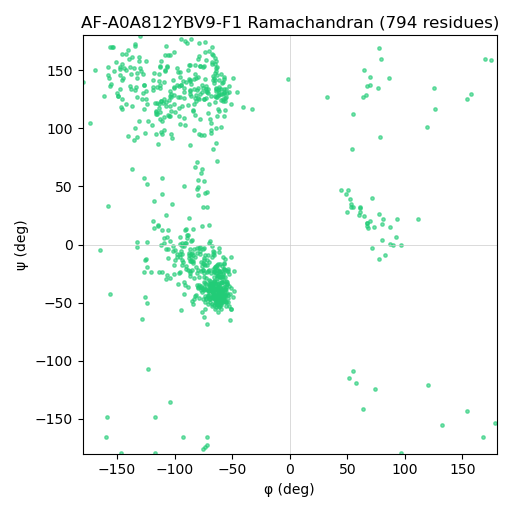3.998 18.124 1.00 92.00 682 ALA A O 1
ATOM 5197 N N . PHE A 1 683 ? -16.717 -1.891 18.136 1.00 94.12 683 PHE A N 1
ATOM 5198 C CA . PHE A 1 683 ? -18.135 -2.245 18.050 1.00 94.12 683 PHE A CA 1
ATOM 5199 C C . PHE A 1 683 ? -18.710 -2.131 16.622 1.00 94.12 683 PHE A C 1
ATOM 5201 O O . PHE A 1 683 ? -19.847 -2.552 16.388 1.00 94.12 683 PHE A O 1
ATOM 5208 N N . GLY A 1 684 ? -17.927 -1.639 15.654 1.00 91.31 684 GLY A N 1
ATOM 5209 C CA . GLY A 1 684 ? -18.207 -1.758 14.220 1.00 91.31 684 GLY A CA 1
ATOM 5210 C C . GLY A 1 684 ? -17.999 -3.184 13.685 1.00 91.31 684 GLY A C 1
ATOM 5211 O O . GLY A 1 684 ? -17.898 -4.148 14.442 1.00 91.31 684 GLY A O 1
ATOM 5212 N N . GLU A 1 685 ? -17.937 -3.341 12.364 1.00 89.69 685 GLU A N 1
ATOM 5213 C CA . GLU A 1 685 ? -17.699 -4.636 11.704 1.00 89.69 685 GLU A CA 1
ATOM 5214 C C . GLU A 1 685 ? -16.274 -5.169 11.928 1.00 89.69 685 GLU A C 1
ATOM 5216 O O . GLU A 1 685 ? -16.068 -6.375 12.072 1.00 89.69 685 GLU A O 1
ATOM 5221 N N . ASN A 1 686 ? -15.278 -4.278 11.963 1.00 88.25 686 ASN A N 1
ATOM 5222 C CA . ASN A 1 686 ? -13.861 -4.625 12.046 1.00 88.25 686 ASN A CA 1
ATOM 5223 C C . ASN A 1 686 ? -13.033 -3.457 12.613 1.00 88.25 686 ASN A C 1
ATOM 5225 O O . ASN A 1 686 ? -13.326 -2.301 12.312 1.00 88.25 686 ASN A O 1
ATOM 5229 N N . PHE A 1 687 ? -11.980 -3.754 13.382 1.00 85.06 687 PHE A N 1
ATOM 5230 C CA . PHE A 1 687 ? -11.086 -2.757 13.995 1.00 85.06 687 PHE A CA 1
ATOM 5231 C C . PHE A 1 687 ? -9.617 -2.864 13.536 1.00 85.06 687 PHE A C 1
ATOM 5233 O O . PHE A 1 687 ? -8.704 -2.356 14.195 1.00 85.06 687 PHE A O 1
ATOM 5240 N N . ALA A 1 688 ? -9.340 -3.504 12.394 1.00 75.38 688 ALA A N 1
ATOM 5241 C CA . ALA A 1 688 ? -7.981 -3.618 11.861 1.00 75.38 688 ALA A CA 1
ATOM 5242 C C . ALA A 1 688 ? -7.333 -2.258 11.548 1.00 75.38 688 ALA A C 1
ATOM 5244 O O . ALA A 1 688 ? -6.149 -2.081 11.836 1.00 75.38 688 ALA A O 1
ATOM 5245 N N . ALA A 1 689 ? -8.102 -1.290 11.044 1.00 65.88 689 ALA A N 1
ATOM 5246 C CA . ALA A 1 689 ? -7.651 0.068 10.727 1.00 65.88 689 ALA A CA 1
ATOM 5247 C C . ALA A 1 689 ? -7.554 0.982 11.973 1.00 65.88 689 ALA A C 1
ATOM 5249 O O . ALA A 1 689 ? -8.090 2.085 11.997 1.00 65.88 689 ALA A O 1
ATOM 5250 N N . THR A 1 690 ? -6.890 0.508 13.034 1.00 69.75 690 THR A N 1
ATOM 5251 C CA . THR A 1 690 ? -6.647 1.296 14.254 1.00 69.75 690 THR A CA 1
ATOM 5252 C C . THR A 1 690 ? -5.289 1.996 14.228 1.00 69.75 690 THR A C 1
ATOM 5254 O O . THR A 1 690 ? -4.272 1.391 13.881 1.00 69.75 690 THR A O 1
ATOM 5257 N N . ALA A 1 691 ? -5.267 3.258 14.660 1.00 60.03 691 ALA A N 1
ATOM 5258 C CA . ALA A 1 691 ? -4.050 4.045 14.847 1.00 60.03 691 ALA A CA 1
ATOM 5259 C C . ALA A 1 691 ? -3.253 3.659 16.114 1.00 60.03 691 ALA A C 1
ATOM 5261 O O . ALA A 1 691 ? -2.077 3.998 16.220 1.00 60.03 691 ALA A O 1
ATOM 5262 N N . THR A 1 692 ? -3.844 2.923 17.066 1.00 64.62 692 THR A N 1
ATOM 5263 C CA . THR A 1 692 ? -3.226 2.586 18.370 1.00 64.62 692 THR A CA 1
ATOM 5264 C C . THR A 1 692 ? -3.168 1.070 18.654 1.00 64.62 692 THR A C 1
ATOM 5266 O O . THR A 1 692 ? -3.623 0.623 19.710 1.00 64.62 692 THR A O 1
ATOM 5269 N N . PRO A 1 693 ? -2.622 0.235 17.744 1.00 66.69 693 PRO A N 1
ATOM 5270 C CA . PRO A 1 693 ? -2.663 -1.218 17.881 1.00 66.69 693 PRO A CA 1
ATOM 5271 C C . PRO A 1 693 ? -1.700 -1.764 18.937 1.00 66.69 693 PRO A C 1
ATOM 5273 O O . PRO A 1 693 ? -0.615 -1.223 19.153 1.00 66.69 693 PRO A O 1
ATOM 5276 N N . SER A 1 694 ? -2.044 -2.926 19.488 1.00 71.88 694 SER A N 1
ATOM 5277 C CA . SER A 1 694 ? -1.123 -3.793 20.221 1.00 71.88 694 SER A CA 1
ATOM 5278 C C . SER A 1 694 ? -0.856 -5.082 19.435 1.00 71.88 694 SER A C 1
ATOM 5280 O O . SER A 1 694 ? -1.697 -5.987 19.428 1.00 71.88 694 SER A O 1
ATOM 5282 N N . PRO A 1 695 ? 0.334 -5.238 18.819 1.00 66.69 695 PRO A N 1
ATOM 5283 C CA . PRO A 1 695 ? 0.733 -6.490 18.174 1.00 66.69 695 PRO A CA 1
ATOM 5284 C C . PRO A 1 695 ? 0.719 -7.696 19.125 1.00 66.69 695 PRO A C 1
ATOM 5286 O O . PRO A 1 695 ? 0.492 -8.821 18.679 1.00 66.69 695 PRO A O 1
ATOM 5289 N N . ALA A 1 696 ? 0.923 -7.464 20.426 1.00 72.56 696 ALA A N 1
ATOM 5290 C CA . ALA A 1 696 ? 0.888 -8.493 21.460 1.00 72.56 696 ALA A CA 1
ATOM 5291 C C . ALA A 1 696 ? -0.550 -8.975 21.742 1.00 72.56 696 ALA A C 1
ATOM 5293 O O . ALA A 1 696 ? -0.799 -10.177 21.708 1.00 72.56 696 ALA A O 1
ATOM 5294 N N . LEU A 1 697 ? -1.530 -8.069 21.908 1.00 79.06 697 LEU A N 1
ATOM 5295 C CA . LEU A 1 697 ? -2.947 -8.480 21.987 1.00 79.06 697 LEU A CA 1
ATOM 5296 C C . LEU A 1 697 ? -3.388 -9.166 20.689 1.00 79.06 697 LEU A C 1
ATOM 5298 O O . LEU A 1 697 ? -4.034 -10.213 20.726 1.00 79.06 697 LEU A O 1
ATOM 5302 N N . GLN A 1 698 ? -3.001 -8.592 19.545 1.00 75.81 698 GLN A N 1
ATOM 5303 C CA . GLN A 1 698 ? -3.348 -9.088 18.217 1.00 75.81 698 GLN A CA 1
ATOM 5304 C C . GLN A 1 698 ? -2.845 -10.516 17.962 1.00 75.81 698 GLN A C 1
ATOM 5306 O O . GLN A 1 698 ? -3.578 -11.322 17.391 1.00 75.81 698 GLN A O 1
ATOM 5311 N N . THR A 1 699 ? -1.615 -10.834 18.371 1.00 71.69 699 THR A N 1
ATOM 5312 C CA . THR A 1 699 ? -0.990 -12.136 18.088 1.00 71.69 699 THR A CA 1
ATOM 5313 C C . THR A 1 699 ? -1.383 -13.190 19.124 1.00 71.69 699 THR A C 1
ATOM 5315 O O . THR A 1 699 ? -1.816 -14.277 18.744 1.00 71.69 699 THR A O 1
ATOM 5318 N N . SER A 1 700 ? -1.290 -12.866 20.416 1.00 80.56 700 SER A N 1
ATOM 5319 C CA . SER A 1 700 ? -1.437 -13.832 21.515 1.00 80.56 700 SER A CA 1
ATOM 5320 C C . SER A 1 700 ? -2.900 -14.105 21.882 1.00 80.56 700 SER A C 1
ATOM 5322 O O . SER A 1 700 ? -3.318 -15.260 22.000 1.00 80.56 700 SER A O 1
ATOM 5324 N N . LEU A 1 701 ? -3.711 -13.047 22.024 1.00 88.25 701 LEU A N 1
ATOM 5325 C CA . LEU A 1 701 ? -5.101 -13.152 22.491 1.00 88.25 701 LEU A CA 1
ATOM 5326 C C . LEU A 1 701 ? -6.095 -13.238 21.327 1.00 88.25 701 LEU A C 1
ATOM 5328 O O . LEU A 1 701 ? -6.845 -14.207 21.227 1.00 88.25 701 LEU A O 1
ATOM 5332 N N . LEU A 1 702 ? -6.069 -12.249 20.429 1.00 82.44 702 LEU A N 1
ATOM 5333 C CA . LEU A 1 702 ? -6.967 -12.150 19.270 1.00 82.44 702 LEU A CA 1
ATOM 5334 C C . LEU A 1 702 ? -6.600 -13.127 18.141 1.00 82.44 702 LEU A C 1
ATOM 5336 O O . LEU A 1 702 ? -7.442 -13.443 17.305 1.00 82.44 702 LEU A O 1
ATOM 5340 N N . LYS A 1 703 ? -5.346 -13.602 18.091 1.00 82.25 703 LYS A N 1
ATOM 5341 C CA . LYS A 1 703 ? -4.827 -14.557 17.087 1.00 82.25 703 LYS A CA 1
ATOM 5342 C C . LYS A 1 703 ? -5.082 -14.111 15.635 1.00 82.25 703 LYS A C 1
ATOM 5344 O O . LYS A 1 703 ? -5.275 -14.927 14.734 1.00 82.25 703 LYS A O 1
ATOM 5349 N N . GLY A 1 704 ? -5.069 -12.795 15.414 1.00 70.62 704 GLY A N 1
ATOM 5350 C CA . GLY A 1 704 ? -5.343 -12.143 14.134 1.00 70.62 704 GLY A CA 1
ATOM 5351 C C . GLY A 1 704 ? -6.825 -11.983 13.763 1.00 70.62 704 GLY A C 1
ATOM 5352 O O . GLY A 1 704 ? -7.095 -11.508 12.662 1.00 70.62 704 GLY A O 1
ATOM 5353 N N . ASP A 1 705 ? -7.779 -12.350 14.625 1.00 81.12 705 ASP A N 1
ATOM 5354 C CA . ASP A 1 705 ? -9.199 -12.027 14.432 1.00 81.12 705 ASP A CA 1
ATOM 5355 C C . ASP A 1 705 ? -9.489 -10.593 14.909 1.00 81.12 705 ASP A C 1
ATOM 5357 O O . ASP A 1 705 ? -9.434 -10.285 16.098 1.00 81.12 705 ASP A O 1
ATOM 5361 N N . LEU A 1 706 ? -9.799 -9.713 13.952 1.00 85.00 706 LEU A N 1
ATOM 5362 C CA . LEU A 1 706 ? -10.027 -8.278 14.162 1.00 85.00 706 LEU A CA 1
ATOM 5363 C C . LEU A 1 706 ? -11.480 -7.854 13.868 1.00 85.00 706 LEU A C 1
ATOM 5365 O O . LEU A 1 706 ? -11.751 -6.666 13.682 1.00 85.00 706 LEU A O 1
ATOM 5369 N N . GLN A 1 707 ? -12.423 -8.805 13.791 1.00 89.88 707 GLN A N 1
ATOM 5370 C CA . GLN A 1 707 ? -13.854 -8.487 13.672 1.00 89.88 707 GLN A CA 1
ATOM 5371 C C . GLN A 1 707 ? -14.352 -7.770 14.934 1.00 89.88 707 GLN A C 1
ATOM 5373 O O . GLN A 1 707 ? -13.962 -8.132 16.042 1.00 89.88 707 GLN A O 1
ATOM 5378 N N . GLY A 1 708 ? -15.232 -6.784 14.785 1.00 91.88 708 GLY A N 1
ATOM 5379 C CA . GLY A 1 708 ? -15.909 -6.132 15.907 1.00 91.88 708 GLY A CA 1
ATOM 5380 C C . GLY A 1 708 ? -17.263 -6.769 16.239 1.00 91.88 708 GLY A C 1
ATOM 5381 O O . GLY A 1 708 ? -17.581 -7.871 15.784 1.00 91.88 708 GLY A O 1
ATOM 5382 N N . LEU A 1 709 ? -18.075 -6.070 17.038 1.00 93.94 709 LEU A N 1
ATOM 5383 C CA . LEU A 1 709 ? -19.427 -6.509 17.438 1.00 93.94 709 LEU A CA 1
ATOM 5384 C C . LEU A 1 709 ? -20.553 -6.155 16.447 1.00 93.94 709 LEU A C 1
ATOM 5386 O O . LEU A 1 709 ? -21.714 -6.482 16.698 1.00 93.94 709 LEU A O 1
ATOM 5390 N N . LYS A 1 710 ? -20.224 -5.550 15.299 1.00 93.12 710 LYS A N 1
ATOM 5391 C CA . LYS A 1 710 ? -21.118 -5.377 14.136 1.00 93.12 710 LYS A CA 1
ATOM 5392 C C . LYS A 1 710 ? -22.387 -4.560 14.430 1.00 93.12 710 LYS A C 1
ATOM 5394 O O . LYS A 1 710 ? -23.412 -4.731 13.766 1.00 93.12 710 LYS A O 1
ATOM 5399 N N . LEU A 1 711 ? -22.336 -3.637 15.399 1.00 92.56 711 LEU A N 1
ATOM 5400 C CA . LEU A 1 711 ? -23.483 -2.796 15.781 1.00 92.56 711 LEU A CA 1
ATOM 5401 C C . LEU A 1 711 ? -23.918 -1.845 14.655 1.00 92.56 711 LEU A C 1
ATOM 5403 O O . LEU A 1 711 ? -25.110 -1.594 14.497 1.00 92.56 711 LEU A O 1
ATOM 5407 N N . ALA A 1 712 ? -22.974 -1.376 13.835 1.00 90.56 712 ALA A N 1
ATOM 5408 C CA . ALA A 1 712 ? -23.243 -0.616 12.610 1.00 90.56 712 ALA A CA 1
ATOM 5409 C C . ALA A 1 712 ? -23.536 -1.509 11.381 1.00 90.56 712 ALA A C 1
ATOM 5411 O O . ALA A 1 712 ? -23.523 -1.034 10.247 1.00 90.56 712 ALA A O 1
ATOM 5412 N N . GLY A 1 713 ? -23.786 -2.810 11.573 1.00 88.75 713 GLY A N 1
ATOM 5413 C CA . GLY A 1 713 ? -23.840 -3.774 10.476 1.00 88.75 713 GLY A CA 1
ATOM 5414 C C . GLY A 1 713 ? -22.478 -3.890 9.795 1.00 88.75 713 GLY A C 1
ATOM 5415 O O . GLY A 1 713 ? -21.452 -3.807 10.463 1.00 88.75 713 GLY A O 1
ATOM 5416 N N . GLN A 1 714 ? -22.481 -4.028 8.467 1.00 88.38 714 GLN A N 1
ATOM 5417 C CA . GLN A 1 714 ? -21.281 -4.209 7.636 1.00 88.38 714 GLN A CA 1
ATOM 5418 C C . GLN A 1 714 ? -20.430 -2.926 7.465 1.00 88.38 714 GLN A C 1
ATOM 5420 O O . GLN A 1 714 ? -20.011 -2.608 6.356 1.00 88.38 714 GLN A O 1
ATOM 5425 N N . CYS A 1 715 ? -20.191 -2.163 8.534 1.00 87.75 715 CYS A N 1
ATOM 5426 C CA . CYS A 1 715 ? -19.402 -0.930 8.503 1.00 87.75 715 CYS A CA 1
ATOM 5427 C C . CYS A 1 715 ? -18.302 -0.913 9.568 1.00 87.75 715 CYS A C 1
ATOM 5429 O O . CYS A 1 715 ? -18.568 -1.056 10.765 1.00 87.75 715 CYS A O 1
ATOM 5431 N N . ALA A 1 716 ? -17.066 -0.696 9.126 1.00 88.00 716 ALA A N 1
ATOM 5432 C CA . ALA A 1 716 ? -15.928 -0.345 9.968 1.00 88.00 716 ALA A CA 1
ATOM 5433 C C . ALA A 1 716 ? -15.723 1.180 9.945 1.00 88.00 716 ALA A C 1
ATOM 5435 O O . ALA A 1 716 ? -15.995 1.830 8.935 1.00 88.00 716 ALA A O 1
ATOM 5436 N N . VAL A 1 717 ? -15.236 1.757 11.045 1.00 85.81 717 VAL A N 1
ATOM 5437 C CA . VAL A 1 717 ? -14.984 3.204 11.154 1.00 85.81 717 VAL A CA 1
ATOM 5438 C C . VAL A 1 717 ? -13.511 3.491 11.423 1.00 85.81 717 VAL A C 1
ATOM 5440 O O . VAL A 1 717 ? -12.873 2.789 12.208 1.00 85.81 717 VAL A O 1
ATOM 5443 N N . ILE A 1 718 ? -12.996 4.549 10.798 1.00 83.75 718 ILE A N 1
ATOM 5444 C CA . ILE A 1 718 ? -11.679 5.127 11.083 1.00 83.75 718 ILE A CA 1
ATOM 5445 C C . ILE A 1 718 ? -11.918 6.497 11.734 1.00 83.75 718 ILE A C 1
ATOM 5447 O O . ILE A 1 718 ? -12.154 7.465 11.011 1.00 83.75 718 ILE A O 1
ATOM 5451 N N . PRO A 1 719 ? -11.930 6.593 13.076 1.00 82.38 719 PRO A N 1
ATOM 5452 C CA . PRO A 1 719 ? -11.912 7.873 13.781 1.00 82.38 719 PRO A CA 1
ATOM 5453 C C . PRO A 1 719 ? -10.572 8.594 13.569 1.00 82.38 719 PRO A C 1
ATOM 5455 O O . PRO A 1 719 ? -9.548 7.953 13.324 1.00 82.38 719 PRO A O 1
ATOM 5458 N N . GLY A 1 720 ? -10.576 9.918 13.691 1.00 76.19 720 GLY A N 1
ATOM 5459 C CA . GLY A 1 720 ? -9.421 10.785 13.464 1.00 76.19 720 GLY A CA 1
ATOM 5460 C C . GLY A 1 720 ? -9.002 10.863 11.993 1.00 76.19 720 GLY A C 1
ATOM 5461 O O . GLY A 1 720 ? -7.850 11.179 11.708 1.00 76.19 720 GLY A O 1
ATOM 5462 N N . TRP A 1 721 ? -9.891 10.527 11.048 1.00 77.38 721 TRP A N 1
ATOM 5463 C CA . TRP A 1 721 ? -9.531 10.466 9.629 1.00 77.38 721 TRP A CA 1
ATOM 5464 C C . TRP A 1 721 ? -9.300 11.864 9.045 1.00 77.38 721 TRP A C 1
ATOM 5466 O O . TRP A 1 721 ? -10.240 12.645 8.875 1.00 77.38 721 TRP A O 1
ATOM 5476 N N . ASP A 1 722 ? -8.051 12.139 8.669 1.00 68.19 722 ASP A N 1
ATOM 5477 C CA . ASP A 1 722 ? -7.665 13.272 7.833 1.00 68.19 722 ASP A CA 1
ATOM 5478 C C . ASP A 1 722 ? -7.235 12.795 6.438 1.00 68.19 722 ASP A C 1
ATOM 5480 O O . ASP A 1 722 ? -6.302 12.009 6.274 1.00 68.19 722 ASP A O 1
ATOM 5484 N N . SER A 1 723 ? -7.876 13.364 5.417 1.00 59.28 723 SER A N 1
ATOM 5485 C CA . SER A 1 723 ? -7.527 13.227 3.999 1.00 59.28 723 SER A CA 1
ATOM 5486 C C . SER A 1 723 ? -6.089 13.635 3.625 1.00 59.28 723 SER A C 1
ATOM 5488 O O . SER A 1 723 ? -5.652 13.349 2.507 1.00 59.28 723 SER A O 1
ATOM 5490 N N . SER A 1 724 ? -5.341 14.310 4.509 1.00 54.72 724 SER A N 1
ATOM 5491 C CA . SER A 1 724 ? -3.908 14.563 4.309 1.00 54.72 724 SER A CA 1
ATOM 5492 C C . SER A 1 724 ? -3.036 13.319 4.547 1.00 54.72 724 SER A C 1
ATOM 5494 O O . SER A 1 724 ? -1.972 13.191 3.929 1.00 54.72 724 SER A O 1
ATOM 5496 N N . GLU A 1 725 ? -3.494 12.348 5.348 1.00 55.16 725 GLU A N 1
ATOM 5497 C CA . GLU A 1 725 ? -2.773 11.099 5.615 1.00 55.16 725 GLU A CA 1
ATOM 5498 C C . GLU A 1 725 ? -2.994 10.061 4.500 1.00 55.16 725 GLU A C 1
ATOM 5500 O O . GLU A 1 725 ? -3.543 8.978 4.704 1.00 55.16 725 GLU A O 1
ATOM 5505 N N . LEU A 1 726 ? -2.479 10.372 3.303 1.00 52.59 726 LEU A N 1
ATOM 5506 C CA . LEU A 1 726 ? -2.612 9.608 2.047 1.00 52.59 726 LEU A CA 1
ATOM 5507 C C . LEU A 1 726 ? -2.260 8.102 2.113 1.00 52.59 726 LEU A C 1
ATOM 5509 O O . LEU A 1 726 ? -2.490 7.383 1.133 1.00 52.59 726 LEU A O 1
ATOM 5513 N N . LEU A 1 727 ? -1.666 7.628 3.212 1.00 52.38 727 LEU A N 1
ATOM 5514 C CA . LEU A 1 727 ? -1.421 6.212 3.475 1.00 52.38 727 LEU A CA 1
ATOM 5515 C C . LEU A 1 727 ? -2.702 5.476 3.896 1.00 52.38 727 LEU A C 1
ATOM 5517 O O . LEU A 1 727 ? -2.909 4.363 3.415 1.00 52.38 727 LEU A O 1
ATOM 5521 N N . TRP A 1 728 ? -3.550 6.079 4.740 1.00 55.28 728 TRP A N 1
ATOM 5522 C CA . TRP A 1 728 ? -4.758 5.425 5.252 1.00 55.28 728 TRP A CA 1
ATOM 5523 C C . TRP A 1 728 ? -5.777 5.162 4.156 1.00 55.28 728 TRP A C 1
ATOM 5525 O O . TRP A 1 728 ? -6.308 4.058 4.128 1.00 55.28 728 TRP A O 1
ATOM 5535 N N . ASP A 1 729 ? -6.006 6.088 3.216 1.00 59.00 729 ASP A N 1
ATOM 5536 C CA . ASP A 1 729 ? -6.911 5.808 2.089 1.00 59.00 729 ASP A CA 1
ATOM 5537 C C . ASP A 1 729 ? -6.439 4.562 1.322 1.00 59.00 729 ASP A C 1
ATOM 5539 O O . ASP A 1 729 ? -7.215 3.653 1.060 1.00 59.00 729 ASP A O 1
ATOM 5543 N N . LEU A 1 730 ? -5.137 4.487 1.012 1.00 54.06 730 LEU A N 1
ATOM 5544 C CA . LEU A 1 730 ? -4.567 3.406 0.208 1.00 54.06 730 LEU A CA 1
ATOM 5545 C C . LEU A 1 730 ? -4.644 2.055 0.931 1.00 54.06 730 LEU A C 1
ATOM 5547 O O . LEU A 1 730 ? -5.025 1.057 0.322 1.00 54.06 730 LEU A O 1
ATOM 5551 N N . THR A 1 731 ? -4.280 2.009 2.216 1.00 56.66 731 THR A N 1
ATOM 5552 C CA . THR A 1 731 ? -4.331 0.768 3.005 1.00 56.66 731 THR A CA 1
ATOM 5553 C C . THR A 1 731 ? -5.744 0.391 3.430 1.00 56.66 731 THR A C 1
ATOM 5555 O O . THR A 1 731 ? -5.967 -0.775 3.757 1.00 56.66 731 THR A O 1
ATOM 5558 N N . SER A 1 732 ? -6.693 1.325 3.409 1.00 63.00 732 SER A N 1
ATOM 5559 C CA . SER A 1 732 ? -8.081 1.061 3.781 1.00 63.00 732 SER A CA 1
ATOM 5560 C C . SER A 1 732 ? -8.927 0.674 2.571 1.00 63.00 732 SER A C 1
ATOM 5562 O O . SER A 1 732 ? -9.622 -0.327 2.668 1.00 63.00 732 SER A O 1
ATOM 5564 N N . SER A 1 733 ? -8.807 1.321 1.405 1.00 61.44 733 SER A N 1
ATOM 5565 C CA . SER A 1 733 ? -9.508 0.886 0.181 1.00 61.44 733 SER A CA 1
ATOM 5566 C C . SER A 1 733 ? -9.146 -0.559 -0.190 1.00 61.44 733 SER A C 1
ATOM 5568 O O . SER A 1 733 ? -10.027 -1.404 -0.318 1.00 61.44 733 SER A O 1
ATOM 5570 N N . LEU A 1 734 ? -7.846 -0.884 -0.214 1.00 57.59 734 LEU A N 1
ATOM 5571 C CA . LEU A 1 734 ? -7.358 -2.252 -0.441 1.00 57.59 734 LEU A CA 1
ATOM 5572 C C . LEU A 1 734 ? -7.766 -3.244 0.675 1.00 57.59 734 LEU A C 1
ATOM 5574 O O . LEU A 1 734 ? -7.740 -4.451 0.460 1.00 57.59 734 LEU A O 1
ATOM 5578 N N . PHE A 1 735 ? -8.161 -2.780 1.865 1.00 62.72 735 PHE A N 1
ATOM 5579 C CA . PHE A 1 735 ? -8.710 -3.642 2.922 1.00 62.72 735 PHE A CA 1
ATOM 5580 C C . PHE A 1 735 ? -10.239 -3.800 2.803 1.00 62.72 735 PHE A C 1
ATOM 5582 O O . PHE A 1 735 ? -10.761 -4.894 3.017 1.00 62.72 735 PHE A O 1
ATOM 5589 N N . GLN A 1 736 ? -10.947 -2.743 2.395 1.00 68.62 736 GLN A N 1
ATOM 5590 C CA . GLN A 1 736 ? -12.388 -2.720 2.124 1.00 68.62 736 GLN A CA 1
ATOM 5591 C C . GLN A 1 736 ? -12.747 -3.691 0.995 1.00 68.62 736 GLN A C 1
ATOM 5593 O O . GLN A 1 736 ? -13.629 -4.537 1.163 1.00 68.62 736 GLN A O 1
ATOM 5598 N N . ASP A 1 737 ? -11.998 -3.628 -0.112 1.00 62.62 737 ASP A N 1
ATOM 5599 C CA . ASP A 1 737 ? -12.104 -4.567 -1.230 1.00 62.62 737 ASP A CA 1
ATOM 5600 C C . ASP A 1 737 ? -11.994 -6.010 -0.733 1.00 62.62 737 ASP A C 1
ATOM 5602 O O . ASP A 1 737 ? -12.881 -6.829 -0.995 1.00 62.62 737 ASP A O 1
ATOM 5606 N N . ALA A 1 738 ? -10.927 -6.301 0.020 1.00 59.88 738 ALA A N 1
ATOM 5607 C CA . ALA A 1 738 ? -10.603 -7.622 0.546 1.00 59.88 738 ALA A CA 1
ATOM 5608 C C . ALA A 1 738 ? -11.712 -8.191 1.448 1.00 59.88 738 ALA A C 1
ATOM 5610 O O . ALA A 1 738 ? -12.040 -9.375 1.359 1.00 59.88 738 ALA A O 1
ATOM 5611 N N . MET A 1 739 ? -12.314 -7.353 2.300 1.00 65.25 739 MET A N 1
ATOM 5612 C CA . MET A 1 739 ? -13.338 -7.762 3.271 1.00 65.25 739 MET A CA 1
ATOM 5613 C C . MET A 1 739 ? -14.699 -8.144 2.657 1.00 65.25 739 MET A C 1
ATOM 5615 O O . MET A 1 739 ? -15.541 -8.686 3.367 1.00 65.25 739 MET A O 1
ATOM 5619 N N . GLN A 1 740 ? -14.917 -7.903 1.358 1.00 68.69 740 GLN A N 1
ATOM 5620 C CA . GLN A 1 740 ? -16.134 -8.247 0.602 1.00 68.69 740 GLN A CA 1
ATOM 5621 C C . GLN A 1 740 ? -17.456 -7.732 1.191 1.00 68.69 740 GLN A C 1
ATOM 5623 O O . GLN A 1 740 ? -18.256 -8.473 1.764 1.00 68.69 740 GLN A O 1
ATOM 5628 N N . GLY A 1 741 ? -17.759 -6.463 0.911 1.00 72.81 741 GLY A N 1
ATOM 5629 C CA . GLY A 1 741 ? -19.048 -5.864 1.269 1.00 72.81 741 GLY A CA 1
ATOM 5630 C C . GLY A 1 741 ? -19.124 -5.404 2.721 1.00 72.81 741 GLY A C 1
ATOM 5631 O O . GLY A 1 741 ? -20.221 -5.275 3.256 1.00 72.81 741 GLY A O 1
ATOM 5632 N N . VAL A 1 742 ? -17.967 -5.162 3.333 1.00 78.25 742 VAL A N 1
ATOM 5633 C CA . VAL A 1 742 ? -17.817 -4.238 4.457 1.00 78.25 742 VAL A CA 1
ATOM 5634 C C . VAL A 1 742 ? -17.466 -2.877 3.871 1.00 78.25 742 VAL A C 1
ATOM 5636 O O . VAL A 1 742 ? -16.602 -2.820 3.001 1.00 78.25 742 VAL A O 1
ATOM 5639 N N . ASP A 1 743 ? -18.101 -1.805 4.335 1.00 82.56 743 ASP A N 1
ATOM 5640 C CA . ASP A 1 743 ? -17.695 -0.437 4.002 1.00 82.56 743 ASP A CA 1
ATOM 5641 C C . ASP A 1 743 ? -16.774 0.132 5.086 1.00 82.56 743 ASP A C 1
ATOM 5643 O O . ASP A 1 743 ? -16.960 -0.134 6.278 1.00 82.56 743 ASP A O 1
ATOM 5647 N N . ILE A 1 744 ? -15.786 0.937 4.682 1.00 80.12 744 ILE A N 1
ATOM 5648 C CA . ILE A 1 744 ? -14.915 1.666 5.608 1.00 80.12 744 ILE A CA 1
ATOM 5649 C C . ILE A 1 744 ? -15.274 3.149 5.565 1.00 80.12 744 ILE A C 1
ATOM 5651 O O . ILE A 1 744 ? -15.242 3.799 4.518 1.00 80.12 744 ILE A O 1
ATOM 5655 N N . VAL A 1 745 ? -15.626 3.681 6.732 1.00 83.06 745 VAL A N 1
ATOM 5656 C CA . VAL A 1 745 ? -16.091 5.055 6.910 1.00 83.06 745 VAL A CA 1
ATOM 5657 C C . VAL A 1 745 ? -15.020 5.863 7.639 1.00 83.06 745 VAL A C 1
ATOM 5659 O O . VAL A 1 745 ? -14.795 5.669 8.835 1.00 83.06 745 VAL A O 1
ATOM 5662 N N . GLY A 1 746 ? -14.371 6.783 6.923 1.00 83.62 746 GLY A N 1
ATOM 5663 C CA . GLY A 1 746 ? -13.516 7.800 7.531 1.00 83.62 746 GLY A CA 1
ATOM 5664 C C . GLY A 1 746 ? -14.362 8.818 8.296 1.00 83.62 746 GLY A C 1
ATOM 5665 O O . GLY A 1 746 ? -15.243 9.457 7.717 1.00 83.62 746 GLY A O 1
ATOM 5666 N N . LEU A 1 747 ? -14.107 8.960 9.596 1.00 82.31 747 LEU A N 1
ATOM 5667 C CA . LEU A 1 747 ? -14.749 9.936 10.471 1.00 82.31 747 LEU A CA 1
ATOM 5668 C C . LEU A 1 747 ? -13.701 10.970 10.917 1.00 82.31 747 LEU A C 1
ATOM 5670 O O . LEU A 1 747 ? -12.833 10.626 11.721 1.00 82.31 747 LEU A O 1
ATOM 5674 N N . PRO A 1 748 ? -13.753 12.218 10.412 1.00 81.94 748 PRO A N 1
ATOM 5675 C CA . PRO A 1 748 ? -12.952 13.309 10.959 1.00 81.94 748 PRO A CA 1
ATOM 5676 C C . PRO A 1 748 ? -13.467 13.718 12.349 1.00 81.94 748 PRO A C 1
ATOM 5678 O O . PRO A 1 748 ? -14.582 13.367 12.744 1.00 81.94 748 PRO A O 1
ATOM 5681 N N . ASP A 1 749 ? -12.679 14.498 13.088 1.00 81.31 749 ASP A N 1
ATOM 5682 C CA . ASP A 1 749 ? -13.061 14.935 14.435 1.00 81.31 749 ASP A CA 1
ATOM 5683 C C . ASP A 1 749 ? -14.339 15.785 14.460 1.00 81.31 749 ASP A C 1
ATOM 5685 O O . ASP A 1 749 ? -14.644 16.566 13.551 1.00 81.31 749 ASP A O 1
ATOM 5689 N N . GLY A 1 750 ? -15.146 15.560 15.497 1.00 81.94 750 GLY A N 1
ATOM 5690 C CA . GLY A 1 750 ? -16.509 16.068 15.594 1.00 81.94 750 GLY A CA 1
ATOM 5691 C C . GLY A 1 750 ? -17.487 15.469 14.575 1.00 81.94 750 GLY A C 1
ATOM 5692 O O . GLY A 1 750 ? -18.551 16.055 14.370 1.00 81.94 750 GLY A O 1
ATOM 5693 N N . ALA A 1 751 ? -17.166 14.348 13.915 1.00 87.44 751 ALA A N 1
ATOM 5694 C CA . ALA A 1 751 ? -18.106 13.591 13.085 1.00 87.44 751 ALA A CA 1
ATOM 5695 C C . ALA A 1 751 ? -18.453 12.212 13.667 1.00 87.44 751 ALA A C 1
ATOM 5697 O O . ALA A 1 751 ? -17.660 11.582 14.372 1.00 87.44 751 ALA A O 1
ATOM 5698 N N . LEU A 1 752 ? -19.653 11.733 13.329 1.00 91.19 752 LEU A N 1
ATOM 5699 C CA . LEU A 1 752 ? -20.160 10.413 13.689 1.00 91.19 752 LEU A CA 1
ATOM 5700 C C . LEU A 1 752 ? -20.912 9.732 12.545 1.00 91.19 752 LEU A C 1
ATOM 5702 O O . LEU A 1 752 ? -21.517 10.390 11.697 1.00 91.19 752 LEU A O 1
ATOM 5706 N N . LEU A 1 753 ? -20.906 8.401 12.568 1.00 91.56 753 LEU A N 1
ATOM 5707 C CA . LEU A 1 753 ? -21.800 7.528 11.818 1.00 91.56 753 LEU A CA 1
ATOM 5708 C C . LEU A 1 753 ? -23.022 7.216 12.696 1.00 91.56 753 LEU A C 1
ATOM 5710 O O . LEU A 1 753 ? -22.920 6.487 13.684 1.00 91.56 753 LEU A O 1
ATOM 5714 N N . LEU A 1 754 ? -24.175 7.775 12.333 1.00 93.38 754 LEU A N 1
ATOM 5715 C CA . LEU A 1 754 ? -25.470 7.525 12.957 1.00 93.38 754 LEU A CA 1
ATOM 5716 C C . LEU A 1 754 ? -26.130 6.330 12.266 1.00 93.38 754 LEU A C 1
ATOM 5718 O O . LEU A 1 754 ? -26.414 6.400 11.076 1.00 93.38 754 LEU A O 1
ATOM 5722 N N . CYS A 1 755 ? -26.429 5.263 12.999 1.00 92.12 755 CYS A N 1
ATOM 5723 C CA . CYS A 1 755 ? -27.121 4.075 12.505 1.00 92.12 755 CYS A CA 1
ATOM 5724 C C . CYS A 1 755 ? -28.472 3.914 13.216 1.00 92.12 755 CYS A C 1
ATOM 5726 O O . CYS A 1 755 ? -28.545 3.646 14.419 1.00 92.12 755 CYS A O 1
ATOM 5728 N N . LYS A 1 756 ? -29.560 4.083 12.457 1.00 89.50 756 LYS A N 1
ATOM 5729 C CA . LYS A 1 756 ? -30.936 4.165 12.960 1.00 89.50 756 LYS A CA 1
ATOM 5730 C C . LYS A 1 756 ? -31.921 3.580 11.948 1.00 89.50 756 LYS A C 1
ATOM 5732 O O . LYS A 1 756 ? -31.889 3.921 10.769 1.00 89.50 756 LYS A O 1
ATOM 5737 N N . ARG A 1 757 ? -32.854 2.735 12.415 1.00 80.56 757 ARG A N 1
ATOM 5738 C CA . ARG A 1 757 ? -33.991 2.205 11.617 1.00 80.56 757 ARG A CA 1
ATOM 5739 C C . ARG A 1 757 ? -33.578 1.602 10.248 1.00 80.56 757 ARG A C 1
ATOM 5741 O O . ARG A 1 757 ? -34.215 1.874 9.240 1.00 80.56 757 ARG A O 1
ATOM 5748 N N . GLN A 1 758 ? -32.537 0.761 10.235 1.00 80.31 758 GLN A N 1
ATOM 5749 C CA . GLN A 1 758 ? -31.946 0.093 9.050 1.00 80.31 758 GLN A CA 1
ATOM 5750 C C . GLN A 1 758 ? -31.156 0.981 8.065 1.00 80.31 758 GLN A C 1
ATOM 5752 O O . GLN A 1 758 ? -30.549 0.445 7.142 1.00 80.31 758 GLN A O 1
ATOM 5757 N N . SER A 1 759 ? -31.086 2.294 8.284 1.00 84.81 759 SER A N 1
ATOM 5758 C CA . SER A 1 759 ? -30.206 3.221 7.555 1.00 84.81 759 SER A CA 1
ATOM 5759 C C . SER A 1 759 ? -29.030 3.679 8.419 1.00 84.81 759 SER A C 1
ATOM 5761 O O . SER A 1 759 ? -29.175 3.775 9.639 1.00 84.81 759 SER A O 1
ATOM 5763 N N . CYS A 1 760 ? -27.905 4.031 7.791 1.00 88.50 760 CYS A N 1
ATOM 5764 C CA . CYS A 1 760 ? -26.840 4.787 8.445 1.00 88.50 760 CYS A CA 1
ATOM 5765 C C . CYS A 1 760 ? -26.447 6.028 7.629 1.00 88.50 760 CYS A C 1
ATOM 5767 O O . CYS A 1 760 ? -26.506 6.014 6.401 1.00 88.50 760 CYS A O 1
ATOM 5769 N N . GLU A 1 761 ? -26.053 7.098 8.314 1.00 89.25 761 GLU A N 1
ATOM 5770 C CA . GLU A 1 761 ? -25.688 8.397 7.739 1.00 89.25 761 GLU A CA 1
ATOM 5771 C C . GLU A 1 761 ? -24.566 9.063 8.551 1.00 89.25 761 GLU A C 1
ATOM 5773 O O . GLU A 1 761 ? -24.400 8.775 9.733 1.00 89.25 761 GLU A O 1
ATOM 5778 N N . ILE A 1 762 ? -23.787 9.955 7.930 1.00 85.94 762 ILE A N 1
ATOM 5779 C CA . ILE A 1 762 ? -22.683 10.663 8.598 1.00 85.94 762 ILE A CA 1
ATOM 5780 C C . ILE A 1 762 ? -23.136 12.081 8.974 1.00 85.94 762 ILE A C 1
ATOM 5782 O O . ILE A 1 762 ? -23.757 12.773 8.163 1.00 85.94 762 ILE A O 1
ATOM 5786 N N . ARG A 1 763 ? -22.833 12.518 10.200 1.00 88.31 763 ARG A N 1
ATOM 5787 C CA . ARG A 1 763 ? -23.226 13.817 10.783 1.00 88.31 763 ARG A CA 1
ATOM 5788 C C . ARG A 1 763 ? -22.041 14.459 11.508 1.00 88.31 763 ARG A C 1
ATOM 5790 O O . ARG A 1 763 ? -21.184 13.732 11.997 1.00 88.31 763 ARG A O 1
ATOM 5797 N N . GLY A 1 764 ? -21.987 15.793 11.595 1.00 83.62 764 GLY A N 1
ATOM 5798 C CA . GLY A 1 764 ? -20.952 16.514 12.354 1.00 83.62 764 GLY A CA 1
ATOM 5799 C C . GLY A 1 764 ? -20.282 17.684 11.623 1.00 83.62 764 GLY A C 1
ATOM 5800 O O . GLY A 1 764 ? -20.858 18.264 10.706 1.00 83.62 764 GLY A O 1
ATOM 5801 N N . SER A 1 765 ? -19.049 18.024 12.019 1.00 65.25 765 SER A N 1
ATOM 5802 C CA . SER A 1 765 ? -18.275 19.212 11.581 1.00 65.25 765 SER A CA 1
ATOM 5803 C C . SER A 1 765 ? -17.737 19.168 10.135 1.00 65.25 765 SER A C 1
ATOM 5805 O O . SER A 1 765 ? -16.602 19.551 9.851 1.00 65.25 765 SER A O 1
ATOM 5807 N N . VAL A 1 766 ? -18.562 18.761 9.172 1.00 57.47 766 VAL A N 1
ATOM 5808 C CA . VAL A 1 766 ? -18.186 18.463 7.777 1.00 57.47 766 VAL A CA 1
ATOM 5809 C C . VAL A 1 766 ? -18.037 19.738 6.907 1.00 57.47 766 VAL A C 1
ATOM 5811 O O . VAL A 1 766 ? -18.498 19.822 5.769 1.00 57.47 766 VAL A O 1
ATOM 5814 N N . ARG A 1 767 ? -17.409 20.794 7.448 1.00 45.19 767 ARG A N 1
ATOM 5815 C CA . ARG A 1 767 ? -17.318 22.130 6.817 1.00 45.19 767 ARG A CA 1
ATOM 5816 C C . ARG A 1 767 ? -16.273 22.255 5.703 1.00 45.19 767 ARG A C 1
ATOM 5818 O O . ARG A 1 767 ? -16.271 23.271 5.010 1.00 45.19 767 ARG A O 1
ATOM 5825 N N . GLN A 1 768 ? -15.418 21.254 5.489 1.00 41.91 768 GLN A N 1
ATOM 5826 C CA . GLN A 1 768 ? -14.503 21.199 4.342 1.00 41.91 768 GLN A CA 1
ATOM 5827 C C . GLN A 1 768 ? -14.551 19.820 3.669 1.00 41.91 768 GLN A C 1
ATOM 5829 O O . GLN A 1 768 ? -13.782 18.930 4.006 1.00 41.91 768 GLN A O 1
ATOM 5834 N N . ARG A 1 769 ? -15.428 19.710 2.655 1.00 40.09 769 ARG A N 1
ATOM 5835 C CA . ARG A 1 769 ? -15.777 18.499 1.874 1.00 40.09 769 ARG A CA 1
ATOM 5836 C C . ARG A 1 769 ? -16.572 17.448 2.674 1.00 40.09 769 ARG A C 1
ATOM 5838 O O . ARG A 1 769 ? -16.314 17.271 3.858 1.00 40.09 769 ARG A O 1
ATOM 5845 N N . PRO A 1 770 ? -17.534 16.742 2.041 1.00 37.66 770 PRO A N 1
ATOM 5846 C CA . PRO A 1 770 ? -18.255 15.654 2.695 1.00 37.66 770 PRO A CA 1
ATOM 5847 C C . PRO A 1 770 ? -17.283 14.556 3.134 1.00 37.66 770 PRO A C 1
ATOM 5849 O O . PRO A 1 770 ? -16.454 14.137 2.327 1.00 37.66 770 PRO A O 1
ATOM 5852 N N . ALA A 1 771 ? -17.426 14.071 4.371 1.00 38.28 771 ALA A N 1
ATOM 5853 C CA . ALA A 1 771 ? -16.805 12.829 4.811 1.00 38.28 771 ALA A CA 1
ATOM 5854 C C . ALA A 1 771 ? -17.261 11.716 3.859 1.00 38.28 771 ALA A C 1
ATOM 5856 O O . ALA A 1 771 ? -18.459 11.460 3.707 1.00 38.28 771 ALA A O 1
ATOM 5857 N N . ARG A 1 772 ? -16.305 11.142 3.136 1.00 46.22 772 ARG A N 1
ATOM 5858 C CA . ARG A 1 772 ? -16.553 10.166 2.080 1.00 46.22 772 ARG A CA 1
ATOM 5859 C C . ARG A 1 772 ? -16.398 8.766 2.668 1.00 46.22 772 ARG A C 1
ATOM 5861 O O . ARG A 1 772 ? -15.421 8.497 3.363 1.00 46.22 772 ARG A O 1
ATOM 5868 N N . VAL A 1 773 ? -17.322 7.858 2.334 1.00 41.69 773 VAL A N 1
ATOM 5869 C CA . VAL A 1 773 ? -16.933 6.446 2.162 1.00 41.69 773 VAL A CA 1
ATOM 5870 C C . VAL A 1 773 ? -15.755 6.487 1.209 1.00 41.69 773 VAL A C 1
ATOM 5872 O O . VAL A 1 773 ? -15.920 7.096 0.150 1.00 41.69 773 VAL A O 1
ATOM 5875 N N . LEU A 1 774 ? -14.600 5.978 1.656 1.00 37.41 774 LEU A N 1
ATOM 5876 C CA . LEU A 1 774 ? -13.271 6.293 1.114 1.00 37.41 774 LEU A CA 1
ATOM 5877 C C . LEU A 1 774 ? -13.336 6.567 -0.384 1.00 37.41 774 LEU A C 1
ATOM 5879 O O . LEU A 1 774 ? -13.740 5.673 -1.128 1.00 37.41 774 LEU A O 1
ATOM 5883 N N . ASP A 1 775 ? -13.002 7.805 -0.781 1.00 35.19 775 ASP A N 1
ATOM 5884 C CA . ASP A 1 775 ? -13.150 8.280 -2.161 1.00 35.19 775 ASP A CA 1
ATOM 5885 C C . ASP A 1 775 ? -12.726 7.178 -3.125 1.00 35.19 775 ASP A C 1
ATOM 5887 O O . ASP A 1 775 ? -11.566 6.754 -3.090 1.00 35.19 775 ASP A O 1
ATOM 5891 N N . GLY A 1 776 ? -13.667 6.724 -3.965 1.00 34.69 776 GLY A N 1
ATOM 5892 C CA . GLY A 1 776 ? -13.371 5.744 -5.004 1.00 34.69 776 GLY A CA 1
ATOM 5893 C C . GLY A 1 776 ? -12.088 6.180 -5.721 1.00 34.69 776 GLY A C 1
ATOM 5894 O O . GLY A 1 776 ? -11.968 7.376 -6.017 1.00 34.69 776 GLY A O 1
ATOM 5895 N N . PRO A 1 777 ? -11.102 5.280 -5.918 1.00 35.72 777 PRO A N 1
ATOM 5896 C CA . PRO A 1 777 ? -9.693 5.650 -6.131 1.00 35.72 777 PRO A CA 1
ATOM 5897 C C . PRO A 1 777 ? -9.404 6.511 -7.378 1.00 35.72 777 PRO A C 1
ATOM 5899 O O . PRO A 1 777 ? -8.278 6.975 -7.552 1.00 35.72 777 PRO A O 1
ATOM 5902 N N . ASP A 1 778 ? -10.434 6.784 -8.177 1.00 32.25 778 ASP A N 1
ATOM 5903 C CA . ASP A 1 778 ? -10.548 7.706 -9.310 1.00 32.25 778 ASP A CA 1
ATOM 5904 C C . ASP A 1 778 ? -10.315 9.198 -8.972 1.00 32.25 778 ASP A C 1
ATOM 5906 O O . ASP A 1 778 ? -10.270 10.036 -9.875 1.00 32.25 778 ASP A O 1
ATOM 5910 N N . SER A 1 779 ? -10.157 9.573 -7.695 1.00 29.27 779 SER A N 1
ATOM 5911 C CA . SER A 1 779 ? -9.624 10.896 -7.327 1.00 29.27 779 SER A CA 1
ATOM 5912 C C . SER A 1 779 ? -8.191 11.028 -7.881 1.00 29.27 779 SER A C 1
ATOM 5914 O O . SER A 1 779 ? -7.320 10.271 -7.446 1.00 29.27 779 SER A O 1
ATOM 5916 N N . PRO A 1 780 ? -7.902 11.941 -8.838 1.00 27.22 780 PRO A N 1
ATOM 5917 C CA . PRO A 1 780 ? -6.783 11.793 -9.782 1.00 27.22 780 PRO A CA 1
ATOM 5918 C C . PRO A 1 780 ? -5.393 12.162 -9.223 1.00 27.22 780 PRO A C 1
ATOM 5920 O O . PRO A 1 780 ? -4.645 12.951 -9.802 1.00 27.22 780 PRO A O 1
ATOM 5923 N N . GLY A 1 781 ? -4.995 11.538 -8.115 1.00 32.00 781 GLY A N 1
ATOM 5924 C CA . GLY A 1 781 ? -3.595 11.366 -7.741 1.00 32.00 781 GLY A CA 1
ATOM 5925 C C . GLY A 1 781 ? -2.997 10.212 -8.544 1.00 32.00 781 GLY A C 1
ATOM 5926 O O . GLY A 1 781 ? -3.117 9.057 -8.136 1.00 32.00 781 GLY A O 1
ATOM 5927 N N . ALA A 1 782 ? -2.349 10.524 -9.673 1.00 37.50 782 ALA A N 1
ATOM 5928 C CA . ALA A 1 782 ? -1.961 9.583 -10.739 1.00 37.50 782 ALA A CA 1
ATOM 5929 C C . ALA A 1 782 ? -1.244 8.286 -10.294 1.00 37.50 782 ALA A C 1
ATOM 5931 O O . ALA A 1 782 ? -1.288 7.281 -10.999 1.00 37.50 782 ALA A O 1
ATOM 5932 N N . HIS A 1 783 ? -0.610 8.279 -9.120 1.00 36.59 783 HIS A N 1
ATOM 5933 C CA . HIS A 1 783 ? 0.088 7.120 -8.559 1.00 36.59 783 HIS A CA 1
ATOM 5934 C C . HIS A 1 783 ? -0.831 6.016 -7.994 1.00 36.59 783 HIS A C 1
ATOM 5936 O O . HIS A 1 783 ? -0.345 4.909 -7.768 1.00 36.59 783 HIS A O 1
ATOM 5942 N N . ARG A 1 784 ? -2.121 6.291 -7.725 1.00 41.84 784 ARG A N 1
ATOM 5943 C CA . ARG A 1 784 ? -3.044 5.321 -7.092 1.00 41.84 784 ARG A CA 1
ATOM 5944 C C . ARG A 1 784 ? -3.658 4.323 -8.084 1.00 41.84 784 ARG A C 1
ATOM 5946 O O . ARG A 1 784 ? -3.659 3.132 -7.785 1.00 41.84 784 ARG A O 1
ATOM 5953 N N . GLY A 1 785 ? -4.108 4.795 -9.253 1.00 47.12 785 GLY A N 1
ATOM 5954 C CA . GLY A 1 785 ? -4.867 4.005 -10.238 1.00 47.12 785 GLY A CA 1
ATOM 5955 C C . GLY A 1 785 ? -4.203 2.679 -10.613 1.00 47.12 785 GLY A C 1
ATOM 5956 O O . GLY A 1 785 ? -4.692 1.625 -10.219 1.00 47.12 785 GLY A O 1
ATOM 5957 N N . ARG A 1 786 ? -3.024 2.717 -11.256 1.00 52.31 786 ARG A N 1
ATOM 5958 C CA . ARG A 1 786 ? -2.379 1.499 -11.786 1.00 52.31 786 ARG A CA 1
ATOM 5959 C C . ARG A 1 786 ? -2.242 0.371 -10.772 1.00 52.31 786 ARG A C 1
ATOM 5961 O O . ARG A 1 786 ? -2.418 -0.787 -11.140 1.00 52.31 786 ARG A O 1
ATOM 5968 N N . LEU A 1 787 ? -1.847 0.664 -9.532 1.00 53.31 787 LEU A N 1
ATOM 5969 C CA . LEU A 1 787 ? -1.651 -0.420 -8.575 1.00 53.31 787 LEU A CA 1
ATOM 5970 C C . LEU A 1 787 ? -2.995 -1.044 -8.182 1.00 53.31 787 LEU A C 1
ATOM 5972 O O . LEU A 1 787 ? -3.049 -2.259 -8.039 1.00 53.31 787 LEU A O 1
ATOM 5976 N N . ALA A 1 788 ? -4.077 -0.263 -8.100 1.00 50.12 788 ALA A N 1
ATOM 5977 C CA . ALA A 1 788 ? -5.427 -0.805 -7.962 1.00 50.12 788 ALA A CA 1
ATOM 5978 C C . ALA A 1 788 ? -5.844 -1.618 -9.206 1.00 50.12 788 ALA A C 1
ATOM 5980 O O . ALA A 1 788 ? -6.280 -2.757 -9.050 1.00 50.12 788 ALA A O 1
ATOM 5981 N N . ASP A 1 789 ? -5.617 -1.108 -10.423 1.00 51.59 789 ASP A N 1
ATOM 5982 C CA . ASP A 1 789 ? -5.936 -1.802 -11.686 1.00 51.59 789 ASP A CA 1
ATOM 5983 C C . ASP A 1 789 ? -5.234 -3.167 -11.788 1.00 51.59 789 ASP A C 1
ATOM 5985 O O . ASP A 1 789 ? -5.842 -4.190 -12.115 1.00 51.59 789 ASP A O 1
ATOM 5989 N N . VAL A 1 790 ? -3.934 -3.196 -11.478 1.00 51.91 790 VAL A N 1
ATOM 5990 C CA . VAL A 1 790 ? -3.113 -4.409 -11.531 1.00 51.91 790 VAL A CA 1
ATOM 5991 C C . VAL A 1 790 ? -3.489 -5.371 -10.406 1.00 51.91 790 VAL A C 1
ATOM 5993 O O . VAL A 1 790 ? -3.585 -6.567 -10.666 1.00 51.91 790 VAL A O 1
ATOM 5996 N N . MET A 1 791 ? -3.777 -4.894 -9.190 1.00 51.75 791 MET A N 1
ATOM 5997 C CA . MET A 1 791 ? -4.315 -5.750 -8.121 1.00 51.75 791 MET A CA 1
ATOM 5998 C C . MET A 1 791 ? -5.659 -6.366 -8.538 1.00 51.75 791 MET A C 1
ATOM 6000 O O . MET A 1 791 ? -5.833 -7.576 -8.417 1.00 51.75 791 MET A O 1
ATOM 6004 N N . ALA A 1 792 ? -6.581 -5.579 -9.099 1.00 49.31 792 ALA A N 1
ATOM 6005 C CA . ALA A 1 792 ? -7.878 -6.063 -9.574 1.00 49.31 792 ALA A CA 1
ATOM 6006 C C . ALA A 1 792 ? -7.736 -7.121 -10.686 1.00 49.31 792 ALA A C 1
ATOM 6008 O O . ALA A 1 792 ? -8.436 -8.133 -10.658 1.00 49.31 792 ALA A O 1
ATOM 6009 N N . LYS A 1 793 ? -6.791 -6.931 -11.617 1.00 51.81 793 LYS A N 1
ATOM 6010 C CA . LYS A 1 793 ? -6.427 -7.901 -12.669 1.00 51.81 793 LYS A CA 1
ATOM 6011 C C . LYS A 1 793 ? -5.769 -9.174 -12.123 1.00 51.81 793 LYS A C 1
ATOM 6013 O O . LYS A 1 793 ? -5.925 -10.237 -12.711 1.00 51.81 793 LYS A O 1
ATOM 6018 N N . VAL A 1 794 ? -4.985 -9.064 -11.053 1.00 43.38 794 VAL A N 1
ATOM 6019 C CA . VAL A 1 794 ? -4.248 -10.186 -10.451 1.00 43.38 794 VAL A CA 1
ATOM 6020 C C . VAL A 1 794 ? -5.146 -11.039 -9.553 1.00 43.38 794 VAL A C 1
ATOM 6022 O O . VAL A 1 794 ? -4.963 -12.253 -9.487 1.00 43.38 794 VAL A O 1
ATOM 6025 N N . PHE A 1 795 ? -6.107 -10.424 -8.865 1.00 42.09 795 PHE A N 1
ATOM 6026 C CA . PHE A 1 795 ? -7.016 -11.133 -7.970 1.00 42.09 795 PHE A CA 1
ATOM 6027 C C . PHE A 1 795 ? -8.270 -11.713 -8.673 1.00 42.09 795 PHE A C 1
ATOM 6029 O O . PHE A 1 795 ? -8.844 -12.653 -8.119 1.00 42.09 795 PHE A O 1
ATOM 6036 N N . GLY A 1 796 ? -8.720 -11.178 -9.828 1.00 40.00 796 GLY A N 1
ATOM 6037 C CA . GLY A 1 796 ? -10.048 -11.452 -10.447 1.00 40.00 796 GLY A CA 1
ATOM 6038 C C . GLY A 1 796 ? -10.106 -11.976 -11.889 1.00 40.00 796 GLY A C 1
ATOM 6039 O O . GLY A 1 796 ? -11.228 -11.929 -12.458 1.00 40.00 796 GLY A O 1
#